Protein AF-A0A9P1F0R2-F1 (afdb_monomer_lite)

pLDDT: mean 73.09, std 20.85, range [21.09, 95.38]

Radius of gyration: 47.14 Å; chains: 1; bounding box: 123×134×134 Å

Foldseek 3Di:
DPVVVVVVVVVVVVVPDDPPVPVVVVPDDPDPVVVVVVVVVVVVVVVVVVVVCVPPPQPLLSVQVVVVCVVCVVCVQQLLKFKDDQFKDWAFQQAWIAINVQFIFGDDPRWYPPHGQRFRQDKDKDWPPDDFPDWIWMARLQLRKTWIKTWDQDPNDIKIKIWIWHQQHQARFKTKIKIKIFAQDQAKIKMFIDGDDDPQWDWDDDPQWIWTWHDDPQKIKIKIKGDDPGMDIHHHRDMDMDMIMMGMAIDNDNVVNRVVRVVVVVVCPPPVVSSVLSSVSSNLLCLWDKAWNFFLAPPADHSNLLSVLLSLQQRGKHALCSHPPRDPVVNVVLQVLLVPQAQQQDDAAPNDPDDPLRDGHSDSVSSVVNNVVLVVVRVVRRLPSLCVNMSSSSSLSSSCRRQSWGDDQQKIFGAYDQVPLQIWMKTWNNFGADPVGTQWIKIWTWDADPLQFIKIFIAIPHWKWKAAWLRQDQIDIHYRGTDIGFQKAFVVGDGGMMIGRDSVVSVVSNVVRDTDDIDTRHHDDPQSSLCGVPVDPPQSNPPPVVVVVVVVVVVVVVVVVVVVVVVVVVVPDPDDPDVVVVVVVVVVVVVVVVVVVVVVVVVVVVVVVVVVVVVVVVVPDDDDDDDDDDDDDDDDDDDDDDPVVVVVVVVVPDDDDDDDDDDDDDDDDDDDDDDDDDDDDDDYDDDDDDDDDDDDDDDDDDDDDDDDDDDDDDDDDDDDDDDDDDDDDDDDDDDDDDDDDDDDDDDDDDDDDDDDDDDDDDDDDDDCPVVVVVVVVVVPPDDDPDPDDDDDDDDDDDDDDDDDDDDDDDDPVVVVVLVPDVVSVVVVVVVCVVVQLVVQPPPVPPPPPVDDPCPVVVPDVFLKDFDAKADDPPQFFLWFFQEWEAAPVQLQWIKTWTAADPDPPDAGIKIFIGGNSRNDNDTPAIAGDNFHWRYKYDANQQRFKIWTWGQQQKIFIDGNVPRVDRYTDDIADCDPQGDRGTQQYKAWFDDNVDIWIWTAGQQQKIFTDDPVDRDGTPAIAFEAEPVRDGFGFRDKEAFPPDRFWIWTFGQQRKIFIWGCDDPDRHYTYTPAIQDDDRGGWQEKYAAQADDPDDRSQKMWTFGQVQWIWIDGVVDSYTLDIANPGPGGWRYKAHQNAARQWIWTDHQQQKIFIQGLLPDDHDGPHIDHDDDPPDRWGWRDWDARNQSQWIWTTTSSRMITIMGGHPVRRPDDPCRVVSVVVSSVVSVVVVVVVVVVVD

Structure (mmCIF, N/CA/C/O backbone):
data_AF-A0A9P1F0R2-F1
#
_entry.id   AF-A0A9P1F0R2-F1
#
loop_
_atom_site.group_PDB
_atom_site.id
_atom_site.type_symbol
_atom_site.label_atom_id
_atom_site.label_alt_id
_atom_site.label_comp_id
_atom_site.label_asym_id
_atom_site.label_entity_id
_atom_site.label_seq_id
_atom_site.pdbx_PDB_ins_code
_atom_site.Cartn_x
_atom_site.Cartn_y
_atom_site.Cartn_z
_atom_site.occupancy
_atom_site.B_iso_or_equiv
_atom_site.auth_seq_id
_atom_site.auth_comp_id
_atom_site.auth_asym_id
_atom_site.auth_atom_id
_atom_site.pdbx_PDB_model_num
ATOM 1 N N . MET A 1 1 ? 41.413 24.789 18.295 1.00 48.03 1 MET A N 1
ATOM 2 C CA . MET A 1 1 ? 42.067 26.110 18.471 1.00 48.03 1 MET A CA 1
ATOM 3 C C . MET A 1 1 ? 42.429 26.817 17.145 1.00 48.03 1 MET A C 1
ATOM 5 O O . MET A 1 1 ? 43.076 27.851 17.197 1.00 48.03 1 MET A O 1
ATOM 9 N N . SER A 1 2 ? 41.987 26.342 15.966 1.00 43.53 2 SER A N 1
ATOM 10 C CA . SER A 1 2 ? 42.250 26.992 14.660 1.00 43.53 2 SER A CA 1
ATOM 11 C C . SER A 1 2 ? 41.169 27.992 14.201 1.00 43.53 2 SER A C 1
ATOM 13 O O . SER A 1 2 ? 41.450 28.852 13.371 1.00 43.53 2 SER A O 1
ATOM 15 N N . ALA A 1 3 ? 39.957 27.940 14.765 1.00 41.44 3 ALA A N 1
ATOM 16 C CA . ALA A 1 3 ? 38.814 28.762 14.338 1.00 41.44 3 ALA A CA 1
ATOM 17 C C . ALA A 1 3 ? 38.912 30.271 14.672 1.00 41.44 3 ALA A C 1
ATOM 19 O O . ALA A 1 3 ? 38.124 31.066 14.169 1.00 41.44 3 ALA A O 1
ATOM 20 N N . SER A 1 4 ? 39.870 30.703 15.503 1.00 47.38 4 SER A N 1
ATOM 21 C CA . SER A 1 4 ? 40.029 32.121 15.880 1.00 47.38 4 SER A CA 1
ATOM 22 C C . SER A 1 4 ? 40.925 32.931 14.929 1.00 47.38 4 SER A C 1
ATOM 24 O O . SER A 1 4 ? 40.919 34.164 14.986 1.00 47.38 4 SER A O 1
ATOM 26 N N . LEU A 1 5 ? 41.689 32.271 14.047 1.00 46.03 5 LEU A N 1
ATOM 27 C CA . LEU A 1 5 ? 42.610 32.934 13.112 1.00 46.03 5 LEU A CA 1
ATOM 28 C C . LEU A 1 5 ? 41.916 33.405 11.820 1.00 46.03 5 LEU A C 1
ATOM 30 O O . LEU A 1 5 ? 42.241 34.470 11.289 1.00 46.03 5 LEU A O 1
ATOM 34 N N . THR A 1 6 ? 40.931 32.642 11.342 1.00 52.72 6 THR A N 1
ATOM 35 C CA . THR A 1 6 ? 40.122 32.959 10.152 1.00 52.72 6 THR A CA 1
ATOM 36 C C . THR A 1 6 ? 39.202 34.159 10.390 1.00 52.72 6 THR A C 1
ATOM 38 O O . THR A 1 6 ? 39.112 35.049 9.548 1.00 52.72 6 THR A O 1
ATOM 41 N N . TRP A 1 7 ? 38.608 34.272 11.582 1.00 42.81 7 TRP A N 1
ATOM 42 C CA . TRP A 1 7 ? 37.775 35.425 11.947 1.00 42.81 7 TRP A CA 1
ATOM 43 C C . TRP A 1 7 ? 38.564 36.748 11.950 1.00 42.81 7 TRP A C 1
ATOM 45 O O . TRP A 1 7 ? 38.134 37.748 11.378 1.00 42.81 7 TRP A O 1
ATOM 55 N N . ARG A 1 8 ? 39.776 36.756 12.526 1.00 50.03 8 ARG A N 1
ATOM 56 C CA . ARG A 1 8 ? 40.629 37.961 12.601 1.00 50.03 8 ARG A CA 1
ATOM 57 C C . ARG A 1 8 ? 41.201 38.402 11.250 1.00 50.03 8 ARG A C 1
ATOM 59 O O . ARG A 1 8 ? 41.474 39.587 11.067 1.00 50.03 8 ARG A O 1
ATOM 66 N N . THR A 1 9 ? 41.381 37.478 10.307 1.00 52.00 9 THR A N 1
ATOM 67 C CA . THR A 1 9 ? 41.817 37.799 8.936 1.00 52.00 9 THR A CA 1
ATOM 68 C C . THR A 1 9 ? 40.663 38.290 8.062 1.00 52.00 9 THR A C 1
ATOM 70 O O . THR A 1 9 ? 40.877 39.174 7.235 1.00 52.00 9 THR A O 1
ATOM 73 N N . PHE A 1 10 ? 39.436 37.812 8.296 1.00 50.50 10 PHE A N 1
ATOM 74 C CA . PHE A 1 10 ? 38.227 38.330 7.650 1.00 50.50 10 PHE A CA 1
ATOM 75 C C . PHE A 1 10 ? 37.909 39.773 8.087 1.00 50.50 10 PHE A C 1
ATOM 77 O O . PHE A 1 10 ? 37.755 40.650 7.237 1.00 50.50 10 PHE A O 1
ATOM 84 N N . VAL A 1 11 ? 37.929 40.059 9.397 1.00 53.84 11 VAL A N 1
ATOM 85 C CA . VAL A 1 11 ? 37.672 41.409 9.946 1.00 53.84 11 VAL A CA 1
ATOM 86 C C . VAL A 1 11 ? 38.664 42.453 9.406 1.00 53.84 11 VAL A C 1
ATOM 88 O O . VAL A 1 11 ? 38.243 43.501 8.919 1.00 53.84 11 VAL A O 1
ATOM 91 N N . ARG A 1 12 ? 39.969 42.140 9.359 1.00 44.78 12 ARG A N 1
ATOM 92 C CA . ARG A 1 12 ? 40.995 43.038 8.781 1.00 44.78 12 ARG A CA 1
ATOM 93 C C . ARG A 1 12 ? 40.826 43.330 7.286 1.00 44.78 12 ARG A C 1
ATOM 95 O O . ARG A 1 12 ? 41.413 44.287 6.788 1.00 44.78 12 ARG A O 1
ATOM 102 N N . ARG A 1 13 ? 40.062 42.517 6.549 1.00 45.22 13 ARG A N 1
ATOM 103 C CA . ARG A 1 13 ? 39.790 42.743 5.119 1.00 45.22 13 ARG A CA 1
ATOM 104 C C . ARG A 1 13 ? 38.582 43.658 4.890 1.00 45.22 13 ARG A C 1
ATOM 106 O O . ARG A 1 13 ? 38.469 44.235 3.814 1.00 45.22 13 ARG A O 1
ATOM 113 N N . ILE A 1 14 ? 37.729 43.824 5.904 1.00 50.09 14 ILE A N 1
ATOM 114 C CA . ILE A 1 14 ? 36.571 44.730 5.895 1.00 50.09 14 ILE A CA 1
ATOM 115 C C . ILE A 1 14 ? 36.986 46.167 6.266 1.00 50.09 14 ILE A C 1
ATOM 117 O O . ILE 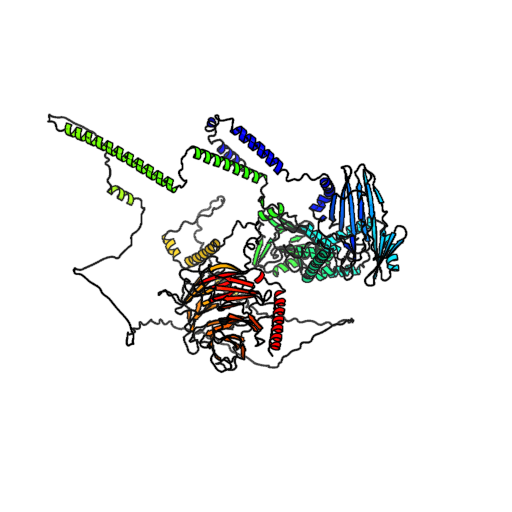A 1 14 ? 36.452 47.113 5.693 1.00 50.09 14 ILE A O 1
ATOM 121 N N . GLU A 1 15 ? 37.985 46.350 7.137 1.00 46.09 15 GLU A N 1
ATOM 122 C CA . GLU A 1 15 ? 38.484 47.683 7.536 1.00 46.09 15 GLU A CA 1
ATOM 123 C C . GLU A 1 15 ? 39.212 48.459 6.414 1.00 46.09 15 GLU A C 1
ATOM 125 O O . GLU A 1 15 ? 39.323 49.679 6.491 1.00 46.09 15 GLU A O 1
ATOM 130 N N . ASN A 1 16 ? 39.666 47.788 5.347 1.00 44.81 16 ASN A N 1
ATOM 131 C CA . ASN A 1 16 ? 40.489 48.383 4.277 1.00 44.81 16 ASN A CA 1
ATOM 132 C C . ASN A 1 16 ? 39.721 48.779 2.993 1.00 44.81 16 ASN A C 1
ATOM 134 O O . ASN A 1 16 ? 40.335 48.975 1.944 1.00 44.81 16 ASN A O 1
ATOM 138 N N . MET A 1 17 ? 38.391 48.911 3.041 1.00 42.12 17 MET A N 1
ATOM 139 C CA . MET A 1 17 ? 37.582 49.424 1.921 1.00 42.12 17 MET A CA 1
ATOM 140 C C . MET A 1 17 ? 37.102 50.857 2.204 1.00 42.12 17 MET A C 1
ATOM 142 O O . MET A 1 17 ? 36.386 51.101 3.171 1.00 42.12 17 MET A O 1
ATOM 146 N N . GLU A 1 18 ? 37.482 51.804 1.339 1.00 49.25 18 GLU A N 1
ATOM 147 C CA . GLU A 1 18 ? 37.311 53.259 1.506 1.00 49.25 18 GLU A CA 1
ATOM 148 C C . GLU A 1 18 ? 35.865 53.722 1.811 1.00 49.25 18 GLU A C 1
ATOM 150 O O . GLU A 1 18 ? 35.085 54.056 0.911 1.00 49.25 18 GLU A O 1
ATOM 155 N N . PHE A 1 19 ? 35.508 53.828 3.094 1.00 45.34 19 PHE A N 1
ATOM 156 C CA . PHE A 1 19 ? 34.181 54.304 3.509 1.00 45.34 19 PHE A CA 1
ATOM 157 C C . PHE A 1 19 ? 34.119 55.828 3.755 1.00 45.34 19 PHE A C 1
ATOM 159 O O . PHE A 1 19 ? 33.066 56.452 3.587 1.00 45.34 19 PHE A O 1
ATOM 166 N N . GLU A 1 20 ? 35.246 56.475 4.077 1.00 44.81 20 GLU A N 1
ATOM 167 C CA . GLU A 1 20 ? 35.296 57.916 4.395 1.00 44.81 20 GLU A CA 1
ATOM 168 C C . GLU A 1 20 ? 35.114 58.850 3.183 1.00 44.81 20 GLU A C 1
ATOM 170 O O . GLU A 1 20 ? 34.654 59.990 3.329 1.00 44.81 20 GLU A O 1
ATOM 175 N N . SER A 1 21 ? 35.442 58.398 1.968 1.00 44.41 21 SER A N 1
ATOM 176 C CA . SER A 1 21 ? 35.361 59.231 0.758 1.00 44.41 21 SER A CA 1
ATOM 177 C C . SER A 1 21 ? 33.911 59.506 0.330 1.00 44.41 21 SER A C 1
ATOM 179 O O . SER A 1 21 ? 33.584 60.618 -0.094 1.00 44.41 21 SER A O 1
ATOM 181 N N . LYS A 1 22 ? 33.003 58.536 0.511 1.00 46.47 22 LYS A N 1
ATOM 182 C CA . LYS A 1 22 ? 31.586 58.633 0.100 1.00 46.47 22 LYS A CA 1
ATOM 183 C C . LYS A 1 22 ? 30.671 59.283 1.145 1.00 46.47 22 LYS A C 1
ATOM 185 O O . LYS A 1 22 ? 29.621 59.818 0.784 1.00 46.47 22 LYS A O 1
ATOM 190 N N . LEU A 1 23 ? 31.079 59.328 2.416 1.00 44.38 23 LEU A N 1
ATOM 191 C CA . LEU A 1 23 ? 30.305 59.939 3.508 1.00 44.38 23 LEU A CA 1
ATOM 192 C C . LEU A 1 23 ? 30.131 61.465 3.364 1.00 44.38 23 LEU A C 1
ATOM 194 O O . LEU A 1 23 ? 29.106 62.017 3.774 1.00 44.38 23 LEU A O 1
ATOM 198 N N . ARG A 1 24 ? 31.072 62.160 2.707 1.00 43.69 24 ARG A N 1
ATOM 199 C CA . ARG A 1 24 ? 31.005 63.621 2.504 1.00 43.69 24 ARG A CA 1
ATOM 200 C C . ARG A 1 24 ? 29.880 64.084 1.565 1.00 43.69 24 ARG A C 1
ATOM 202 O O . ARG A 1 24 ? 29.428 65.219 1.700 1.00 43.69 24 ARG A O 1
ATOM 209 N N . LEU A 1 25 ? 29.368 63.228 0.675 1.00 43.62 25 LEU A N 1
ATOM 210 C CA . LEU A 1 25 ? 28.310 63.606 -0.279 1.00 43.62 25 LEU A CA 1
ATOM 211 C C . LEU A 1 25 ? 26.887 63.568 0.320 1.00 43.62 25 LEU A C 1
ATOM 213 O O . LEU A 1 25 ? 25.951 64.123 -0.253 1.00 43.62 25 LEU A O 1
ATOM 217 N N . ILE A 1 26 ? 26.705 62.929 1.481 1.00 43.78 26 ILE A N 1
ATOM 218 C CA . ILE A 1 26 ? 25.381 62.654 2.074 1.00 43.78 26 ILE A CA 1
ATOM 219 C C . ILE A 1 26 ? 24.842 63.852 2.892 1.00 43.78 26 ILE A C 1
ATOM 221 O O . ILE A 1 26 ? 23.649 63.939 3.181 1.00 43.78 26 ILE A O 1
ATOM 225 N N . ARG A 1 27 ? 25.682 64.852 3.192 1.00 42.41 27 ARG A N 1
ATOM 226 C CA . ARG A 1 27 ? 25.376 65.969 4.110 1.00 42.41 27 ARG A CA 1
ATOM 227 C C . ARG A 1 27 ? 24.401 67.052 3.598 1.00 42.41 27 ARG A C 1
ATOM 229 O O . ARG A 1 27 ? 24.232 68.051 4.290 1.00 42.41 27 ARG A O 1
ATOM 236 N N . ARG A 1 28 ? 23.770 66.912 2.417 1.00 48.28 28 ARG A N 1
ATOM 237 C CA . ARG A 1 28 ? 23.061 68.031 1.737 1.00 48.28 28 ARG A CA 1
ATOM 238 C C . ARG A 1 28 ? 21.523 68.006 1.657 1.00 48.28 28 ARG A C 1
ATOM 240 O O . ARG A 1 28 ? 20.969 69.013 1.231 1.00 48.28 28 ARG A O 1
ATOM 247 N N . TYR A 1 29 ? 20.813 66.948 2.077 1.00 49.56 29 TYR A N 1
ATOM 248 C CA . TYR A 1 29 ? 19.332 66.893 1.969 1.00 49.56 29 TYR A CA 1
ATOM 249 C C . TYR A 1 29 ? 18.628 66.184 3.153 1.00 49.56 29 TYR A C 1
ATOM 251 O O . TYR A 1 29 ? 18.289 65.005 3.040 1.00 49.56 29 TYR A O 1
ATOM 259 N N . PRO A 1 30 ? 18.359 66.875 4.283 1.00 54.94 30 PRO A N 1
ATOM 260 C CA . PRO A 1 30 ? 17.945 66.198 5.519 1.00 54.94 30 PRO A CA 1
ATOM 261 C C . PRO A 1 30 ? 16.430 65.956 5.701 1.00 54.94 30 PRO A C 1
ATOM 263 O O . PRO A 1 30 ? 16.050 64.935 6.265 1.00 54.94 30 PRO A O 1
ATOM 266 N N . LYS A 1 31 ? 15.533 66.853 5.254 1.00 51.47 31 LYS A N 1
ATOM 267 C CA . LYS A 1 31 ? 14.159 66.897 5.819 1.00 51.47 31 LYS A CA 1
ATOM 268 C C . LYS A 1 31 ? 13.129 65.899 5.259 1.00 51.47 31 LYS A C 1
ATOM 270 O O . LYS A 1 31 ? 12.241 65.503 6.002 1.00 51.47 31 LYS A O 1
ATOM 275 N N . ARG A 1 32 ? 13.216 65.460 3.992 1.00 53.56 32 ARG A N 1
ATOM 276 C CA . ARG A 1 32 ? 12.206 64.539 3.404 1.00 53.56 32 ARG A CA 1
ATOM 277 C C . ARG A 1 32 ? 12.494 63.047 3.619 1.00 53.56 32 ARG A C 1
ATOM 279 O O . ARG A 1 32 ? 11.554 62.269 3.693 1.00 53.56 32 ARG A O 1
ATOM 286 N N . ARG A 1 33 ? 13.760 62.628 3.746 1.00 52.78 33 ARG A N 1
ATOM 287 C CA . ARG A 1 33 ? 14.103 61.200 3.930 1.00 52.78 33 ARG A CA 1
ATOM 288 C C . ARG A 1 33 ? 13.915 60.713 5.366 1.00 52.78 33 ARG A C 1
ATOM 290 O O . ARG A 1 33 ? 13.464 59.593 5.552 1.00 52.78 33 ARG A O 1
ATOM 297 N N . LEU A 1 34 ? 14.184 61.561 6.359 1.00 54.97 34 LEU A N 1
ATOM 298 C CA . LEU A 1 34 ? 13.991 61.225 7.774 1.00 54.97 34 LEU A CA 1
ATOM 299 C C . LEU A 1 34 ? 12.505 61.005 8.120 1.00 54.97 34 LEU A C 1
ATOM 301 O O . LEU A 1 34 ? 12.186 60.074 8.848 1.00 54.97 34 LEU A O 1
ATOM 305 N N . ALA A 1 35 ? 11.599 61.784 7.517 1.00 55.03 35 ALA A N 1
ATOM 306 C CA . ALA A 1 35 ? 10.153 61.594 7.653 1.00 55.03 35 ALA A CA 1
ATOM 307 C C . ALA A 1 35 ? 9.657 60.280 7.017 1.00 55.03 35 ALA A C 1
ATOM 309 O O . ALA A 1 35 ? 8.836 59.591 7.610 1.00 55.03 35 ALA A O 1
ATOM 310 N N . ILE A 1 36 ? 10.187 59.902 5.846 1.00 58.22 36 ILE A N 1
ATOM 311 C CA . ILE A 1 36 ? 9.844 58.628 5.190 1.00 58.22 36 ILE A CA 1
ATOM 312 C C . ILE A 1 36 ? 10.369 57.442 6.008 1.00 58.22 36 ILE A C 1
ATOM 314 O O . ILE A 1 36 ? 9.638 56.482 6.207 1.00 58.22 36 ILE A O 1
ATOM 318 N N . ILE A 1 37 ? 11.592 57.520 6.544 1.00 60.38 37 ILE A N 1
ATOM 319 C CA . ILE A 1 37 ? 12.138 56.471 7.421 1.00 60.38 37 ILE A CA 1
ATOM 320 C C . ILE A 1 37 ? 11.304 56.357 8.707 1.00 60.38 37 ILE A C 1
ATOM 322 O O . ILE A 1 37 ? 10.954 55.249 9.093 1.00 60.38 37 ILE A O 1
ATOM 326 N N . ALA A 1 38 ? 10.907 57.471 9.331 1.00 59.62 38 ALA A N 1
ATOM 327 C CA . ALA A 1 38 ? 10.036 57.448 10.509 1.00 59.62 38 ALA A CA 1
ATOM 328 C C . ALA A 1 38 ? 8.642 56.859 10.213 1.00 59.62 38 ALA A C 1
ATOM 330 O O . ALA A 1 38 ? 8.137 56.066 11.004 1.00 59.62 38 ALA A O 1
ATOM 331 N N . ALA A 1 39 ? 8.043 57.192 9.064 1.00 61.62 39 ALA A N 1
ATOM 332 C CA . ALA A 1 39 ? 6.769 56.620 8.626 1.00 61.62 39 ALA A CA 1
ATOM 333 C C . ALA A 1 39 ? 6.878 55.113 8.334 1.00 61.62 39 ALA A C 1
ATOM 335 O O . ALA A 1 39 ? 5.997 54.355 8.727 1.00 61.62 39 ALA A O 1
ATOM 336 N N . VAL A 1 40 ? 7.976 54.665 7.716 1.00 64.62 40 VAL A N 1
ATOM 337 C CA . VAL A 1 40 ? 8.259 53.239 7.490 1.00 64.62 40 VAL A CA 1
ATOM 338 C C . VAL A 1 40 ? 8.485 52.510 8.817 1.00 64.62 40 VAL A C 1
ATOM 340 O O . VAL A 1 40 ? 7.920 51.440 9.003 1.00 64.62 40 VAL A O 1
ATOM 343 N N . CYS A 1 41 ? 9.210 53.086 9.780 1.00 61.38 41 CYS A N 1
ATOM 344 C CA . CYS A 1 41 ? 9.361 52.492 11.113 1.00 61.38 41 CYS A CA 1
ATOM 345 C C . CYS A 1 41 ? 8.023 52.391 11.867 1.00 61.38 41 CYS A C 1
ATOM 347 O O . CYS A 1 41 ? 7.755 51.363 12.480 1.00 61.38 41 CYS A O 1
ATOM 349 N N . LEU A 1 42 ? 7.160 53.412 11.799 1.00 66.12 42 LEU A N 1
ATOM 350 C CA . LEU A 1 42 ? 5.818 53.361 12.396 1.00 66.12 42 LEU A CA 1
ATOM 351 C C . LEU A 1 42 ? 4.910 52.337 11.701 1.00 66.12 42 LEU A C 1
ATOM 353 O O . LEU A 1 42 ? 4.175 51.622 12.377 1.00 66.12 42 LEU A O 1
ATOM 357 N N . PHE A 1 43 ? 5.002 52.213 10.374 1.00 65.94 43 PHE A N 1
ATOM 358 C CA . PHE A 1 43 ? 4.308 51.172 9.617 1.00 65.94 43 PHE A CA 1
ATOM 359 C C . PHE A 1 43 ? 4.807 49.772 10.002 1.00 65.94 43 PHE A C 1
ATOM 361 O O . PHE A 1 43 ? 3.992 48.893 10.257 1.00 65.94 43 PHE A O 1
ATOM 368 N N . PHE A 1 44 ? 6.121 49.574 10.149 1.00 58.09 44 PHE A N 1
ATOM 369 C CA . PHE A 1 44 ? 6.679 48.313 10.638 1.00 58.09 44 PHE A CA 1
ATOM 370 C C . PHE A 1 44 ? 6.238 47.992 12.068 1.00 58.09 44 PHE A C 1
ATOM 372 O O . PHE A 1 44 ? 5.894 46.847 12.317 1.00 58.09 44 PHE A O 1
ATOM 379 N N . ILE A 1 45 ? 6.169 48.967 12.983 1.00 65.44 45 ILE A N 1
ATOM 380 C CA . ILE A 1 45 ? 5.647 48.757 14.349 1.00 65.44 45 ILE A CA 1
ATOM 381 C C . ILE A 1 45 ? 4.160 48.356 14.321 1.00 65.44 45 ILE A C 1
ATOM 383 O O . ILE A 1 45 ? 3.759 47.455 15.053 1.00 65.44 45 ILE A O 1
ATOM 387 N N . PHE A 1 46 ? 3.354 48.974 13.452 1.00 60.81 46 PHE A N 1
ATOM 388 C CA . PHE A 1 46 ? 1.934 48.644 13.270 1.00 60.81 46 PHE A CA 1
ATOM 389 C C . PHE A 1 46 ? 1.710 47.267 12.615 1.00 60.81 46 PHE A C 1
ATOM 391 O O . PHE A 1 46 ? 0.781 46.546 12.972 1.00 60.81 46 PHE A O 1
ATOM 398 N N . VAL A 1 47 ? 2.576 46.870 11.679 1.00 59.56 47 VAL A N 1
ATOM 399 C CA . VAL A 1 47 ? 2.561 45.524 11.087 1.00 59.56 47 VAL A CA 1
ATOM 400 C C . VAL A 1 47 ? 3.061 44.483 12.093 1.00 59.56 47 VAL A C 1
ATOM 402 O O . VAL A 1 47 ? 2.460 43.418 12.191 1.00 59.56 47 VAL A O 1
ATOM 405 N N . PHE A 1 48 ? 4.079 44.790 12.906 1.00 48.84 48 PHE A N 1
ATOM 406 C CA . PHE A 1 48 ? 4.552 43.890 13.963 1.00 48.84 48 PHE A CA 1
ATOM 407 C C . PHE A 1 48 ? 3.489 43.664 15.041 1.00 48.84 48 PHE A C 1
ATOM 409 O O . PHE A 1 48 ? 3.271 42.520 15.424 1.00 48.84 48 PHE A O 1
ATOM 416 N N . SER A 1 49 ? 2.775 44.708 15.483 1.00 47.34 49 SER A N 1
ATOM 417 C CA . SER A 1 49 ? 1.716 44.549 16.491 1.00 47.34 49 SER A CA 1
ATOM 418 C C . SER A 1 49 ? 0.511 43.748 15.989 1.00 47.34 49 SER A C 1
ATOM 420 O O . SER A 1 49 ? -0.162 43.115 16.799 1.00 47.34 49 SER A O 1
ATOM 422 N N . ARG A 1 50 ? 0.266 43.706 14.669 1.00 45.50 50 ARG A N 1
ATOM 423 C CA . ARG A 1 50 ? -0.680 42.759 14.052 1.00 45.50 50 ARG A CA 1
ATOM 424 C C . ARG A 1 50 ? -0.087 41.365 13.842 1.00 45.50 50 ARG A C 1
ATOM 426 O O . ARG A 1 50 ? -0.789 40.382 14.041 1.00 45.50 50 ARG A O 1
ATOM 433 N N . SER A 1 51 ? 1.193 41.254 13.493 1.00 42.38 51 SER A N 1
ATOM 434 C CA . SER A 1 51 ? 1.860 39.959 13.295 1.00 42.38 51 SER A CA 1
ATOM 435 C C . SER A 1 51 ? 2.084 39.188 14.599 1.00 42.38 51 SER A C 1
ATOM 437 O O . SER A 1 51 ? 2.207 37.970 14.551 1.00 42.38 51 SER A O 1
ATOM 439 N N . THR A 1 52 ? 2.116 39.857 15.756 1.00 41.03 52 THR A N 1
ATOM 440 C CA . THR A 1 52 ? 2.128 39.198 17.075 1.00 41.03 52 THR A CA 1
ATOM 441 C C . THR A 1 52 ? 0.724 38.937 17.637 1.00 41.03 52 THR A C 1
ATOM 443 O O . THR A 1 52 ? 0.611 38.447 18.755 1.00 41.03 52 THR A O 1
ATOM 446 N N . GLN A 1 53 ? -0.348 39.253 16.895 1.00 36.81 53 GLN A N 1
ATOM 447 C CA . GLN A 1 53 ? -1.746 38.972 17.270 1.00 36.81 53 GLN A CA 1
ATOM 448 C C . GLN A 1 53 ? -2.308 37.669 16.665 1.00 36.81 53 GLN A C 1
ATOM 450 O O . GLN A 1 53 ? -3.504 37.416 16.771 1.00 36.81 53 GLN A O 1
ATOM 455 N N . THR A 1 54 ? -1.470 36.809 16.076 1.00 35.25 54 THR A N 1
ATOM 456 C CA . THR A 1 54 ? -1.856 35.422 15.734 1.00 35.25 54 THR A CA 1
ATOM 457 C C . THR A 1 54 ? -1.809 34.476 16.936 1.00 35.25 54 THR A C 1
ATOM 459 O O . THR A 1 54 ? -2.412 33.408 16.897 1.00 35.25 54 THR A O 1
ATOM 462 N N . GLY A 1 55 ? -1.183 34.889 18.042 1.00 40.53 55 GLY A N 1
ATOM 463 C CA . GLY A 1 55 ? -1.520 34.366 19.361 1.00 40.53 55 GLY A CA 1
ATOM 464 C C . GLY A 1 55 ? -2.805 35.034 19.835 1.00 40.53 55 GLY A C 1
ATOM 465 O O . GLY A 1 55 ? -2.753 36.132 20.392 1.00 40.53 55 GLY A O 1
ATOM 466 N N . GLY A 1 56 ? -3.954 34.394 19.601 1.00 38.16 56 GLY A N 1
ATOM 467 C CA . GLY A 1 56 ? -5.213 34.839 20.193 1.00 38.16 56 GLY A CA 1
ATOM 468 C C . GLY A 1 56 ? -5.043 34.964 21.707 1.00 38.16 56 GLY A C 1
ATOM 469 O O . GLY A 1 56 ? -4.475 34.074 22.340 1.00 38.16 56 GLY A O 1
ATOM 470 N N . THR A 1 57 ? -5.494 36.071 22.300 1.00 44.59 57 THR A N 1
ATOM 471 C CA . THR A 1 57 ? -5.489 36.214 23.759 1.00 44.59 57 THR A CA 1
ATOM 472 C C . THR A 1 57 ? -6.461 35.194 24.331 1.00 44.59 57 THR A C 1
ATOM 474 O O . THR A 1 57 ? -7.661 35.470 24.382 1.00 44.59 57 THR A O 1
ATOM 477 N N . ALA A 1 58 ? -5.938 34.021 24.707 1.00 53.00 58 ALA A N 1
ATOM 478 C CA . ALA A 1 58 ? -6.707 32.931 25.287 1.00 53.00 58 ALA A CA 1
ATOM 479 C C . ALA A 1 58 ? -7.602 33.505 26.379 1.00 53.00 58 ALA A C 1
ATOM 481 O O . ALA A 1 58 ? -7.116 34.233 27.259 1.00 53.00 58 ALA A O 1
ATOM 482 N N . THR A 1 59 ? -8.904 33.251 26.274 1.00 60.34 59 THR A N 1
ATOM 483 C CA . THR A 1 59 ? -9.867 33.858 27.192 1.00 60.34 59 THR A CA 1
ATOM 484 C C . THR A 1 59 ? -9.555 33.385 28.618 1.00 60.34 59 THR A C 1
ATOM 486 O O . THR A 1 59 ? -8.885 32.364 28.810 1.00 60.34 59 THR A O 1
ATOM 489 N N . LYS A 1 60 ? -9.986 34.116 29.655 1.00 60.31 60 LYS A N 1
ATOM 490 C CA . LYS A 1 60 ? -9.678 33.721 31.048 1.00 60.31 60 LYS A CA 1
ATOM 491 C C . LYS A 1 60 ? -10.194 32.313 31.374 1.00 60.31 60 LYS A C 1
ATOM 493 O O . LYS A 1 60 ? -9.667 31.634 32.245 1.00 60.31 60 LYS A O 1
ATOM 498 N N . GLU A 1 61 ? -11.198 31.878 30.629 1.00 58.78 61 GLU A N 1
ATOM 499 C CA . GLU A 1 61 ? -11.841 30.579 30.691 1.00 58.78 61 GLU A CA 1
ATOM 500 C C . GLU A 1 61 ? -11.010 29.480 30.000 1.00 58.78 61 GLU A C 1
ATOM 502 O O . GLU A 1 61 ? -10.930 28.383 30.534 1.00 58.78 61 GLU A O 1
ATOM 507 N N . GLN A 1 62 ? -10.293 29.766 28.906 1.00 64.56 62 GLN A N 1
ATOM 508 C CA . GLN A 1 62 ? -9.314 28.824 28.325 1.00 64.56 62 GLN A CA 1
ATOM 509 C C . GLN A 1 62 ? -8.044 28.696 29.184 1.00 64.56 62 GLN A C 1
ATOM 511 O O . GLN A 1 62 ? -7.391 27.657 29.213 1.00 64.56 62 GLN A O 1
ATOM 516 N N . GLN A 1 63 ? -7.684 29.747 29.926 1.00 68.62 63 GLN A N 1
ATOM 517 C CA . GLN A 1 63 ? -6.587 29.685 30.903 1.00 68.62 63 GLN A CA 1
ATOM 518 C C . GLN A 1 63 ? -6.936 28.756 32.086 1.00 68.62 63 GLN A C 1
ATOM 520 O O . GLN A 1 63 ? -6.053 28.118 32.654 1.00 68.62 63 GLN A O 1
ATOM 525 N N . CYS A 1 64 ? -8.229 28.643 32.406 1.00 70.50 64 CYS A N 1
ATOM 526 C CA . CYS A 1 64 ? -8.809 27.823 33.472 1.00 70.50 64 CYS A CA 1
ATOM 527 C C . CYS A 1 64 ? -8.577 26.316 33.265 1.00 70.50 64 CYS A C 1
ATOM 529 O O . CYS A 1 64 ? -8.054 25.618 34.136 1.00 70.50 64 CYS A O 1
ATOM 531 N N . SER A 1 65 ? -8.966 25.819 32.087 1.00 71.81 65 SER A N 1
ATOM 532 C CA . SER A 1 65 ? -8.788 24.428 31.667 1.00 71.81 65 SER A CA 1
ATOM 533 C C . SER A 1 65 ? -7.307 24.113 31.468 1.00 71.81 65 SER A C 1
ATOM 535 O O . SER A 1 65 ? -6.835 23.094 31.970 1.00 71.81 65 SER A O 1
ATOM 537 N N . ALA A 1 66 ? -6.554 25.024 30.841 1.00 76.25 66 ALA A N 1
ATOM 538 C CA . ALA A 1 66 ? -5.110 24.901 30.650 1.00 76.25 66 ALA A CA 1
ATOM 539 C C . ALA A 1 66 ? -4.329 24.773 31.974 1.00 76.25 66 ALA A C 1
ATOM 541 O O . ALA A 1 66 ? -3.400 23.973 32.055 1.00 76.25 66 ALA A O 1
ATOM 542 N N . GLU A 1 67 ? -4.694 25.506 33.034 1.00 78.62 67 GLU A N 1
ATOM 543 C CA . GLU A 1 67 ? -4.030 25.378 34.342 1.00 78.62 67 GLU A CA 1
ATOM 544 C C . GLU A 1 67 ? -4.267 24.000 34.981 1.00 78.62 67 GLU A C 1
ATOM 546 O O . GLU A 1 67 ? -3.340 23.417 35.543 1.00 78.62 67 GLU A O 1
ATOM 551 N N . LYS A 1 68 ? -5.476 23.436 34.857 1.00 78.25 68 LYS A N 1
ATOM 552 C CA . LYS A 1 68 ? -5.766 22.074 35.338 1.00 78.25 68 LYS A CA 1
ATOM 553 C C . LYS A 1 68 ? -5.134 20.992 34.460 1.00 78.25 68 LYS A C 1
ATOM 555 O O . LYS A 1 68 ? -4.652 20.002 35.003 1.00 78.25 68 LYS A O 1
ATOM 560 N N . LEU A 1 69 ? -5.064 21.201 33.145 1.00 82.81 69 LEU A N 1
ATOM 561 C CA . LEU A 1 69 ? -4.382 20.315 32.194 1.00 82.81 69 LEU A CA 1
ATOM 562 C C . LEU A 1 69 ? -2.894 20.123 32.523 1.00 82.81 69 LEU A C 1
ATOM 564 O O . LEU A 1 69 ? -2.384 19.019 32.348 1.00 82.81 69 LEU A O 1
ATOM 568 N N . LYS A 1 70 ? -2.218 21.131 33.096 1.00 83.12 70 LYS A N 1
ATOM 569 C CA . LYS A 1 70 ? -0.812 21.016 33.538 1.00 83.12 70 LYS A CA 1
ATOM 570 C C . LYS A 1 70 ? -0.543 19.903 34.550 1.00 83.12 70 LYS A C 1
ATOM 572 O O . LYS A 1 70 ? 0.581 19.422 34.632 1.00 83.12 70 LYS A O 1
ATOM 577 N N . LEU A 1 71 ? -1.555 19.455 35.297 1.00 83.94 71 LEU A N 1
ATOM 578 C CA . LEU A 1 71 ? -1.419 18.304 36.198 1.00 83.94 71 LEU A CA 1
ATOM 579 C C . LEU A 1 71 ? -1.121 16.997 35.445 1.00 83.94 71 LEU A C 1
ATOM 581 O O . LEU A 1 71 ? -0.513 16.100 36.023 1.00 83.94 71 LEU A O 1
ATOM 585 N N . TRP A 1 72 ? -1.522 16.912 34.174 1.00 85.56 72 TRP A N 1
ATOM 586 C CA . TRP A 1 72 ? -1.346 15.751 33.300 1.00 85.56 72 TRP A CA 1
ATOM 587 C C . TRP A 1 72 ? -0.464 16.045 32.077 1.00 85.56 72 TRP A C 1
ATOM 589 O O . TRP A 1 72 ? -0.290 15.165 31.249 1.00 85.56 72 TRP A O 1
ATOM 599 N N . GLU A 1 73 ? 0.143 17.235 31.969 1.00 85.69 73 GLU A N 1
ATOM 600 C CA . GLU A 1 73 ? 1.002 17.647 30.837 1.00 85.69 73 GLU A CA 1
ATOM 601 C C . GLU A 1 73 ? 2.070 16.594 30.518 1.00 85.69 73 GLU A C 1
ATOM 603 O O . GLU A 1 73 ? 2.196 16.171 29.374 1.00 85.69 73 GLU A O 1
ATOM 608 N N . LYS A 1 74 ? 2.721 16.045 31.549 1.00 86.31 74 LYS A N 1
ATOM 609 C CA . LYS A 1 74 ? 3.672 14.940 31.392 1.00 86.31 74 LYS A CA 1
ATOM 610 C C . LYS A 1 74 ? 3.030 13.645 30.850 1.00 86.31 74 LYS A C 1
ATOM 612 O O . LYS A 1 74 ? 3.625 12.977 30.013 1.00 86.31 74 LYS A O 1
ATOM 617 N N . GLU A 1 75 ? 1.843 13.270 31.329 1.00 84.50 75 GLU A N 1
ATOM 618 C CA . GLU A 1 75 ? 1.125 12.065 30.868 1.00 84.50 75 GLU A CA 1
ATOM 619 C C . GLU A 1 75 ? 0.605 12.231 29.427 1.00 84.50 75 GLU A C 1
ATOM 621 O O . GLU A 1 75 ? 0.442 11.246 28.707 1.00 84.50 75 GLU A O 1
ATOM 626 N N . ILE A 1 76 ? 0.360 13.471 28.993 1.00 85.12 76 ILE A N 1
ATOM 627 C CA . ILE A 1 76 ? -0.010 13.827 27.618 1.00 85.12 76 ILE A CA 1
ATOM 628 C C . ILE A 1 76 ? 1.231 13.775 26.709 1.00 85.12 76 ILE A C 1
ATOM 630 O O . ILE A 1 76 ? 1.176 13.166 25.643 1.00 85.12 76 ILE A O 1
ATOM 634 N N . GLU A 1 77 ? 2.365 14.341 27.140 1.00 82.88 77 GLU A N 1
ATOM 635 C CA . GLU A 1 77 ? 3.646 14.290 26.411 1.00 82.88 77 GLU A CA 1
ATOM 636 C C . GLU A 1 77 ? 4.198 12.860 26.256 1.00 82.88 77 GLU A C 1
ATOM 638 O O . GLU A 1 77 ? 4.757 12.526 25.212 1.00 82.88 77 GLU A O 1
ATOM 643 N N . GLU A 1 78 ? 4.023 11.998 27.266 1.00 83.06 78 GLU A N 1
ATOM 644 C CA . GLU A 1 78 ? 4.385 10.570 27.208 1.00 83.06 78 GLU A CA 1
ATOM 645 C C . GLU A 1 78 ? 3.340 9.712 26.447 1.00 83.06 78 GLU A C 1
ATOM 647 O O . GLU A 1 78 ? 3.552 8.512 26.266 1.00 83.06 78 GLU A O 1
ATOM 652 N N . PHE A 1 79 ? 2.233 10.306 25.972 1.00 84.38 79 PHE A N 1
ATOM 653 C CA . PHE A 1 79 ? 1.076 9.638 25.350 1.00 84.38 79 PHE A CA 1
ATOM 654 C C . PHE A 1 79 ? 0.399 8.549 26.213 1.00 84.38 79 PHE A C 1
ATOM 656 O O . PHE A 1 79 ? -0.313 7.688 25.689 1.00 84.38 79 PHE A O 1
ATOM 663 N N . ASP A 1 80 ? 0.576 8.585 27.535 1.00 84.31 80 ASP A N 1
ATOM 664 C CA . ASP A 1 80 ? -0.160 7.741 28.490 1.00 84.31 80 ASP A CA 1
ATOM 665 C C . ASP A 1 80 ? -1.625 8.198 28.642 1.00 84.31 80 ASP A C 1
ATOM 667 O O . ASP A 1 80 ? -2.506 7.389 28.951 1.00 84.31 80 ASP A O 1
ATOM 671 N N . THR A 1 81 ? -1.893 9.486 28.393 1.00 84.88 81 THR A N 1
ATOM 672 C CA . THR A 1 81 ? -3.242 10.068 28.338 1.00 84.88 81 THR A CA 1
ATOM 673 C C . THR A 1 81 ? -3.517 10.723 26.985 1.00 84.88 81 THR A C 1
ATOM 675 O O . THR A 1 81 ? -2.739 11.555 26.524 1.00 84.88 81 THR A O 1
ATOM 678 N N . GLY A 1 82 ? -4.643 10.375 26.358 1.00 83.69 82 GLY A N 1
ATOM 679 C CA . GLY A 1 82 ? -5.129 11.000 25.126 1.00 83.69 82 GLY A CA 1
ATOM 680 C C . GLY A 1 82 ? -6.249 12.001 25.401 1.00 83.69 82 GLY A C 1
ATOM 681 O O . GLY A 1 82 ? -7.174 11.699 26.157 1.00 83.69 82 GLY A O 1
ATOM 682 N N . ILE A 1 83 ? -6.183 13.180 24.777 1.00 83.19 83 ILE A N 1
ATOM 683 C CA . ILE A 1 83 ? -7.283 14.156 24.754 1.00 83.19 83 ILE A CA 1
ATOM 684 C C . ILE A 1 83 ? -8.126 13.891 23.507 1.00 83.19 83 ILE A C 1
ATOM 686 O O . ILE A 1 83 ? -7.598 13.827 22.399 1.00 83.19 83 ILE A O 1
ATOM 690 N N . HIS A 1 84 ? -9.437 13.755 23.690 1.00 73.50 84 HIS A N 1
ATOM 691 C CA . HIS A 1 84 ? -10.356 13.354 22.630 1.00 73.50 84 HIS A CA 1
ATOM 692 C C . HIS A 1 84 ? -11.543 14.315 22.550 1.00 73.50 84 HIS A C 1
ATOM 694 O O . HIS A 1 84 ? -12.418 14.295 23.414 1.00 73.50 84 HIS A O 1
ATOM 700 N N . ASN A 1 85 ? -11.595 15.140 21.502 1.00 66.94 85 ASN A N 1
ATOM 701 C CA . ASN A 1 85 ? -12.714 16.064 21.298 1.00 66.94 85 ASN A CA 1
ATOM 702 C C . ASN A 1 85 ? -13.903 15.363 20.614 1.00 66.94 85 ASN A C 1
ATOM 704 O O . ASN A 1 85 ? -15.017 15.412 21.137 1.00 66.94 85 ASN A O 1
ATOM 708 N N . ASP A 1 86 ? -13.640 14.643 19.515 1.00 60.72 86 ASP A N 1
ATOM 709 C CA . ASP A 1 86 ? -14.684 14.115 18.619 1.00 60.72 86 ASP A CA 1
ATOM 710 C C . ASP A 1 86 ? -14.845 12.579 18.637 1.00 60.72 86 ASP A C 1
ATOM 712 O O . ASP A 1 86 ? -15.827 12.053 18.118 1.00 60.72 86 ASP A O 1
ATOM 716 N N . SER A 1 87 ? -13.916 11.827 19.245 1.00 68.44 87 SER A N 1
ATOM 717 C CA . SER A 1 87 ? -13.975 10.355 19.241 1.00 68.44 87 SER A CA 1
ATOM 718 C C . SER A 1 87 ? -14.900 9.781 20.321 1.00 68.44 87 SER A C 1
ATOM 720 O O . SER A 1 87 ? -15.037 10.357 21.403 1.00 68.44 87 SER A O 1
ATOM 722 N N . VAL A 1 88 ? -15.452 8.586 20.085 1.00 70.81 88 VAL A N 1
ATOM 723 C CA . VAL A 1 88 ? -16.322 7.891 21.050 1.00 70.81 88 VAL A CA 1
ATOM 724 C C . VAL A 1 88 ? -15.615 7.608 22.373 1.00 70.81 88 VAL A C 1
ATOM 726 O O . VAL A 1 88 ? -14.569 6.963 22.425 1.00 70.81 88 VAL A O 1
ATOM 729 N N . GLU A 1 89 ? -16.250 8.054 23.454 1.00 74.75 89 GLU A N 1
ATOM 730 C CA . GLU A 1 89 ? -15.931 7.666 24.826 1.00 74.75 89 GLU A CA 1
ATOM 731 C C . GLU A 1 89 ? -16.282 6.186 25.022 1.00 74.75 89 GLU A C 1
ATOM 733 O O . GLU A 1 89 ? -17.392 5.753 24.701 1.00 74.75 89 GLU A O 1
ATOM 738 N N . PHE A 1 90 ? -15.349 5.401 25.554 1.00 83.94 90 PHE A N 1
ATOM 739 C CA . PHE A 1 90 ? -15.593 3.999 25.863 1.00 83.94 90 PHE A CA 1
ATOM 740 C C . PHE A 1 90 ? -14.774 3.552 27.068 1.00 83.94 90 PHE A C 1
ATOM 742 O O . PHE A 1 90 ? -13.584 3.842 27.166 1.00 83.94 90 PHE A O 1
ATOM 749 N N . VAL A 1 91 ? -15.413 2.796 27.959 1.00 88.69 91 VAL A N 1
ATOM 750 C CA . VAL A 1 91 ? -14.770 2.118 29.086 1.00 88.69 91 VAL A CA 1
ATOM 751 C C . VAL A 1 91 ? -15.312 0.697 29.164 1.00 88.69 91 VAL A C 1
ATOM 753 O O . VAL A 1 91 ? -16.512 0.511 29.342 1.00 88.69 91 VAL A O 1
ATOM 756 N N . GLY A 1 92 ? -14.442 -0.311 29.096 1.00 89.06 92 GLY A N 1
ATOM 757 C CA . GLY A 1 92 ? -14.839 -1.721 29.128 1.00 89.06 92 GLY A CA 1
ATOM 758 C C . GLY A 1 92 ? -13.886 -2.610 29.921 1.00 89.06 92 GLY A C 1
ATOM 759 O O . GLY A 1 92 ? -12.724 -2.264 30.140 1.00 89.06 92 GLY A O 1
ATOM 760 N N . ASN A 1 93 ? -14.391 -3.767 30.356 1.00 88.31 93 ASN A N 1
ATOM 761 C CA . ASN A 1 93 ? -13.616 -4.772 31.089 1.00 88.31 93 ASN A CA 1
ATOM 762 C C . ASN A 1 93 ? -13.702 -6.193 30.503 1.00 88.31 93 ASN A C 1
ATOM 764 O O . ASN A 1 93 ? -13.337 -7.153 31.185 1.00 88.31 93 ASN A O 1
ATOM 768 N N . GLY A 1 94 ? -14.159 -6.348 29.262 1.00 85.31 94 GLY A N 1
ATOM 769 C CA . GLY A 1 94 ? -14.333 -7.651 28.616 1.00 85.31 94 GLY A CA 1
ATOM 770 C C . GLY A 1 94 ? -15.632 -8.399 28.948 1.00 85.31 94 GLY A C 1
ATOM 771 O O . GLY A 1 94 ? -15.908 -9.387 28.279 1.00 85.31 94 GLY A O 1
ATOM 772 N N . PHE A 1 95 ? -16.444 -7.941 29.909 1.00 84.94 95 PHE A N 1
ATOM 773 C CA . PHE A 1 95 ? -17.783 -8.494 30.204 1.00 84.94 95 PHE A CA 1
ATOM 774 C C . PHE A 1 95 ? -18.893 -7.492 29.895 1.00 84.94 95 PHE A C 1
ATOM 776 O O . PHE A 1 95 ? -19.920 -7.829 29.304 1.00 84.94 95 PHE A O 1
ATOM 783 N N . PHE A 1 96 ? -18.668 -6.242 30.291 1.00 88.44 96 PHE A N 1
ATOM 784 C CA . PHE A 1 96 ? -19.514 -5.115 29.950 1.00 88.44 96 PHE A CA 1
ATOM 785 C C . PHE A 1 96 ? -18.652 -3.907 29.586 1.00 88.44 96 PHE A C 1
ATOM 787 O O . PHE A 1 96 ? -17.448 -3.853 29.864 1.00 88.44 96 PHE A O 1
ATOM 794 N N . GLY A 1 97 ? -19.291 -2.928 28.961 1.00 88.50 97 GLY A N 1
ATOM 795 C CA . GLY A 1 97 ? -18.700 -1.634 28.683 1.00 88.50 97 GLY A CA 1
ATOM 796 C C . GLY A 1 97 ? -19.740 -0.529 28.749 1.00 88.50 97 GLY A C 1
ATOM 797 O O . GLY A 1 97 ? -20.941 -0.793 28.714 1.00 88.50 97 GLY A O 1
ATOM 798 N N . VAL A 1 98 ? -19.268 0.700 28.888 1.00 86.69 98 VAL A N 1
ATOM 799 C CA . VAL A 1 98 ? -20.079 1.915 28.909 1.00 86.69 98 VAL A CA 1
ATOM 800 C C . VAL A 1 98 ? -19.630 2.789 27.743 1.00 86.69 98 VAL A C 1
ATOM 802 O O . VAL A 1 98 ? -18.430 3.019 27.586 1.00 86.69 98 VAL A O 1
ATOM 805 N N . ASP A 1 99 ? -20.581 3.203 26.906 1.00 77.75 99 ASP A N 1
ATOM 806 C CA . ASP A 1 99 ? -20.336 4.021 25.712 1.00 77.75 99 ASP A CA 1
ATOM 807 C C . ASP A 1 99 ? -20.426 5.538 25.982 1.00 77.75 99 ASP A C 1
ATOM 809 O O . ASP A 1 99 ? -20.625 5.981 27.116 1.00 77.75 99 ASP A O 1
ATOM 813 N N . SER A 1 100 ? -20.300 6.337 24.917 1.00 70.31 100 SER A N 1
ATOM 814 C CA . SER A 1 100 ? -20.291 7.805 24.940 1.00 70.31 100 SER A CA 1
ATOM 815 C C . SER A 1 100 ? -21.603 8.473 25.334 1.00 70.31 100 SER A C 1
ATOM 817 O O . SER A 1 100 ? -21.612 9.668 25.623 1.00 70.31 100 SER A O 1
ATOM 819 N N . LEU A 1 101 ? -22.707 7.728 25.382 1.00 70.88 101 LEU A N 1
ATOM 820 C CA . LEU A 1 101 ? -23.975 8.201 25.937 1.00 70.88 101 LEU A CA 1
ATOM 821 C C . LEU A 1 101 ? -24.117 7.810 27.416 1.00 70.88 101 LEU A C 1
ATOM 823 O O . LEU A 1 101 ? -25.155 8.049 28.033 1.00 70.88 101 LEU A O 1
ATOM 827 N N . GLY A 1 102 ? -23.080 7.200 27.998 1.00 76.56 102 GLY A N 1
ATOM 828 C CA . GLY A 1 102 ? -23.107 6.624 29.333 1.00 76.56 102 GLY A CA 1
ATOM 829 C C . GLY A 1 102 ? -23.923 5.334 29.405 1.00 76.56 102 GLY A C 1
ATOM 830 O O . GLY A 1 102 ? -24.328 4.962 30.505 1.00 76.56 102 GLY A O 1
ATOM 831 N N . GLN A 1 103 ? -24.200 4.669 28.276 1.00 84.31 103 GLN A N 1
ATOM 832 C CA . GLN A 1 103 ? -25.045 3.478 28.211 1.00 84.31 103 GLN A CA 1
ATOM 833 C C . GLN A 1 103 ? -24.237 2.197 28.424 1.00 84.31 103 GLN A C 1
ATOM 835 O O . GLN A 1 103 ? -23.209 1.967 27.792 1.00 84.31 103 GLN A O 1
ATOM 840 N N . LEU A 1 104 ? -24.749 1.317 29.282 1.00 87.38 104 LEU A N 1
ATOM 841 C CA . LEU A 1 104 ? -24.220 -0.021 29.500 1.00 87.38 104 LEU A CA 1
ATOM 842 C C . LEU A 1 104 ? -24.520 -0.930 28.298 1.00 87.38 104 LEU A C 1
ATOM 844 O O . LEU A 1 104 ? -25.671 -1.081 27.873 1.00 87.38 104 LEU A O 1
ATOM 848 N N . ARG A 1 105 ? -23.483 -1.605 27.809 1.00 86.00 105 ARG A N 1
ATOM 849 C CA . ARG A 1 105 ? -23.536 -2.668 26.802 1.00 86.00 105 ARG A CA 1
ATOM 850 C C . ARG A 1 105 ? -22.891 -3.932 27.361 1.00 86.00 105 ARG A C 1
ATOM 852 O O . ARG A 1 105 ? -21.921 -3.853 28.116 1.00 86.00 105 ARG A O 1
ATOM 859 N N . ILE A 1 106 ? -23.428 -5.094 27.004 1.00 84.44 106 ILE A N 1
ATOM 860 C CA . ILE A 1 106 ? -23.019 -6.397 27.557 1.00 84.44 106 ILE A CA 1
ATOM 861 C C . ILE A 1 106 ? -22.535 -7.358 26.469 1.00 84.44 106 ILE A C 1
ATOM 863 O O . ILE A 1 106 ? -22.788 -7.155 25.282 1.00 84.44 106 ILE A O 1
ATOM 867 N N . GLN A 1 107 ? -21.810 -8.388 26.898 1.00 78.25 107 GLN A N 1
ATOM 868 C CA . GLN A 1 107 ? -21.277 -9.454 26.055 1.00 78.25 107 GLN A CA 1
ATOM 869 C C . GLN A 1 107 ? -22.260 -10.624 25.916 1.00 78.25 107 GLN A C 1
ATOM 871 O O . GLN A 1 107 ? -22.753 -11.129 26.923 1.00 78.25 107 GLN A O 1
ATOM 876 N N . GLU A 1 108 ? -22.477 -11.094 24.681 1.00 65.75 108 GLU A N 1
ATOM 877 C CA . GLU A 1 108 ? -23.289 -12.292 24.394 1.00 65.75 108 GLU A CA 1
ATOM 878 C C . GLU A 1 108 ? -22.444 -13.474 23.884 1.00 65.75 108 GLU A C 1
ATOM 880 O O . GLU A 1 108 ? -22.484 -14.550 24.474 1.00 65.75 108 GLU A O 1
ATOM 885 N N . LYS A 1 109 ? -21.635 -13.285 22.825 1.00 59.09 109 LYS A N 1
ATOM 886 C CA . LYS A 1 109 ? -20.917 -14.393 22.142 1.00 59.09 109 LYS A CA 1
ATOM 887 C C . LYS A 1 109 ? -19.382 -14.318 22.137 1.00 59.09 109 LYS A C 1
ATOM 889 O O . LYS A 1 109 ? -18.759 -15.184 21.535 1.00 59.09 109 LYS A O 1
ATOM 894 N N . ASN A 1 110 ? -18.800 -13.286 22.766 1.00 59.09 110 ASN A N 1
ATOM 895 C CA . ASN A 1 110 ? -17.374 -13.066 23.141 1.00 59.09 110 ASN A CA 1
ATOM 896 C C . ASN A 1 110 ? -16.949 -11.585 23.048 1.00 59.09 110 ASN A C 1
ATOM 898 O O . ASN A 1 110 ? -15.859 -11.230 23.493 1.00 59.09 110 ASN A O 1
ATOM 902 N N . ARG A 1 111 ? -17.793 -10.693 22.517 1.00 64.00 111 ARG A N 1
ATOM 903 C CA . ARG A 1 111 ? -17.494 -9.259 22.363 1.00 64.00 111 ARG A CA 1
ATOM 904 C C . ARG A 1 111 ? -18.306 -8.418 23.340 1.00 64.00 111 ARG A C 1
ATOM 906 O O . ARG A 1 111 ? -19.511 -8.611 23.443 1.00 64.00 111 ARG A O 1
ATOM 913 N N . VAL A 1 112 ? -17.657 -7.485 24.029 1.00 62.09 112 VAL A N 1
ATOM 914 C CA . VAL A 1 112 ? -18.346 -6.343 24.650 1.00 62.09 112 VAL A CA 1
ATOM 915 C C . VAL A 1 112 ? -18.815 -5.404 23.530 1.00 62.09 112 VAL A C 1
ATOM 917 O O . VAL A 1 112 ? -18.163 -5.358 22.494 1.00 62.09 112 VAL A O 1
ATOM 920 N N . LEU A 1 113 ? -19.914 -4.670 23.756 1.00 64.12 113 LEU A N 1
ATOM 921 C CA . LEU A 1 113 ? -20.593 -3.707 22.857 1.00 64.12 113 LEU A CA 1
ATOM 922 C C . LEU A 1 113 ? -21.746 -4.231 21.983 1.00 64.12 113 LEU A C 1
ATOM 924 O O . LEU A 1 113 ? -22.528 -3.401 21.518 1.00 64.12 113 LEU A O 1
ATOM 928 N N . ASP A 1 114 ? -21.893 -5.547 21.814 1.00 67.00 114 ASP A N 1
ATOM 929 C CA . ASP A 1 114 ? -22.862 -6.153 20.879 1.00 67.00 114 ASP A CA 1
ATOM 930 C C . ASP A 1 114 ? -24.330 -5.914 21.298 1.00 67.00 114 ASP A C 1
ATOM 932 O O . ASP A 1 114 ? -25.176 -5.567 20.478 1.00 67.00 114 ASP A O 1
ATOM 936 N N . VAL A 1 115 ? -24.635 -6.041 22.598 1.00 77.50 115 VAL A N 1
ATOM 937 C CA . VAL A 1 115 ? -26.012 -5.948 23.114 1.00 77.50 115 VAL A CA 1
ATOM 938 C C . VAL A 1 115 ? -26.250 -4.644 23.874 1.00 77.50 115 VAL A C 1
ATOM 940 O O . VAL A 1 115 ? -25.654 -4.383 24.925 1.00 77.50 115 VAL A O 1
ATOM 943 N N . GLU A 1 116 ? -27.192 -3.848 23.369 1.00 79.56 116 GLU A N 1
ATOM 944 C CA . GLU A 1 116 ? -27.642 -2.593 23.969 1.00 79.56 116 GLU A CA 1
ATOM 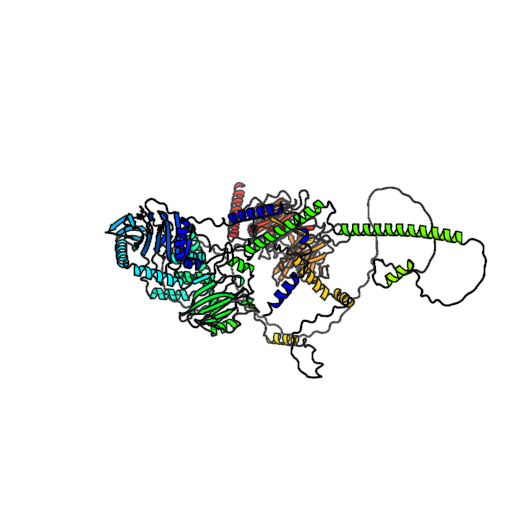945 C C . GLU A 1 116 ? -28.650 -2.816 25.104 1.00 79.56 116 GLU A C 1
ATOM 947 O O . GLU A 1 116 ? -29.717 -3.412 24.930 1.00 79.56 116 GLU A O 1
ATOM 952 N N . THR A 1 117 ? -28.336 -2.307 26.300 1.00 82.50 117 THR A N 1
ATOM 953 C CA . THR A 1 117 ? -29.192 -2.537 27.475 1.00 82.50 117 THR A CA 1
ATOM 954 C C . THR A 1 117 ? -30.133 -1.382 27.825 1.00 82.50 117 THR A C 1
ATOM 956 O O . THR A 1 117 ? -31.050 -1.588 28.626 1.00 82.50 117 THR A O 1
ATOM 959 N N . ASN A 1 118 ? -29.911 -0.184 27.267 1.00 85.12 118 ASN A N 1
ATOM 960 C CA . ASN A 1 118 ? -30.525 1.090 27.671 1.00 85.12 118 ASN A CA 1
ATOM 961 C C . ASN A 1 118 ? -30.516 1.332 29.194 1.00 85.12 118 ASN A C 1
ATOM 963 O O . ASN A 1 118 ? -31.453 1.918 29.731 1.00 85.12 118 ASN A O 1
ATOM 967 N N . PHE A 1 119 ? -29.491 0.860 29.911 1.00 86.50 119 PHE A N 1
ATOM 968 C CA . PHE A 1 119 ? -29.228 1.243 31.300 1.00 86.50 119 PHE A CA 1
ATOM 969 C C . PHE A 1 119 ? -28.068 2.235 31.354 1.00 86.50 119 PHE A C 1
ATOM 971 O O . PHE A 1 119 ? -27.038 1.986 30.735 1.00 86.50 119 PHE A O 1
ATOM 978 N N . TYR A 1 120 ? -28.198 3.310 32.129 1.00 88.12 120 TYR A N 1
ATOM 979 C CA . TYR A 1 120 ? -27.177 4.353 32.242 1.00 88.12 120 TYR A CA 1
ATOM 980 C C . TYR A 1 120 ? -26.572 4.331 33.655 1.00 88.12 120 TYR A C 1
ATOM 982 O O . TYR A 1 120 ? -27.150 4.910 34.578 1.00 88.12 120 TYR A O 1
ATOM 990 N N . PRO A 1 121 ? -25.455 3.612 33.894 1.00 85.44 121 PRO A N 1
ATOM 991 C CA . PRO A 1 121 ? -24.854 3.530 35.225 1.00 85.44 121 PRO A CA 1
ATOM 992 C C . PRO A 1 121 ? -24.205 4.852 35.658 1.00 85.44 121 PRO A C 1
ATOM 994 O O . PRO A 1 121 ? -24.228 5.177 36.851 1.00 85.44 121 PRO A O 1
ATOM 997 N N . ALA A 1 122 ? -23.664 5.615 34.701 1.00 85.19 122 ALA A N 1
ATOM 998 C CA . ALA A 1 122 ? -23.050 6.917 34.929 1.00 85.19 122 ALA A CA 1
ATOM 999 C C . ALA A 1 122 ? -24.090 7.987 35.309 1.00 85.19 122 ALA A C 1
ATOM 1001 O O . ALA A 1 122 ? -25.196 8.037 34.772 1.00 85.19 122 ALA A O 1
ATOM 1002 N N . LEU A 1 123 ? -23.715 8.855 36.246 1.00 86.69 123 LEU A N 1
ATOM 1003 C CA . LEU A 1 123 ? -24.482 10.020 36.672 1.00 86.69 123 LEU A CA 1
ATOM 1004 C C . LEU A 1 123 ? -24.111 11.248 35.841 1.00 86.69 123 LEU A C 1
ATOM 1006 O O . LEU A 1 123 ? -22.924 11.554 35.676 1.00 86.69 123 LEU A O 1
ATOM 1010 N N . SER A 1 124 ? -25.127 11.992 35.408 1.00 83.88 124 SER A N 1
ATOM 1011 C CA . SER A 1 124 ? -24.986 13.357 34.908 1.00 83.88 124 SER A CA 1
ATOM 1012 C C . SER A 1 124 ? -24.750 14.318 36.074 1.00 83.88 124 SER A C 1
ATOM 1014 O O . SER A 1 124 ? -25.430 14.253 37.101 1.00 83.88 124 SER A O 1
ATOM 1016 N N . VAL A 1 125 ? -23.766 15.205 35.904 1.00 84.00 125 VAL A N 1
ATOM 1017 C CA . VAL A 1 125 ? -23.362 16.206 36.899 1.00 84.00 125 VAL A CA 1
ATOM 1018 C C . VAL A 1 125 ? -23.484 17.592 36.279 1.00 84.00 125 VAL A C 1
ATOM 1020 O O . VAL A 1 125 ? -22.727 17.936 35.370 1.00 84.00 125 VAL A O 1
ATOM 1023 N N . GLU A 1 126 ? -24.421 18.382 36.790 1.00 82.44 126 GLU A N 1
ATOM 1024 C CA . GLU A 1 126 ? -24.699 19.749 36.342 1.00 82.44 126 GLU A CA 1
ATOM 1025 C C . GLU A 1 126 ? -24.545 20.730 37.511 1.00 82.44 126 GLU A C 1
ATOM 1027 O O . GLU A 1 126 ? -24.769 20.366 38.666 1.00 82.44 126 GLU A O 1
ATOM 1032 N N . ILE A 1 127 ? -24.175 21.982 37.231 1.00 80.94 127 ILE A N 1
ATOM 1033 C CA . ILE A 1 127 ? -24.182 23.066 38.225 1.00 80.94 127 ILE A CA 1
ATOM 1034 C C . ILE A 1 127 ? -25.472 23.873 38.050 1.00 80.94 127 ILE A C 1
ATOM 1036 O O . ILE A 1 127 ? -25.814 24.253 36.931 1.00 80.94 127 ILE A O 1
ATOM 1040 N N . ASP A 1 128 ? -26.178 24.161 39.149 1.00 74.50 128 ASP A N 1
ATOM 1041 C CA . ASP A 1 128 ? -27.394 24.988 39.121 1.00 74.50 128 ASP A CA 1
ATOM 1042 C C . ASP A 1 128 ? -27.067 26.390 38.543 1.00 74.50 128 ASP A C 1
ATOM 1044 O O . ASP A 1 128 ? -26.459 27.220 39.220 1.00 74.50 128 ASP A O 1
ATOM 1048 N N . GLY A 1 129 ? -27.515 26.673 37.313 1.00 62.12 129 GLY A N 1
ATOM 1049 C CA . GLY A 1 129 ? -27.599 28.026 36.741 1.00 62.12 129 GLY A CA 1
ATOM 1050 C C . GLY A 1 129 ? -26.576 28.420 35.665 1.00 62.12 129 GLY A C 1
ATOM 1051 O O . GLY A 1 129 ? -26.851 29.374 34.943 1.00 62.12 129 GLY A O 1
ATOM 1052 N N . ASN A 1 130 ? -25.464 27.693 35.494 1.00 63.97 130 ASN A N 1
ATOM 1053 C CA . ASN A 1 130 ? -24.431 28.004 34.489 1.00 63.97 130 ASN A CA 1
ATOM 1054 C C . ASN A 1 130 ? -24.152 26.804 33.567 1.00 63.97 130 ASN A C 1
ATOM 1056 O O . ASN A 1 130 ? -23.938 25.690 34.042 1.00 63.97 130 ASN A O 1
ATOM 1060 N N . GLN A 1 131 ? -24.071 27.042 32.254 1.00 62.56 131 GLN A N 1
ATOM 1061 C CA . GLN A 1 131 ? -23.544 26.052 31.306 1.00 62.56 131 GLN A CA 1
ATOM 1062 C C . GLN A 1 131 ? -22.010 25.922 31.446 1.00 62.56 131 GLN A C 1
ATOM 1064 O O . GLN A 1 131 ? -21.348 26.911 31.776 1.00 62.56 131 GLN A O 1
ATOM 1069 N N . PRO A 1 132 ? -21.429 24.725 31.222 1.00 60.91 132 PRO A N 1
ATOM 1070 C CA . PRO A 1 132 ? -19.977 24.546 31.210 1.00 60.91 132 PRO A CA 1
ATOM 1071 C C . PRO A 1 132 ? -19.360 25.321 30.044 1.00 60.91 132 PRO A C 1
ATOM 1073 O O . PRO A 1 132 ? -19.887 25.285 28.934 1.00 60.91 132 PRO A O 1
ATOM 1076 N N . VAL A 1 133 ? -18.244 26.009 30.293 1.00 60.91 133 VAL A N 1
ATOM 1077 C CA . VAL A 1 133 ? -17.581 26.827 29.259 1.00 60.91 133 VAL A CA 1
ATOM 1078 C C . VAL A 1 133 ? -16.724 25.959 28.339 1.00 60.91 133 VAL A C 1
ATOM 1080 O O . VAL A 1 133 ? -16.644 26.208 27.141 1.00 60.91 133 VAL A O 1
ATOM 1083 N N . GLU A 1 134 ? -16.118 24.914 28.900 1.00 66.94 134 GLU A N 1
ATOM 1084 C CA . GLU A 1 134 ? -15.322 23.933 28.172 1.00 66.94 134 GLU A CA 1
ATOM 1085 C C . GLU A 1 134 ? -15.502 22.549 28.813 1.00 66.94 134 GLU A C 1
ATOM 1087 O O . GLU A 1 134 ? -15.576 22.417 30.043 1.00 66.94 134 GLU A O 1
ATOM 1092 N N . VAL A 1 135 ? -15.602 21.517 27.970 1.00 77.69 135 VAL A N 1
ATOM 1093 C CA . VAL A 1 135 ? -15.699 20.111 28.378 1.00 77.69 135 VAL A CA 1
ATOM 1094 C C . VAL A 1 135 ? -14.533 19.357 27.753 1.00 77.69 135 VAL A C 1
ATOM 1096 O O . VAL A 1 135 ? -14.580 19.004 26.580 1.00 77.69 135 VAL A O 1
ATOM 1099 N N . THR A 1 136 ? -13.490 19.103 28.538 1.00 83.69 136 THR A N 1
ATOM 1100 C CA . THR A 1 136 ? -12.324 18.336 28.086 1.00 83.69 136 THR A CA 1
ATOM 1101 C C . THR A 1 136 ? -12.500 16.874 28.478 1.00 83.69 136 THR A C 1
ATOM 1103 O O . THR A 1 136 ? -12.738 16.562 29.649 1.00 83.69 136 THR A O 1
ATOM 1106 N N . LYS A 1 137 ? -12.373 15.967 27.510 1.00 85.56 137 LYS A N 1
ATOM 1107 C CA . LYS A 1 137 ? -12.467 14.518 27.717 1.00 85.56 137 LYS A CA 1
ATOM 1108 C C . LYS A 1 137 ? -11.085 13.905 27.535 1.00 85.56 137 LYS A C 1
ATOM 1110 O O . LYS A 1 137 ? -10.387 14.231 26.575 1.00 85.56 137 LYS A O 1
ATOM 1115 N N . MET A 1 138 ? -10.688 13.043 28.462 1.00 88.12 138 MET A N 1
ATOM 1116 C CA . MET A 1 138 ? -9.365 12.425 28.467 1.00 88.12 138 MET A CA 1
ATOM 1117 C C . MET A 1 138 ? -9.481 10.938 28.775 1.00 88.12 138 MET A C 1
ATOM 1119 O O . MET A 1 138 ? -10.196 10.548 29.700 1.00 88.12 138 MET A O 1
ATOM 1123 N N . THR A 1 139 ? -8.725 10.119 28.055 1.00 88.62 139 THR A N 1
ATOM 1124 C CA . THR A 1 139 ? -8.596 8.687 28.332 1.00 88.62 139 THR A CA 1
ATOM 1125 C C . THR A 1 139 ? -7.188 8.419 28.839 1.00 88.62 139 THR A C 1
ATOM 1127 O O . THR A 1 139 ? -6.213 8.728 28.166 1.00 88.62 139 THR A O 1
ATOM 1130 N N . ASP A 1 140 ? -7.084 7.863 30.039 1.00 89.19 140 ASP A N 1
ATOM 1131 C CA . ASP A 1 140 ? -5.846 7.395 30.655 1.00 89.19 140 ASP A CA 1
ATOM 1132 C C . ASP A 1 140 ? -5.668 5.923 30.285 1.00 89.19 140 ASP A C 1
ATOM 1134 O O . ASP A 1 140 ? -6.298 5.034 30.867 1.00 89.19 140 ASP A O 1
ATOM 1138 N N . PHE A 1 141 ? -4.858 5.673 29.258 1.00 89.00 141 PHE A N 1
ATOM 1139 C CA . PHE A 1 141 ? -4.694 4.343 28.677 1.00 89.00 141 PHE A CA 1
ATOM 1140 C C . PHE A 1 141 ? -3.999 3.391 29.655 1.00 89.00 141 PHE A C 1
ATOM 1142 O O . PHE A 1 141 ? -4.346 2.212 29.730 1.00 89.00 141 PHE A O 1
ATOM 1149 N N . LYS A 1 142 ? -3.055 3.927 30.437 1.00 87.25 142 LYS A N 1
ATOM 1150 C CA . LYS A 1 142 ? -2.202 3.202 31.384 1.00 87.25 142 LYS A CA 1
ATOM 1151 C C . LYS A 1 142 ? -2.971 2.676 32.591 1.00 87.25 142 LYS A C 1
ATOM 1153 O O . LYS A 1 142 ? -2.795 1.518 32.964 1.00 87.25 142 LYS A O 1
ATOM 1158 N N . ASN A 1 143 ? -3.804 3.522 33.198 1.00 88.88 143 ASN A N 1
ATOM 1159 C CA . ASN A 1 143 ? -4.604 3.183 34.377 1.00 88.88 143 ASN A CA 1
ATOM 1160 C C . ASN A 1 143 ? -6.008 2.679 34.017 1.00 88.88 143 ASN A C 1
ATOM 1162 O O . ASN A 1 143 ? -6.691 2.131 34.876 1.00 88.88 143 ASN A O 1
ATOM 1166 N N . GLY A 1 144 ? -6.436 2.872 32.768 1.00 89.12 144 GLY A N 1
ATOM 1167 C CA . GLY A 1 144 ? -7.738 2.462 32.254 1.00 89.12 144 GLY A CA 1
ATOM 1168 C C . GLY A 1 144 ? -8.910 3.354 32.666 1.00 89.12 144 GLY A C 1
ATOM 1169 O O . GLY A 1 144 ? -10.054 2.892 32.671 1.00 89.12 144 GLY A O 1
ATOM 1170 N N . LEU A 1 145 ? -8.628 4.613 33.013 1.00 89.88 145 LEU A N 1
ATOM 1171 C CA . LEU A 1 145 ? -9.608 5.589 33.489 1.00 89.88 145 LEU A CA 1
ATOM 1172 C C . LEU A 1 145 ? -10.094 6.481 32.346 1.00 89.88 145 LEU A C 1
ATOM 1174 O O . LEU A 1 145 ? -9.292 6.996 31.570 1.00 89.88 145 LEU A O 1
ATOM 1178 N N . PHE A 1 146 ? -11.386 6.785 32.320 1.00 90.12 146 PHE A N 1
ATOM 1179 C CA . PHE A 1 146 ? -11.914 7.883 31.517 1.00 90.12 146 PHE A CA 1
ATOM 1180 C C . PHE A 1 146 ? -12.206 9.091 32.415 1.00 90.12 146 PHE A C 1
ATOM 1182 O O . PHE A 1 146 ? -12.829 8.951 33.468 1.00 90.12 146 PHE A O 1
ATOM 1189 N N . LYS A 1 147 ? -11.719 10.276 32.038 1.00 88.69 147 LYS A N 1
ATOM 1190 C CA . LYS A 1 147 ? -11.786 11.517 32.822 1.00 88.69 147 LYS A CA 1
ATOM 1191 C C . LYS A 1 147 ? -12.562 12.569 32.016 1.00 88.69 147 LYS A C 1
ATOM 1193 O O . LYS A 1 147 ? -12.116 12.989 30.952 1.00 88.69 147 LYS A O 1
ATOM 1198 N N . ILE A 1 148 ? -13.697 13.037 32.537 1.00 87.75 148 ILE A N 1
ATOM 1199 C CA . ILE A 1 148 ? -14.457 14.166 31.977 1.00 87.75 148 ILE A CA 1
ATOM 1200 C C . ILE A 1 148 ? -14.255 15.382 32.878 1.00 87.75 148 ILE A C 1
ATOM 1202 O O . ILE A 1 148 ? -14.743 15.403 34.011 1.00 87.75 148 ILE A O 1
ATOM 1206 N N . MET A 1 149 ? -13.568 16.404 32.376 1.00 87.19 149 MET A N 1
ATOM 1207 C CA . MET A 1 149 ? -13.377 17.681 33.056 1.00 87.19 149 MET A CA 1
ATOM 1208 C C . MET A 1 149 ? -14.382 18.708 32.527 1.00 87.19 149 MET A C 1
ATOM 1210 O O . MET A 1 149 ? -14.417 18.996 31.334 1.00 87.19 149 MET A O 1
ATOM 1214 N N . ARG A 1 150 ? -15.193 19.279 33.421 1.00 86.38 150 ARG A N 1
ATOM 1215 C CA . ARG A 1 150 ? -16.100 20.399 33.133 1.00 86.38 150 ARG A CA 1
ATOM 1216 C C . ARG A 1 150 ? -15.678 21.591 33.980 1.00 86.38 150 ARG A C 1
ATOM 1218 O O . ARG A 1 150 ? -15.759 21.514 35.207 1.00 86.38 150 ARG A O 1
ATOM 1225 N N . CYS A 1 151 ? -15.224 22.667 33.345 1.00 84.69 151 CYS A N 1
ATOM 1226 C CA . CYS A 1 151 ? -14.815 23.889 34.039 1.00 84.69 151 CYS A CA 1
ATOM 1227 C C . CYS A 1 151 ? -15.806 25.036 33.795 1.00 84.69 151 CYS A C 1
ATOM 1229 O O . CYS A 1 151 ? -16.399 25.179 32.722 1.00 84.69 151 CYS A O 1
ATOM 1231 N N . PHE A 1 152 ? -15.992 25.844 34.835 1.00 80.81 152 PHE A N 1
ATOM 1232 C CA . PHE A 1 152 ? -16.988 26.900 34.932 1.00 80.81 152 PHE A CA 1
ATOM 1233 C C . PHE A 1 152 ? -16.331 28.158 35.509 1.00 80.81 152 PHE A C 1
ATOM 1235 O O . PHE A 1 152 ? -15.649 28.104 36.536 1.00 80.81 152 PHE A O 1
ATOM 1242 N N . SER A 1 153 ? -16.574 29.302 34.870 1.00 77.81 153 SER A N 1
ATOM 1243 C CA . SER A 1 153 ? -16.189 30.613 35.399 1.00 77.81 153 SER A CA 1
ATOM 1244 C C . SER A 1 153 ? -17.286 31.104 36.344 1.00 77.81 153 SER A C 1
ATOM 1246 O O . SER A 1 153 ? -18.430 31.291 35.925 1.00 77.81 153 SER A O 1
ATOM 1248 N N . ILE A 1 154 ? -16.965 31.263 37.630 1.00 76.50 154 ILE A N 1
ATOM 1249 C CA . ILE A 1 154 ? -17.897 31.732 38.667 1.00 76.50 154 ILE A CA 1
ATOM 1250 C C . ILE A 1 154 ? -17.185 32.830 39.462 1.00 76.50 154 ILE A C 1
ATOM 1252 O O . ILE A 1 154 ? -16.097 32.620 39.993 1.00 76.50 154 ILE A O 1
ATOM 1256 N N . ASP A 1 155 ? -17.768 34.029 39.503 1.00 72.00 155 ASP A N 1
ATOM 1257 C CA . ASP A 1 155 ? -17.195 35.224 40.150 1.00 72.00 155 ASP A CA 1
ATOM 1258 C C . ASP A 1 155 ? -15.772 35.611 39.668 1.00 72.00 155 ASP A C 1
ATOM 1260 O O . ASP A 1 155 ? -15.039 36.329 40.352 1.00 72.00 155 ASP A O 1
ATOM 1264 N N . GLY A 1 156 ? -15.376 35.155 38.471 1.00 69.50 156 GLY A N 1
ATOM 1265 C CA . GLY A 1 156 ? -14.033 35.346 37.906 1.00 69.50 156 GLY A CA 1
ATOM 1266 C C . GLY A 1 156 ? -12.965 34.383 38.443 1.00 69.50 156 GLY A C 1
ATOM 1267 O O . GLY A 1 156 ? -11.788 34.562 38.134 1.00 69.50 156 GLY A O 1
ATOM 1268 N N . GLU A 1 157 ? -13.363 33.378 39.227 1.00 75.75 157 GLU A N 1
ATOM 1269 C CA . GLU A 1 157 ? -12.530 32.276 39.715 1.00 75.75 157 GLU A CA 1
ATOM 1270 C C . GLU A 1 157 ? -13.026 30.931 39.126 1.00 75.75 157 GLU A C 1
ATOM 1272 O O . GLU A 1 157 ? -14.157 30.800 38.650 1.00 75.75 157 GLU A O 1
ATOM 1277 N N . CYS A 1 158 ? -12.149 29.926 39.107 1.00 78.75 158 CYS A N 1
ATOM 1278 C CA . CYS A 1 158 ? -12.305 28.712 38.298 1.00 78.75 158 CYS A CA 1
ATOM 1279 C C . CYS A 1 158 ? -12.838 27.506 39.079 1.00 78.75 158 CYS A C 1
ATOM 1281 O O . CYS A 1 158 ? -12.071 26.812 39.745 1.00 78.75 158 CYS A O 1
ATOM 1283 N N . ALA A 1 159 ? -14.132 27.202 38.967 1.00 84.38 159 ALA A N 1
ATOM 1284 C CA . ALA A 1 159 ? -14.701 25.974 39.521 1.00 84.38 159 ALA A CA 1
ATOM 1285 C C . ALA A 1 159 ? -14.650 24.847 38.478 1.00 84.38 159 ALA A C 1
ATOM 1287 O O . ALA A 1 159 ? -15.193 24.989 37.385 1.00 84.38 159 ALA A O 1
ATOM 1288 N N . CYS A 1 160 ? -14.037 23.710 38.813 1.00 86.19 160 CYS A N 1
ATOM 1289 C CA . CYS A 1 160 ? -13.962 22.553 37.916 1.00 86.19 160 CYS A CA 1
ATOM 1290 C C . CYS A 1 160 ? -14.498 21.287 38.593 1.00 86.19 160 CYS A C 1
ATOM 1292 O O . CYS A 1 160 ? -14.219 21.017 39.765 1.00 86.19 160 CYS A O 1
ATOM 1294 N N . VAL A 1 161 ? -15.248 20.506 37.819 1.00 88.81 161 VAL A N 1
ATOM 1295 C CA . VAL A 1 161 ? -15.789 19.193 38.172 1.00 88.81 161 VAL A CA 1
ATOM 1296 C C . VAL A 1 161 ? -15.102 18.155 37.294 1.00 88.81 161 VAL A C 1
ATOM 1298 O O . VAL A 1 161 ? -15.198 18.214 36.069 1.00 88.81 161 VAL A O 1
ATOM 1301 N N . ILE A 1 162 ? -14.424 17.194 37.914 1.00 90.00 162 ILE A N 1
ATOM 1302 C CA . ILE A 1 162 ? -13.742 16.087 37.243 1.00 90.00 162 ILE A CA 1
ATOM 1303 C C . ILE A 1 162 ? -14.511 14.808 37.576 1.00 90.00 162 ILE A C 1
ATOM 1305 O O . ILE A 1 162 ? -14.585 14.399 38.733 1.00 90.00 162 ILE A O 1
ATOM 1309 N N . SER A 1 163 ? -15.107 14.182 36.564 1.00 90.31 163 SER A N 1
ATOM 1310 C CA . SER A 1 163 ? -15.732 12.862 36.679 1.00 90.31 163 SER A CA 1
ATOM 1311 C C . SER A 1 163 ? -14.775 11.806 36.146 1.00 90.31 163 SER A C 1
ATOM 1313 O O . SER A 1 163 ? -14.469 11.808 34.959 1.00 90.31 163 SER A O 1
ATOM 1315 N N . GLN A 1 164 ? -14.305 10.915 37.012 1.00 91.62 164 GLN A N 1
ATOM 1316 C CA . GLN A 1 164 ? -13.498 9.754 36.649 1.00 91.62 164 GLN A CA 1
ATOM 1317 C C . GLN A 1 164 ? -14.411 8.529 36.588 1.00 91.62 164 GLN A C 1
ATOM 1319 O O . GLN A 1 164 ? -15.168 8.289 37.529 1.00 91.62 164 GLN A O 1
ATOM 1324 N N . LEU A 1 165 ? -14.361 7.769 35.499 1.00 91.25 165 LEU A N 1
ATOM 1325 C CA . LEU A 1 165 ? -15.192 6.591 35.264 1.00 91.25 165 LEU A CA 1
ATOM 1326 C C . LEU A 1 165 ? -14.297 5.407 34.902 1.00 91.25 165 LEU A C 1
ATOM 1328 O O . LEU A 1 165 ? -13.405 5.542 34.063 1.00 91.25 165 LEU A O 1
ATOM 1332 N N . TYR A 1 166 ? -14.538 4.248 35.517 1.00 92.50 166 TYR A N 1
ATOM 1333 C CA . TYR A 1 166 ? -13.845 3.014 35.158 1.00 92.50 166 TYR A CA 1
ATOM 1334 C C . TYR A 1 166 ? -14.714 1.762 35.361 1.00 92.50 166 TYR A C 1
ATOM 1336 O O . TYR A 1 166 ? -15.506 1.656 36.302 1.00 92.50 166 TYR A O 1
ATOM 1344 N N . ALA A 1 167 ? -14.538 0.781 34.473 1.00 92.00 167 ALA A N 1
ATOM 1345 C CA . ALA A 1 167 ? -15.030 -0.581 34.644 1.00 92.00 167 ALA A CA 1
ATOM 1346 C C . ALA A 1 167 ? -13.914 -1.403 35.297 1.00 92.00 167 ALA A C 1
ATOM 1348 O O . ALA A 1 167 ? -12.781 -1.443 34.814 1.00 92.00 167 ALA A O 1
ATOM 1349 N N . HIS A 1 168 ? -14.201 -2.027 36.434 1.00 91.81 168 HIS A N 1
ATOM 1350 C CA . HIS A 1 168 ? -13.181 -2.705 37.221 1.00 91.81 168 HIS A CA 1
ATOM 1351 C C . HIS A 1 168 ? -12.676 -3.958 36.489 1.00 91.81 168 HIS A C 1
ATOM 1353 O O . HIS A 1 168 ? -13.458 -4.702 35.893 1.00 91.81 168 HIS A O 1
ATOM 1359 N N . ARG A 1 169 ? -11.353 -4.184 36.510 1.00 90.06 169 ARG A N 1
ATOM 1360 C CA . ARG A 1 169 ? -10.696 -5.117 35.581 1.00 90.06 169 ARG A CA 1
ATOM 1361 C C . ARG A 1 169 ? -10.507 -6.521 36.143 1.00 90.06 169 ARG A C 1
ATOM 1363 O O . ARG A 1 169 ? -10.833 -7.482 35.461 1.00 90.06 169 ARG A O 1
ATOM 1370 N N . THR A 1 170 ? -10.022 -6.648 37.377 1.00 89.44 170 THR A N 1
ATOM 1371 C CA . THR A 1 170 ? -9.867 -7.959 38.035 1.00 89.44 170 THR A CA 1
ATOM 1372 C C . THR A 1 170 ? -11.210 -8.445 38.594 1.00 89.44 170 THR A C 1
ATOM 1374 O O . THR A 1 170 ? -11.654 -9.546 38.286 1.00 89.44 170 THR A O 1
ATOM 1377 N N . ARG A 1 171 ? -11.925 -7.595 39.346 1.00 89.62 171 ARG A N 1
ATOM 1378 C CA . ARG A 1 171 ? -13.323 -7.817 39.756 1.00 89.62 171 ARG A CA 1
ATOM 1379 C C . ARG A 1 171 ? -14.308 -7.363 38.674 1.00 89.62 171 ARG A C 1
ATOM 1381 O O . ARG A 1 171 ? -14.760 -6.223 38.667 1.00 89.62 171 ARG A O 1
ATOM 1388 N N . THR A 1 172 ? -14.661 -8.278 37.784 1.00 87.00 172 THR A N 1
ATOM 1389 C CA . THR A 1 172 ? -15.402 -8.048 36.527 1.00 87.00 172 THR A CA 1
ATOM 1390 C C . THR A 1 172 ? -16.824 -7.490 36.674 1.00 87.00 172 THR A C 1
ATOM 1392 O O . THR A 1 172 ? -17.413 -7.054 35.690 1.00 87.00 172 THR A O 1
ATOM 1395 N N . ASN A 1 173 ? -17.369 -7.464 37.892 1.00 90.06 173 ASN A N 1
ATOM 1396 C CA . ASN A 1 173 ? -18.755 -7.090 38.179 1.00 90.06 173 ASN A CA 1
ATOM 1397 C C . ASN A 1 173 ? -18.951 -5.617 38.588 1.00 90.06 173 ASN A C 1
ATOM 1399 O O . ASN A 1 173 ? -20.093 -5.212 38.789 1.00 90.06 173 ASN A O 1
ATOM 1403 N N . TYR A 1 174 ? -17.890 -4.815 38.760 1.00 91.06 174 TYR A N 1
ATOM 1404 C CA . TYR A 1 174 ? -18.014 -3.447 39.296 1.00 91.06 174 TYR A CA 1
ATOM 1405 C C . TYR A 1 174 ? -17.787 -2.353 38.252 1.00 91.06 174 TYR A C 1
ATOM 1407 O O . TYR A 1 174 ? -16.797 -2.359 37.524 1.00 91.06 174 TYR A O 1
ATOM 1415 N N . PHE A 1 175 ? -18.659 -1.350 38.273 1.00 92.00 175 PHE A N 1
ATOM 1416 C CA . PHE A 1 175 ? -18.470 -0.047 37.642 1.00 92.00 175 PHE A CA 1
ATOM 1417 C C . PHE A 1 175 ? -18.356 1.028 38.727 1.00 92.00 175 PHE A C 1
ATOM 1419 O O . PHE A 1 175 ? -19.101 1.002 39.714 1.00 92.00 175 PHE A O 1
ATOM 1426 N N . VAL A 1 176 ? -17.424 1.966 38.560 1.00 91.44 176 VAL A N 1
ATOM 1427 C CA . VAL A 1 176 ? -17.137 3.014 39.545 1.00 91.44 176 VAL A CA 1
ATOM 1428 C C . VAL A 1 176 ? -17.079 4.373 38.855 1.00 91.44 176 VAL A C 1
ATOM 1430 O O . VAL A 1 176 ? -16.412 4.538 37.836 1.00 91.44 176 VAL A O 1
ATOM 1433 N N . GLN A 1 177 ? -17.753 5.354 39.453 1.00 91.44 177 GLN A N 1
ATOM 1434 C CA . GLN A 1 177 ? -17.654 6.764 39.094 1.00 91.44 177 GLN A CA 1
ATOM 1435 C C . GLN A 1 177 ? -17.220 7.568 40.322 1.00 91.44 177 GLN A C 1
ATOM 1437 O O . GLN A 1 177 ? -17.831 7.476 41.388 1.00 91.44 177 GLN A O 1
ATOM 1442 N N . ILE A 1 178 ? -16.176 8.377 40.173 1.00 91.62 178 ILE A N 1
ATOM 1443 C CA . ILE A 1 178 ? -15.686 9.302 41.197 1.00 91.62 178 ILE A CA 1
ATOM 1444 C C . ILE A 1 178 ? -15.878 10.719 40.663 1.00 91.62 178 ILE A C 1
ATOM 1446 O O . ILE A 1 178 ? -15.350 11.067 39.612 1.00 91.62 178 ILE A O 1
ATOM 1450 N N . VAL A 1 179 ? -16.648 11.538 41.376 1.00 91.50 179 VAL A N 1
ATOM 1451 C CA . VAL A 1 179 ? -16.879 12.946 41.040 1.00 91.50 179 VAL A CA 1
ATOM 1452 C C . VAL A 1 179 ? -16.095 13.798 42.029 1.00 91.50 179 VAL A C 1
ATOM 1454 O O . VAL A 1 179 ? -16.444 13.863 43.206 1.00 91.50 179 VAL A O 1
ATOM 1457 N N . GLN A 1 180 ? -15.025 14.429 41.555 1.00 90.88 180 GLN A N 1
ATOM 1458 C CA . GLN A 1 180 ? -14.181 15.346 42.316 1.00 90.88 180 GLN A CA 1
ATOM 1459 C C . GLN A 1 180 ? -14.517 16.783 41.916 1.00 90.88 180 GLN A C 1
ATOM 1461 O O . GLN A 1 180 ? -14.479 17.134 40.737 1.00 90.88 180 GLN A O 1
ATOM 1466 N N . ILE A 1 181 ? -14.864 17.620 42.891 1.00 89.50 181 ILE A N 1
ATOM 1467 C CA . ILE A 1 181 ? -15.241 19.018 42.675 1.00 89.50 181 ILE A CA 1
ATOM 1468 C C . ILE A 1 181 ? -14.247 19.907 43.405 1.00 89.50 181 ILE A C 1
ATOM 1470 O O . ILE A 1 181 ? -14.214 19.908 44.635 1.00 89.50 181 ILE A O 1
ATOM 1474 N N . SER A 1 182 ? -13.482 20.704 42.658 1.00 88.56 182 SER A N 1
ATOM 1475 C CA . SER A 1 182 ? -12.633 21.747 43.230 1.00 88.56 182 SER A CA 1
ATOM 1476 C C . SER A 1 182 ? -13.342 23.097 43.118 1.00 88.56 182 SER A C 1
ATOM 1478 O O . SER A 1 182 ? -13.452 23.640 42.015 1.00 88.56 182 SER A O 1
ATOM 1480 N N . ASN A 1 183 ? -13.808 23.639 44.247 1.00 88.62 183 ASN A N 1
ATOM 1481 C CA . ASN A 1 183 ? -14.404 24.971 44.332 1.00 88.62 183 ASN A CA 1
ATOM 1482 C C . ASN A 1 183 ? -13.434 25.956 45.019 1.00 88.62 183 ASN A C 1
ATOM 1484 O O . ASN A 1 183 ? -13.480 26.095 46.244 1.00 88.62 183 ASN A O 1
ATOM 1488 N N . PRO A 1 184 ? -12.561 26.664 44.277 1.00 84.81 184 PRO A N 1
ATOM 1489 C CA . PRO A 1 184 ? -11.713 27.709 44.853 1.00 84.81 184 PRO A CA 1
ATOM 1490 C C . PRO A 1 184 ? -12.477 29.011 45.139 1.00 84.81 184 PRO A C 1
ATOM 1492 O O . PRO A 1 184 ? -11.944 29.870 45.840 1.00 84.81 184 PRO A O 1
ATOM 1495 N N . THR A 1 185 ? -13.700 29.149 44.612 1.00 83.00 185 THR A N 1
ATOM 1496 C CA . THR A 1 185 ? -14.444 30.412 44.587 1.00 83.00 185 THR A CA 1
ATOM 1497 C C . THR A 1 185 ? -14.883 30.880 45.975 1.00 83.00 185 THR A C 1
ATOM 1499 O O . THR A 1 185 ? -14.872 30.131 46.960 1.00 83.00 185 THR A O 1
ATOM 1502 N N . LYS A 1 186 ? -15.300 32.148 46.043 1.00 84.38 186 LYS A N 1
ATOM 1503 C CA . LYS A 1 186 ? -15.867 32.805 47.233 1.00 84.38 186 LYS A CA 1
ATOM 1504 C C . LYS A 1 186 ? -17.360 32.507 47.443 1.00 84.38 186 LYS A C 1
ATOM 1506 O O . LYS A 1 186 ? -17.933 32.968 48.426 1.00 84.38 186 LYS A O 1
ATOM 1511 N N . SER A 1 187 ? -17.994 31.764 46.538 1.00 84.06 187 SER A N 1
ATOM 1512 C CA . SER A 1 187 ? -19.409 31.397 46.595 1.00 84.06 187 SER A CA 1
ATOM 1513 C C . SER A 1 187 ? -19.589 29.878 46.756 1.00 84.06 187 SER A C 1
ATOM 1515 O O . SER A 1 187 ? -18.674 29.072 46.567 1.00 84.06 187 SER A O 1
ATOM 1517 N N . THR A 1 188 ? -20.770 29.457 47.218 1.00 86.00 188 THR A N 1
ATOM 1518 C CA . THR A 1 188 ? -21.093 28.030 47.391 1.00 86.00 188 THR A CA 1
ATOM 1519 C C . THR A 1 188 ? -21.668 27.465 46.099 1.00 86.00 188 THR A C 1
ATOM 1521 O O . THR A 1 188 ? -22.727 27.917 45.659 1.00 86.00 188 THR A O 1
ATOM 1524 N N . VAL A 1 189 ? -21.024 26.448 45.532 1.00 85.44 189 VAL A N 1
ATOM 1525 C CA . VAL A 1 189 ? -21.479 25.794 44.298 1.00 85.44 189 VAL A CA 1
ATOM 1526 C C . VAL A 1 189 ? -22.538 24.740 44.629 1.00 85.44 189 VAL A C 1
ATOM 1528 O O . VAL A 1 189 ? -22.387 23.966 45.578 1.00 85.44 189 VAL A O 1
ATOM 1531 N N . ARG A 1 190 ? -23.624 24.707 43.848 1.00 87.31 190 ARG A N 1
ATOM 1532 C CA . ARG A 1 190 ? -24.698 23.708 43.958 1.00 87.31 190 ARG A CA 1
ATOM 1533 C C . ARG A 1 190 ? -24.687 22.799 42.739 1.00 87.31 190 ARG A C 1
ATOM 1535 O O . ARG A 1 190 ? -24.710 23.285 41.612 1.00 87.31 190 ARG A O 1
ATOM 1542 N N . LEU A 1 191 ? -24.663 21.498 42.990 1.00 86.25 191 LEU A N 1
ATOM 1543 C CA . LEU A 1 191 ? -24.606 20.446 41.983 1.00 86.25 191 LEU A CA 1
ATOM 1544 C C . LEU A 1 191 ? -25.929 19.691 41.954 1.00 86.25 191 LEU A C 1
ATOM 1546 O O . LEU A 1 191 ? -26.439 19.299 43.007 1.00 86.25 191 LEU A O 1
ATOM 1550 N N . ASN A 1 192 ? -26.436 19.452 40.752 1.00 88.19 192 ASN A N 1
ATOM 1551 C CA . ASN A 1 192 ? -27.530 18.540 40.469 1.00 88.19 192 ASN A CA 1
ATOM 1552 C C . ASN A 1 192 ? -26.933 17.207 39.988 1.00 88.19 192 ASN A C 1
ATOM 1554 O O . ASN A 1 192 ? -26.123 17.184 39.059 1.00 88.19 192 ASN A O 1
ATOM 1558 N N . LEU A 1 193 ? -27.299 16.112 40.655 1.00 87.56 193 LEU A N 1
ATOM 1559 C CA . LEU A 1 193 ? -26.826 14.754 40.389 1.00 87.56 193 LEU A CA 1
ATOM 1560 C C . LEU A 1 193 ? -28.017 13.871 40.028 1.00 87.56 193 LEU A C 1
ATOM 1562 O O . LEU A 1 193 ? -28.838 13.534 40.885 1.00 87.56 193 LEU A O 1
ATOM 1566 N N . SER A 1 194 ? -28.088 13.463 38.767 1.00 85.00 194 SER A N 1
ATOM 1567 C CA . SER A 1 194 ? -29.175 12.648 38.226 1.00 85.00 194 SER A CA 1
ATOM 1568 C C . SER A 1 194 ? -28.636 11.405 37.513 1.00 85.00 194 SER A C 1
ATOM 1570 O O . SER A 1 194 ? -27.505 11.382 37.029 1.00 85.00 194 SER A O 1
ATOM 1572 N N . ARG A 1 195 ? -29.447 10.343 37.469 1.00 84.31 195 ARG A N 1
ATOM 1573 C CA . ARG A 1 195 ? -29.216 9.159 36.630 1.00 84.31 195 ARG A CA 1
ATOM 1574 C C . ARG A 1 195 ? -30.287 9.137 35.549 1.00 84.31 195 ARG A C 1
ATOM 1576 O O . ARG A 1 195 ? -31.458 9.338 35.872 1.00 84.31 195 ARG A O 1
ATOM 1583 N N . LEU A 1 196 ? -29.909 8.870 34.301 1.00 80.88 196 LEU A N 1
ATOM 1584 C CA . LEU A 1 196 ? -30.878 8.697 33.221 1.00 80.88 196 LEU A CA 1
ATOM 1585 C C . LEU A 1 196 ? -31.683 7.407 33.468 1.00 80.88 196 LEU A C 1
ATOM 1587 O O . LEU A 1 196 ? -31.109 6.320 33.572 1.00 80.88 196 LEU A O 1
ATOM 1591 N N . SER A 1 197 ? -33.003 7.521 33.614 1.00 73.44 197 SER A N 1
ATOM 1592 C CA . SER A 1 197 ? -33.896 6.377 33.827 1.00 73.44 197 SER A CA 1
ATOM 1593 C C . SER A 1 197 ? -34.415 5.823 32.503 1.00 73.44 197 SER A C 1
ATOM 1595 O O . SER A 1 197 ? -34.666 6.565 31.557 1.00 73.44 197 SER A O 1
ATOM 1597 N N . SER A 1 198 ? -34.611 4.506 32.444 1.00 76.81 198 SER A N 1
ATOM 1598 C CA . SER A 1 198 ? -35.094 3.807 31.254 1.00 76.81 198 SER A CA 1
ATOM 1599 C C . SER A 1 198 ? -36.237 2.871 31.607 1.00 76.81 198 SER A C 1
ATOM 1601 O O . SER A 1 198 ? -36.160 2.111 32.568 1.00 76.81 198 SER A O 1
ATOM 1603 N N . ASN A 1 199 ? -37.277 2.879 30.776 1.00 82.19 199 ASN A N 1
ATOM 1604 C CA . ASN A 1 199 ? -38.477 2.061 30.964 1.00 82.19 199 ASN A CA 1
ATOM 1605 C C . ASN A 1 199 ? -38.229 0.558 30.719 1.00 82.19 199 ASN A C 1
ATOM 1607 O O . ASN A 1 199 ? -39.127 -0.252 30.926 1.00 82.19 199 ASN A O 1
ATOM 1611 N N . TRP A 1 200 ? -37.037 0.175 30.248 1.00 83.88 200 TRP A N 1
ATOM 1612 C CA . TRP A 1 200 ? -36.672 -1.215 29.947 1.00 83.88 200 TRP A CA 1
ATOM 1613 C C . TRP A 1 200 ? -36.328 -2.054 31.189 1.00 83.88 200 TRP A C 1
ATOM 1615 O O . TRP A 1 200 ? -36.128 -3.262 31.066 1.00 83.88 200 TRP A O 1
ATOM 1625 N N . TRP A 1 201 ? -36.242 -1.431 32.367 1.00 86.38 201 TRP A N 1
ATOM 1626 C CA . TRP A 1 201 ? -35.770 -2.047 33.605 1.00 86.38 201 TRP A CA 1
ATOM 1627 C C . TRP A 1 201 ? -36.808 -1.925 34.720 1.00 86.38 201 TRP A C 1
ATOM 1629 O O . TRP A 1 201 ? -37.373 -0.856 34.946 1.00 86.38 201 TRP A O 1
ATOM 1639 N N . SER A 1 202 ? -37.030 -3.003 35.477 1.00 84.88 202 SER A N 1
ATOM 1640 C CA . SER A 1 202 ? -37.842 -2.927 36.694 1.00 84.88 202 SER A CA 1
ATOM 1641 C C . SER A 1 202 ? -36.981 -2.403 37.842 1.00 84.88 202 SER A C 1
ATOM 1643 O O . SER A 1 202 ? -36.030 -3.074 38.259 1.00 84.88 202 SER A O 1
ATOM 1645 N N . HIS A 1 203 ? -37.308 -1.217 38.352 1.00 83.38 203 HIS A N 1
ATOM 1646 C CA . HIS A 1 203 ? -36.577 -0.563 39.437 1.00 83.38 203 HIS A CA 1
ATOM 1647 C C . HIS A 1 203 ? -37.236 -0.815 40.800 1.00 83.38 203 HIS A C 1
ATOM 1649 O O . HIS A 1 203 ? -38.442 -0.643 40.965 1.00 83.38 203 HIS A O 1
ATOM 1655 N N . SER A 1 204 ? -36.431 -1.160 41.802 1.00 83.19 204 SER A N 1
ATOM 1656 C CA . SER A 1 204 ? -36.829 -1.267 43.211 1.00 83.19 204 SER A CA 1
ATOM 1657 C C . SER A 1 204 ? -35.775 -0.611 44.110 1.00 83.19 204 SER A C 1
ATOM 1659 O O . SER A 1 204 ? -34.607 -0.506 43.732 1.00 83.19 204 SER A O 1
ATOM 1661 N N . LYS A 1 205 ? -36.174 -0.132 45.294 1.00 77.31 205 LYS A N 1
ATOM 1662 C CA . LYS A 1 205 ? -35.253 0.445 46.288 1.00 77.31 205 LYS A CA 1
ATOM 1663 C C . LYS A 1 205 ? -35.136 -0.464 47.505 1.00 77.31 205 LYS A C 1
ATOM 1665 O O . LYS A 1 205 ? -36.139 -0.966 48.002 1.00 77.31 205 LYS A O 1
ATOM 1670 N N . SER A 1 206 ? -33.911 -0.638 47.995 1.00 73.25 206 SER A N 1
ATOM 1671 C CA . SER A 1 206 ? -33.583 -1.447 49.171 1.00 73.25 206 SER A CA 1
ATOM 1672 C C . SER A 1 206 ? -32.618 -0.669 50.070 1.00 73.25 206 SER A C 1
ATOM 1674 O O . SER A 1 206 ? -31.401 -0.845 49.998 1.00 73.25 206 SER A O 1
ATOM 1676 N N . GLY A 1 207 ? -33.161 0.219 50.907 1.00 73.31 207 GLY A N 1
ATOM 1677 C CA . GLY A 1 207 ? -32.366 1.181 51.677 1.00 73.31 207 GLY A CA 1
ATOM 1678 C C . GLY A 1 207 ? -31.750 2.246 50.764 1.00 73.31 207 GLY A C 1
ATOM 1679 O O . GLY A 1 207 ? -32.435 2.781 49.899 1.00 73.31 207 GLY A O 1
ATOM 1680 N N . GLU A 1 208 ? -30.453 2.513 50.925 1.00 70.38 208 GLU A N 1
ATOM 1681 C CA . GLU A 1 208 ? -29.665 3.453 50.099 1.00 70.38 208 GLU A CA 1
ATOM 1682 C C . GLU A 1 208 ? -29.273 2.887 48.712 1.00 70.38 208 GLU A C 1
ATOM 1684 O O . GLU A 1 208 ? -28.490 3.493 47.976 1.00 70.38 208 GLU A O 1
ATOM 1689 N N . LEU A 1 209 ? -29.783 1.702 48.353 1.00 80.94 209 LEU A N 1
ATOM 1690 C CA . LEU A 1 209 ? -29.453 0.994 47.115 1.00 80.94 209 LEU A CA 1
ATOM 1691 C C . LEU A 1 209 ? -30.627 1.004 46.134 1.00 80.94 209 LEU A C 1
ATOM 1693 O O . LEU A 1 209 ? -31.748 0.614 46.474 1.00 80.94 209 LEU A O 1
ATOM 1697 N N . ALA A 1 210 ? -30.335 1.374 44.888 1.00 82.94 210 ALA A N 1
ATOM 1698 C CA . ALA A 1 210 ? -31.235 1.216 43.755 1.00 82.94 210 ALA A CA 1
ATOM 1699 C C . ALA A 1 210 ? -30.930 -0.113 43.045 1.00 82.94 210 ALA A C 1
ATOM 1701 O O . ALA A 1 210 ? -29.804 -0.337 42.598 1.00 82.94 210 ALA A O 1
ATOM 1702 N N . VAL A 1 211 ? -31.933 -0.985 42.933 1.00 85.88 211 VAL A N 1
ATOM 1703 C CA . VAL A 1 211 ? -31.839 -2.311 42.308 1.00 85.88 211 VAL A CA 1
ATOM 1704 C C . VAL A 1 211 ? -32.659 -2.311 41.022 1.00 85.88 211 VAL A C 1
ATOM 1706 O O . VAL A 1 211 ? -33.867 -2.081 41.051 1.00 85.88 211 VAL A O 1
ATOM 1709 N N . SER A 1 212 ? -32.012 -2.584 39.893 1.00 88.00 212 SER A N 1
ATOM 1710 C CA . SER A 1 212 ? -32.641 -2.660 38.570 1.00 88.00 212 SER A CA 1
ATOM 1711 C C . SER A 1 212 ? -32.504 -4.076 38.021 1.00 88.00 212 SER A C 1
ATOM 1713 O O . SER A 1 212 ? -31.413 -4.641 38.072 1.00 88.00 212 SER A O 1
ATOM 1715 N N . GLN A 1 213 ? -33.592 -4.660 37.517 1.00 87.88 213 GLN A N 1
ATOM 1716 C CA . GLN A 1 213 ? -33.612 -6.033 36.991 1.00 87.88 213 GLN A CA 1
ATOM 1717 C C . GLN A 1 213 ? -34.178 -6.079 35.565 1.00 87.88 213 GLN A C 1
ATOM 1719 O O . GLN A 1 213 ? -35.075 -5.299 35.231 1.00 87.88 213 GLN A O 1
ATOM 1724 N N . ARG A 1 214 ? -33.640 -6.979 34.729 1.00 87.69 214 ARG A N 1
ATOM 1725 C CA . ARG A 1 214 ? -34.109 -7.260 33.361 1.00 87.69 214 ARG A CA 1
ATOM 1726 C C . ARG A 1 214 ? -33.620 -8.637 32.897 1.00 87.69 214 ARG A C 1
ATOM 1728 O O . ARG A 1 214 ? -32.499 -9.025 33.210 1.00 87.69 214 ARG A O 1
ATOM 1735 N N . GLN A 1 215 ? -34.424 -9.349 32.109 1.00 83.50 215 GLN A N 1
ATOM 1736 C CA . GLN A 1 215 ? -34.006 -10.576 31.421 1.00 83.50 215 GLN A CA 1
ATOM 1737 C C . GLN A 1 215 ? -33.631 -10.267 29.961 1.00 83.50 215 GLN A C 1
ATOM 1739 O O . GLN A 1 215 ? -34.341 -9.519 29.288 1.00 83.50 215 GLN A O 1
ATOM 1744 N N . ILE A 1 216 ? -32.508 -10.808 29.484 1.00 81.25 216 ILE A N 1
ATOM 1745 C CA . ILE A 1 216 ? -31.954 -10.601 28.136 1.00 81.25 216 ILE A CA 1
ATOM 1746 C C . ILE A 1 216 ? -31.390 -11.948 27.660 1.00 81.25 216 ILE A C 1
ATOM 1748 O O . ILE A 1 216 ? -30.654 -12.582 28.404 1.00 81.25 216 ILE A O 1
ATOM 1752 N N . GLY A 1 217 ? -31.740 -12.421 26.458 1.00 71.69 217 GLY A N 1
ATOM 1753 C CA . GLY A 1 217 ? -31.155 -13.654 25.891 1.00 71.69 217 GLY A CA 1
ATOM 1754 C C . GLY A 1 217 ? -31.332 -14.925 26.743 1.00 71.69 217 GLY A C 1
ATOM 1755 O O . GLY A 1 217 ? -30.518 -15.838 26.672 1.00 71.69 217 GLY A O 1
ATOM 1756 N N . GLY A 1 218 ? -32.356 -14.974 27.602 1.00 76.75 218 GLY A N 1
ATOM 1757 C CA . GLY A 1 218 ? -32.586 -16.069 28.551 1.00 76.75 218 GLY A CA 1
ATOM 1758 C C . GLY A 1 218 ? -31.890 -15.909 29.910 1.00 76.75 218 GLY A C 1
ATOM 1759 O O . GLY A 1 218 ? -32.359 -16.499 30.883 1.00 76.75 218 GLY A O 1
ATOM 1760 N N . THR A 1 219 ? -30.864 -15.062 30.038 1.00 83.06 219 THR A N 1
ATOM 1761 C CA . THR A 1 219 ? -30.204 -14.758 31.318 1.00 83.06 219 THR A CA 1
ATOM 1762 C C . THR A 1 219 ? -30.830 -13.544 32.011 1.00 83.06 219 THR A C 1
ATOM 1764 O O . THR A 1 219 ? -31.267 -12.576 31.388 1.00 83.06 219 THR A O 1
ATOM 1767 N N . SER A 1 220 ? -30.901 -13.595 33.340 1.00 86.75 220 SER A N 1
ATOM 1768 C CA . SER A 1 220 ? -31.406 -12.508 34.181 1.00 86.75 220 SER A CA 1
ATOM 1769 C C . SER A 1 220 ? -30.245 -11.647 34.678 1.00 86.75 220 SER A C 1
ATOM 1771 O O . SER A 1 220 ? -29.326 -12.148 35.331 1.00 86.75 220 SER A O 1
ATOM 1773 N N . TYR A 1 221 ? -30.302 -10.344 34.405 1.00 88.19 221 TYR A N 1
ATOM 1774 C CA . TYR A 1 221 ? -29.332 -9.351 34.860 1.00 88.19 221 TYR A CA 1
ATOM 1775 C C . TYR A 1 221 ? -29.918 -8.520 35.999 1.00 88.19 221 TYR A C 1
ATOM 1777 O O . TYR A 1 221 ? -31.035 -8.004 35.907 1.00 88.19 221 TYR A O 1
ATOM 1785 N N . ALA A 1 222 ? -29.130 -8.341 37.056 1.00 89.12 222 ALA A N 1
ATOM 1786 C CA . ALA A 1 222 ? -29.427 -7.422 38.143 1.00 89.12 222 ALA A CA 1
ATOM 1787 C C . ALA A 1 222 ? -28.280 -6.426 38.320 1.00 89.12 222 ALA A C 1
ATOM 1789 O O . ALA A 1 222 ? -27.109 -6.805 38.384 1.00 89.12 222 ALA A O 1
ATOM 1790 N N . ILE A 1 223 ? -28.633 -5.148 38.423 1.00 89.38 223 ILE A N 1
ATOM 1791 C CA . ILE A 1 223 ? -27.702 -4.044 38.637 1.00 89.38 223 ILE A CA 1
ATOM 1792 C C . ILE A 1 223 ? -28.079 -3.361 39.946 1.00 89.38 223 ILE A C 1
ATOM 1794 O O . ILE A 1 223 ? -29.213 -2.915 40.118 1.00 89.38 223 ILE A O 1
ATOM 1798 N N . VAL A 1 224 ? -27.126 -3.279 40.868 1.00 89.50 224 VAL A N 1
ATOM 1799 C CA . VAL A 1 224 ? -27.284 -2.616 42.167 1.00 89.50 224 VAL A CA 1
ATOM 1800 C C . VAL A 1 224 ? -26.337 -1.430 42.202 1.00 89.50 224 VAL A C 1
ATOM 1802 O O . VAL A 1 224 ? -25.126 -1.615 42.140 1.00 89.50 224 VAL A O 1
ATOM 1805 N N . CYS A 1 225 ? -26.882 -0.221 42.292 1.00 88.31 225 CYS A N 1
ATOM 1806 C CA . CYS A 1 225 ? -26.115 1.021 42.327 1.00 88.31 225 CYS A CA 1
ATOM 1807 C C . CYS A 1 225 ? -26.393 1.810 43.607 1.00 88.31 225 CYS A C 1
ATOM 1809 O O . CYS A 1 225 ? -27.488 1.729 44.172 1.00 88.31 225 CYS A O 1
ATOM 1811 N N . THR A 1 226 ? -25.445 2.660 44.003 1.00 86.94 226 THR A N 1
ATOM 1812 C CA . THR A 1 226 ? -25.730 3.739 44.956 1.00 86.94 226 THR A CA 1
ATOM 1813 C C . THR A 1 226 ? -26.814 4.681 44.409 1.00 86.94 226 THR A C 1
ATOM 1815 O O . THR A 1 226 ? -26.841 5.015 43.212 1.00 86.94 226 THR A O 1
ATOM 1818 N N . ASP A 1 227 ? -27.733 5.081 45.288 1.00 83.50 227 ASP A N 1
ATOM 1819 C CA . ASP A 1 227 ? -28.781 6.067 45.013 1.00 83.50 227 ASP A CA 1
ATOM 1820 C C . ASP A 1 227 ? -28.185 7.491 45.125 1.00 83.50 227 ASP A C 1
ATOM 1822 O O . ASP A 1 227 ? -27.537 7.799 46.129 1.00 83.50 227 ASP A O 1
ATOM 1826 N N . PRO A 1 228 ? -28.309 8.362 44.104 1.00 82.19 228 PRO A N 1
ATOM 1827 C CA . PRO A 1 228 ? -27.722 9.698 44.152 1.00 82.19 228 PRO A CA 1
ATOM 1828 C C . PRO A 1 228 ? -28.518 10.631 45.088 1.00 82.19 228 PRO A C 1
ATOM 1830 O O . PRO A 1 228 ? -29.748 10.620 45.055 1.00 82.19 228 PRO A O 1
ATOM 1833 N N . PRO A 1 229 ? -27.860 11.519 45.862 1.00 79.69 229 PRO A N 1
ATOM 1834 C CA . PRO A 1 229 ? -28.528 12.424 46.809 1.00 79.69 229 PRO A CA 1
ATOM 1835 C C . PRO A 1 229 ? -29.314 13.581 46.151 1.00 79.69 229 PRO A C 1
ATOM 1837 O O . PRO A 1 229 ? -29.811 14.465 46.848 1.00 79.69 229 PRO A O 1
ATOM 1840 N N . GLY A 1 230 ? -29.418 13.617 44.818 1.00 81.62 230 GLY A N 1
ATOM 1841 C CA . GLY A 1 230 ? -30.133 14.643 44.054 1.00 81.62 230 GLY A CA 1
ATOM 1842 C C . GLY A 1 230 ? -29.401 15.985 43.996 1.00 81.62 230 GLY A C 1
ATOM 1843 O O . GLY A 1 230 ? -28.956 16.389 42.928 1.00 81.62 230 GLY A O 1
ATOM 1844 N N . LYS A 1 231 ? -29.242 16.676 45.133 1.00 85.94 231 LYS A N 1
ATOM 1845 C CA . LYS A 1 231 ? -28.527 17.961 45.211 1.00 85.94 231 LYS A CA 1
ATOM 1846 C C . LYS A 1 231 ? -27.404 17.938 46.242 1.00 85.94 231 LYS A C 1
ATOM 1848 O O . LYS A 1 231 ? -27.617 17.545 47.384 1.00 85.94 231 LYS A O 1
ATOM 1853 N N . VAL A 1 232 ? -26.223 18.417 45.848 1.00 87.31 232 VAL A N 1
ATOM 1854 C CA . VAL A 1 232 ? -25.037 18.532 46.716 1.00 87.31 232 VAL A CA 1
ATOM 1855 C C . VAL A 1 232 ? -24.526 19.970 46.723 1.00 87.31 232 VAL A C 1
ATOM 1857 O O . VAL A 1 232 ? -24.498 20.638 45.691 1.00 87.31 232 VAL A O 1
ATOM 1860 N N . THR A 1 233 ? -24.127 20.462 47.895 1.00 88.44 233 THR A N 1
ATOM 1861 C CA . THR A 1 233 ? -23.629 21.829 48.099 1.00 88.44 233 THR A CA 1
ATOM 1862 C C . THR A 1 233 ? -22.161 21.808 48.516 1.00 88.44 233 THR A C 1
ATOM 1864 O O . THR A 1 233 ? -21.863 21.399 49.636 1.00 88.44 233 THR A O 1
ATOM 1867 N N . VAL A 1 234 ? -21.264 22.303 47.663 1.00 87.69 234 VAL A N 1
ATOM 1868 C CA . VAL A 1 234 ? -19.826 22.399 47.962 1.00 87.69 234 VAL A CA 1
ATOM 1869 C C . VAL A 1 234 ? -19.510 23.805 48.472 1.00 87.69 234 VAL A C 1
ATOM 1871 O O . VAL A 1 234 ? -19.806 24.810 47.816 1.00 87.69 234 VAL A O 1
ATOM 1874 N N . SER A 1 235 ? -18.916 23.899 49.663 1.00 88.81 235 SER A N 1
ATOM 1875 C CA . SER A 1 235 ? -18.571 25.188 50.272 1.00 88.81 235 SER A CA 1
ATOM 1876 C C . SER A 1 235 ? -17.448 25.916 49.519 1.00 88.81 235 SER A C 1
ATOM 1878 O O . SER A 1 235 ? -16.679 25.300 48.783 1.00 88.81 235 SER A O 1
ATOM 1880 N N . GLN A 1 236 ? -17.323 27.226 49.743 1.00 87.62 236 GLN A N 1
ATOM 1881 C CA . GLN A 1 236 ? -16.193 28.035 49.264 1.00 87.62 236 GLN A CA 1
ATOM 1882 C C . GLN A 1 236 ? -14.831 27.431 49.661 1.00 87.62 236 GLN A C 1
ATOM 1884 O O . GLN A 1 236 ? -14.698 26.872 50.754 1.00 87.62 236 GLN A O 1
ATOM 1889 N N . LYS A 1 237 ? -13.820 27.587 48.796 1.00 85.69 237 LYS A N 1
ATOM 1890 C CA . LYS A 1 237 ? -12.426 27.133 49.001 1.00 85.69 237 LYS A CA 1
ATOM 1891 C C . LYS A 1 237 ? -12.280 25.684 49.488 1.00 85.69 237 LYS A C 1
ATOM 1893 O O . LYS A 1 237 ? -11.408 25.389 50.307 1.00 85.69 237 LYS A O 1
ATOM 1898 N N . ARG A 1 238 ? -13.129 24.779 48.997 1.00 88.75 238 ARG A N 1
ATOM 1899 C CA . ARG A 1 238 ? -13.122 23.361 49.376 1.00 88.75 238 ARG A CA 1
ATOM 1900 C C . ARG A 1 238 ? -13.049 22.466 48.148 1.00 88.75 238 ARG A C 1
ATOM 1902 O O . ARG A 1 238 ? -13.569 22.791 47.082 1.00 88.75 238 ARG A O 1
ATOM 1909 N N . GLU A 1 239 ? -12.405 21.325 48.337 1.00 88.50 239 GLU A N 1
ATOM 1910 C CA . GLU A 1 239 ? -12.444 20.206 47.411 1.00 88.50 239 GLU A CA 1
ATOM 1911 C C . GLU A 1 239 ? -13.208 19.053 48.065 1.00 88.50 239 GLU A C 1
ATOM 1913 O O . GLU A 1 239 ? -12.958 18.709 49.223 1.00 88.50 239 GLU A O 1
ATOM 1918 N N . GLU A 1 240 ? -14.173 18.494 47.342 1.00 89.56 240 GLU A N 1
ATOM 1919 C CA . GLU A 1 240 ? -14.985 17.361 47.788 1.00 89.56 240 GLU A CA 1
ATOM 1920 C C . GLU A 1 240 ? -14.962 16.260 46.728 1.00 89.56 240 GLU A C 1
ATOM 1922 O O . GLU A 1 240 ? -14.915 16.535 45.529 1.00 89.56 240 GLU A O 1
ATOM 1927 N N . SER A 1 241 ? -14.982 15.003 47.172 1.00 90.62 241 SER A N 1
ATOM 1928 C CA . SER A 1 241 ? -15.044 13.835 46.292 1.00 90.62 241 SER A CA 1
ATOM 1929 C C . SER A 1 241 ? -16.207 12.934 46.690 1.00 90.62 241 SER A C 1
ATOM 1931 O O . SER A 1 241 ? -16.404 12.619 47.863 1.00 90.62 241 SER A O 1
ATOM 1933 N N . LEU A 1 242 ? -16.993 12.534 45.693 1.00 89.81 242 LEU A N 1
ATOM 1934 C CA . LEU A 1 242 ? -18.148 11.655 45.830 1.00 89.81 242 LEU A CA 1
ATOM 1935 C C . LEU A 1 242 ? -17.886 10.383 45.026 1.00 89.81 242 LEU A C 1
ATOM 1937 O O . LEU A 1 242 ? -17.508 10.460 43.857 1.00 89.81 242 LEU A O 1
ATOM 1941 N N . ARG A 1 243 ? -18.091 9.213 45.634 1.00 89.06 243 ARG A N 1
ATOM 1942 C CA . ARG A 1 243 ? -17.914 7.912 44.978 1.00 89.06 243 ARG A CA 1
ATOM 1943 C C . ARG A 1 243 ? -19.266 7.245 44.777 1.00 89.06 243 ARG A C 1
ATOM 1945 O O . ARG A 1 243 ? -20.011 7.050 45.733 1.00 89.06 243 ARG A O 1
ATOM 1952 N N . PHE A 1 244 ? -19.535 6.838 43.546 1.00 88.88 244 PHE A N 1
ATOM 1953 C CA . PHE A 1 244 ? -20.700 6.053 43.170 1.00 88.88 244 PHE A CA 1
ATOM 1954 C C . PHE A 1 244 ? -20.230 4.713 42.615 1.00 88.88 244 PHE A C 1
ATOM 1956 O O . PHE A 1 244 ? -19.293 4.646 41.818 1.00 88.88 244 PHE A O 1
ATOM 1963 N N . THR A 1 245 ? -20.855 3.636 43.071 1.00 89.38 245 THR A N 1
ATOM 1964 C CA . THR A 1 245 ? -20.512 2.271 42.676 1.00 89.38 245 THR A CA 1
ATOM 1965 C C . THR A 1 245 ? -21.763 1.557 42.192 1.00 89.38 245 THR A C 1
ATOM 1967 O O . THR A 1 245 ? -22.848 1.720 42.753 1.00 89.38 245 THR A O 1
ATOM 1970 N N . CYS A 1 246 ? -21.597 0.759 41.143 1.00 89.81 246 CYS A N 1
ATOM 1971 C CA . CYS A 1 246 ? -22.600 -0.164 40.640 1.00 89.81 246 CYS A CA 1
ATOM 1972 C C . CYS A 1 246 ? -21.987 -1.563 40.565 1.00 89.81 246 CYS A C 1
ATOM 1974 O O . CYS A 1 246 ? -20.879 -1.726 40.054 1.00 89.81 246 CYS A O 1
ATOM 1976 N N . SER A 1 247 ? -22.705 -2.571 41.050 1.00 90.88 247 SER A N 1
ATOM 1977 C CA . SER A 1 247 ? -22.378 -3.984 40.865 1.00 90.88 247 SER A CA 1
ATOM 1978 C C . SER A 1 247 ? -23.400 -4.637 39.941 1.00 90.88 247 SER A C 1
ATOM 1980 O O . SER A 1 247 ? -24.606 -4.531 40.178 1.00 90.88 247 SER A O 1
ATOM 1982 N N . ILE A 1 248 ? -22.912 -5.320 38.913 1.00 89.69 248 ILE A N 1
ATOM 1983 C CA . ILE A 1 248 ? -23.684 -6.001 37.875 1.00 89.69 248 ILE A CA 1
ATOM 1984 C C . ILE A 1 248 ? -23.508 -7.509 38.083 1.00 89.69 248 ILE A C 1
ATOM 1986 O O . ILE A 1 248 ? -22.383 -7.979 38.233 1.00 89.69 248 ILE A O 1
ATOM 1990 N N . ALA A 1 249 ? -24.601 -8.270 38.093 1.00 88.50 249 ALA A N 1
ATOM 1991 C CA . ALA A 1 249 ? -24.567 -9.729 38.161 1.00 88.50 249 ALA A CA 1
ATOM 1992 C C . ALA A 1 249 ? -25.522 -10.353 37.137 1.00 88.50 249 ALA A C 1
ATOM 1994 O O . ALA A 1 249 ? -26.610 -9.827 36.894 1.00 88.50 249 ALA A O 1
ATOM 1995 N N . SER A 1 250 ? -25.129 -11.500 36.582 1.00 85.88 250 SER A N 1
ATOM 1996 C CA . SER A 1 250 ? -25.953 -12.336 35.706 1.00 85.88 250 SER A CA 1
ATOM 1997 C C . SER A 1 250 ? -26.159 -13.727 36.319 1.00 85.88 250 SER A C 1
ATOM 1999 O O . SER A 1 250 ? -25.220 -14.348 36.822 1.00 85.88 250 SER A O 1
ATOM 2001 N N . LYS A 1 251 ? -27.405 -14.214 36.306 1.00 85.06 251 LYS A N 1
ATOM 2002 C CA . LYS A 1 251 ? -27.824 -15.562 36.748 1.00 85.06 251 LYS A CA 1
ATOM 2003 C C . LYS A 1 251 ? -28.990 -16.049 35.881 1.00 85.06 251 LYS A C 1
ATOM 2005 O O . LYS A 1 251 ? -29.611 -15.228 35.212 1.00 85.06 251 LYS A O 1
ATOM 2010 N N . PRO A 1 252 ? -29.337 -17.348 35.886 1.00 81.94 252 PRO A N 1
ATOM 2011 C CA . PRO A 1 252 ? -30.557 -17.812 35.224 1.00 81.94 252 PRO A CA 1
ATOM 2012 C C . PRO A 1 252 ? -31.817 -17.117 35.775 1.00 81.94 252 PRO A C 1
ATOM 2014 O O . PRO A 1 252 ? -32.624 -16.619 34.992 1.00 81.94 252 PRO A O 1
ATOM 2017 N N . THR A 1 253 ? -31.964 -16.993 37.102 1.00 81.56 253 THR A N 1
ATOM 2018 C CA . THR A 1 253 ? -33.151 -16.380 37.730 1.00 81.56 253 THR A CA 1
ATOM 2019 C C . THR A 1 253 ? -32.904 -14.951 38.238 1.00 81.56 253 THR A C 1
ATOM 2021 O O . THR A 1 253 ? -31.817 -14.618 38.718 1.00 81.56 253 THR A O 1
ATOM 2024 N N . SER A 1 254 ? -33.933 -14.096 38.177 1.00 78.75 254 SER A N 1
ATOM 2025 C CA . SER A 1 254 ? -33.848 -12.685 38.602 1.00 78.75 254 SER A CA 1
ATOM 2026 C C . SER A 1 254 ? -33.655 -12.509 40.117 1.00 78.75 254 SER A C 1
ATOM 2028 O O . SER A 1 254 ? -32.970 -11.589 40.577 1.00 78.75 254 SER A O 1
ATOM 2030 N N . GLU A 1 255 ? -34.205 -13.424 40.920 1.00 81.56 255 GLU A N 1
ATOM 2031 C CA . GLU A 1 255 ? -33.981 -13.435 42.368 1.00 81.56 255 GLU A CA 1
ATOM 2032 C C . GLU A 1 255 ? -32.536 -13.793 42.728 1.00 81.56 255 GLU A C 1
ATOM 2034 O O . GLU A 1 255 ? -31.935 -13.140 43.578 1.00 81.56 255 GLU A O 1
ATOM 2039 N N . GLU A 1 256 ? -31.936 -14.792 42.080 1.00 83.06 256 GLU A N 1
ATOM 2040 C CA . GLU A 1 256 ? -30.532 -15.133 42.330 1.00 83.06 256 GLU A CA 1
ATOM 2041 C C . GLU A 1 256 ? -29.598 -14.032 41.833 1.00 83.06 256 GLU A C 1
ATOM 2043 O O . GLU A 1 256 ? -28.652 -13.684 42.540 1.00 83.06 256 GLU A O 1
ATOM 2048 N N . ALA A 1 257 ? -29.885 -13.440 40.665 1.00 82.00 257 ALA A N 1
ATOM 2049 C CA . ALA A 1 257 ? -29.124 -12.311 40.135 1.00 82.00 257 ALA A CA 1
ATOM 2050 C C . ALA A 1 257 ? -29.105 -11.142 41.129 1.00 82.00 257 ALA A C 1
ATOM 2052 O O . ALA A 1 257 ? -28.041 -10.615 41.451 1.00 82.00 257 ALA A O 1
ATOM 2053 N N . SER A 1 258 ? -30.268 -10.763 41.666 1.00 83.38 258 SER A N 1
ATOM 2054 C CA . SER A 1 258 ? -30.380 -9.644 42.609 1.00 83.38 258 SER A CA 1
ATOM 2055 C C . SER A 1 258 ? -29.747 -9.940 43.971 1.00 83.38 258 SER A C 1
ATOM 2057 O O . SER A 1 258 ? -29.031 -9.086 44.496 1.00 83.38 258 SER A O 1
ATOM 2059 N N . ARG A 1 259 ? -29.910 -11.153 44.520 1.00 86.12 259 ARG A N 1
ATOM 2060 C CA . ARG A 1 259 ? -29.217 -11.565 45.756 1.00 86.12 259 ARG A CA 1
ATOM 2061 C C . ARG A 1 259 ? -27.692 -11.563 45.593 1.00 86.12 259 ARG A C 1
ATOM 2063 O O . ARG A 1 259 ? -26.996 -11.098 46.496 1.00 86.12 259 ARG A O 1
ATOM 2070 N N . ASP A 1 260 ? -27.168 -12.052 44.466 1.00 84.62 260 ASP A N 1
ATOM 2071 C CA . ASP A 1 260 ? -25.721 -12.089 44.209 1.00 84.62 260 ASP A CA 1
ATOM 2072 C C . ASP A 1 260 ? -25.162 -10.680 43.951 1.00 84.62 260 ASP A C 1
ATOM 2074 O O . ASP A 1 260 ? -24.130 -10.320 44.512 1.00 84.62 260 ASP A O 1
ATOM 2078 N N . ALA A 1 261 ? -25.889 -9.822 43.223 1.00 82.88 261 ALA A N 1
ATOM 2079 C CA . ALA A 1 261 ? -25.527 -8.414 43.051 1.00 82.88 261 ALA A CA 1
ATOM 2080 C C . ALA A 1 261 ? -25.463 -7.658 44.393 1.00 82.88 261 ALA A C 1
ATOM 2082 O O . ALA A 1 261 ? -24.507 -6.926 44.636 1.00 82.88 261 ALA A O 1
ATOM 2083 N N . ILE A 1 262 ? -26.422 -7.868 45.305 1.00 85.62 262 ILE A N 1
ATOM 2084 C CA . ILE A 1 262 ? -26.393 -7.263 46.650 1.00 85.62 262 ILE A CA 1
ATOM 2085 C C . ILE A 1 262 ? -25.203 -7.792 47.470 1.00 85.62 262 ILE A C 1
ATOM 2087 O O . ILE A 1 262 ? -24.517 -7.008 48.129 1.00 85.62 262 ILE A O 1
ATOM 2091 N N . ARG A 1 263 ? -24.916 -9.102 47.414 1.00 86.75 263 ARG A N 1
ATOM 2092 C CA . ARG A 1 263 ? -23.741 -9.706 48.069 1.00 86.75 263 ARG A CA 1
ATOM 2093 C C . ARG A 1 263 ? -22.435 -9.101 47.542 1.00 86.75 263 ARG A C 1
ATOM 2095 O O . ARG A 1 263 ? -21.583 -8.720 48.344 1.00 86.75 263 ARG A O 1
ATOM 2102 N N . LEU A 1 264 ? -22.297 -8.976 46.222 1.00 84.50 264 LEU A N 1
ATOM 2103 C CA . LEU A 1 264 ? -21.150 -8.342 45.570 1.00 84.50 264 LEU A CA 1
ATOM 2104 C C . LEU A 1 264 ? -21.017 -6.876 45.999 1.00 84.50 264 LEU A C 1
ATOM 2106 O O . LEU A 1 264 ? -19.935 -6.443 46.395 1.00 84.50 264 LEU A O 1
ATOM 2110 N N . PHE A 1 265 ? -22.105 -6.105 46.001 1.00 84.44 265 PHE A N 1
ATOM 2111 C CA . PHE A 1 265 ? -22.078 -4.722 46.478 1.00 84.44 265 PHE A CA 1
ATOM 2112 C C . PHE A 1 265 ? -21.524 -4.622 47.912 1.00 84.44 265 PHE A C 1
ATOM 2114 O O . PHE A 1 265 ? -20.679 -3.777 48.206 1.00 84.44 265 PHE A O 1
ATOM 2121 N N . GLN A 1 266 ? -21.943 -5.526 48.803 1.00 83.19 266 GLN A N 1
ATOM 2122 C CA . GLN A 1 266 ? -21.468 -5.570 50.189 1.00 83.19 266 GLN A CA 1
ATOM 2123 C C . GLN A 1 266 ? -19.983 -5.955 50.312 1.00 83.19 266 GLN A C 1
ATOM 2125 O O . GLN A 1 266 ? -19.294 -5.375 51.151 1.00 83.19 266 GLN A O 1
ATOM 2130 N N . SER A 1 267 ? -19.464 -6.863 49.473 1.00 80.62 267 SER A N 1
ATOM 2131 C CA . SER A 1 267 ? -18.035 -7.233 49.456 1.00 80.62 267 SER A CA 1
ATOM 2132 C C . SER A 1 267 ? -17.118 -6.182 48.815 1.00 80.62 267 SER A C 1
ATOM 2134 O O . SER A 1 267 ? -15.898 -6.265 48.941 1.00 80.62 267 SER A O 1
ATOM 2136 N N . GLY A 1 268 ? -17.685 -5.204 48.102 1.00 70.44 268 GLY A N 1
ATOM 2137 C CA . GLY A 1 268 ? -16.959 -4.128 47.417 1.00 70.44 268 GLY A CA 1
ATOM 2138 C C . GLY A 1 268 ? -16.807 -2.835 48.226 1.00 70.44 268 GLY A C 1
ATOM 2139 O O . GLY A 1 268 ? -16.493 -1.801 47.646 1.00 70.44 268 GLY A O 1
ATOM 2140 N N . LYS A 1 269 ? -17.071 -2.845 49.540 1.00 67.06 269 LYS A N 1
ATOM 2141 C CA . LYS A 1 269 ? -17.085 -1.617 50.359 1.00 67.06 269 LYS A CA 1
ATOM 2142 C C . LYS A 1 269 ? -15.720 -0.939 50.530 1.00 67.06 269 LYS A C 1
ATOM 2144 O O . LYS A 1 269 ? -15.678 0.278 50.707 1.00 67.06 269 LYS A O 1
ATOM 2149 N N . ASP A 1 270 ? -14.620 -1.685 50.451 1.00 81.38 270 ASP A N 1
ATOM 2150 C CA . ASP A 1 270 ? -13.271 -1.151 50.668 1.00 81.38 270 ASP A CA 1
ATOM 2151 C C . ASP A 1 270 ? -12.748 -0.399 49.433 1.00 81.38 270 ASP A C 1
ATOM 2153 O O . ASP A 1 270 ? -11.939 -0.892 48.655 1.00 81.38 270 ASP A O 1
ATOM 2157 N N . ALA A 1 271 ? -13.205 0.844 49.272 1.00 77.75 271 ALA A N 1
ATOM 2158 C CA . ALA A 1 271 ? -12.911 1.723 48.137 1.00 77.75 271 ALA A CA 1
ATOM 2159 C C . ALA A 1 271 ? -11.438 1.711 47.670 1.00 77.75 271 ALA A C 1
ATOM 2161 O O . ALA A 1 271 ? -11.174 1.568 46.479 1.00 77.75 271 ALA A O 1
ATOM 2162 N N . LYS A 1 272 ? -10.482 1.810 48.606 1.00 82.50 272 LYS A N 1
ATOM 2163 C CA . LYS A 1 272 ? -9.044 1.852 48.286 1.00 82.50 272 LYS A CA 1
ATOM 2164 C C . LYS A 1 272 ? -8.509 0.544 47.699 1.00 82.50 272 LYS A C 1
ATOM 2166 O O . LYS A 1 272 ? -7.588 0.605 46.892 1.00 82.50 272 LYS A O 1
ATOM 2171 N N . THR A 1 273 ? -9.045 -0.612 48.106 1.00 86.25 273 THR A N 1
ATOM 2172 C CA . THR A 1 273 ? -8.558 -1.913 47.614 1.00 86.25 273 THR A CA 1
ATOM 2173 C C . THR A 1 273 ? -9.002 -2.137 46.175 1.00 86.25 273 THR A C 1
ATOM 2175 O O . THR A 1 273 ? -8.174 -2.515 45.350 1.00 86.25 273 THR A O 1
ATOM 2178 N N . LEU A 1 274 ? -10.250 -1.779 45.846 1.00 87.31 274 LEU A N 1
ATOM 2179 C CA . LEU A 1 274 ? -10.757 -1.772 44.469 1.00 87.31 274 LEU A CA 1
ATOM 2180 C C . LEU A 1 274 ? -9.878 -0.922 43.542 1.00 87.31 274 LEU A C 1
ATOM 2182 O O . LEU A 1 274 ? -9.437 -1.397 42.500 1.00 87.31 274 LEU A O 1
ATOM 2186 N N . ASP A 1 275 ? -9.566 0.314 43.938 1.00 88.94 275 ASP A N 1
ATOM 2187 C CA . ASP A 1 275 ? -8.756 1.202 43.096 1.00 88.94 275 ASP A CA 1
ATOM 2188 C C . ASP A 1 275 ? -7.360 0.593 42.843 1.00 88.94 275 ASP A C 1
ATOM 2190 O O . ASP A 1 275 ? -6.921 0.501 41.697 1.00 88.94 275 ASP A O 1
ATOM 2194 N N . SER A 1 276 ? -6.691 0.075 43.885 1.00 90.38 276 SER A N 1
ATOM 2195 C CA . SER A 1 276 ? -5.385 -0.585 43.728 1.00 90.38 276 SER A CA 1
ATOM 2196 C C . SER A 1 276 ? -5.430 -1.863 42.881 1.00 90.38 276 SER A C 1
ATOM 2198 O O . SER A 1 276 ? -4.552 -2.060 42.044 1.00 90.38 276 SER A O 1
ATOM 2200 N N . GLU A 1 277 ? -6.451 -2.711 43.048 1.00 90.31 277 GLU A N 1
ATOM 2201 C CA . GLU A 1 277 ? -6.610 -3.948 42.270 1.00 90.31 277 GLU A CA 1
ATOM 2202 C C . GLU A 1 277 ? -6.854 -3.655 40.781 1.00 90.31 277 GLU A C 1
ATOM 2204 O O . GLU A 1 277 ? -6.363 -4.381 39.912 1.00 90.31 277 GLU A O 1
ATOM 2209 N N . HIS A 1 278 ? -7.595 -2.586 40.471 1.00 91.75 278 HIS A N 1
ATOM 2210 C CA . HIS A 1 278 ? -7.827 -2.135 39.101 1.00 91.75 278 HIS A CA 1
ATOM 2211 C C . HIS A 1 278 ? -6.529 -1.659 38.433 1.00 91.75 278 HIS A C 1
ATOM 2213 O O . HIS A 1 278 ? -6.203 -2.140 37.343 1.00 91.75 278 HIS A O 1
ATOM 2219 N N . PHE A 1 279 ? -5.758 -0.787 39.094 1.00 92.06 279 PHE A N 1
ATOM 2220 C CA . PHE A 1 279 ? -4.491 -0.276 38.555 1.00 92.06 279 PHE A CA 1
ATOM 2221 C C . PHE A 1 279 ? -3.424 -1.369 38.414 1.00 92.06 279 PHE A C 1
ATOM 2223 O O . PHE A 1 279 ? -2.724 -1.418 37.403 1.00 92.06 279 PHE A O 1
ATOM 2230 N N . GLU A 1 280 ? -3.331 -2.303 39.367 1.00 91.62 280 GLU A N 1
ATOM 2231 C CA . GLU A 1 280 ? -2.435 -3.461 39.249 1.00 91.62 280 GLU A CA 1
ATOM 2232 C C . GLU A 1 280 ? -2.831 -4.359 38.060 1.00 91.62 280 GLU A C 1
ATOM 2234 O O . GLU A 1 280 ? -1.970 -4.825 37.309 1.00 91.62 280 GLU A O 1
ATOM 2239 N N . GLY A 1 281 ? -4.136 -4.560 37.837 1.00 90.88 281 GLY A N 1
ATOM 2240 C CA . GLY A 1 281 ? -4.659 -5.286 36.679 1.00 90.88 281 GLY A CA 1
ATOM 2241 C C . GLY A 1 281 ? -4.287 -4.634 35.342 1.00 90.88 281 GLY A C 1
ATOM 2242 O O . GLY A 1 281 ? -3.820 -5.322 34.433 1.00 90.88 281 GLY A O 1
ATOM 2243 N N . TRP A 1 282 ? -4.435 -3.312 35.221 1.00 91.62 282 TRP A N 1
ATOM 2244 C CA . TRP A 1 282 ? -4.049 -2.568 34.015 1.00 91.62 282 TRP A CA 1
ATOM 2245 C C . TRP A 1 282 ? -2.535 -2.512 33.790 1.00 91.62 282 TRP A C 1
ATOM 2247 O O . TRP A 1 282 ? -2.087 -2.686 32.653 1.00 91.62 282 TRP A O 1
ATOM 2257 N N . SER A 1 283 ? -1.744 -2.384 34.858 1.00 90.69 283 SER A N 1
ATOM 2258 C CA . SER A 1 283 ? -0.279 -2.457 34.799 1.00 90.69 283 SER A CA 1
ATOM 2259 C C . SER A 1 283 ? 0.205 -3.806 34.248 1.00 90.69 283 SER A C 1
ATOM 2261 O O . SER A 1 283 ? 1.081 -3.838 33.383 1.00 90.69 283 SER A O 1
ATOM 2263 N N . LYS A 1 284 ? -0.426 -4.922 34.648 1.00 89.00 284 LYS A N 1
ATOM 2264 C CA . LYS A 1 284 ? -0.120 -6.264 34.111 1.00 89.00 284 LYS A CA 1
ATOM 2265 C C . LYS A 1 284 ? -0.433 -6.407 32.617 1.00 89.00 284 LYS A C 1
ATOM 2267 O O . LYS A 1 284 ? 0.301 -7.093 31.915 1.00 89.00 284 LYS A O 1
ATOM 2272 N N . MET A 1 285 ? -1.473 -5.750 32.098 1.00 87.81 285 MET A N 1
ATOM 2273 C CA . MET A 1 285 ? -1.782 -5.773 30.653 1.00 87.81 285 MET A CA 1
ATOM 2274 C C . MET A 1 285 ? -0.838 -4.899 29.812 1.00 87.81 285 MET A C 1
ATOM 2276 O O . MET A 1 285 ? -0.655 -5.147 28.618 1.00 87.81 285 MET A O 1
ATOM 2280 N N . HIS A 1 286 ? -0.212 -3.904 30.444 1.00 87.75 286 HIS A N 1
ATOM 2281 C CA . HIS A 1 286 ? 0.777 -3.011 29.843 1.00 87.75 286 HIS A CA 1
ATOM 2282 C C . HIS A 1 286 ? 2.224 -3.526 29.911 1.00 87.75 286 HIS A C 1
ATOM 2284 O O . HIS A 1 286 ? 3.130 -2.803 29.502 1.00 87.75 286 HIS A O 1
ATOM 2290 N N . LEU A 1 287 ? 2.454 -4.768 30.366 1.00 87.62 287 LEU A N 1
ATOM 2291 C CA . LEU A 1 287 ? 3.781 -5.401 30.345 1.00 87.62 287 LEU A CA 1
ATOM 2292 C C . LEU A 1 287 ? 4.416 -5.318 28.948 1.00 87.62 287 LEU A C 1
ATOM 2294 O O . LEU A 1 287 ? 5.516 -4.779 28.805 1.00 87.62 287 LEU A O 1
ATOM 2298 N N . SER A 1 288 ? 3.690 -5.785 27.926 1.00 89.75 288 SER A N 1
ATOM 2299 C CA . SER A 1 288 ? 4.013 -5.552 26.519 1.00 89.75 288 SER A CA 1
ATOM 2300 C C . SER A 1 288 ? 3.655 -4.116 26.132 1.00 89.75 288 SER A C 1
ATOM 2302 O O . SER A 1 288 ? 2.477 -3.743 26.103 1.00 89.75 288 SER A O 1
ATOM 2304 N N . GLY A 1 289 ? 4.665 -3.302 25.830 1.00 90.00 289 GLY A N 1
ATOM 2305 C CA . GLY A 1 289 ? 4.519 -1.895 25.458 1.00 90.00 289 GLY A CA 1
ATOM 2306 C C . GLY A 1 289 ? 5.250 -1.553 24.165 1.00 90.00 289 GLY A C 1
ATOM 2307 O O . GLY A 1 289 ? 6.230 -2.204 23.804 1.00 90.00 289 GLY A O 1
ATOM 2308 N N . PHE A 1 290 ? 4.750 -0.522 23.490 1.00 91.69 290 PHE A N 1
ATOM 2309 C CA . PHE A 1 290 ? 5.348 0.111 22.322 1.00 91.69 290 PHE A CA 1
ATOM 2310 C C . PHE A 1 290 ? 5.211 1.624 22.503 1.00 91.69 290 PHE A C 1
ATOM 2312 O O . PHE A 1 290 ? 4.147 2.092 22.904 1.00 91.69 290 PHE A O 1
ATOM 2319 N N . SER A 1 291 ? 6.260 2.381 22.209 1.00 89.56 291 SER A N 1
ATOM 2320 C CA . SER A 1 291 ? 6.229 3.838 22.138 1.00 89.56 291 SER A CA 1
ATOM 2321 C C . SER A 1 291 ? 7.027 4.318 20.932 1.00 89.56 291 SER A C 1
ATOM 2323 O O . SER A 1 291 ? 7.975 3.667 20.493 1.00 89.56 291 SER A O 1
ATOM 2325 N N . VAL A 1 292 ? 6.644 5.470 20.394 1.00 89.88 292 VAL A N 1
ATOM 2326 C CA . VAL A 1 292 ? 7.306 6.105 19.254 1.00 89.88 292 VAL A CA 1
ATOM 2327 C C . VAL A 1 292 ? 7.424 7.598 19.528 1.00 89.88 292 VAL A C 1
ATOM 2329 O O . VAL A 1 292 ? 6.506 8.199 20.089 1.00 89.88 292 VAL A O 1
ATOM 2332 N N . ALA A 1 293 ? 8.555 8.197 19.158 1.00 88.88 293 ALA A N 1
ATOM 2333 C CA . ALA A 1 293 ? 8.784 9.622 19.342 1.00 88.88 293 ALA A CA 1
ATOM 2334 C C . ALA A 1 293 ? 7.696 10.449 18.626 1.00 88.88 293 ALA A C 1
ATOM 2336 O O . ALA A 1 293 ? 7.324 10.109 17.492 1.00 88.88 293 ALA A O 1
ATOM 2337 N N . PRO A 1 294 ? 7.180 11.524 19.255 1.00 87.38 294 PRO A N 1
ATOM 2338 C CA . PRO A 1 294 ? 6.143 12.367 18.672 1.00 87.38 294 PRO A CA 1
ATOM 2339 C C . PRO A 1 294 ? 6.613 12.969 17.350 1.00 87.38 294 PRO A C 1
ATOM 2341 O O . PRO A 1 294 ? 7.737 13.463 17.244 1.00 87.38 294 PRO A O 1
ATOM 2344 N N . SER A 1 295 ? 5.734 12.963 16.353 1.00 85.69 295 SER A N 1
ATOM 2345 C CA . SER A 1 295 ? 5.960 13.623 15.078 1.00 85.69 295 SER A CA 1
ATOM 2346 C C . SER A 1 295 ? 4.955 14.740 14.829 1.00 85.69 295 SER A C 1
ATOM 2348 O O . SER A 1 295 ? 3.768 14.606 15.120 1.00 85.69 295 SER A O 1
ATOM 2350 N N . LYS A 1 296 ? 5.447 15.843 14.261 1.00 84.56 296 LYS A N 1
ATOM 2351 C CA . LYS A 1 296 ? 4.636 16.977 13.793 1.00 84.56 296 LYS A CA 1
ATOM 2352 C C . LYS A 1 296 ? 4.399 16.966 12.283 1.00 84.56 296 LYS A C 1
ATOM 2354 O O . LYS A 1 296 ? 3.770 17.884 11.766 1.00 84.56 296 LYS A O 1
ATOM 2359 N N . ALA A 1 297 ? 4.925 15.973 11.567 1.00 79.69 297 ALA A N 1
ATOM 2360 C CA . ALA A 1 297 ? 4.692 15.851 10.136 1.00 79.69 297 ALA A CA 1
ATOM 2361 C C . ALA A 1 297 ? 3.199 15.548 9.875 1.00 79.69 297 ALA A C 1
ATOM 2363 O O . ALA A 1 297 ? 2.599 14.761 10.620 1.00 79.69 297 ALA A O 1
ATOM 2364 N N . PRO A 1 298 ? 2.583 16.161 8.847 1.00 76.94 298 PRO A N 1
ATOM 2365 C CA . PRO A 1 298 ? 1.159 15.999 8.574 1.00 76.94 298 PRO A CA 1
ATOM 2366 C C . PRO A 1 298 ? 0.820 14.529 8.313 1.00 76.94 298 PRO A C 1
ATOM 2368 O O . PRO A 1 298 ? 1.600 13.806 7.696 1.00 76.94 298 PRO A O 1
ATOM 2371 N N . ASN A 1 299 ? -0.355 14.102 8.777 1.00 75.94 299 ASN A N 1
ATOM 2372 C CA . ASN A 1 299 ? -0.878 12.743 8.609 1.00 75.94 299 ASN A CA 1
ATOM 2373 C C . ASN A 1 299 ? 0.024 11.612 9.157 1.00 75.94 299 ASN A C 1
ATOM 2375 O O . ASN A 1 299 ? -0.092 10.471 8.722 1.00 75.94 299 ASN A O 1
ATOM 2379 N N . THR A 1 300 ? 0.906 11.882 10.126 1.00 80.19 300 THR A N 1
ATOM 2380 C CA . THR A 1 300 ? 1.741 10.830 10.734 1.00 80.19 300 THR A CA 1
ATOM 2381 C C . THR A 1 300 ? 1.102 10.181 11.958 1.00 80.19 300 THR A C 1
ATOM 2383 O O . THR A 1 300 ? 0.434 10.825 12.765 1.00 80.19 300 THR A O 1
ATOM 2386 N N . LEU A 1 301 ? 1.322 8.872 12.110 1.00 86.50 301 LEU A N 1
ATOM 2387 C CA . LEU A 1 301 ? 0.848 8.105 13.258 1.00 86.50 301 LEU A CA 1
ATOM 2388 C C . LEU A 1 301 ? 1.681 8.428 14.512 1.00 86.50 301 LEU A C 1
ATOM 2390 O O . LEU A 1 301 ? 2.910 8.298 14.503 1.00 86.50 301 LEU A O 1
ATOM 2394 N N . ASN A 1 302 ? 1.011 8.817 15.595 1.00 87.31 302 ASN A N 1
ATOM 2395 C CA . ASN A 1 302 ? 1.614 9.165 16.881 1.00 87.31 302 ASN A CA 1
ATOM 2396 C C . ASN A 1 302 ? 1.193 8.200 18.002 1.00 87.31 302 ASN A C 1
ATOM 2398 O O . ASN A 1 302 ? 0.349 7.318 17.819 1.00 87.31 302 ASN A O 1
ATOM 2402 N N . GLY A 1 303 ? 1.858 8.322 19.158 1.00 85.62 303 GLY A N 1
ATOM 2403 C CA . GLY A 1 303 ? 1.654 7.430 20.302 1.00 85.62 303 GLY A CA 1
ATOM 2404 C C . GLY A 1 303 ? 0.241 7.495 20.886 1.00 85.62 303 GLY A C 1
ATOM 2405 O O . GLY A 1 303 ? -0.255 6.482 21.367 1.00 85.62 303 GLY A O 1
ATOM 2406 N N . ASP A 1 304 ? -0.434 8.638 20.763 1.00 84.25 304 ASP A N 1
ATOM 2407 C CA . ASP A 1 304 ? -1.840 8.848 21.122 1.00 84.25 304 ASP A CA 1
ATOM 2408 C C . ASP A 1 304 ? -2.776 7.835 20.444 1.00 84.25 304 ASP A C 1
ATOM 2410 O O . ASP A 1 304 ? -3.512 7.113 21.117 1.00 84.25 304 ASP A O 1
ATOM 2414 N N . ARG A 1 305 ? -2.709 7.713 19.114 1.00 87.12 305 ARG A N 1
ATOM 2415 C CA . ARG A 1 305 ? -3.574 6.823 18.328 1.00 87.12 305 ARG A CA 1
ATOM 2416 C C . ARG A 1 305 ? -3.195 5.355 18.516 1.00 87.12 305 ARG A C 1
ATOM 2418 O O . ARG A 1 305 ? -4.072 4.489 18.552 1.00 87.12 305 ARG A O 1
ATOM 2425 N N . ILE A 1 306 ? -1.903 5.066 18.689 1.00 90.25 306 ILE A N 1
ATOM 2426 C CA . ILE A 1 306 ? -1.402 3.711 18.972 1.00 90.25 306 ILE A CA 1
ATOM 2427 C C . ILE A 1 306 ? -1.869 3.237 20.356 1.00 90.25 306 ILE A C 1
ATOM 2429 O O . ILE A 1 306 ? -2.396 2.133 20.485 1.00 90.25 306 ILE A O 1
ATOM 2433 N N . ASN A 1 307 ? -1.748 4.072 21.389 1.00 90.00 307 ASN A N 1
ATOM 2434 C CA . ASN A 1 307 ? -2.185 3.718 22.738 1.00 90.00 307 ASN A CA 1
ATOM 2435 C C . ASN A 1 307 ? -3.717 3.687 22.853 1.00 90.00 307 ASN A C 1
ATOM 2437 O O . ASN A 1 307 ? -4.246 2.788 23.506 1.00 90.00 307 ASN A O 1
ATOM 2441 N N . ALA A 1 308 ? -4.439 4.568 22.153 1.00 88.69 308 ALA A N 1
ATOM 2442 C CA . ALA A 1 308 ? -5.901 4.548 22.107 1.00 88.69 308 ALA A CA 1
ATOM 2443 C C . ALA A 1 308 ? -6.466 3.282 21.438 1.00 88.69 308 ALA A C 1
ATOM 2445 O O . ALA A 1 308 ? -7.324 2.612 22.012 1.00 88.69 308 ALA A O 1
ATOM 2446 N N . THR A 1 309 ? -5.958 2.894 20.263 1.00 90.00 309 THR A N 1
ATOM 2447 C CA . THR A 1 309 ? -6.371 1.643 19.588 1.00 90.00 309 THR A CA 1
ATOM 2448 C C . THR A 1 309 ? -6.046 0.409 20.433 1.00 90.00 309 THR A C 1
ATOM 2450 O O . THR A 1 309 ? -6.897 -0.466 20.612 1.00 90.00 309 THR A O 1
ATOM 2453 N N . LYS A 1 310 ? -4.858 0.364 21.049 1.00 91.50 310 LYS A N 1
ATOM 2454 C CA . LYS A 1 310 ? -4.478 -0.689 21.999 1.00 91.50 310 LYS A CA 1
ATOM 2455 C C . LYS A 1 310 ? -5.415 -0.735 23.214 1.00 91.50 310 LYS A C 1
ATOM 2457 O O . LYS A 1 310 ? -5.839 -1.818 23.621 1.00 91.50 310 LYS A O 1
ATOM 2462 N N . TYR A 1 311 ? -5.771 0.419 23.783 1.00 90.50 311 TYR A N 1
ATOM 2463 C CA . TYR A 1 311 ? -6.727 0.531 24.888 1.00 90.50 311 TYR A CA 1
ATOM 2464 C C . TYR A 1 311 ? -8.115 0.005 24.496 1.00 90.50 311 TYR A C 1
ATOM 2466 O O . TYR A 1 311 ? -8.702 -0.772 25.253 1.00 90.50 311 TYR A O 1
ATOM 2474 N N . ILE A 1 312 ? -8.611 0.343 23.300 1.00 89.19 312 ILE A N 1
ATOM 2475 C CA . ILE A 1 312 ? -9.881 -0.161 22.750 1.00 89.19 312 ILE A CA 1
ATOM 2476 C C . ILE A 1 312 ? -9.859 -1.693 22.628 1.00 89.19 312 ILE A C 1
ATOM 2478 O O . ILE A 1 312 ? -10.813 -2.356 23.041 1.00 89.19 312 ILE A O 1
ATOM 2482 N N . LEU A 1 313 ? -8.765 -2.281 22.133 1.00 90.00 313 LEU A N 1
ATOM 2483 C CA . LEU A 1 313 ? -8.608 -3.739 22.063 1.00 90.00 313 LEU A CA 1
ATOM 2484 C C . LEU A 1 313 ? -8.604 -4.382 23.460 1.00 90.00 313 LEU A C 1
ATOM 2486 O O . LEU A 1 313 ? -9.327 -5.349 23.705 1.00 90.00 313 LEU A O 1
ATOM 2490 N N . MET A 1 314 ? -7.827 -3.838 24.401 1.00 90.12 314 MET A N 1
ATOM 2491 C CA . MET A 1 314 ? -7.714 -4.408 25.748 1.00 90.12 314 MET A CA 1
ATOM 2492 C C . MET A 1 314 ? -9.014 -4.292 26.555 1.00 90.12 314 MET A C 1
ATOM 2494 O O . MET A 1 314 ? -9.363 -5.234 27.264 1.00 90.12 314 MET A O 1
ATOM 2498 N N . SER A 1 315 ? -9.747 -3.184 26.444 1.00 88.75 315 SER A N 1
ATOM 2499 C CA . SER A 1 315 ? -11.002 -2.947 27.179 1.00 88.75 315 SER A CA 1
ATOM 2500 C C . SER A 1 315 ? -12.184 -3.786 26.667 1.00 88.75 315 SER A C 1
ATOM 2502 O O . SER A 1 315 ? -13.038 -4.189 27.462 1.00 88.75 315 SER A O 1
ATOM 2504 N N . ASN A 1 316 ? -12.219 -4.124 25.372 1.00 87.69 316 ASN A N 1
ATOM 2505 C CA . ASN A 1 316 ? -13.255 -4.992 24.794 1.00 87.69 316 ASN A CA 1
ATOM 2506 C C . ASN A 1 316 ? -13.015 -6.495 25.015 1.00 87.69 316 ASN A C 1
ATOM 2508 O O . ASN A 1 316 ? -13.968 -7.276 25.009 1.00 87.69 316 ASN A O 1
ATOM 2512 N N . LEU A 1 317 ? -11.765 -6.914 25.226 1.00 88.12 317 LEU A N 1
ATOM 2513 C CA . LEU A 1 317 ? -11.399 -8.317 25.433 1.00 88.12 317 LEU A CA 1
ATOM 2514 C C . LEU A 1 317 ? -11.364 -8.697 26.920 1.00 88.12 317 LEU A C 1
ATOM 2516 O O . LEU A 1 317 ? -10.950 -7.913 27.777 1.00 88.12 317 LEU A O 1
ATOM 2520 N N . ARG A 1 318 ? -11.753 -9.939 27.233 1.00 88.38 318 ARG A N 1
ATOM 2521 C CA . ARG A 1 318 ? -11.578 -10.555 28.564 1.00 88.38 318 ARG A CA 1
ATOM 2522 C C . ARG A 1 318 ? -10.105 -10.772 28.902 1.00 88.38 318 ARG A C 1
ATOM 2524 O O . ARG A 1 318 ? -9.275 -10.844 28.000 1.00 88.38 318 ARG A O 1
ATOM 2531 N N . ALA A 1 319 ? -9.771 -10.915 30.182 1.00 89.56 319 ALA A N 1
ATOM 2532 C CA . ALA A 1 319 ? -8.400 -11.154 30.638 1.00 89.56 319 ALA A CA 1
ATOM 2533 C C . ALA A 1 319 ? -8.343 -12.255 31.719 1.00 89.56 319 ALA A C 1
ATOM 2535 O O . ALA A 1 319 ? -8.019 -11.966 32.875 1.00 89.56 319 ALA A O 1
ATOM 2536 N N . PRO A 1 320 ? -8.613 -13.531 31.371 1.00 88.50 320 PRO A N 1
ATOM 2537 C CA . PRO A 1 320 ? -8.808 -14.604 32.356 1.00 88.50 320 PRO A CA 1
ATOM 2538 C C . PRO A 1 320 ? -7.607 -14.864 33.283 1.00 88.50 320 PRO A C 1
ATOM 2540 O O . PRO A 1 320 ? -7.767 -15.422 34.366 1.00 88.50 320 PRO A O 1
ATOM 2543 N N . THR A 1 321 ? -6.404 -14.439 32.891 1.00 84.75 321 THR A N 1
ATOM 2544 C CA . THR A 1 321 ? -5.172 -14.555 33.689 1.00 84.75 321 THR A CA 1
ATOM 2545 C C . THR A 1 321 ? -5.096 -13.591 34.881 1.00 84.75 321 THR A C 1
ATOM 2547 O O . THR A 1 321 ? -4.278 -13.808 35.771 1.00 84.75 321 THR A O 1
ATOM 2550 N N . ILE A 1 322 ? -5.930 -12.543 34.919 1.00 88.62 322 ILE A N 1
ATOM 2551 C CA . ILE A 1 322 ? -5.991 -11.546 36.009 1.00 88.62 322 ILE A CA 1
ATOM 2552 C C . ILE A 1 322 ? -7.395 -11.391 36.625 1.00 88.62 322 ILE A C 1
ATOM 2554 O O . ILE A 1 322 ? -7.578 -10.604 37.553 1.00 88.62 322 ILE A O 1
ATOM 2558 N N . GLU A 1 323 ? -8.392 -12.109 36.106 1.00 87.75 323 GLU A N 1
ATOM 2559 C CA . GLU A 1 323 ? -9.773 -12.089 36.598 1.00 87.75 323 GLU A CA 1
ATOM 2560 C C . GLU A 1 323 ? -9.888 -12.748 37.987 1.00 87.75 323 GLU A C 1
ATOM 2562 O O . GLU A 1 323 ? -9.311 -13.800 38.260 1.00 87.75 323 GLU A O 1
ATOM 2567 N N . TYR A 1 324 ? -10.658 -12.136 38.887 1.00 81.94 324 TYR A N 1
ATOM 2568 C CA . TYR A 1 324 ? -10.873 -12.664 40.232 1.00 81.94 324 TYR A CA 1
ATOM 2569 C C . TYR A 1 324 ? -11.796 -13.890 40.187 1.00 81.94 324 TYR A C 1
ATOM 2571 O O . TYR A 1 324 ? -12.952 -13.788 39.778 1.00 81.94 324 TYR A O 1
ATOM 2579 N N . GLY A 1 325 ? -11.299 -15.038 40.656 1.00 76.75 325 GLY A N 1
ATOM 2580 C CA . GLY A 1 325 ? -12.048 -16.300 40.717 1.00 76.75 325 GLY A CA 1
ATOM 2581 C C . GLY A 1 325 ? -11.697 -17.328 39.634 1.00 76.75 325 GLY A C 1
ATOM 2582 O O . GLY A 1 325 ? -12.307 -18.395 39.616 1.00 76.75 325 GLY A O 1
ATOM 2583 N N . THR A 1 326 ? -10.722 -17.061 38.758 1.00 80.69 326 THR A N 1
ATOM 2584 C CA . THR A 1 326 ? -10.223 -18.062 37.799 1.00 80.69 326 THR A CA 1
ATOM 2585 C C . THR A 1 326 ? -9.323 -19.104 38.473 1.00 80.69 326 THR A C 1
ATOM 2587 O O . THR A 1 326 ? -8.640 -18.830 39.463 1.00 80.69 326 THR A O 1
ATOM 2590 N N . THR A 1 327 ? -9.342 -20.345 37.974 1.00 85.19 327 THR A N 1
ATOM 2591 C CA . THR A 1 327 ? -8.570 -21.442 38.579 1.00 85.19 327 THR A CA 1
ATOM 2592 C C . THR A 1 327 ? -7.122 -21.434 38.090 1.00 85.19 327 THR A C 1
ATOM 2594 O O . THR A 1 327 ? -6.838 -21.119 36.933 1.00 85.19 327 THR A O 1
ATOM 2597 N N . ILE A 1 328 ? -6.191 -21.870 38.943 1.00 84.94 328 ILE A N 1
ATOM 2598 C CA . ILE A 1 328 ? -4.759 -21.965 38.599 1.00 84.94 328 ILE A CA 1
ATOM 2599 C C . ILE A 1 328 ? -4.532 -22.874 37.374 1.00 84.94 328 ILE A C 1
ATOM 2601 O O . ILE A 1 328 ? -3.617 -22.642 36.586 1.00 84.94 328 ILE A O 1
ATOM 2605 N N . GLU A 1 329 ? -5.374 -23.891 37.184 1.00 85.56 329 GLU A N 1
ATOM 2606 C CA . GLU A 1 329 ? -5.342 -24.778 36.017 1.00 85.56 329 GLU A CA 1
ATOM 2607 C C . GLU A 1 329 ? -5.709 -24.035 34.727 1.00 85.56 329 GLU A C 1
ATOM 2609 O O . GLU A 1 329 ? -4.963 -24.118 33.749 1.00 85.56 329 GLU A O 1
ATOM 2614 N N . THR A 1 330 ? -6.776 -23.223 34.737 1.00 85.12 330 THR A N 1
ATOM 2615 C CA . THR A 1 330 ? -7.127 -22.388 33.575 1.00 85.12 330 THR A CA 1
ATOM 2616 C C . THR A 1 330 ? -6.008 -21.407 33.219 1.00 85.12 330 THR A C 1
ATOM 2618 O O . THR A 1 330 ? -5.630 -21.330 32.052 1.00 85.12 330 THR A O 1
ATOM 2621 N N . VAL A 1 331 ? -5.369 -20.760 34.201 1.00 86.31 331 VAL A N 1
ATOM 2622 C CA . VAL A 1 331 ? -4.217 -19.872 33.944 1.00 86.31 331 VAL A CA 1
ATOM 2623 C C . VAL A 1 331 ? -3.054 -20.635 33.296 1.00 86.31 331 VAL A C 1
ATOM 2625 O O . VAL A 1 331 ? -2.557 -20.215 32.253 1.00 86.31 331 VAL A O 1
ATOM 2628 N N . LYS A 1 332 ? -2.672 -21.802 33.836 1.00 85.06 332 LYS A N 1
ATOM 2629 C CA . LYS A 1 332 ? -1.599 -22.639 33.265 1.00 85.06 332 LYS A CA 1
ATOM 2630 C C . LYS A 1 332 ? -1.894 -23.079 31.830 1.00 85.06 332 LYS A C 1
ATOM 2632 O O . LYS A 1 332 ? -1.002 -23.021 30.988 1.00 85.06 332 LYS A O 1
ATOM 2637 N N . THR A 1 333 ? -3.123 -23.503 31.526 1.00 87.38 333 THR A N 1
ATOM 2638 C CA . THR A 1 333 ? -3.483 -23.910 30.153 1.00 87.38 333 THR A CA 1
ATOM 2639 C C . THR A 1 333 ? -3.378 -22.746 29.162 1.00 87.38 333 THR A C 1
ATOM 2641 O O . THR A 1 333 ? -2.785 -22.911 28.091 1.00 87.38 333 THR A O 1
ATOM 2644 N N . LEU A 1 334 ? -3.834 -21.546 29.538 1.00 85.38 334 LEU A N 1
ATOM 2645 C CA . LEU A 1 334 ? -3.693 -20.340 28.715 1.00 85.38 334 LEU A CA 1
ATOM 2646 C C . LEU A 1 334 ? -2.222 -19.941 28.525 1.00 85.38 334 LEU A C 1
ATOM 2648 O O . LEU A 1 334 ? -1.816 -19.667 27.398 1.00 85.38 334 LEU A O 1
ATOM 2652 N N . GLU A 1 335 ? -1.388 -20.013 29.568 1.00 83.19 335 GLU A N 1
ATOM 2653 C CA . GLU A 1 335 ? 0.064 -19.809 29.442 1.00 83.19 335 GLU A CA 1
ATOM 2654 C C . GLU A 1 335 ? 0.727 -20.822 28.496 1.00 83.19 335 GLU A C 1
ATOM 2656 O O . GLU A 1 335 ? 1.635 -20.460 27.747 1.00 83.19 335 GLU A O 1
ATOM 2661 N N . THR A 1 336 ? 0.300 -22.091 28.498 1.00 84.12 336 THR A N 1
ATOM 2662 C CA . THR A 1 336 ? 0.818 -23.071 27.525 1.00 84.12 336 THR A CA 1
ATOM 2663 C C . THR A 1 336 ? 0.314 -22.826 26.105 1.00 84.12 336 THR A C 1
ATOM 2665 O O . THR A 1 336 ? 1.027 -23.141 25.158 1.00 84.12 336 THR A O 1
ATOM 2668 N N . THR A 1 337 ? -0.870 -22.228 25.945 1.00 86.00 337 THR A N 1
ATOM 2669 C CA . THR A 1 337 ? -1.418 -21.846 24.633 1.00 86.00 337 THR A CA 1
ATOM 2670 C C . THR A 1 337 ? -0.669 -20.642 24.062 1.00 86.00 337 THR A C 1
ATOM 2672 O O . THR A 1 337 ? -0.282 -20.678 22.898 1.00 86.00 337 THR A O 1
ATOM 2675 N N . ALA A 1 338 ? -0.344 -19.644 24.896 1.00 81.81 338 ALA A N 1
ATOM 2676 C CA . ALA A 1 338 ? 0.510 -18.516 24.514 1.00 81.81 338 ALA A CA 1
ATOM 2677 C C . ALA A 1 338 ? 1.877 -18.974 23.976 1.00 81.81 338 ALA A C 1
ATOM 2679 O O . ALA A 1 338 ? 2.338 -18.472 22.962 1.00 81.81 338 ALA A O 1
ATOM 2680 N N . ARG A 1 339 ? 2.507 -19.981 24.600 1.00 77.75 339 ARG A N 1
ATOM 2681 C CA . ARG A 1 339 ? 3.802 -20.521 24.133 1.00 77.75 339 ARG A CA 1
ATOM 2682 C C . ARG A 1 339 ? 3.729 -21.209 22.767 1.00 77.75 339 ARG A C 1
ATOM 2684 O O . ARG A 1 339 ? 4.752 -21.310 22.107 1.00 77.75 339 ARG A O 1
ATOM 2691 N N . LYS A 1 340 ? 2.550 -21.685 22.350 1.00 77.31 340 LYS A N 1
ATOM 2692 C CA . LYS A 1 340 ? 2.316 -22.330 21.045 1.00 77.31 340 LYS A CA 1
ATOM 2693 C C . LYS A 1 340 ? 2.004 -21.321 19.928 1.00 77.31 340 LYS A C 1
ATOM 2695 O O . LYS A 1 340 ? 1.481 -21.713 18.888 1.00 77.31 340 LYS A O 1
ATOM 2700 N N . SER A 1 341 ? 2.260 -20.026 20.123 1.00 74.88 341 SER A N 1
ATOM 2701 C CA . SER A 1 341 ? 2.097 -19.000 19.084 1.00 74.88 341 SER A CA 1
ATOM 2702 C C . SER A 1 341 ? 3.361 -18.831 18.224 1.00 74.88 341 SER A C 1
ATOM 2704 O O . SER A 1 341 ? 3.824 -17.709 17.996 1.00 74.88 341 SER A O 1
ATOM 2706 N N . GLU A 1 342 ? 3.937 -19.945 17.768 1.00 78.56 342 GLU A N 1
ATOM 2707 C CA . GLU A 1 342 ? 4.938 -19.942 16.693 1.00 78.56 342 GLU A CA 1
ATOM 2708 C C . GLU A 1 342 ? 4.333 -19.290 15.442 1.00 78.56 342 GLU A C 1
ATOM 2710 O O . GLU A 1 342 ? 3.127 -19.396 15.207 1.00 78.56 342 GLU A O 1
ATOM 2715 N N . LEU A 1 343 ? 5.147 -18.565 14.670 1.00 82.00 343 LEU A N 1
ATOM 2716 C CA . LEU A 1 343 ? 4.711 -17.805 13.489 1.00 82.00 343 LEU A CA 1
ATOM 2717 C C . LEU A 1 343 ? 3.586 -16.778 13.756 1.00 82.00 343 LEU A C 1
ATOM 2719 O O . LEU A 1 343 ? 2.930 -16.318 12.819 1.00 82.00 343 LEU A O 1
ATOM 2723 N N . CYS A 1 344 ? 3.367 -16.363 15.013 1.00 83.69 344 CYS A N 1
ATOM 2724 C CA . CYS A 1 344 ? 2.512 -15.213 15.296 1.00 83.69 344 CYS A CA 1
ATOM 2725 C C . CYS A 1 344 ? 3.137 -13.951 14.689 1.00 83.69 344 CYS A C 1
ATOM 2727 O O . CYS A 1 344 ? 4.225 -13.526 15.072 1.00 83.69 344 CYS A O 1
ATOM 2729 N N . TYR A 1 345 ? 2.386 -13.380 13.752 1.00 82.56 345 TYR A N 1
ATOM 2730 C CA . TYR A 1 345 ? 2.673 -12.219 12.929 1.00 82.56 345 TYR A CA 1
ATOM 2731 C C . TYR A 1 345 ? 3.718 -12.432 11.823 1.00 82.56 345 TYR A C 1
ATOM 2733 O O . TYR A 1 345 ? 4.831 -11.917 11.862 1.00 82.56 345 TYR A O 1
ATOM 2741 N N . THR A 1 346 ? 3.311 -13.149 10.771 1.00 80.50 346 THR A N 1
ATOM 2742 C CA . THR A 1 346 ? 4.051 -13.246 9.501 1.00 80.50 346 THR A CA 1
ATOM 2743 C C . THR A 1 346 ? 3.636 -12.139 8.518 1.00 80.50 346 THR A C 1
ATOM 2745 O O . THR A 1 346 ? 2.574 -12.187 7.886 1.00 80.50 346 THR A O 1
ATOM 2748 N N . GLY A 1 347 ? 4.471 -11.106 8.375 1.00 78.94 347 GLY A N 1
ATOM 2749 C CA . GLY A 1 347 ? 4.283 -10.022 7.404 1.00 78.94 347 GLY A CA 1
ATOM 2750 C C . GLY A 1 347 ? 5.007 -8.724 7.771 1.00 78.94 347 GLY A C 1
ATOM 2751 O O . GLY A 1 347 ? 5.626 -8.630 8.825 1.00 78.94 347 GLY A O 1
ATOM 2752 N N . HIS A 1 348 ? 4.887 -7.717 6.902 1.00 83.75 348 HIS A N 1
ATOM 2753 C CA . HIS A 1 348 ? 5.402 -6.362 7.136 1.00 83.75 348 HIS A CA 1
ATOM 2754 C C . HIS A 1 348 ? 4.740 -5.682 8.346 1.00 83.75 348 HIS A C 1
ATOM 2756 O O . HIS A 1 348 ? 3.628 -6.043 8.748 1.00 83.75 348 HIS A O 1
ATOM 2762 N N . SER A 1 349 ? 5.408 -4.672 8.906 1.00 86.44 349 SER A N 1
ATOM 2763 C CA . SER A 1 349 ? 4.891 -3.896 10.038 1.00 86.44 349 SER A CA 1
ATOM 2764 C C . SER A 1 349 ? 3.583 -3.170 9.703 1.00 86.44 349 SER A C 1
ATOM 2766 O O . SER A 1 349 ? 3.436 -2.568 8.640 1.00 86.44 349 SER A O 1
ATOM 2768 N N . ASN A 1 350 ? 2.654 -3.152 10.662 1.00 86.00 350 ASN A N 1
ATOM 2769 C CA . ASN A 1 350 ? 1.429 -2.350 10.592 1.00 86.00 350 ASN A CA 1
ATOM 2770 C C . ASN A 1 350 ? 1.643 -0.844 10.882 1.00 86.00 350 ASN A C 1
ATOM 2772 O O . ASN A 1 350 ? 0.666 -0.094 10.915 1.00 86.00 350 ASN A O 1
ATOM 2776 N N . LEU A 1 351 ? 2.883 -0.382 11.100 1.00 79.62 351 LEU A N 1
ATOM 2777 C CA . LEU A 1 351 ? 3.206 1.040 11.314 1.00 79.62 351 LEU A CA 1
ATOM 2778 C C . LEU A 1 351 ? 3.076 1.905 10.044 1.00 79.62 351 LEU A C 1
ATOM 2780 O O . LEU A 1 351 ? 3.013 3.129 10.155 1.00 79.62 351 LEU A O 1
ATOM 2784 N N . LEU A 1 352 ? 3.021 1.288 8.859 1.00 65.06 352 LEU A N 1
ATOM 2785 C CA . LEU A 1 352 ? 2.927 1.983 7.574 1.00 65.06 352 LEU A CA 1
ATOM 2786 C C . LEU A 1 352 ? 1.594 2.736 7.393 1.00 65.06 352 LEU A C 1
ATOM 2788 O O . LEU A 1 352 ? 0.506 2.252 7.729 1.00 65.06 352 LEU A O 1
ATOM 2792 N N . PHE A 1 353 ? 1.693 3.928 6.804 1.00 56.28 353 PHE A N 1
ATOM 2793 C CA . PHE A 1 353 ? 0.580 4.818 6.469 1.00 56.28 353 PHE A CA 1
ATOM 2794 C C . PHE A 1 353 ? 0.240 4.707 4.967 1.00 56.28 353 PHE A C 1
ATOM 2796 O O . PHE A 1 353 ? 1.183 4.680 4.178 1.00 56.28 353 PHE A O 1
ATOM 2803 N N . PRO A 1 354 ? -1.037 4.694 4.518 1.00 54.81 354 PRO A N 1
ATOM 2804 C CA . PRO A 1 354 ? -2.302 4.673 5.257 1.00 54.81 354 PRO A CA 1
ATOM 2805 C C . PRO A 1 354 ? -3.007 3.302 5.166 1.00 54.81 354 PRO A C 1
ATOM 2807 O O . PRO A 1 354 ? -3.360 2.837 4.084 1.00 54.81 354 PRO A O 1
ATOM 2810 N N . SER A 1 355 ? -3.297 2.663 6.301 1.00 66.50 355 SER A N 1
ATOM 2811 C CA . SER A 1 355 ? -4.038 1.391 6.339 1.00 66.50 355 SER A CA 1
ATOM 2812 C C . SER A 1 355 ? -5.384 1.523 7.061 1.00 66.50 355 SER A C 1
ATOM 2814 O O . SER A 1 355 ? -5.527 2.305 8.002 1.00 66.50 355 SER A O 1
ATOM 2816 N N . ARG A 1 356 ? -6.375 0.702 6.669 1.00 79.44 356 ARG A N 1
ATOM 2817 C CA . ARG A 1 356 ? -7.705 0.628 7.325 1.00 79.44 356 ARG A CA 1
ATOM 2818 C C . ARG A 1 356 ? -7.640 0.245 8.816 1.00 79.44 356 ARG A C 1
ATOM 2820 O O . ARG A 1 356 ? -8.634 0.369 9.517 1.00 79.44 356 ARG A O 1
ATOM 2827 N N . LEU A 1 357 ? -6.478 -0.197 9.304 1.00 85.38 357 LEU A N 1
ATOM 2828 C CA . LEU A 1 357 ? -6.200 -0.475 10.717 1.00 85.38 357 LEU A CA 1
ATOM 2829 C C . LEU A 1 357 ? -6.219 0.784 11.597 1.00 85.38 357 LEU A C 1
ATOM 2831 O O . LEU A 1 357 ? -6.421 0.682 12.804 1.00 85.38 357 LEU A O 1
ATOM 2835 N N . TRP A 1 358 ? -6.015 1.961 11.006 1.00 86.38 358 TRP A N 1
ATOM 2836 C CA . TRP A 1 358 ? -5.961 3.242 11.708 1.00 86.38 358 TRP A CA 1
ATOM 2837 C C . TRP A 1 358 ? -7.120 4.154 11.271 1.00 86.38 358 TRP A C 1
ATOM 2839 O O . TRP A 1 358 ? -6.901 5.308 10.914 1.00 86.38 358 TRP A O 1
ATOM 2849 N N . SER A 1 359 ? -8.350 3.632 11.240 1.00 83.44 359 SER A N 1
ATOM 2850 C CA . SER A 1 359 ? -9.566 4.416 10.970 1.00 83.44 359 SER A CA 1
ATOM 2851 C C . SER A 1 359 ? -10.073 5.145 12.219 1.00 83.44 359 SER A C 1
ATOM 2853 O O . SER A 1 359 ? -9.994 4.599 13.319 1.00 83.44 359 SER A O 1
ATOM 2855 N N . ASP A 1 360 ? -10.663 6.329 12.055 1.00 82.75 360 ASP A N 1
ATOM 2856 C CA . ASP A 1 360 ? -11.297 7.079 13.150 1.00 82.75 360 ASP A CA 1
ATOM 2857 C C . ASP A 1 360 ? -12.613 6.448 13.634 1.00 82.75 360 ASP A C 1
ATOM 2859 O O . ASP A 1 360 ? -13.331 5.795 12.872 1.00 82.75 360 ASP A O 1
ATOM 2863 N N . TRP A 1 361 ? -12.925 6.627 14.923 1.00 85.44 361 TRP A N 1
ATOM 2864 C CA . TRP A 1 361 ? -14.004 5.925 15.634 1.00 85.44 361 TRP A CA 1
ATOM 2865 C C . TRP A 1 361 ? -15.043 6.870 16.264 1.00 85.44 361 TRP A C 1
ATOM 2867 O O . TRP A 1 361 ? -15.417 6.744 17.428 1.00 85.44 361 TRP A O 1
ATOM 2877 N N . ASP A 1 362 ? -15.556 7.814 15.477 1.00 83.94 362 ASP A N 1
ATOM 2878 C CA . ASP A 1 362 ? -16.578 8.805 15.886 1.00 83.94 362 ASP A CA 1
ATOM 2879 C C . ASP A 1 362 ? -17.966 8.199 16.190 1.00 83.94 362 ASP A C 1
ATOM 2881 O O . ASP A 1 362 ? -18.851 8.884 16.698 1.00 83.94 362 ASP A O 1
ATOM 2885 N N . THR A 1 363 ? -18.179 6.905 15.922 1.00 83.25 363 THR A N 1
ATOM 2886 C CA . THR A 1 363 ? -19.417 6.181 16.275 1.00 83.25 363 THR A CA 1
ATOM 2887 C C . THR A 1 363 ? -19.113 4.805 16.882 1.00 83.25 363 THR A C 1
ATOM 2889 O O . THR A 1 363 ? -18.116 4.183 16.503 1.00 83.25 363 THR A O 1
ATOM 2892 N N . PRO A 1 364 ? -19.951 4.285 17.808 1.00 79.75 364 PRO A N 1
ATOM 2893 C CA . PRO A 1 364 ? -19.727 2.970 18.416 1.00 79.75 364 PRO A CA 1
ATOM 2894 C C . PRO A 1 364 ? -19.644 1.830 17.389 1.00 79.75 364 PRO A C 1
ATOM 2896 O O . PRO A 1 364 ? -18.881 0.889 17.578 1.00 79.75 364 PRO A O 1
ATOM 2899 N N . SER A 1 365 ? -20.362 1.941 16.266 1.00 82.12 365 SER A N 1
ATOM 2900 C CA . SER A 1 365 ? -20.268 1.015 15.132 1.00 82.12 365 SER A CA 1
ATOM 2901 C C . SER A 1 365 ? -18.883 1.029 14.473 1.00 82.12 365 SER A C 1
ATOM 2903 O O . SER A 1 365 ? -18.299 -0.040 14.306 1.00 82.12 365 SER A O 1
ATOM 2905 N N . LYS A 1 366 ? -18.308 2.210 14.180 1.00 84.81 366 LYS A N 1
ATOM 2906 C CA . LYS A 1 366 ? -16.926 2.326 13.667 1.00 84.81 366 LYS A CA 1
ATOM 2907 C C . LYS A 1 366 ? -15.897 1.759 14.653 1.00 84.81 366 LYS A C 1
ATOM 2909 O O . LYS A 1 366 ? -14.935 1.123 14.236 1.00 84.81 366 LYS A O 1
ATOM 2914 N N . LEU A 1 367 ? -16.103 1.939 15.961 1.00 85.38 367 LEU A N 1
ATOM 2915 C CA . LEU A 1 367 ? -15.233 1.367 16.999 1.00 85.38 367 LEU A CA 1
ATOM 2916 C C . LEU A 1 367 ? -15.260 -0.175 16.976 1.00 85.38 367 LEU A C 1
ATOM 2918 O O . LEU A 1 367 ? -14.210 -0.818 17.063 1.00 85.38 367 LEU A O 1
ATOM 2922 N N . ILE A 1 368 ? -16.440 -0.777 16.797 1.00 81.50 368 ILE A N 1
ATOM 2923 C CA . ILE A 1 368 ? -16.600 -2.232 16.636 1.00 81.50 368 ILE A CA 1
ATOM 2924 C C . ILE A 1 368 ? -15.962 -2.719 15.321 1.00 81.50 368 ILE A C 1
ATOM 2926 O O . ILE A 1 368 ? -15.298 -3.756 15.312 1.00 81.50 368 ILE A O 1
ATOM 2930 N N . GLU A 1 369 ? -16.115 -1.979 14.220 1.00 85.44 369 GLU A N 1
ATOM 2931 C CA . GLU A 1 369 ? -15.498 -2.288 12.920 1.00 85.44 369 GLU A CA 1
ATOM 2932 C C . GLU A 1 369 ? -13.962 -2.263 12.985 1.00 85.44 369 GLU A C 1
ATOM 2934 O O . GLU A 1 369 ? -13.304 -3.213 12.553 1.00 85.44 369 GLU A O 1
ATOM 2939 N N . LEU A 1 370 ? -13.389 -1.232 13.610 1.00 87.94 370 LEU A N 1
ATOM 2940 C CA . LEU A 1 370 ? -11.960 -1.115 13.899 1.00 87.94 370 LEU A CA 1
ATOM 2941 C C . LEU A 1 370 ? -11.457 -2.327 14.701 1.00 87.94 370 LEU A C 1
ATOM 2943 O O . LEU A 1 370 ? -10.491 -2.984 14.306 1.00 87.94 370 LEU A O 1
ATOM 2947 N N . MET A 1 371 ? -12.144 -2.675 15.795 1.00 86.75 371 MET A N 1
ATOM 2948 C CA . MET A 1 371 ? -11.800 -3.839 16.619 1.00 86.75 371 MET A CA 1
ATOM 2949 C C . MET A 1 371 ? -11.880 -5.149 15.814 1.00 86.75 371 MET A C 1
ATOM 2951 O O . MET A 1 371 ? -10.978 -5.983 15.904 1.00 86.75 371 MET A O 1
ATOM 2955 N N . ASN A 1 372 ? -12.917 -5.331 14.990 1.00 86.94 372 ASN A N 1
ATOM 2956 C CA . ASN A 1 372 ? -13.052 -6.495 14.112 1.00 86.94 372 ASN A CA 1
ATOM 2957 C C . ASN A 1 372 ? -11.905 -6.578 13.095 1.00 86.94 372 ASN A C 1
ATOM 2959 O O . ASN A 1 372 ? -11.343 -7.656 12.905 1.00 86.94 372 ASN A O 1
ATOM 2963 N N . THR A 1 373 ? -11.514 -5.452 12.497 1.00 90.19 373 THR A N 1
ATOM 2964 C CA . THR A 1 373 ? -10.423 -5.369 11.514 1.00 90.19 373 THR A CA 1
ATOM 2965 C C . THR A 1 373 ? -9.087 -5.791 12.131 1.00 90.19 373 THR A C 1
ATOM 2967 O O . THR A 1 373 ? -8.378 -6.627 11.564 1.00 90.19 373 THR A O 1
ATOM 2970 N N . TRP A 1 374 ? -8.771 -5.312 13.338 1.00 90.94 374 TRP A N 1
ATOM 2971 C CA . TRP A 1 374 ? -7.588 -5.744 14.094 1.00 90.94 374 TRP A CA 1
ATOM 2972 C C . TRP A 1 374 ? -7.632 -7.230 14.478 1.00 90.94 374 TRP A C 1
ATOM 2974 O O . TRP A 1 374 ? -6.654 -7.951 14.283 1.00 90.94 374 TRP A O 1
ATOM 2984 N N . MET A 1 375 ? -8.773 -7.724 14.966 1.00 89.50 375 MET A N 1
ATOM 2985 C CA . MET A 1 375 ? -8.928 -9.126 15.374 1.00 89.50 375 MET A CA 1
ATOM 2986 C C . MET A 1 375 ? -8.795 -10.100 14.194 1.00 89.50 375 MET A C 1
ATOM 2988 O O . MET A 1 375 ? -8.097 -11.110 14.309 1.00 89.50 375 MET A O 1
ATOM 2992 N N . VAL A 1 376 ? -9.398 -9.783 13.043 1.00 89.00 376 VAL A N 1
ATOM 2993 C CA . VAL A 1 376 ? -9.230 -10.554 11.800 1.00 89.00 376 VAL A CA 1
ATOM 2994 C C . VAL A 1 376 ? -7.777 -10.497 11.326 1.00 89.00 376 VAL A C 1
ATOM 2996 O O . VAL A 1 376 ? -7.233 -11.525 10.925 1.00 89.00 376 VAL A O 1
ATOM 2999 N N . THR A 1 377 ? -7.115 -9.342 11.439 1.00 90.75 377 THR A N 1
ATOM 3000 C CA . THR A 1 377 ? -5.692 -9.192 11.092 1.00 90.75 377 THR A CA 1
ATOM 3001 C C . THR A 1 377 ? -4.811 -10.119 11.927 1.00 90.75 377 THR A C 1
ATOM 3003 O O . THR A 1 377 ? -4.021 -10.871 11.360 1.00 90.75 377 THR A O 1
ATOM 3006 N N . PHE A 1 378 ? -4.985 -10.163 13.253 1.00 90.88 378 PHE A N 1
ATOM 3007 C CA . PHE A 1 378 ? -4.234 -11.089 14.107 1.00 90.88 378 PHE A CA 1
ATOM 3008 C C . PHE A 1 378 ? -4.499 -12.562 13.768 1.00 90.88 378 PHE A C 1
ATOM 3010 O O . PHE A 1 378 ? -3.558 -13.354 13.717 1.00 90.88 378 PHE A O 1
ATOM 3017 N N . GLN A 1 379 ? -5.754 -12.938 13.500 1.00 88.44 379 GLN A N 1
ATOM 3018 C CA . GLN A 1 379 ? -6.108 -14.310 13.119 1.00 88.44 379 GLN A CA 1
ATOM 3019 C C . GLN A 1 379 ? -5.478 -14.718 11.779 1.00 88.44 379 GLN A C 1
ATOM 3021 O O . GLN A 1 379 ? -4.877 -15.786 11.686 1.00 88.44 379 GLN A O 1
ATOM 3026 N N . LYS A 1 380 ? -5.567 -13.860 10.754 1.00 89.00 380 LYS A N 1
ATOM 3027 C CA . LYS A 1 380 ? -4.998 -14.113 9.419 1.00 89.00 380 LYS A CA 1
ATOM 3028 C C . LYS A 1 380 ? -3.465 -14.094 9.400 1.00 89.00 380 LYS A C 1
ATOM 3030 O O . LYS A 1 380 ? -2.877 -14.708 8.520 1.00 89.00 380 LYS A O 1
ATOM 3035 N N . ARG A 1 381 ? -2.826 -13.436 10.373 1.00 89.88 381 ARG A N 1
ATOM 3036 C CA . ARG A 1 381 ? -1.363 -13.360 10.544 1.00 89.88 381 ARG A CA 1
ATOM 3037 C C . ARG A 1 381 ? -0.802 -14.383 11.549 1.00 89.88 381 ARG A C 1
ATOM 3039 O O . ARG A 1 381 ? 0.306 -14.198 12.036 1.00 89.88 381 ARG A O 1
ATOM 3046 N N . GLY A 1 382 ? -1.545 -15.439 11.894 1.00 87.69 382 GLY A N 1
ATOM 3047 C CA . GLY A 1 382 ? -1.046 -16.556 12.719 1.00 87.69 382 GLY A CA 1
ATOM 3048 C C . GLY A 1 382 ? -1.109 -16.363 14.243 1.00 87.69 382 GLY A C 1
ATOM 3049 O O . GLY A 1 382 ? -0.776 -17.274 14.992 1.00 87.69 382 GLY A O 1
ATOM 3050 N N . CYS A 1 383 ? -1.592 -15.225 14.748 1.00 90.69 383 CYS A N 1
ATOM 3051 C CA . CYS A 1 383 ? -1.667 -14.945 16.190 1.00 90.69 383 CYS A CA 1
ATOM 3052 C C . CYS A 1 383 ? -2.944 -15.472 16.878 1.00 90.69 383 CYS A C 1
ATOM 3054 O O . CYS A 1 383 ? -3.300 -14.998 17.958 1.00 90.69 383 CYS A O 1
ATOM 3056 N N . SER A 1 384 ? -3.649 -16.446 16.291 1.00 89.00 384 SER A N 1
ATOM 3057 C CA . SER A 1 384 ? -4.905 -16.997 16.833 1.00 89.00 384 SER A CA 1
ATOM 3058 C C . SER A 1 384 ? -4.748 -17.545 18.259 1.00 89.00 384 SER A C 1
ATOM 3060 O O . SER A 1 384 ? -5.518 -17.162 19.140 1.00 89.00 384 SER A O 1
ATOM 3062 N N . ASN A 1 385 ? -3.709 -18.353 18.504 1.00 89.56 385 ASN A N 1
ATOM 3063 C CA . ASN A 1 385 ? -3.371 -18.912 19.823 1.00 89.56 385 ASN A CA 1
ATOM 3064 C C . ASN A 1 385 ? -3.081 -17.826 20.869 1.00 89.56 385 ASN A C 1
ATOM 3066 O O . ASN A 1 385 ? -3.401 -17.978 22.047 1.00 89.56 385 ASN A O 1
ATOM 3070 N N . LEU A 1 386 ? -2.466 -16.718 20.449 1.00 88.75 386 LEU A N 1
ATOM 3071 C CA . LEU A 1 386 ? -2.116 -15.627 21.349 1.00 88.75 386 LEU A CA 1
ATOM 3072 C C . LEU A 1 386 ? -3.373 -14.821 21.712 1.00 88.75 386 LEU A C 1
ATOM 3074 O O . LEU A 1 386 ? -3.667 -14.623 22.890 1.00 88.75 386 LEU A O 1
ATOM 3078 N N . VAL A 1 387 ? -4.186 -14.464 20.714 1.00 89.50 387 VAL A N 1
ATOM 3079 C CA . VAL A 1 387 ? -5.468 -13.763 20.892 1.00 89.50 387 VAL A CA 1
ATOM 3080 C C . VAL A 1 387 ? -6.476 -14.584 21.709 1.00 89.50 387 VAL A C 1
ATOM 3082 O O . VAL A 1 387 ? -7.217 -14.005 22.504 1.00 89.50 387 VAL A O 1
ATOM 3085 N N . SER A 1 388 ? -6.481 -15.920 21.607 1.00 88.31 388 SER A N 1
ATOM 3086 C CA . SER A 1 388 ? -7.370 -16.770 22.417 1.00 88.31 388 SER A CA 1
ATOM 3087 C C . SER A 1 388 ? -7.079 -16.721 23.922 1.00 88.31 388 SER A C 1
ATOM 3089 O O . SER A 1 388 ? -7.932 -17.109 24.716 1.00 88.31 388 SER A O 1
ATOM 3091 N N . THR A 1 389 ? -5.914 -16.216 24.346 1.00 87.31 389 THR A N 1
ATOM 3092 C CA . THR A 1 389 ? -5.620 -15.978 25.775 1.00 87.31 389 THR A CA 1
ATOM 3093 C C . THR A 1 389 ? -6.280 -14.715 26.341 1.00 87.31 389 THR A C 1
ATOM 3095 O O . THR A 1 389 ? -6.222 -14.474 27.549 1.00 87.31 389 THR A O 1
ATOM 3098 N N . GLY A 1 390 ? -6.937 -13.920 25.491 1.00 88.50 390 GLY A N 1
ATOM 3099 C CA . GLY A 1 390 ? -7.600 -12.673 25.852 1.00 88.50 390 GLY A CA 1
ATOM 3100 C C . GLY A 1 390 ? -6.699 -11.446 25.695 1.00 88.50 390 GLY A C 1
ATOM 3101 O O . GLY A 1 390 ? -5.738 -11.432 24.928 1.00 88.50 390 GLY A O 1
ATOM 3102 N N . ALA A 1 391 ? -7.020 -10.385 26.433 1.00 89.62 391 ALA A N 1
ATOM 3103 C CA . ALA A 1 391 ? -6.444 -9.054 26.268 1.00 89.62 391 ALA A CA 1
ATOM 3104 C C . ALA A 1 391 ? -4.921 -8.984 26.461 1.00 89.62 391 ALA A C 1
ATOM 3106 O O . ALA A 1 391 ? -4.279 -8.146 25.835 1.00 89.62 391 ALA A O 1
ATOM 3107 N N . LEU A 1 392 ? -4.333 -9.848 27.298 1.00 89.25 392 LEU A N 1
ATOM 3108 C CA . LEU A 1 392 ? -2.879 -9.889 27.488 1.00 89.25 392 LEU A CA 1
ATOM 3109 C C . LEU A 1 392 ? -2.175 -10.383 26.214 1.00 89.25 392 LEU A C 1
ATOM 3111 O O . LEU A 1 392 ? -1.258 -9.729 25.726 1.00 89.25 392 LEU A O 1
ATOM 3115 N N . GLY A 1 393 ? -2.650 -11.486 25.630 1.00 89.88 393 GLY A N 1
ATOM 3116 C CA . GLY A 1 393 ? -2.125 -11.981 24.361 1.00 89.88 393 GLY A CA 1
ATOM 3117 C C . GLY A 1 393 ? -2.464 -11.072 23.181 1.00 89.88 393 GLY A C 1
ATOM 3118 O O . GLY A 1 393 ? -1.635 -10.901 22.297 1.00 89.88 393 GLY A O 1
ATOM 3119 N N . ALA A 1 394 ? -3.617 -10.397 23.184 1.00 91.25 394 ALA A N 1
ATOM 3120 C CA . ALA A 1 394 ? -3.916 -9.369 22.184 1.00 91.25 394 ALA A CA 1
ATOM 3121 C C . ALA A 1 394 ? -2.993 -8.136 22.303 1.00 91.25 394 ALA A C 1
ATOM 3123 O O . ALA A 1 394 ? -2.546 -7.615 21.286 1.00 91.25 394 ALA A O 1
ATOM 3124 N N . SER A 1 395 ? -2.644 -7.707 23.524 1.00 92.00 395 SER A N 1
ATOM 3125 C CA . SER A 1 395 ? -1.645 -6.652 23.787 1.00 92.00 395 SER A CA 1
ATOM 3126 C C . SER A 1 395 ? -0.264 -7.048 23.248 1.00 92.00 395 SER A C 1
ATOM 3128 O O . SER A 1 395 ? 0.410 -6.238 22.611 1.00 92.00 395 SER A O 1
ATOM 3130 N N . GLN A 1 396 ? 0.131 -8.312 23.429 1.00 91.06 396 GLN A N 1
ATOM 3131 C CA . GLN A 1 396 ? 1.369 -8.857 22.872 1.00 91.06 396 GLN A CA 1
ATOM 3132 C C . GLN A 1 396 ? 1.315 -8.957 21.333 1.00 91.06 396 GLN A C 1
ATOM 3134 O O . GLN A 1 396 ? 2.223 -8.458 20.673 1.00 91.06 396 GLN A O 1
ATOM 3139 N N . ALA A 1 397 ? 0.238 -9.505 20.756 1.00 92.12 397 ALA A N 1
ATOM 3140 C CA . ALA A 1 397 ? 0.022 -9.598 19.305 1.00 92.12 397 ALA A CA 1
ATOM 3141 C C . ALA A 1 397 ? 0.061 -8.220 18.625 1.00 92.12 397 ALA A C 1
ATOM 3143 O O . ALA A 1 397 ? 0.643 -8.067 17.553 1.00 92.12 397 ALA A O 1
ATOM 3144 N N . PHE A 1 398 ? -0.512 -7.201 19.274 1.00 93.19 398 PHE A N 1
ATOM 3145 C CA . PHE A 1 398 ? -0.471 -5.817 18.812 1.00 93.19 398 PHE A CA 1
ATOM 3146 C C . PHE A 1 398 ? 0.974 -5.305 18.728 1.00 93.19 398 PHE A C 1
ATOM 3148 O O . PHE A 1 398 ? 1.403 -4.894 17.652 1.00 93.19 398 PHE A O 1
ATOM 3155 N N . VAL A 1 399 ? 1.767 -5.422 19.802 1.00 92.44 399 VAL A N 1
ATOM 3156 C CA . VAL A 1 399 ? 3.187 -5.010 19.793 1.00 92.44 399 VAL A CA 1
ATOM 3157 C C . VAL A 1 399 ? 4.006 -5.808 18.767 1.00 92.44 399 VAL A C 1
ATOM 3159 O O . VAL A 1 399 ? 4.824 -5.220 18.057 1.00 92.44 399 VAL A O 1
ATOM 3162 N N . GLN A 1 400 ? 3.756 -7.113 18.620 1.00 90.75 400 GLN A N 1
ATOM 3163 C CA . GLN A 1 400 ? 4.394 -7.942 17.589 1.00 90.75 400 GLN A CA 1
ATOM 3164 C C . GLN A 1 400 ? 4.048 -7.474 16.167 1.00 90.75 400 GLN A C 1
ATOM 3166 O O . GLN A 1 400 ? 4.935 -7.399 15.320 1.00 90.75 400 GLN A O 1
ATOM 3171 N N . SER A 1 401 ? 2.806 -7.044 15.923 1.00 91.75 401 SER A N 1
ATOM 3172 C CA . SER A 1 401 ? 2.373 -6.526 14.616 1.00 91.75 401 SER A CA 1
ATOM 3173 C C . SER A 1 401 ? 2.979 -5.171 14.230 1.00 91.75 401 SER A C 1
ATOM 3175 O O . SER A 1 401 ? 3.207 -4.912 13.049 1.00 91.75 401 SER A O 1
ATOM 3177 N N . LEU A 1 402 ? 3.285 -4.314 15.211 1.00 91.06 402 LEU A N 1
ATOM 3178 C CA . LEU A 1 402 ? 3.992 -3.047 14.976 1.00 91.06 402 LEU A CA 1
ATOM 3179 C C . LEU A 1 402 ? 5.495 -3.259 14.771 1.00 91.06 402 LEU A C 1
ATOM 3181 O O . LEU A 1 402 ? 6.137 -2.519 14.036 1.00 91.06 402 LEU A O 1
ATOM 3185 N N . THR A 1 403 ? 6.063 -4.283 15.401 1.00 88.56 403 THR A N 1
ATOM 3186 C CA . THR A 1 403 ? 7.500 -4.586 15.329 1.00 88.56 403 THR A CA 1
ATOM 3187 C C . THR A 1 403 ? 7.851 -5.619 14.258 1.00 88.56 403 THR A C 1
ATOM 3189 O O . THR A 1 403 ? 9.020 -5.970 14.134 1.00 88.56 403 THR A O 1
ATOM 3192 N N . ALA A 1 404 ? 6.857 -6.127 13.516 1.00 89.56 404 ALA A N 1
ATOM 3193 C CA . ALA A 1 404 ? 6.997 -7.268 12.608 1.00 89.56 404 ALA A CA 1
ATOM 3194 C C . ALA A 1 404 ? 7.807 -8.419 13.245 1.00 89.56 404 ALA A C 1
ATOM 3196 O O . ALA A 1 404 ? 8.704 -8.989 12.623 1.00 89.56 404 ALA A O 1
ATOM 3197 N N . SER A 1 405 ? 7.550 -8.700 14.530 1.00 89.88 405 SER A N 1
ATOM 3198 C CA . SER A 1 405 ? 8.342 -9.655 15.307 1.00 89.88 405 SER A CA 1
ATOM 3199 C C . SER A 1 405 ? 7.611 -10.973 15.526 1.00 89.88 405 SER A C 1
ATOM 3201 O O . SER A 1 405 ? 6.465 -10.999 15.977 1.00 89.88 405 SER A O 1
ATOM 3203 N N . SER A 1 406 ? 8.283 -12.080 15.215 1.00 90.56 406 SER A N 1
ATOM 3204 C CA . SER A 1 406 ? 7.687 -13.419 15.161 1.00 90.56 406 SER A CA 1
ATOM 3205 C C . SER A 1 406 ? 8.564 -14.466 15.850 1.00 90.56 406 SER A C 1
ATOM 3207 O O . SER A 1 406 ? 9.784 -14.319 15.952 1.00 90.56 406 SER A O 1
ATOM 3209 N N . TYR A 1 407 ? 7.928 -15.520 16.367 1.00 88.31 407 TYR A N 1
ATOM 3210 C CA . TYR A 1 407 ? 8.611 -16.630 17.035 1.00 88.31 407 TYR A CA 1
ATOM 3211 C C . TYR A 1 407 ? 8.863 -17.786 16.068 1.00 88.31 407 TYR A C 1
ATOM 3213 O O . TYR A 1 407 ? 7.918 -18.290 15.459 1.00 88.31 407 TYR A O 1
ATOM 3221 N N . HIS A 1 408 ? 10.109 -18.254 16.020 1.00 85.75 408 HIS A N 1
ATOM 3222 C CA . HIS A 1 408 ? 10.541 -19.428 15.261 1.00 85.75 408 HIS A CA 1
ATOM 3223 C C . HIS A 1 408 ? 11.300 -20.387 16.193 1.00 85.75 408 HIS A C 1
ATOM 3225 O O . HIS A 1 408 ? 12.348 -20.019 16.733 1.00 85.75 408 HIS A O 1
ATOM 3231 N N . ASP A 1 409 ? 10.785 -21.604 16.392 1.00 78.06 409 ASP A N 1
ATOM 3232 C CA . ASP A 1 409 ? 11.292 -22.672 17.279 1.00 78.06 409 ASP A CA 1
ATOM 3233 C C . ASP A 1 409 ? 11.621 -22.249 18.729 1.00 78.06 409 ASP A C 1
ATOM 3235 O O . ASP A 1 409 ? 10.907 -22.547 19.683 1.00 78.06 409 ASP A O 1
ATOM 3239 N N . SER A 1 410 ? 12.763 -21.585 18.917 1.00 81.81 410 SER A N 1
ATOM 3240 C CA . SER A 1 410 ? 13.302 -21.162 20.213 1.00 81.81 410 SER A CA 1
ATOM 3241 C C . SER A 1 410 ? 13.910 -19.755 20.190 1.00 81.81 410 SER A C 1
ATOM 3243 O O . SER A 1 410 ? 14.658 -19.387 21.096 1.00 81.81 410 SER A O 1
ATOM 3245 N N . HIS A 1 411 ? 13.600 -18.953 19.169 1.00 88.75 411 HIS A N 1
ATOM 3246 C CA . HIS A 1 411 ? 14.086 -17.584 19.042 1.00 88.75 411 HIS A CA 1
ATOM 3247 C C . HIS A 1 411 ? 13.015 -16.616 18.522 1.00 88.75 411 HIS A C 1
ATOM 3249 O O . HIS A 1 411 ? 12.011 -17.022 17.935 1.00 88.75 411 HIS A O 1
ATOM 3255 N N . LEU A 1 412 ? 13.221 -15.331 18.808 1.00 91.06 412 LEU A N 1
ATOM 3256 C CA . LEU A 1 412 ? 12.424 -14.213 18.319 1.00 91.06 412 LEU A CA 1
ATOM 3257 C C . LEU A 1 412 ? 13.192 -13.523 17.191 1.00 91.06 412 LEU A C 1
ATOM 3259 O O . LEU A 1 412 ? 14.360 -13.170 17.369 1.00 91.06 412 LEU A O 1
ATOM 3263 N N . GLU A 1 413 ? 12.516 -13.286 16.077 1.00 91.62 413 GLU A N 1
ATOM 3264 C CA . GLU A 1 413 ? 13.000 -12.458 14.975 1.00 91.62 413 GLU A CA 1
ATOM 3265 C C . GLU A 1 413 ? 12.271 -11.113 14.957 1.00 91.62 413 GLU A C 1
ATOM 3267 O O . GLU A 1 413 ? 11.103 -11.041 15.336 1.00 91.62 413 GLU A O 1
ATOM 3272 N N . VAL A 1 414 ? 12.940 -10.052 14.497 1.00 92.50 414 VAL A N 1
ATOM 3273 C CA . VAL A 1 414 ? 12.352 -8.719 14.279 1.00 92.50 414 VAL A CA 1
ATOM 3274 C C . VAL A 1 414 ? 12.583 -8.311 12.822 1.00 92.50 414 VAL A C 1
ATOM 3276 O O . VAL A 1 414 ? 13.711 -7.997 12.435 1.00 92.50 414 VAL A O 1
ATOM 3279 N N . ALA A 1 415 ? 11.521 -8.320 12.016 1.00 89.19 415 ALA A N 1
ATOM 3280 C CA . ALA A 1 415 ? 11.555 -8.088 10.569 1.00 89.19 415 ALA A CA 1
ATOM 3281 C C . ALA A 1 415 ? 11.009 -6.698 10.181 1.00 89.19 415 ALA A C 1
ATOM 3283 O O . ALA A 1 415 ? 10.149 -6.567 9.311 1.00 89.19 415 ALA A O 1
ATOM 3284 N N . LEU A 1 416 ? 11.490 -5.650 10.860 1.00 89.06 416 LEU A N 1
ATOM 3285 C CA . LEU A 1 416 ? 11.255 -4.260 10.448 1.00 89.06 416 LEU A CA 1
ATOM 3286 C C . LEU A 1 416 ? 12.017 -3.944 9.152 1.00 89.06 416 LEU A C 1
ATOM 3288 O O . LEU A 1 416 ? 13.088 -4.503 8.921 1.00 89.06 416 LEU A O 1
ATOM 3292 N N . ASP A 1 417 ? 11.506 -3.014 8.344 1.00 87.88 417 ASP A N 1
ATOM 3293 C CA . ASP A 1 417 ? 12.296 -2.405 7.271 1.00 87.88 417 ASP A CA 1
ATOM 3294 C C . ASP A 1 417 ? 13.229 -1.342 7.875 1.00 87.88 417 ASP A C 1
ATOM 3296 O O . ASP A 1 417 ? 12.827 -0.563 8.741 1.00 87.88 417 ASP A O 1
ATOM 3300 N N . ALA A 1 418 ? 14.484 -1.302 7.427 1.00 88.38 418 ALA A N 1
ATOM 3301 C CA . ALA A 1 418 ? 15.441 -0.281 7.838 1.00 88.38 418 ALA A CA 1
ATOM 3302 C C . ALA A 1 418 ? 15.068 1.116 7.306 1.00 88.38 418 ALA A C 1
ATOM 3304 O O . ALA A 1 418 ? 15.417 2.114 7.935 1.00 88.38 418 ALA A O 1
ATOM 3305 N N . HIS A 1 419 ? 14.342 1.207 6.187 1.00 84.94 419 HIS A N 1
ATOM 3306 C CA . HIS A 1 419 ? 13.878 2.479 5.627 1.00 84.94 419 HIS A CA 1
ATOM 3307 C C . HIS A 1 419 ? 12.819 3.172 6.507 1.00 84.94 419 HIS A C 1
ATOM 3309 O O . HIS A 1 419 ? 12.768 4.404 6.551 1.00 84.94 419 HIS A O 1
ATOM 3315 N N . ASP A 1 420 ? 12.055 2.409 7.294 1.00 83.75 420 ASP A N 1
ATOM 3316 C CA . ASP A 1 420 ? 11.016 2.932 8.190 1.00 83.75 420 ASP A CA 1
ATOM 3317 C C . ASP A 1 420 ? 11.566 3.496 9.519 1.00 83.75 420 ASP A C 1
ATOM 3319 O O . ASP A 1 420 ? 10.832 4.131 10.277 1.00 83.75 420 ASP A O 1
ATOM 3323 N N . LEU A 1 421 ? 12.859 3.316 9.822 1.00 88.69 421 LEU A N 1
ATOM 3324 C CA . LEU A 1 421 ? 13.459 3.644 11.129 1.00 88.69 421 LEU A CA 1
ATOM 3325 C C . LEU A 1 421 ? 13.873 5.121 11.305 1.00 88.69 421 LEU A C 1
ATOM 3327 O O . LEU A 1 421 ? 14.727 5.443 12.129 1.00 88.69 421 LEU A O 1
ATOM 3331 N N . HIS A 1 422 ? 13.206 6.042 10.606 1.00 87.06 422 HIS A N 1
ATOM 3332 C CA . HIS A 1 422 ? 13.446 7.493 10.657 1.00 87.06 422 HIS A CA 1
ATOM 3333 C C . HIS A 1 422 ? 12.977 8.172 11.970 1.00 87.06 422 HIS A C 1
ATOM 3335 O O . HIS A 1 422 ? 13.119 9.387 12.134 1.00 87.06 422 HIS A O 1
ATOM 3341 N N . ARG A 1 423 ? 12.402 7.415 12.917 1.00 88.44 423 ARG A N 1
ATOM 3342 C CA . ARG A 1 423 ? 11.950 7.874 14.245 1.00 88.44 423 ARG A CA 1
ATOM 3343 C C . ARG A 1 423 ? 12.473 6.957 15.341 1.00 88.44 423 ARG A C 1
ATOM 3345 O O . ARG A 1 423 ? 12.459 5.737 15.201 1.00 88.44 423 ARG A O 1
ATOM 3352 N N . GLU A 1 424 ? 12.841 7.550 16.475 1.00 90.00 424 GLU A N 1
ATOM 3353 C CA . GLU A 1 424 ? 13.112 6.781 17.691 1.00 90.00 424 GLU A CA 1
ATOM 3354 C C . GLU A 1 424 ? 11.834 6.064 18.148 1.00 90.00 424 GLU A C 1
ATOM 3356 O O . GLU A 1 424 ? 10.755 6.661 18.219 1.00 90.00 424 GLU A O 1
ATOM 3361 N N . MET A 1 425 ? 11.952 4.779 18.465 1.00 91.50 425 MET A N 1
ATOM 3362 C CA . MET A 1 425 ? 10.847 3.951 18.946 1.00 91.50 425 MET A CA 1
ATOM 3363 C C . MET A 1 425 ? 11.362 2.945 19.967 1.00 91.50 425 MET A C 1
ATOM 3365 O O . MET A 1 425 ? 12.520 2.543 19.913 1.00 91.50 425 MET A O 1
ATOM 3369 N N . SER A 1 426 ? 10.529 2.520 20.911 1.00 92.12 426 SER A N 1
ATOM 3370 C CA . SER A 1 426 ? 10.903 1.474 21.861 1.00 92.12 426 SER A CA 1
ATOM 3371 C C . SER A 1 426 ? 9.789 0.464 22.045 1.00 92.12 426 SER A C 1
ATOM 3373 O O . SER A 1 426 ? 8.613 0.818 22.075 1.00 92.12 426 SER A O 1
ATOM 3375 N N . PHE A 1 427 ? 10.163 -0.800 22.201 1.00 93.31 427 PHE A N 1
ATOM 3376 C CA . PHE A 1 427 ? 9.238 -1.862 22.559 1.00 93.31 427 PHE A CA 1
ATOM 3377 C C . PHE A 1 427 ? 9.820 -2.732 23.666 1.00 93.31 427 PHE A C 1
ATOM 3379 O O . PHE A 1 427 ? 11.025 -2.978 23.745 1.00 93.31 427 PHE A O 1
ATOM 3386 N N . HIS A 1 428 ? 8.959 -3.177 24.573 1.00 92.56 428 HIS A N 1
ATOM 3387 C CA . HIS A 1 428 ? 9.378 -3.888 25.774 1.00 92.56 428 HIS A CA 1
ATOM 3388 C C . HIS A 1 428 ? 8.342 -4.898 26.240 1.00 92.56 428 HIS A C 1
ATOM 3390 O O . HIS A 1 428 ? 7.170 -4.816 25.886 1.00 92.56 428 HIS A O 1
ATOM 3396 N N . GLY A 1 429 ? 8.786 -5.843 27.068 1.00 88.38 429 GLY A N 1
ATOM 3397 C CA . GLY A 1 429 ? 7.921 -6.850 27.679 1.00 88.38 429 GLY A CA 1
ATOM 3398 C C . GLY A 1 429 ? 7.525 -7.991 26.750 1.00 88.38 429 GLY A C 1
ATOM 3399 O O . GLY A 1 429 ? 6.682 -8.796 27.131 1.00 88.38 429 GLY A O 1
ATOM 3400 N N . ILE A 1 430 ? 8.145 -8.102 25.570 1.00 89.25 430 ILE A N 1
ATOM 3401 C CA . ILE A 1 430 ? 8.020 -9.298 24.732 1.00 89.25 430 ILE A CA 1
ATOM 3402 C C . ILE A 1 430 ? 8.729 -10.455 25.462 1.00 89.25 430 ILE A C 1
ATOM 3404 O O . ILE A 1 430 ? 9.915 -10.320 25.797 1.00 89.25 430 ILE A O 1
ATOM 3408 N N . PRO A 1 431 ? 8.038 -11.568 25.766 1.00 88.12 431 PRO A N 1
ATOM 3409 C CA . PRO A 1 431 ? 8.656 -12.733 26.384 1.00 88.12 431 PRO A CA 1
ATOM 3410 C C . PRO A 1 431 ? 9.489 -13.508 25.357 1.00 88.12 431 PRO A C 1
ATOM 3412 O O . PRO A 1 431 ? 9.078 -13.682 24.215 1.00 88.12 431 PRO A O 1
ATOM 3415 N N . VAL A 1 432 ? 10.645 -14.025 25.765 1.00 88.00 432 VAL A N 1
ATOM 3416 C CA . VAL A 1 432 ? 11.428 -14.995 24.988 1.00 88.00 432 VAL A CA 1
ATOM 3417 C C . VAL A 1 432 ? 11.243 -16.365 25.626 1.00 88.00 432 VAL A C 1
ATOM 3419 O O . VAL A 1 432 ? 11.524 -16.566 26.814 1.00 88.00 432 VAL A O 1
ATOM 3422 N N . HIS A 1 433 ? 10.718 -17.304 24.844 1.00 84.50 433 HIS A N 1
ATOM 3423 C CA . HIS A 1 433 ? 10.388 -18.647 25.299 1.00 84.50 433 HIS A CA 1
ATOM 3424 C C . HIS A 1 433 ? 11.532 -19.639 25.054 1.00 84.50 433 HIS A C 1
ATOM 3426 O O . HIS A 1 433 ? 12.409 -19.444 24.218 1.00 84.50 433 HIS A O 1
ATOM 3432 N N . SER A 1 434 ? 11.507 -20.721 25.821 1.00 79.38 434 SER A N 1
ATOM 3433 C CA . SER A 1 434 ? 12.297 -21.932 25.623 1.00 79.38 434 SER A CA 1
ATOM 3434 C C . SER A 1 434 ? 11.408 -23.146 25.873 1.00 79.38 434 SER A C 1
ATOM 3436 O O . SER A 1 434 ? 10.330 -23.021 26.461 1.00 79.38 434 SER A O 1
ATOM 3438 N N . ASN A 1 435 ? 11.910 -24.335 25.550 1.00 73.12 435 ASN A N 1
ATOM 3439 C CA . ASN A 1 435 ? 11.220 -25.609 25.766 1.00 73.12 435 ASN A CA 1
ATOM 3440 C C . ASN A 1 435 ? 10.808 -25.844 27.239 1.00 73.12 435 ASN A C 1
ATOM 3442 O O . ASN A 1 435 ? 9.917 -26.647 27.500 1.00 73.12 435 ASN A O 1
ATOM 3446 N N . MET A 1 436 ? 11.429 -25.153 28.208 1.00 68.56 436 MET A N 1
ATOM 3447 C CA . MET A 1 436 ? 11.085 -25.235 29.639 1.00 68.56 436 MET A CA 1
ATOM 3448 C C . MET A 1 436 ? 10.144 -24.110 30.118 1.00 68.56 436 MET A C 1
ATOM 3450 O O . MET A 1 436 ? 9.609 -24.183 31.223 1.00 68.56 436 MET A O 1
ATOM 3454 N N . GLY A 1 437 ? 9.906 -23.080 29.300 1.00 74.12 437 GLY A N 1
ATOM 3455 C CA . GLY A 1 437 ? 9.079 -21.915 29.624 1.00 74.12 437 GLY A CA 1
ATOM 3456 C C . GLY A 1 437 ? 9.728 -20.579 29.257 1.00 74.12 437 GLY A C 1
ATOM 3457 O O . GLY A 1 437 ? 10.757 -20.529 28.582 1.00 74.12 437 GLY A O 1
ATOM 3458 N N . THR A 1 438 ? 9.101 -19.482 29.685 1.00 80.19 438 THR A N 1
ATOM 3459 C CA . THR A 1 438 ? 9.596 -18.114 29.468 1.00 80.19 438 THR A CA 1
ATOM 3460 C C . THR A 1 438 ? 10.917 -17.896 30.202 1.00 80.19 438 THR A C 1
ATOM 3462 O O . THR A 1 438 ? 10.969 -18.006 31.424 1.00 80.19 438 THR A O 1
ATOM 3465 N N . VAL A 1 439 ? 11.980 -17.579 29.459 1.00 81.88 439 VAL A N 1
ATOM 3466 C CA . VAL A 1 439 ? 13.335 -17.391 30.006 1.00 81.88 439 VAL A CA 1
ATOM 3467 C C . VAL A 1 439 ? 13.538 -15.964 30.500 1.00 81.88 439 VAL A C 1
ATOM 3469 O O . VAL A 1 439 ? 14.187 -15.750 31.519 1.00 81.88 439 VAL A O 1
ATOM 3472 N N . GLY A 1 440 ? 12.964 -14.984 29.809 1.00 84.94 440 GLY A N 1
ATOM 3473 C CA . GLY A 1 440 ? 13.020 -13.578 30.191 1.00 84.94 440 GLY A CA 1
ATOM 3474 C C . GLY A 1 440 ? 12.202 -12.707 29.247 1.00 84.94 440 GLY A C 1
ATOM 3475 O O . GLY A 1 440 ? 11.729 -13.169 28.213 1.00 84.94 440 GLY A O 1
ATOM 3476 N N . THR A 1 441 ? 12.035 -11.443 29.611 1.00 90.44 441 THR A N 1
ATOM 3477 C CA . THR A 1 441 ? 11.479 -10.389 28.755 1.00 90.44 441 THR A CA 1
ATOM 3478 C C . THR A 1 441 ? 12.574 -9.462 28.243 1.00 90.44 441 THR A C 1
ATOM 3480 O O . THR A 1 441 ? 13.495 -9.125 29.001 1.00 90.44 441 THR A O 1
ATOM 3483 N N . ILE A 1 442 ? 12.427 -9.007 26.999 1.00 93.19 442 ILE A N 1
ATOM 3484 C CA . ILE A 1 442 ? 13.329 -8.043 26.354 1.00 93.19 442 ILE A CA 1
ATOM 3485 C C . ILE A 1 442 ? 12.778 -6.614 26.381 1.00 93.19 442 ILE A C 1
ATOM 3487 O O . ILE A 1 442 ? 11.571 -6.389 26.515 1.00 93.19 442 ILE A O 1
ATOM 3491 N N . ARG A 1 443 ? 13.684 -5.652 26.212 1.00 94.44 443 ARG A N 1
ATOM 3492 C CA . ARG A 1 443 ? 13.405 -4.267 25.832 1.00 94.44 443 ARG A CA 1
ATOM 3493 C C . ARG A 1 443 ? 14.389 -3.854 24.742 1.00 94.44 443 ARG A C 1
ATOM 3495 O O . ARG A 1 443 ? 15.596 -3.998 24.929 1.00 94.44 443 ARG A O 1
ATOM 3502 N N . VAL A 1 444 ? 13.862 -3.329 23.645 1.00 94.75 444 VAL A N 1
ATOM 3503 C CA . VAL A 1 444 ? 14.612 -2.814 22.500 1.00 94.75 444 VAL A CA 1
ATOM 3504 C C . VAL A 1 444 ? 14.224 -1.350 22.326 1.00 94.75 444 VAL A C 1
ATOM 3506 O O . VAL A 1 444 ? 13.065 -1.051 22.046 1.00 94.75 444 VAL A O 1
ATOM 3509 N N . ASP A 1 445 ? 15.182 -0.442 22.502 1.00 94.62 445 ASP A N 1
ATOM 3510 C CA . ASP A 1 445 ? 15.041 0.949 22.066 1.00 94.62 445 ASP A CA 1
ATOM 3511 C C . ASP A 1 445 ? 15.761 1.087 20.707 1.00 94.62 445 ASP A C 1
ATOM 3513 O O . ASP A 1 445 ? 16.937 0.743 20.604 1.00 94.62 445 ASP A O 1
ATOM 3517 N N . ILE A 1 446 ? 15.091 1.595 19.675 1.00 94.25 446 ILE A N 1
ATOM 3518 C CA . ILE A 1 446 ? 15.691 1.991 18.392 1.00 94.25 446 ILE A CA 1
ATOM 3519 C C . ILE A 1 446 ? 15.995 3.483 18.463 1.00 94.25 446 ILE A C 1
ATOM 3521 O O . ILE A 1 446 ? 15.116 4.282 18.798 1.00 94.25 446 ILE A O 1
ATOM 3525 N N . ARG A 1 447 ? 17.238 3.862 18.165 1.00 93.25 447 ARG A N 1
ATOM 3526 C CA . ARG A 1 447 ? 17.707 5.251 18.235 1.00 93.25 447 ARG A CA 1
ATOM 3527 C C . ARG A 1 447 ? 18.469 5.636 16.979 1.00 93.25 447 ARG A C 1
ATOM 3529 O O . ARG A 1 447 ? 18.996 4.773 16.285 1.00 93.25 447 ARG A O 1
ATOM 3536 N N . LEU A 1 448 ? 18.537 6.938 16.723 1.00 91.56 448 LEU A N 1
ATOM 3537 C CA . LEU A 1 448 ? 19.345 7.517 15.654 1.00 91.56 448 LEU A CA 1
ATOM 3538 C C . LEU A 1 448 ? 20.686 7.994 16.219 1.00 91.56 448 LEU A C 1
ATOM 3540 O O . LEU A 1 448 ? 20.749 8.537 17.328 1.00 91.56 448 LEU A O 1
ATOM 3544 N N . ASP A 1 449 ? 21.771 7.759 15.485 1.00 89.06 449 ASP A N 1
ATOM 3545 C CA . ASP A 1 449 ? 23.090 8.289 15.827 1.00 89.06 449 ASP A CA 1
ATOM 3546 C C . ASP A 1 449 ? 23.260 9.752 15.356 1.00 89.06 449 ASP A C 1
ATOM 3548 O O . ASP A 1 449 ? 22.305 10.435 14.986 1.00 89.06 449 ASP A O 1
ATOM 3552 N N . LYS A 1 450 ? 24.491 10.277 15.411 1.00 87.62 450 LYS A N 1
ATOM 3553 C CA . LYS A 1 450 ? 24.800 11.651 14.965 1.00 87.62 450 LYS A CA 1
ATOM 3554 C C . LYS A 1 450 ? 24.855 11.811 13.444 1.00 87.62 450 LYS A C 1
ATOM 3556 O O . LYS A 1 450 ? 24.959 12.939 12.975 1.00 87.62 450 LYS A O 1
ATOM 3561 N N . GLU A 1 451 ? 24.857 10.704 12.713 1.00 87.31 451 GLU A N 1
ATOM 3562 C CA . GLU A 1 451 ? 24.817 10.624 11.254 1.00 87.31 451 GLU A CA 1
ATOM 3563 C C . GLU A 1 451 ? 23.431 10.155 10.778 1.00 87.31 451 GLU A C 1
ATOM 3565 O O . GLU A 1 451 ? 23.304 9.694 9.651 1.00 87.31 451 GLU A O 1
ATOM 3570 N N . ASN A 1 452 ? 22.395 10.240 11.625 1.00 89.00 452 ASN A N 1
ATOM 3571 C CA . ASN A 1 452 ? 21.027 9.802 11.337 1.00 89.00 452 ASN A CA 1
ATOM 3572 C C . ASN A 1 452 ? 20.891 8.317 10.935 1.00 89.00 452 ASN A C 1
ATOM 3574 O O . ASN A 1 452 ? 19.948 7.947 10.233 1.00 89.00 452 ASN A O 1
ATOM 3578 N N . ARG A 1 453 ? 21.806 7.445 11.372 1.00 90.44 453 ARG A N 1
ATOM 3579 C CA . ARG A 1 453 ? 21.720 5.991 11.164 1.00 90.44 453 ARG A CA 1
ATOM 3580 C C . ARG A 1 453 ? 20.962 5.336 12.323 1.00 90.44 453 ARG A C 1
ATOM 3582 O O . ARG A 1 453 ? 21.244 5.667 13.480 1.00 90.44 453 ARG A O 1
ATOM 3589 N N . PRO A 1 454 ? 20.051 4.384 12.064 1.00 93.44 454 PRO A N 1
ATOM 3590 C CA . PRO A 1 454 ? 19.372 3.649 13.121 1.00 93.44 454 PRO A CA 1
ATOM 3591 C C . PRO A 1 454 ? 20.287 2.586 13.758 1.00 93.44 454 PRO A C 1
ATOM 3593 O O . PRO A 1 454 ? 21.014 1.863 13.072 1.00 93.44 454 PRO A O 1
ATOM 3596 N N . TYR A 1 455 ? 20.215 2.457 15.083 1.00 93.56 455 TYR A N 1
ATOM 3597 C CA . TYR A 1 455 ? 20.850 1.389 15.861 1.00 93.56 455 TYR A CA 1
ATOM 3598 C C . TYR A 1 455 ? 19.915 0.869 16.962 1.00 93.56 455 TYR A C 1
ATOM 3600 O O . TYR A 1 455 ? 19.041 1.585 17.463 1.00 93.56 455 TYR A O 1
ATOM 3608 N N . PHE A 1 456 ? 20.103 -0.393 17.349 1.00 94.94 456 PHE A N 1
ATOM 3609 C CA . PHE A 1 456 ? 19.360 -1.038 18.426 1.00 94.94 456 PHE A CA 1
ATOM 3610 C C . PHE A 1 456 ? 20.104 -0.915 19.759 1.00 94.94 456 PHE A C 1
ATOM 3612 O O . PHE A 1 456 ? 21.293 -1.212 19.856 1.00 94.94 456 PHE A O 1
ATOM 3619 N N . MET A 1 457 ? 19.373 -0.583 20.819 1.00 95.38 457 MET A N 1
ATOM 3620 C CA . MET A 1 457 ? 19.798 -0.711 22.211 1.00 95.38 457 MET A CA 1
ATOM 3621 C C . MET A 1 457 ? 18.962 -1.801 22.875 1.00 95.38 457 MET A C 1
ATOM 3623 O O . MET A 1 457 ? 17.811 -1.581 23.258 1.00 95.38 457 MET A O 1
ATOM 3627 N N . VAL A 1 458 ? 19.537 -2.997 22.993 1.00 95.38 458 VAL A N 1
ATOM 3628 C CA . VAL A 1 458 ? 18.831 -4.198 23.458 1.00 95.38 458 VAL A CA 1
ATOM 3629 C C . VAL A 1 458 ? 19.192 -4.503 24.906 1.00 95.38 458 VAL A C 1
ATOM 3631 O O . VAL A 1 458 ? 20.361 -4.566 25.270 1.00 95.38 458 VAL A O 1
ATOM 3634 N N . SER A 1 459 ? 18.189 -4.731 25.747 1.00 94.50 459 SER A N 1
ATOM 3635 C CA . SER A 1 459 ? 18.346 -5.165 27.138 1.00 94.50 459 SER A CA 1
ATOM 3636 C C . SER A 1 459 ? 17.393 -6.315 27.459 1.00 94.50 459 SER A C 1
ATOM 3638 O O . SER A 1 459 ? 16.358 -6.496 26.816 1.00 94.50 459 SER A O 1
ATOM 3640 N N . SER A 1 460 ? 17.751 -7.116 28.458 1.00 94.19 460 SER A N 1
ATOM 3641 C CA . SER A 1 460 ? 16.984 -8.286 28.882 1.00 94.19 460 SER A CA 1
ATOM 3642 C C . SER A 1 460 ? 16.959 -8.414 30.403 1.00 94.19 460 SER A C 1
ATOM 3644 O O . SER A 1 460 ? 17.935 -8.127 31.097 1.00 94.19 460 SER A O 1
ATOM 3646 N N . SER A 1 461 ? 15.831 -8.881 30.933 1.00 90.94 461 SER A N 1
ATOM 3647 C CA . SER A 1 461 ? 15.665 -9.183 32.365 1.00 90.94 461 SER A CA 1
ATOM 3648 C C . SER A 1 461 ? 16.625 -10.273 32.866 1.00 90.94 461 SER A C 1
ATOM 3650 O O . SER A 1 461 ? 17.201 -10.128 33.949 1.00 90.94 461 SER A O 1
ATOM 3652 N N . ASN A 1 462 ? 16.819 -11.316 32.053 1.00 89.94 462 ASN A N 1
ATOM 3653 C CA . ASN A 1 462 ? 17.684 -12.476 32.288 1.00 89.94 462 ASN A CA 1
ATOM 3654 C C . ASN A 1 462 ? 18.716 -12.624 31.155 1.00 89.94 462 ASN A C 1
ATOM 3656 O O . ASN A 1 462 ? 18.621 -11.950 30.129 1.00 89.94 462 ASN A O 1
ATOM 3660 N N . GLN A 1 463 ? 19.711 -13.496 31.323 1.00 90.38 463 GLN A N 1
ATOM 3661 C CA . GLN A 1 463 ? 20.751 -13.694 30.310 1.00 90.38 463 GLN A CA 1
ATOM 3662 C C . GLN A 1 463 ? 20.168 -14.333 29.037 1.00 90.38 463 GLN A C 1
ATOM 3664 O O . GLN A 1 463 ? 19.663 -15.452 29.076 1.00 90.38 463 GLN A O 1
ATOM 3669 N N . LEU A 1 464 ? 20.254 -13.608 27.921 1.00 93.38 464 LEU A N 1
ATOM 3670 C CA . LEU A 1 464 ? 19.869 -14.045 26.574 1.00 93.38 464 LEU A CA 1
ATOM 3671 C C . LEU A 1 464 ? 21.028 -13.758 25.605 1.00 93.38 464 LEU A C 1
ATOM 3673 O O . LEU A 1 464 ? 22.047 -13.189 26.000 1.00 93.38 464 LEU A O 1
ATOM 3677 N N . PHE A 1 465 ? 20.880 -14.122 24.335 1.00 94.06 465 PHE A N 1
ATOM 3678 C CA . PHE A 1 465 ? 21.839 -13.817 23.275 1.00 94.06 465 PHE A CA 1
ATOM 3679 C C . PHE A 1 465 ? 21.135 -13.161 22.089 1.00 94.06 465 PHE A C 1
ATOM 3681 O O . PHE A 1 465 ? 19.977 -13.475 21.816 1.00 94.06 465 PHE A O 1
ATOM 3688 N N . ALA A 1 466 ? 21.837 -12.270 21.390 1.00 94.69 466 ALA A N 1
ATOM 3689 C CA . ALA A 1 466 ? 21.339 -11.585 20.203 1.00 94.69 466 ALA A CA 1
ATOM 3690 C C . ALA A 1 466 ? 22.333 -11.619 19.038 1.00 94.69 466 ALA A C 1
ATOM 3692 O O . ALA A 1 466 ? 23.543 -11.742 19.241 1.00 94.69 466 ALA A O 1
ATOM 3693 N N . CYS A 1 467 ? 21.797 -11.487 17.829 1.00 92.31 467 CYS A N 1
ATOM 3694 C CA . CYS A 1 467 ? 22.527 -11.386 16.572 1.00 92.31 467 CYS A CA 1
ATOM 3695 C C . CYS A 1 467 ? 21.872 -10.321 15.682 1.00 92.31 467 CYS A C 1
ATOM 3697 O O . CYS A 1 467 ? 20.652 -10.159 15.724 1.00 92.31 467 CYS A O 1
ATOM 3699 N N . ASP A 1 468 ? 22.666 -9.612 14.887 1.00 91.81 468 ASP A N 1
ATOM 3700 C CA . ASP A 1 468 ? 22.192 -8.626 13.913 1.00 91.81 468 ASP A CA 1
ATOM 3701 C C . ASP A 1 468 ? 21.849 -9.271 12.553 1.00 91.81 468 ASP A C 1
ATOM 3703 O O . ASP A 1 468 ? 21.859 -10.499 12.412 1.00 91.81 468 ASP A O 1
ATOM 3707 N N . GLY A 1 469 ? 21.486 -8.449 11.561 1.00 87.94 469 GLY A N 1
ATOM 3708 C CA . GLY A 1 469 ? 21.029 -8.889 10.238 1.00 87.94 469 GLY A CA 1
ATOM 3709 C C . GLY A 1 469 ? 21.942 -9.937 9.588 1.00 87.94 469 GLY A C 1
ATOM 3710 O O . GLY A 1 469 ? 23.149 -9.735 9.440 1.00 87.94 469 GLY A O 1
ATOM 3711 N N . GLY A 1 470 ? 21.361 -11.081 9.213 1.00 83.56 470 GLY A N 1
ATOM 3712 C CA . GLY A 1 470 ? 22.070 -12.236 8.647 1.00 83.56 470 GLY A CA 1
ATOM 3713 C C . GLY A 1 470 ? 22.942 -13.041 9.627 1.00 83.56 470 GLY A C 1
ATOM 3714 O O . GLY A 1 470 ? 23.517 -14.046 9.223 1.00 83.56 470 GLY A O 1
ATOM 3715 N N . CYS A 1 471 ? 23.061 -12.619 10.892 1.00 88.19 471 CYS A N 1
ATOM 3716 C CA . CYS A 1 471 ? 23.851 -13.254 11.953 1.00 88.19 471 CYS A CA 1
ATOM 3717 C C . CYS A 1 471 ? 25.281 -13.670 11.538 1.00 88.19 471 CYS A C 1
ATOM 3719 O O . CYS A 1 471 ? 25.771 -14.749 11.880 1.00 88.19 471 CYS A O 1
ATOM 3721 N N . LEU A 1 472 ? 25.977 -12.814 10.778 1.00 84.69 472 LEU A N 1
ATOM 3722 C CA . LEU A 1 472 ? 27.360 -13.085 10.364 1.00 84.69 472 LEU A CA 1
ATOM 3723 C C . LEU A 1 472 ? 28.368 -12.920 11.508 1.00 84.69 472 LEU A C 1
ATOM 3725 O O . LEU A 1 472 ? 29.383 -13.622 11.525 1.00 84.69 472 LEU A O 1
ATOM 3729 N N . ASP A 1 473 ? 28.105 -12.032 12.464 1.00 86.25 473 ASP A N 1
ATOM 3730 C CA . ASP A 1 473 ? 28.976 -11.819 13.622 1.00 86.25 473 ASP A CA 1
ATOM 3731 C C . ASP A 1 473 ? 28.680 -12.821 14.752 1.00 86.25 473 ASP A C 1
ATOM 3733 O O . ASP A 1 473 ? 27.705 -13.571 14.730 1.00 86.25 473 ASP A O 1
ATOM 3737 N N . ASN A 1 474 ? 29.572 -12.905 15.742 1.00 88.50 474 ASN A N 1
ATOM 3738 C CA . ASN A 1 474 ? 29.388 -13.827 16.866 1.00 88.50 474 ASN A CA 1
ATOM 3739 C C . ASN A 1 474 ? 28.281 -13.315 17.811 1.00 88.50 474 ASN A C 1
ATOM 3741 O O . ASN A 1 474 ? 28.354 -12.151 18.209 1.00 88.50 474 ASN A O 1
ATOM 3745 N N . PRO A 1 475 ? 27.337 -14.164 18.269 1.00 93.12 475 PRO A N 1
ATOM 3746 C CA . PRO A 1 475 ? 26.227 -13.709 19.104 1.00 93.12 475 PRO A CA 1
ATOM 3747 C C . PRO A 1 475 ? 26.662 -13.007 20.397 1.00 93.12 475 PRO A C 1
ATOM 3749 O O . PRO A 1 475 ? 27.486 -13.518 21.170 1.00 93.12 475 PRO A O 1
ATOM 3752 N N . VAL A 1 476 ? 26.053 -11.849 20.647 1.00 93.62 476 VAL A N 1
ATOM 3753 C CA . VAL A 1 476 ? 26.314 -10.970 21.793 1.00 93.62 476 VAL A CA 1
ATOM 3754 C C . VAL A 1 476 ? 25.445 -11.393 22.975 1.00 93.62 476 VAL A C 1
ATOM 3756 O O . VAL A 1 476 ? 24.264 -11.693 22.814 1.00 93.62 476 VAL A O 1
ATOM 3759 N N . SER A 1 477 ? 26.010 -11.430 24.183 1.00 93.44 477 SER A N 1
ATOM 3760 C CA . SER A 1 477 ? 25.254 -11.729 25.405 1.00 93.44 477 SER A CA 1
ATOM 3761 C C . SER A 1 477 ? 24.482 -10.505 25.900 1.00 93.44 477 SER A C 1
ATOM 3763 O O . SER A 1 477 ? 25.091 -9.501 26.269 1.00 93.44 477 SER A O 1
ATOM 3765 N N . LEU A 1 478 ? 23.159 -10.627 25.982 1.00 93.38 478 LEU A N 1
ATOM 3766 C CA . LEU A 1 478 ? 22.261 -9.631 26.557 1.00 93.38 478 LEU A CA 1
ATOM 3767 C C . LEU A 1 478 ? 22.159 -9.780 28.079 1.00 93.38 478 LEU A C 1
ATOM 3769 O O . LEU A 1 478 ? 22.134 -10.889 28.619 1.00 93.38 478 LEU A O 1
ATOM 3773 N N . GLY A 1 479 ? 21.991 -8.651 28.764 1.00 90.69 479 GLY A N 1
ATOM 3774 C CA . GLY A 1 479 ? 21.681 -8.591 30.190 1.00 90.69 479 GLY A CA 1
ATOM 3775 C C . GLY A 1 479 ? 20.884 -7.337 30.541 1.00 90.69 479 GLY A C 1
ATOM 3776 O O . GLY A 1 479 ? 20.316 -6.683 29.668 1.00 90.69 479 GLY A O 1
ATOM 3777 N N . LYS A 1 480 ? 20.856 -6.985 31.832 1.00 90.25 480 LYS A N 1
ATOM 3778 C CA . LYS A 1 480 ? 20.103 -5.817 32.332 1.00 90.25 480 LYS A CA 1
ATOM 3779 C C . LYS A 1 480 ? 20.664 -4.478 31.846 1.00 90.25 480 LYS A C 1
ATOM 3781 O O . LYS A 1 480 ? 19.927 -3.503 31.762 1.00 90.25 480 LYS A O 1
ATOM 3786 N N . THR A 1 481 ? 21.960 -4.423 31.555 1.00 91.31 481 THR A N 1
ATOM 3787 C CA . THR A 1 481 ? 22.607 -3.282 30.900 1.00 91.31 481 THR A CA 1
ATOM 3788 C C . THR A 1 481 ? 22.327 -3.335 29.398 1.00 91.31 481 THR A C 1
ATOM 3790 O O . THR A 1 481 ? 22.576 -4.388 28.806 1.00 91.31 481 THR A O 1
ATOM 3793 N N . PRO A 1 482 ? 21.843 -2.249 28.770 1.00 93.00 482 PRO A N 1
ATOM 3794 C CA . PRO A 1 482 ? 21.568 -2.249 27.342 1.00 93.00 482 PRO A CA 1
ATOM 3795 C C . PRO A 1 482 ? 22.861 -2.359 26.529 1.00 93.00 482 PRO A C 1
ATOM 3797 O O . PRO A 1 482 ? 23.856 -1.705 26.840 1.00 93.00 482 PRO A O 1
ATOM 3800 N N . THR A 1 483 ? 22.829 -3.190 25.492 1.00 93.88 483 THR A N 1
ATOM 3801 C CA . THR A 1 483 ? 23.916 -3.405 24.535 1.00 93.88 483 THR A CA 1
ATOM 3802 C C . THR A 1 483 ? 23.554 -2.801 23.185 1.00 93.88 483 THR A C 1
ATOM 3804 O O . THR A 1 483 ? 22.454 -3.038 22.682 1.00 93.88 483 THR A O 1
ATOM 3807 N N . GLU A 1 484 ? 24.492 -2.061 22.604 1.00 93.81 484 GLU A N 1
ATOM 3808 C CA . GLU A 1 484 ? 24.382 -1.443 21.282 1.00 93.81 484 GLU A CA 1
ATOM 3809 C C . GLU A 1 484 ? 24.619 -2.484 20.174 1.00 93.81 484 GLU A C 1
ATOM 3811 O O . GLU A 1 484 ? 25.591 -3.241 20.235 1.00 93.81 484 GLU A O 1
ATOM 3816 N N . LEU A 1 485 ? 23.732 -2.531 19.177 1.00 93.19 485 LEU A N 1
ATOM 3817 C CA . LEU A 1 485 ? 23.842 -3.366 17.979 1.00 93.19 485 LEU A CA 1
ATOM 3818 C C . LEU A 1 485 ? 23.503 -2.520 16.734 1.00 93.19 485 LEU A C 1
ATOM 3820 O O . LEU A 1 485 ? 22.452 -1.871 16.718 1.00 93.19 485 LEU A O 1
ATOM 3824 N N . PRO A 1 486 ? 24.344 -2.508 15.685 1.00 92.00 486 PRO A N 1
ATOM 3825 C CA . PRO A 1 486 ? 24.070 -1.748 14.468 1.00 92.00 486 PRO A CA 1
ATOM 3826 C C . PRO A 1 486 ? 22.945 -2.393 13.645 1.00 92.00 486 PRO A C 1
ATOM 3828 O O . PRO A 1 486 ? 22.845 -3.618 13.574 1.00 92.00 486 PRO A O 1
ATOM 3831 N N . VAL A 1 487 ? 22.134 -1.584 12.954 1.00 93.62 487 VAL A N 1
ATOM 3832 C CA . VAL A 1 487 ? 21.196 -2.113 11.952 1.00 93.62 487 VAL A CA 1
ATOM 3833 C C . VAL A 1 487 ? 21.972 -2.477 10.683 1.00 93.62 487 VAL A C 1
ATOM 3835 O O . VAL A 1 487 ? 22.626 -1.626 10.072 1.00 93.62 487 VAL A O 1
ATOM 3838 N N . LYS A 1 488 ? 21.890 -3.748 10.277 1.00 91.38 488 LYS A N 1
ATOM 3839 C CA . LYS A 1 488 ? 22.468 -4.270 9.031 1.00 91.38 488 LYS A CA 1
ATOM 3840 C C . LYS A 1 488 ? 21.367 -4.718 8.075 1.00 91.38 488 LYS A C 1
ATOM 3842 O O . LYS A 1 488 ? 20.448 -5.421 8.483 1.00 91.38 488 LYS A O 1
ATOM 3847 N N . VAL A 1 489 ? 21.507 -4.343 6.808 1.00 91.38 489 VAL A N 1
ATOM 3848 C CA . VAL A 1 489 ? 20.625 -4.723 5.700 1.00 91.38 489 VAL A CA 1
ATOM 3849 C C . VAL A 1 489 ? 21.340 -5.760 4.838 1.00 91.38 489 VAL A C 1
ATOM 3851 O O . VAL A 1 489 ? 22.537 -5.644 4.559 1.00 91.38 489 VAL A O 1
ATOM 3854 N N . THR A 1 490 ? 20.607 -6.789 4.433 1.00 91.25 490 THR A N 1
ATOM 3855 C CA . THR A 1 490 ? 21.120 -7.989 3.766 1.00 91.25 490 THR A CA 1
ATOM 3856 C C . THR A 1 490 ? 20.498 -8.168 2.379 1.00 91.25 490 THR A C 1
ATOM 3858 O O . THR A 1 490 ? 19.409 -7.661 2.103 1.00 91.25 490 THR A O 1
ATOM 3861 N N . LYS A 1 491 ? 21.186 -8.890 1.485 1.00 86.94 491 LYS A N 1
ATOM 3862 C CA . LYS A 1 491 ? 20.610 -9.390 0.224 1.00 86.94 491 LYS A CA 1
ATOM 3863 C C . LYS A 1 491 ? 20.772 -10.917 0.140 1.00 86.94 491 LYS A C 1
ATOM 3865 O O . LYS A 1 491 ? 21.910 -11.379 0.252 1.00 86.94 491 LYS A O 1
ATOM 3870 N N . PRO A 1 492 ? 19.693 -11.699 -0.074 1.00 89.25 492 PRO A N 1
ATOM 3871 C CA . PRO A 1 492 ? 18.284 -11.292 0.040 1.00 89.25 492 PRO A CA 1
ATOM 3872 C C . PRO A 1 492 ? 17.967 -10.737 1.441 1.00 89.25 492 PRO A C 1
ATOM 3874 O O . PRO A 1 492 ? 18.733 -10.956 2.377 1.00 89.25 492 PRO A O 1
ATOM 3877 N N . ALA A 1 493 ? 16.866 -9.993 1.569 1.00 86.56 493 ALA A N 1
ATOM 3878 C CA . ALA A 1 493 ? 16.493 -9.355 2.829 1.00 86.56 493 ALA A CA 1
ATOM 3879 C C . ALA A 1 493 ? 16.170 -10.395 3.917 1.00 86.56 493 ALA A C 1
ATOM 3881 O O . ALA A 1 493 ? 15.447 -11.362 3.679 1.00 86.56 493 ALA A O 1
ATOM 3882 N N . THR A 1 494 ? 16.698 -10.172 5.119 1.00 90.88 494 THR A N 1
ATOM 3883 C CA . THR A 1 494 ? 16.502 -11.011 6.311 1.00 90.88 494 THR A CA 1
ATOM 3884 C C . THR A 1 494 ? 16.066 -10.151 7.493 1.00 90.88 494 THR A C 1
ATOM 3886 O O . THR A 1 494 ? 16.374 -8.960 7.513 1.00 90.88 494 THR A O 1
ATOM 3889 N N . SER A 1 495 ? 15.483 -10.755 8.530 1.00 91.12 495 SER A N 1
ATOM 3890 C CA . SER A 1 495 ? 15.186 -10.088 9.806 1.00 91.12 495 SER A CA 1
ATOM 3891 C C . SER A 1 495 ? 16.405 -9.322 10.356 1.00 91.12 495 SER A C 1
ATOM 3893 O O . SER A 1 495 ? 17.544 -9.791 10.245 1.00 91.12 495 SER A O 1
ATOM 3895 N N . LEU A 1 496 ? 16.174 -8.132 10.926 1.00 92.75 496 LEU A N 1
ATOM 3896 C CA . LEU A 1 496 ? 17.227 -7.193 11.351 1.00 92.75 496 LEU A CA 1
ATOM 3897 C C . LEU A 1 496 ? 17.869 -7.565 12.696 1.00 92.75 496 LEU A C 1
ATOM 3899 O O . LEU A 1 496 ? 19.003 -7.169 12.971 1.00 92.75 496 LEU A O 1
ATOM 3903 N N . LEU A 1 497 ? 17.133 -8.285 13.546 1.00 93.62 497 LEU A N 1
ATOM 3904 C CA . LEU A 1 497 ? 17.547 -8.662 14.896 1.00 93.62 497 LEU A CA 1
ATOM 3905 C C . LEU A 1 497 ? 16.985 -10.046 15.255 1.00 93.62 497 LEU A C 1
ATOM 3907 O O . LEU A 1 497 ? 15.784 -10.285 15.136 1.00 93.62 497 LEU A O 1
ATOM 3911 N N . TYR A 1 498 ? 17.859 -10.926 15.743 1.00 93.75 498 TYR A N 1
ATOM 3912 C CA . TYR A 1 498 ? 17.541 -12.274 16.223 1.00 93.75 498 TYR A CA 1
ATOM 3913 C C . TYR A 1 498 ? 17.861 -12.363 17.714 1.00 93.75 498 TYR A C 1
ATOM 3915 O O . TYR A 1 498 ? 18.954 -11.970 18.122 1.00 93.75 498 TYR A O 1
ATOM 3923 N N . ILE A 1 499 ? 16.954 -12.897 18.538 1.00 93.75 499 ILE A N 1
ATOM 3924 C CA . ILE A 1 499 ? 17.156 -13.047 19.990 1.00 93.75 499 ILE A CA 1
ATOM 3925 C C . ILE A 1 499 ? 16.776 -14.458 20.443 1.00 93.75 499 ILE A C 1
ATOM 3927 O O . ILE A 1 499 ? 15.643 -14.893 20.254 1.00 93.75 499 ILE A O 1
ATOM 3931 N N . ALA A 1 500 ? 17.697 -15.158 21.110 1.00 93.06 500 ALA A N 1
ATOM 3932 C CA . ALA A 1 500 ? 17.502 -16.530 21.586 1.00 93.06 500 ALA A CA 1
ATOM 3933 C C . ALA A 1 500 ? 18.032 -16.732 23.022 1.00 93.06 500 ALA A C 1
ATOM 3935 O O . ALA A 1 500 ? 18.962 -16.042 23.447 1.00 93.06 500 ALA A O 1
ATOM 3936 N N . PRO A 1 501 ? 17.525 -17.725 23.776 1.00 92.19 501 PRO A N 1
ATOM 3937 C CA . PRO A 1 501 ? 18.096 -18.115 25.064 1.00 92.19 501 PRO A CA 1
ATOM 3938 C C . PRO A 1 501 ? 19.380 -18.948 24.915 1.00 92.19 501 PRO A C 1
ATOM 3940 O O . PRO A 1 501 ? 20.188 -19.008 25.838 1.00 92.19 501 PRO A O 1
ATOM 3943 N N . SER A 1 502 ? 19.595 -19.584 23.757 1.00 90.69 502 SER A N 1
ATOM 3944 C CA . SER A 1 502 ? 20.762 -20.426 23.479 1.00 90.69 502 SER A CA 1
ATOM 3945 C C . SER A 1 502 ? 21.695 -19.764 22.470 1.00 90.69 502 SER A C 1
ATOM 3947 O O . SER A 1 502 ? 21.346 -19.600 21.302 1.00 90.69 502 SER A O 1
ATOM 3949 N N . ARG A 1 503 ? 22.930 -19.469 22.890 1.00 91.81 503 ARG A N 1
ATOM 3950 C CA . ARG A 1 503 ? 23.999 -18.999 21.994 1.00 91.81 503 ARG A CA 1
ATOM 3951 C C . ARG A 1 503 ? 24.247 -19.964 20.830 1.00 91.81 503 ARG A C 1
ATOM 3953 O O . ARG A 1 503 ? 24.368 -19.530 19.690 1.00 91.81 503 ARG A O 1
ATOM 3960 N N . ARG A 1 504 ? 24.275 -21.271 21.118 1.00 90.50 504 ARG A N 1
ATOM 3961 C CA . ARG A 1 504 ? 24.530 -22.321 20.120 1.00 90.50 504 ARG A CA 1
ATOM 3962 C C . ARG A 1 504 ? 23.432 -22.392 19.052 1.00 90.50 504 ARG A C 1
ATOM 3964 O O . ARG A 1 504 ? 23.715 -22.816 17.942 1.00 90.50 504 ARG A O 1
ATOM 3971 N N . HIS A 1 505 ? 22.203 -21.978 19.373 1.00 89.69 505 HIS A N 1
ATOM 3972 C CA . HIS A 1 505 ? 21.111 -21.894 18.395 1.00 89.69 505 HIS A CA 1
ATOM 3973 C C . HIS A 1 505 ? 21.375 -20.793 17.359 1.00 89.69 505 HIS A C 1
ATOM 3975 O O . HIS A 1 505 ? 21.331 -21.057 16.164 1.00 89.69 505 HIS A O 1
ATOM 3981 N N . LEU A 1 506 ? 21.769 -19.594 17.805 1.00 90.19 506 LEU A N 1
ATOM 3982 C CA . LEU A 1 506 ? 22.154 -18.495 16.905 1.00 90.19 506 LEU A CA 1
ATOM 3983 C C . LEU A 1 506 ? 23.394 -18.843 16.059 1.00 90.19 506 LEU A C 1
ATOM 3985 O O . LEU A 1 506 ? 23.430 -18.559 14.866 1.00 90.19 506 LEU A O 1
ATOM 3989 N N . GLU A 1 507 ? 24.382 -19.531 16.643 1.00 90.19 507 GLU A N 1
ATOM 3990 C CA . GLU A 1 507 ? 25.561 -20.020 15.905 1.00 90.19 507 GLU A CA 1
ATOM 3991 C C . GLU A 1 507 ? 25.212 -21.075 14.831 1.00 90.19 507 GLU A C 1
ATOM 3993 O O . GLU A 1 507 ? 25.945 -21.194 13.851 1.00 90.19 507 GLU A O 1
ATOM 3998 N N . LEU A 1 508 ? 24.101 -21.812 14.975 1.00 89.31 508 LEU A N 1
ATOM 3999 C CA . LEU A 1 508 ? 23.583 -22.730 13.948 1.00 89.31 508 LEU A CA 1
ATOM 4000 C C . LEU A 1 508 ? 22.752 -22.001 12.879 1.00 89.31 508 LEU A C 1
ATOM 4002 O O . LEU A 1 508 ? 22.876 -22.318 11.698 1.00 89.31 508 LEU A O 1
ATOM 4006 N N . LEU A 1 509 ? 21.959 -20.991 13.254 1.00 86.25 509 LEU A N 1
ATOM 4007 C CA . LEU A 1 509 ? 21.221 -20.155 12.294 1.00 86.25 509 LEU A CA 1
ATOM 4008 C C . LEU A 1 509 ? 22.162 -19.481 11.287 1.00 86.25 509 LEU A C 1
ATOM 4010 O O . LEU A 1 509 ? 21.874 -19.467 10.094 1.00 86.25 509 LEU A O 1
ATOM 4014 N N . LYS A 1 510 ? 23.346 -19.044 11.734 1.00 82.94 510 LYS A N 1
ATOM 4015 C CA . LYS A 1 510 ? 24.415 -18.528 10.864 1.00 82.94 510 LYS A CA 1
ATOM 4016 C C . LYS A 1 510 ? 24.808 -19.468 9.711 1.00 82.94 510 LYS A C 1
ATOM 4018 O O . LYS A 1 510 ? 25.249 -18.987 8.674 1.00 82.94 510 LYS A O 1
ATOM 4023 N N . SER A 1 511 ? 24.680 -20.792 9.860 1.00 82.38 511 SER A N 1
ATOM 4024 C CA . SER A 1 511 ? 24.955 -21.734 8.761 1.00 82.38 511 SER A CA 1
ATOM 4025 C C . SER A 1 511 ? 23.740 -22.039 7.878 1.00 82.38 511 SER A C 1
ATOM 4027 O O . SER A 1 511 ? 23.908 -22.678 6.844 1.00 82.38 511 SER A O 1
ATOM 4029 N N . ALA A 1 512 ? 22.538 -21.629 8.291 1.00 85.00 512 ALA A N 1
ATOM 4030 C CA . ALA A 1 512 ? 21.293 -21.818 7.545 1.00 85.00 512 ALA A CA 1
ATOM 4031 C C . ALA A 1 512 ? 20.893 -20.573 6.731 1.00 85.00 512 ALA A C 1
ATOM 4033 O O . ALA A 1 512 ? 20.289 -20.702 5.669 1.00 85.00 512 ALA A O 1
ATOM 4034 N N . ILE A 1 513 ? 21.232 -19.368 7.204 1.00 84.12 513 ILE A N 1
ATOM 4035 C CA . ILE A 1 513 ? 20.907 -18.114 6.515 1.00 84.12 513 ILE A CA 1
ATOM 4036 C C . ILE A 1 513 ? 21.960 -17.834 5.431 1.00 84.12 513 ILE A C 1
ATOM 4038 O O . ILE A 1 513 ? 23.116 -17.526 5.723 1.00 84.12 513 ILE A O 1
ATOM 4042 N N . HIS A 1 514 ? 21.559 -17.913 4.161 1.00 82.19 514 HIS A N 1
ATOM 4043 C CA . HIS A 1 514 ? 22.420 -17.597 3.020 1.00 82.19 514 HIS A CA 1
ATOM 4044 C C . HIS A 1 514 ? 22.282 -16.125 2.610 1.00 82.19 514 HIS A C 1
ATOM 4046 O O . HIS A 1 514 ? 21.230 -15.703 2.136 1.00 82.19 514 HIS A O 1
ATOM 4052 N N . VAL A 1 515 ? 23.363 -15.354 2.759 1.00 85.38 515 VAL A N 1
ATOM 4053 C CA . VAL A 1 515 ? 23.420 -13.921 2.425 1.00 85.38 515 VAL A CA 1
ATOM 4054 C C . VAL A 1 515 ? 24.564 -13.658 1.446 1.00 85.38 515 VAL A C 1
ATOM 4056 O O . VAL A 1 515 ? 25.677 -14.137 1.665 1.00 85.38 515 VAL A O 1
ATOM 4059 N N . SER A 1 516 ? 24.310 -12.899 0.375 1.00 83.12 516 SER A N 1
ATOM 4060 C CA . SER A 1 516 ? 25.324 -12.529 -0.624 1.00 83.12 516 SER A CA 1
ATOM 4061 C C . SER A 1 516 ? 26.018 -11.202 -0.310 1.00 83.12 516 SER A C 1
ATOM 4063 O O . SER A 1 516 ? 27.218 -11.069 -0.531 1.00 83.12 516 SER A O 1
ATOM 4065 N N . GLU A 1 517 ? 25.274 -10.222 0.207 1.00 83.69 517 GLU A N 1
ATOM 4066 C CA . GLU A 1 517 ? 25.778 -8.891 0.559 1.00 83.69 517 GLU A CA 1
ATOM 4067 C C . GLU A 1 517 ? 25.225 -8.446 1.914 1.00 83.69 517 GLU A C 1
ATOM 4069 O O . GLU A 1 517 ? 24.049 -8.667 2.209 1.00 83.69 517 GLU A O 1
ATOM 4074 N N . VAL A 1 518 ? 26.061 -7.777 2.713 1.00 86.25 518 VAL A N 1
ATOM 4075 C CA . VAL A 1 518 ? 25.670 -7.150 3.984 1.00 86.25 518 VAL A CA 1
ATOM 4076 C C . VAL A 1 518 ? 26.215 -5.730 4.031 1.00 86.25 518 VAL A C 1
ATOM 4078 O O . VAL A 1 518 ? 27.422 -5.523 3.908 1.00 86.25 518 VAL A O 1
ATOM 4081 N N . GLY A 1 519 ? 25.327 -4.760 4.230 1.00 86.56 519 GLY A N 1
ATOM 4082 C CA . GLY A 1 519 ? 25.662 -3.360 4.482 1.00 86.56 519 GLY A CA 1
ATOM 4083 C C . GLY A 1 519 ? 25.100 -2.897 5.823 1.00 86.56 519 GLY A C 1
ATOM 4084 O O . GLY A 1 519 ? 24.151 -3.482 6.341 1.00 86.56 519 GLY A O 1
ATOM 4085 N N . SER A 1 520 ? 25.661 -1.837 6.400 1.00 86.81 520 SER A N 1
ATOM 4086 C CA . SER A 1 520 ? 24.951 -1.083 7.439 1.00 86.81 520 SER A CA 1
ATOM 4087 C C . SER A 1 520 ? 23.781 -0.316 6.820 1.00 86.81 520 SER A C 1
ATOM 4089 O O . SER A 1 520 ? 23.820 0.032 5.637 1.00 86.81 520 SER A O 1
ATOM 4091 N N . ALA A 1 521 ? 22.743 -0.040 7.612 1.00 86.25 521 ALA A N 1
ATOM 4092 C CA . ALA A 1 521 ? 21.663 0.838 7.176 1.00 86.25 521 ALA A CA 1
ATOM 4093 C C . ALA A 1 521 ? 22.221 2.214 6.737 1.00 86.25 521 ALA A C 1
ATOM 4095 O O . ALA A 1 521 ? 23.140 2.744 7.385 1.00 86.25 521 ALA A O 1
ATOM 4096 N N . PRO A 1 522 ? 21.709 2.794 5.635 1.00 84.88 522 PRO A N 1
ATOM 4097 C CA . PRO A 1 522 ? 22.077 4.143 5.232 1.00 84.88 522 PRO A CA 1
ATOM 4098 C C . PRO A 1 522 ? 21.614 5.165 6.279 1.00 84.88 522 PRO A C 1
ATOM 4100 O O . PRO A 1 522 ? 20.684 4.923 7.046 1.00 84.88 522 PRO A O 1
ATOM 4103 N N . ALA A 1 523 ? 22.279 6.317 6.298 1.00 88.31 523 ALA A N 1
ATOM 4104 C CA . ALA A 1 523 ? 21.810 7.486 7.031 1.00 88.31 523 ALA A CA 1
ATOM 4105 C C . ALA A 1 523 ? 20.473 7.973 6.451 1.00 88.31 523 ALA A C 1
ATOM 4107 O O . ALA A 1 523 ? 20.337 8.054 5.229 1.00 88.31 523 ALA A O 1
ATOM 4108 N N . HIS A 1 524 ? 19.514 8.326 7.308 1.00 88.81 524 HIS A N 1
ATOM 4109 C CA . HIS A 1 524 ? 18.312 9.035 6.871 1.00 88.81 524 HIS A CA 1
ATOM 4110 C C . HIS A 1 524 ? 18.625 10.512 6.581 1.00 88.81 524 HIS A C 1
ATOM 4112 O O . HIS A 1 524 ? 19.483 11.126 7.222 1.00 88.81 524 HIS A O 1
ATOM 4118 N N . GLU A 1 525 ? 17.910 11.090 5.619 1.00 86.81 525 GLU A N 1
ATOM 4119 C CA . GLU A 1 525 ? 18.066 12.490 5.219 1.00 86.81 525 GLU A CA 1
ATOM 4120 C C . GLU A 1 525 ? 17.661 13.453 6.349 1.00 86.81 525 GLU A C 1
ATOM 4122 O O . GLU A 1 525 ? 16.650 13.245 7.030 1.00 86.81 525 GLU A O 1
ATOM 4127 N N . ASP A 1 526 ? 18.440 14.528 6.528 1.00 83.25 526 ASP A N 1
ATOM 4128 C CA . ASP A 1 526 ? 18.192 15.551 7.555 1.00 83.25 526 ASP A CA 1
ATOM 4129 C C . ASP A 1 526 ? 16.788 16.169 7.413 1.00 83.25 526 ASP A C 1
ATOM 4131 O O . ASP A 1 526 ? 16.069 16.289 8.406 1.00 83.25 526 ASP A O 1
ATOM 4135 N N . ASP A 1 527 ? 16.363 16.469 6.180 1.00 78.88 527 ASP A N 1
ATOM 4136 C CA . ASP A 1 527 ? 15.063 17.073 5.857 1.00 78.88 527 ASP A CA 1
ATOM 4137 C C . ASP A 1 527 ? 13.874 16.225 6.345 1.00 78.88 527 ASP A C 1
ATOM 4139 O O . ASP A 1 527 ? 12.878 16.761 6.840 1.00 78.88 527 ASP A O 1
ATOM 4143 N N . VAL A 1 528 ? 13.975 14.893 6.255 1.00 81.38 528 VAL A N 1
ATOM 4144 C CA . VAL A 1 528 ? 12.937 13.965 6.735 1.00 81.38 528 VAL A CA 1
ATOM 4145 C C . VAL A 1 528 ? 12.847 14.033 8.260 1.00 81.38 528 VAL A C 1
ATOM 4147 O O . VAL A 1 528 ? 11.770 14.254 8.820 1.00 81.38 528 VAL A O 1
ATOM 4150 N N . ILE A 1 529 ? 13.981 13.915 8.953 1.00 82.94 529 ILE A N 1
ATOM 4151 C CA . ILE A 1 529 ? 14.034 13.967 10.422 1.00 82.94 529 ILE A CA 1
ATOM 4152 C C . ILE A 1 529 ? 13.584 15.336 10.945 1.00 82.94 529 ILE A C 1
ATOM 4154 O O . ILE A 1 529 ? 12.864 15.420 11.947 1.00 82.94 529 ILE A O 1
ATOM 4158 N N . GLU A 1 530 ? 13.957 16.417 10.265 1.00 77.94 530 GLU A N 1
ATOM 4159 C CA . GLU A 1 530 ? 13.528 17.765 10.612 1.00 77.94 530 GLU A CA 1
ATOM 4160 C C . GLU A 1 530 ? 12.033 17.981 10.357 1.00 77.94 530 GLU A C 1
ATOM 4162 O O . GLU A 1 530 ? 11.371 18.595 11.199 1.00 77.94 530 GLU A O 1
ATOM 4167 N N . MET A 1 531 ? 11.453 17.403 9.299 1.00 81.06 531 MET A N 1
ATOM 4168 C CA . MET A 1 531 ? 10.001 17.394 9.093 1.00 81.06 531 MET A CA 1
ATOM 4169 C C . MET A 1 531 ? 9.281 16.723 10.269 1.00 81.06 531 MET A C 1
ATOM 4171 O O . MET A 1 531 ? 8.315 17.279 10.796 1.00 81.06 531 MET A O 1
ATOM 4175 N N . HIS A 1 532 ? 9.780 15.580 10.753 1.00 81.44 532 HIS A N 1
ATOM 4176 C CA . HIS A 1 532 ? 9.179 14.909 11.905 1.00 81.44 532 HIS A CA 1
ATOM 4177 C C . HIS A 1 532 ? 9.328 15.705 13.216 1.00 81.44 532 HIS A C 1
ATOM 4179 O O . HIS A 1 532 ? 8.393 15.694 14.019 1.00 81.44 532 HIS A O 1
ATOM 4185 N N . ARG A 1 533 ? 10.444 16.423 13.431 1.00 81.56 533 ARG A N 1
ATOM 4186 C CA . ARG A 1 533 ? 10.705 17.236 14.644 1.00 81.56 533 ARG A CA 1
ATOM 4187 C C . ARG A 1 533 ? 9.990 18.596 14.661 1.00 81.56 533 ARG A C 1
ATOM 4189 O O . ARG A 1 533 ? 9.534 19.052 15.719 1.00 81.56 533 ARG A O 1
ATOM 4196 N N . SER A 1 534 ? 9.936 19.276 13.516 1.00 71.69 534 SER A N 1
ATOM 4197 C CA . SER A 1 534 ? 9.488 20.672 13.396 1.00 71.69 534 SER A CA 1
ATOM 4198 C C . SER A 1 534 ? 8.073 20.813 12.828 1.00 71.69 534 SER A C 1
ATOM 4200 O O . SER A 1 534 ? 7.338 21.677 13.300 1.00 71.69 534 SER A O 1
ATOM 4202 N N . GLY A 1 535 ? 7.664 19.947 11.894 1.00 65.06 535 GLY A N 1
ATOM 4203 C CA . GLY A 1 535 ? 6.353 19.952 11.227 1.00 65.06 535 GLY A CA 1
ATOM 4204 C C . GLY A 1 535 ? 6.192 20.978 10.097 1.00 65.06 535 GLY A C 1
ATOM 4205 O O . GLY A 1 535 ? 5.433 20.741 9.158 1.00 65.06 535 GLY A O 1
ATOM 4206 N N . ASP A 1 536 ? 6.928 22.092 10.137 1.00 58.62 536 ASP A N 1
ATOM 4207 C CA . ASP A 1 536 ? 6.762 23.217 9.210 1.00 58.62 536 ASP A CA 1
ATOM 4208 C C . ASP A 1 536 ? 7.619 23.085 7.936 1.00 58.62 536 ASP A C 1
ATOM 4210 O O . ASP A 1 536 ? 8.740 23.598 7.853 1.00 58.62 536 ASP A O 1
ATOM 4214 N N . LYS A 1 537 ? 7.044 22.495 6.875 1.00 53.22 537 LYS A N 1
ATOM 4215 C CA . LYS A 1 537 ? 7.646 22.490 5.521 1.00 53.22 537 LYS A CA 1
ATOM 4216 C C . LYS A 1 537 ? 7.955 23.900 4.987 1.00 53.22 537 LYS A C 1
ATOM 4218 O O . LYS A 1 537 ? 8.823 24.060 4.138 1.00 53.22 537 LYS A O 1
ATOM 4223 N N . THR A 1 538 ? 7.250 24.926 5.467 1.00 52.50 538 THR A N 1
ATOM 4224 C CA . THR A 1 538 ? 7.349 26.311 4.969 1.00 52.50 538 THR A CA 1
ATOM 4225 C C . THR A 1 538 ? 8.623 27.043 5.395 1.00 52.50 538 THR A C 1
ATOM 4227 O O . THR A 1 538 ? 8.985 28.036 4.767 1.00 52.50 538 THR A O 1
ATOM 4230 N N . SER A 1 539 ? 9.296 26.577 6.453 1.00 51.91 539 SER A N 1
ATOM 4231 C CA . SER A 1 539 ? 10.461 27.259 7.033 1.00 51.91 539 SER A CA 1
ATOM 4232 C C . SER A 1 539 ? 11.799 26.562 6.769 1.00 51.91 539 SER A C 1
ATOM 4234 O O . SER A 1 539 ? 12.840 27.185 6.982 1.00 51.91 539 SER A O 1
ATOM 4236 N N . GLY A 1 540 ? 11.786 25.315 6.274 1.00 51.91 540 GLY A N 1
ATOM 4237 C CA . GLY A 1 540 ? 12.993 24.551 5.930 1.00 51.91 540 GLY A CA 1
ATOM 4238 C C . GLY A 1 540 ? 13.997 24.466 7.083 1.00 51.91 540 GLY A C 1
ATOM 4239 O O . GLY A 1 540 ? 15.160 24.813 6.896 1.00 51.91 540 GLY A O 1
ATOM 4240 N N . GLY A 1 541 ? 13.513 24.173 8.298 1.00 51.53 541 GLY A N 1
ATOM 4241 C CA . GLY A 1 541 ? 14.320 24.099 9.528 1.00 51.53 541 GLY A CA 1
ATOM 4242 C C . GLY A 1 541 ? 14.827 25.432 10.086 1.00 51.53 541 GLY A C 1
ATOM 4243 O O . GLY A 1 541 ? 15.175 25.559 11.262 1.00 51.53 541 GLY A O 1
ATOM 4244 N N . LEU A 1 542 ? 14.855 26.475 9.259 1.00 59.09 542 LEU A N 1
ATOM 4245 C CA . LEU A 1 542 ? 15.478 27.742 9.598 1.00 59.09 542 LEU A CA 1
ATOM 4246 C C . LEU A 1 542 ? 14.523 28.599 10.447 1.00 59.09 542 LEU A C 1
ATOM 4248 O O . LEU A 1 542 ? 13.390 28.854 10.028 1.00 59.09 542 LEU A O 1
ATOM 4252 N N . PRO A 1 543 ? 14.964 29.104 11.622 1.00 62.88 543 PRO A N 1
ATOM 4253 C CA . PRO A 1 543 ? 14.115 29.892 12.511 1.00 62.88 543 PRO A CA 1
ATOM 4254 C C . PRO A 1 543 ? 13.427 31.048 11.782 1.00 62.88 543 PRO A C 1
ATOM 4256 O O . PRO A 1 543 ? 14.029 31.676 10.916 1.00 62.88 543 PRO A O 1
ATOM 4259 N N . THR A 1 544 ? 12.217 31.427 12.196 1.00 62.97 544 THR A N 1
ATOM 4260 C CA . THR A 1 544 ? 11.456 32.555 11.607 1.00 62.97 544 THR A CA 1
ATOM 4261 C C . THR A 1 544 ? 12.275 33.852 11.478 1.00 62.97 544 THR A C 1
ATOM 4263 O O . THR A 1 544 ? 12.095 34.623 10.537 1.00 62.97 544 THR A O 1
ATOM 4266 N N . VAL A 1 545 ? 13.249 34.059 12.372 1.00 70.31 545 VAL A N 1
ATOM 4267 C CA . VAL A 1 545 ? 14.252 35.138 12.332 1.00 70.31 545 VAL A CA 1
ATOM 4268 C C . VAL A 1 545 ? 15.066 35.161 11.024 1.00 70.31 545 VAL A C 1
ATOM 4270 O O . VAL A 1 545 ? 15.333 36.239 10.497 1.00 70.31 545 VAL A O 1
ATOM 4273 N N . PHE A 1 546 ? 15.443 34.005 10.473 1.00 72.50 546 PHE A N 1
ATOM 4274 C CA . PHE A 1 546 ? 16.169 33.880 9.203 1.00 72.50 546 PHE A CA 1
ATOM 4275 C C . PHE A 1 546 ? 15.339 34.405 8.024 1.00 72.50 546 PHE A C 1
ATOM 4277 O O . PHE A 1 546 ? 15.813 35.232 7.244 1.00 72.50 546 PHE A O 1
ATOM 4284 N N . TRP A 1 547 ? 14.070 34.007 7.948 1.00 72.81 547 TRP A N 1
ATOM 4285 C CA . TRP A 1 547 ? 13.141 34.472 6.918 1.00 72.81 547 TRP A CA 1
ATOM 4286 C C . TRP A 1 547 ? 12.863 35.976 7.021 1.00 72.81 547 TRP A C 1
ATOM 4288 O O . TRP A 1 547 ? 12.852 36.675 6.007 1.00 72.81 547 TRP A O 1
ATOM 4298 N N . VAL A 1 548 ? 12.766 36.517 8.241 1.00 78.19 548 VAL A N 1
ATOM 4299 C CA . VAL A 1 548 ? 12.702 37.972 8.473 1.00 78.19 548 VAL A CA 1
ATOM 4300 C C . VAL A 1 548 ? 13.961 38.684 7.953 1.00 78.19 548 VAL A C 1
ATOM 4302 O O . VAL A 1 548 ? 13.848 39.737 7.322 1.00 78.19 548 VAL A O 1
ATOM 4305 N N . ILE A 1 549 ? 15.157 38.113 8.145 1.00 82.25 549 ILE A N 1
ATOM 4306 C CA . ILE A 1 549 ? 16.412 38.663 7.598 1.00 82.25 549 ILE A CA 1
ATOM 4307 C C . ILE A 1 549 ? 16.403 38.643 6.060 1.00 82.25 549 ILE A C 1
ATOM 4309 O O . ILE A 1 549 ? 16.773 39.646 5.447 1.00 82.25 549 ILE A O 1
ATOM 4313 N N . ILE A 1 550 ? 15.929 37.564 5.426 1.00 83.12 550 ILE A N 1
ATOM 4314 C CA . ILE A 1 550 ? 15.771 37.496 3.963 1.00 83.12 550 ILE A CA 1
ATOM 4315 C C . ILE A 1 550 ? 14.819 38.586 3.460 1.00 83.12 550 ILE A C 1
ATOM 4317 O O . ILE A 1 550 ? 15.174 39.319 2.537 1.00 83.12 550 ILE A O 1
ATOM 4321 N N . VAL A 1 551 ? 13.653 38.769 4.087 1.00 80.75 551 VAL A N 1
ATOM 4322 C CA . VAL A 1 551 ? 12.697 39.823 3.702 1.00 80.75 551 VAL A CA 1
ATOM 4323 C C . VAL A 1 551 ? 13.321 41.219 3.836 1.00 80.75 551 VAL A C 1
ATOM 4325 O O . VAL A 1 551 ? 13.162 42.051 2.942 1.00 80.75 551 VAL A O 1
ATOM 4328 N N . ILE A 1 552 ? 14.107 41.475 4.888 1.00 83.12 552 ILE A N 1
ATOM 4329 C CA . ILE A 1 552 ? 14.858 42.733 5.048 1.00 83.12 552 ILE A CA 1
ATOM 4330 C C . ILE A 1 552 ? 15.875 42.927 3.909 1.00 83.12 552 ILE A C 1
ATOM 4332 O O . ILE A 1 552 ? 15.977 44.031 3.368 1.00 83.12 552 ILE A O 1
ATOM 4336 N N . ILE A 1 553 ? 16.597 41.876 3.505 1.00 85.00 553 ILE A N 1
ATOM 4337 C CA . ILE A 1 553 ? 17.553 41.920 2.385 1.00 85.00 553 ILE A CA 1
ATOM 4338 C C . ILE A 1 553 ? 16.829 42.173 1.055 1.00 85.00 553 ILE A C 1
ATOM 4340 O O . ILE A 1 553 ? 17.269 43.025 0.283 1.00 85.00 553 ILE A O 1
ATOM 4344 N N . ILE A 1 554 ? 15.696 41.510 0.805 1.00 81.00 554 ILE A N 1
ATOM 4345 C CA . ILE A 1 554 ? 14.873 41.710 -0.397 1.00 81.00 554 ILE A CA 1
ATOM 4346 C C . ILE A 1 554 ? 14.365 43.155 -0.458 1.00 81.00 554 ILE A C 1
ATOM 4348 O O . ILE A 1 554 ? 14.516 43.804 -1.493 1.00 81.00 554 ILE A O 1
ATOM 4352 N N . ILE A 1 555 ? 13.842 43.704 0.642 1.00 81.06 555 ILE A N 1
ATOM 4353 C CA . ILE A 1 555 ? 13.388 45.102 0.710 1.00 81.06 555 ILE A CA 1
ATOM 4354 C C . ILE A 1 555 ? 14.560 46.070 0.493 1.00 81.06 555 ILE A C 1
ATOM 4356 O O . ILE A 1 555 ? 14.431 47.030 -0.268 1.00 81.06 555 ILE A O 1
ATOM 4360 N N . ALA A 1 556 ? 15.726 45.817 1.095 1.00 80.56 556 ALA A N 1
ATOM 4361 C CA . ALA A 1 556 ? 16.924 46.627 0.878 1.00 80.56 556 ALA A CA 1
ATOM 4362 C C . ALA A 1 556 ? 17.397 46.584 -0.588 1.00 80.56 556 ALA A C 1
ATOM 4364 O O . ALA A 1 556 ? 17.754 47.623 -1.150 1.00 80.56 556 ALA A O 1
ATOM 4365 N N . PHE A 1 557 ? 17.337 45.412 -1.228 1.00 81.31 557 PHE A N 1
ATOM 4366 C CA . PHE A 1 557 ? 17.622 45.229 -2.649 1.00 81.31 557 PHE A CA 1
ATOM 4367 C C . PHE A 1 557 ? 16.614 45.980 -3.527 1.00 81.31 557 PHE A C 1
ATOM 4369 O O . PHE A 1 557 ? 17.026 46.727 -4.408 1.00 81.31 557 PHE A O 1
ATOM 4376 N N . HIS A 1 558 ? 15.313 45.901 -3.240 1.00 75.88 558 HIS A N 1
ATOM 4377 C CA . HIS A 1 558 ? 14.276 46.620 -3.989 1.00 75.88 558 HIS A CA 1
ATOM 4378 C C . HIS A 1 558 ? 14.390 48.142 -3.819 1.00 75.88 558 HIS A C 1
ATOM 4380 O O . HIS A 1 558 ? 14.250 48.882 -4.790 1.00 75.88 558 HIS A O 1
ATOM 4386 N N . LEU A 1 559 ? 14.739 48.637 -2.627 1.00 78.62 559 LEU A N 1
ATOM 4387 C CA . LEU A 1 559 ? 15.048 50.054 -2.398 1.00 78.62 559 LEU A CA 1
ATOM 4388 C C . LEU A 1 559 ? 16.327 50.500 -3.127 1.00 78.62 559 LEU A C 1
ATOM 4390 O O . LEU A 1 559 ? 16.416 51.644 -3.582 1.00 78.62 559 LEU A O 1
ATOM 4394 N N . PHE A 1 560 ? 17.318 49.616 -3.265 1.00 77.94 560 PHE A N 1
ATOM 4395 C CA . PHE A 1 560 ? 18.518 49.861 -4.064 1.00 77.94 560 PHE A CA 1
ATOM 4396 C C . PHE A 1 560 ? 18.212 49.872 -5.570 1.00 77.94 560 PHE A C 1
ATOM 4398 O O . PHE A 1 560 ? 18.690 50.756 -6.278 1.00 77.94 560 PHE A O 1
ATOM 4405 N N . LEU A 1 561 ? 17.353 48.971 -6.043 1.00 74.75 561 LEU A N 1
ATOM 4406 C CA . LEU A 1 561 ? 16.923 48.863 -7.437 1.00 74.75 561 LEU A CA 1
ATOM 4407 C C . LEU A 1 561 ? 16.025 50.052 -7.830 1.00 74.75 561 LEU A C 1
ATOM 4409 O O . LEU A 1 561 ? 16.279 50.712 -8.833 1.00 74.75 561 LEU A O 1
ATOM 4413 N N . ALA A 1 562 ? 15.089 50.457 -6.966 1.00 72.06 562 ALA A N 1
ATOM 4414 C CA . ALA A 1 562 ? 14.322 51.697 -7.110 1.00 72.06 562 ALA A CA 1
ATOM 4415 C C . ALA A 1 562 ? 15.218 52.951 -7.091 1.00 72.06 562 ALA A C 1
ATOM 4417 O O . ALA A 1 562 ? 14.962 53.920 -7.807 1.00 72.06 562 ALA A O 1
ATOM 4418 N N . LYS A 1 563 ? 16.308 52.945 -6.311 1.00 77.44 563 LYS A N 1
ATOM 4419 C CA . LYS A 1 563 ? 17.328 54.006 -6.336 1.00 77.44 563 LYS A CA 1
ATOM 4420 C C . LYS A 1 563 ? 18.129 54.002 -7.645 1.00 77.44 563 LYS A C 1
ATOM 4422 O O . LYS A 1 563 ? 18.466 55.092 -8.109 1.00 77.44 563 LYS A O 1
ATOM 4427 N N . ILE A 1 564 ? 18.414 52.838 -8.236 1.00 71.50 564 ILE A N 1
ATOM 4428 C CA . ILE A 1 564 ? 19.021 52.724 -9.571 1.00 71.50 564 ILE A CA 1
ATOM 4429 C C . ILE A 1 564 ? 18.063 53.282 -10.623 1.00 71.50 564 ILE A C 1
ATOM 4431 O O . ILE A 1 564 ? 18.437 54.252 -11.280 1.00 71.50 564 ILE A O 1
ATOM 4435 N N . PHE A 1 565 ? 16.821 52.794 -10.698 1.00 65.50 565 PHE A N 1
ATOM 4436 C CA . PHE A 1 565 ? 15.818 53.287 -11.647 1.00 65.50 565 PHE A CA 1
ATOM 4437 C C . PHE A 1 565 ? 15.572 54.791 -11.515 1.00 65.50 565 PHE A C 1
ATOM 4439 O O . PHE A 1 565 ? 15.568 55.498 -12.517 1.00 65.50 565 PHE A O 1
ATOM 4446 N N . TRP A 1 566 ? 15.465 55.331 -10.295 1.00 65.06 566 TRP A N 1
ATOM 4447 C CA . TRP A 1 566 ? 15.373 56.782 -10.107 1.00 65.06 566 TRP A CA 1
ATOM 4448 C C . TRP A 1 566 ? 16.648 57.494 -10.594 1.00 65.06 566 TRP A C 1
ATOM 4450 O O . TRP A 1 566 ? 16.566 58.576 -11.170 1.00 65.06 566 TRP A O 1
ATOM 4460 N N . SER A 1 567 ? 17.835 56.911 -10.404 1.00 65.62 567 SER A N 1
ATOM 4461 C CA . SER A 1 567 ? 19.090 57.508 -10.880 1.00 65.62 567 SER A CA 1
ATOM 4462 C C . SER A 1 567 ? 19.274 57.464 -12.403 1.00 65.62 567 SER A C 1
ATOM 4464 O O . SER A 1 567 ? 19.896 58.380 -12.937 1.00 65.62 567 SER A O 1
ATOM 4466 N N . GLU A 1 568 ? 18.711 56.470 -13.097 1.00 61.59 568 GLU A N 1
ATOM 4467 C CA . GLU A 1 568 ? 18.703 56.378 -14.565 1.00 61.59 568 GLU A CA 1
ATOM 4468 C C . GLU A 1 568 ? 17.601 57.243 -15.184 1.00 61.59 568 GLU A C 1
ATOM 4470 O O . GLU A 1 568 ? 17.879 58.040 -16.080 1.00 61.59 568 GLU A O 1
ATOM 4475 N N . TRP A 1 569 ? 16.388 57.219 -14.622 1.00 60.84 569 TRP A N 1
ATOM 4476 C CA . TRP A 1 569 ? 15.289 58.106 -15.018 1.00 60.84 569 TRP A CA 1
ATOM 4477 C C . TRP A 1 569 ? 15.667 59.592 -14.898 1.00 60.84 569 TRP A C 1
ATOM 4479 O O . TRP A 1 569 ? 15.245 60.416 -15.703 1.00 60.84 569 TRP A O 1
ATOM 4489 N N . ARG A 1 570 ? 16.538 59.947 -13.938 1.00 59.66 570 ARG A N 1
ATOM 4490 C CA . ARG A 1 570 ? 17.104 61.305 -13.816 1.00 59.66 570 ARG A CA 1
ATOM 4491 C C . ARG A 1 570 ? 18.184 61.664 -14.835 1.00 59.66 570 ARG A C 1
ATOM 4493 O O . ARG A 1 570 ? 18.533 62.841 -14.904 1.00 59.66 570 ARG A O 1
ATOM 4500 N N . LYS A 1 571 ? 18.774 60.687 -15.525 1.00 52.12 571 LYS A N 1
ATOM 4501 C CA . LYS A 1 571 ? 19.848 60.898 -16.508 1.00 52.12 571 LYS A CA 1
ATOM 4502 C C . LYS A 1 571 ? 19.334 60.968 -17.943 1.00 52.12 571 LYS A C 1
ATOM 4504 O O . LYS A 1 571 ? 19.966 61.634 -18.748 1.00 52.12 571 LYS A O 1
ATOM 4509 N N . GLY A 1 572 ? 18.195 60.340 -18.242 1.00 50.28 572 GLY A N 1
ATOM 4510 C CA . GLY A 1 572 ? 17.568 60.410 -19.568 1.00 50.28 572 GLY A CA 1
ATOM 4511 C C . GLY A 1 572 ? 18.221 59.531 -20.643 1.00 50.28 572 GLY A C 1
ATOM 4512 O O . GLY A 1 572 ? 17.812 59.592 -21.798 1.00 50.28 572 GLY A O 1
ATOM 4513 N N . ASP A 1 573 ? 19.191 58.690 -20.276 1.00 46.84 573 ASP A N 1
ATOM 4514 C CA . ASP A 1 573 ? 19.869 57.772 -21.194 1.00 46.84 573 ASP A CA 1
ATOM 4515 C C . ASP A 1 573 ? 19.036 56.494 -21.420 1.00 46.84 573 ASP A C 1
ATOM 4517 O O . ASP A 1 573 ? 19.322 55.438 -20.852 1.00 46.84 573 ASP A O 1
ATOM 4521 N N . MET A 1 574 ? 18.013 56.556 -22.281 1.00 52.31 574 MET A N 1
ATOM 4522 C CA . MET A 1 574 ? 17.422 55.334 -22.846 1.00 52.31 574 MET A CA 1
ATOM 4523 C C . MET A 1 574 ? 18.397 54.694 -23.842 1.00 52.31 574 MET A C 1
ATOM 4525 O O . MET A 1 574 ? 18.349 54.952 -25.042 1.00 52.31 574 MET A O 1
ATOM 4529 N N . THR A 1 575 ? 19.254 53.801 -23.346 1.00 51.62 575 THR A N 1
ATOM 4530 C CA . THR A 1 575 ? 19.906 52.779 -24.178 1.00 51.62 575 THR A CA 1
ATOM 4531 C C . THR A 1 575 ? 19.571 51.395 -23.617 1.00 51.62 575 THR A C 1
ATOM 4533 O O . THR A 1 575 ? 19.734 51.180 -22.416 1.00 51.62 575 THR A O 1
ATOM 4536 N N . PRO A 1 576 ? 19.052 50.455 -24.430 1.00 42.62 576 PRO A N 1
ATOM 4537 C CA . PRO A 1 576 ? 18.641 49.149 -23.929 1.00 42.62 576 PRO A CA 1
ATOM 4538 C C . PRO A 1 576 ? 19.858 48.320 -23.507 1.00 42.62 576 PRO A C 1
ATOM 4540 O O . PRO A 1 576 ? 20.869 48.260 -24.213 1.00 42.62 576 PRO A O 1
ATOM 4543 N N . TYR A 1 577 ? 19.744 47.651 -22.358 1.00 47.28 577 TYR A N 1
ATOM 4544 C CA . TYR A 1 577 ? 20.801 46.826 -21.775 1.00 47.28 577 TYR A CA 1
ATOM 4545 C C . TYR A 1 577 ? 20.954 45.505 -22.547 1.00 47.28 577 TYR A C 1
ATOM 4547 O O . TYR A 1 577 ? 20.499 44.449 -22.120 1.00 47.28 577 TYR A O 1
ATOM 4555 N N . ASN A 1 578 ? 21.603 45.564 -23.710 1.00 48.66 578 ASN A N 1
ATOM 4556 C CA . ASN A 1 578 ? 22.059 44.389 -24.443 1.00 48.66 578 ASN A CA 1
ATOM 4557 C C . ASN A 1 578 ? 23.580 44.510 -24.683 1.00 48.66 578 ASN A C 1
ATOM 4559 O O . ASN A 1 578 ? 24.013 45.437 -25.383 1.00 48.66 578 ASN A O 1
ATOM 4563 N N . PRO A 1 579 ? 24.419 43.616 -24.116 1.00 56.31 579 PRO A N 1
ATOM 4564 C CA . PRO A 1 579 ? 25.878 43.724 -24.212 1.00 56.31 579 PRO A CA 1
ATOM 4565 C C . PRO A 1 579 ? 26.393 43.697 -25.660 1.00 56.31 579 PRO A C 1
ATOM 4567 O O . PRO A 1 579 ? 27.408 44.331 -25.959 1.00 56.31 579 PRO A O 1
ATOM 4570 N N . TYR A 1 580 ? 25.659 43.058 -26.578 1.00 53.91 580 TYR A N 1
ATOM 4571 C CA . TYR A 1 580 ? 25.996 43.011 -28.002 1.00 53.91 580 TYR A CA 1
ATOM 4572 C C . TYR A 1 580 ? 25.933 44.401 -28.662 1.00 53.91 580 TYR A C 1
ATOM 4574 O O . TYR A 1 580 ? 26.853 44.804 -29.377 1.00 53.91 580 TYR A O 1
ATOM 4582 N N . LEU A 1 581 ? 24.890 45.186 -28.359 1.00 55.75 581 LEU A N 1
ATOM 4583 C CA . LEU A 1 581 ? 24.726 46.551 -28.876 1.00 55.75 581 LEU A CA 1
ATOM 4584 C C . LEU A 1 581 ? 25.757 47.520 -28.288 1.00 55.75 581 LEU A C 1
ATOM 4586 O O . LEU A 1 581 ? 26.264 48.380 -29.008 1.00 55.75 581 LEU A O 1
ATOM 4590 N N . ARG A 1 582 ? 26.135 47.354 -27.013 1.00 57.34 582 ARG A N 1
ATOM 4591 C CA . ARG A 1 582 ? 27.189 48.169 -26.387 1.00 57.34 582 ARG A CA 1
ATOM 4592 C C . ARG A 1 582 ? 28.547 47.952 -27.054 1.00 57.34 582 ARG A C 1
ATOM 4594 O O . ARG A 1 582 ? 29.243 48.928 -27.329 1.00 57.34 582 ARG A O 1
ATOM 4601 N N . ASN A 1 583 ? 28.907 46.704 -27.355 1.00 63.03 583 ASN A N 1
ATOM 4602 C CA . ASN A 1 583 ? 30.147 46.394 -28.070 1.00 63.03 583 ASN A CA 1
ATOM 4603 C C . ASN A 1 583 ? 30.123 46.940 -29.505 1.00 63.03 583 ASN A C 1
ATOM 4605 O O . ASN A 1 583 ? 31.124 47.498 -29.957 1.00 63.03 583 ASN A O 1
ATOM 4609 N N . ARG A 1 584 ? 28.975 46.871 -30.194 1.00 65.38 584 ARG A N 1
ATOM 4610 C CA . ARG A 1 584 ? 28.827 47.421 -31.549 1.00 65.38 584 ARG A CA 1
ATOM 4611 C C . ARG A 1 584 ? 28.914 48.951 -31.579 1.00 65.38 584 ARG A C 1
ATOM 4613 O O . ARG A 1 584 ? 29.682 49.488 -32.370 1.00 65.38 584 ARG A O 1
ATOM 4620 N N . MET A 1 585 ? 28.236 49.653 -30.666 1.00 64.44 585 MET A N 1
ATOM 4621 C CA . MET A 1 585 ? 28.343 51.116 -30.545 1.00 64.44 585 MET A CA 1
ATOM 4622 C C . MET A 1 585 ? 29.737 51.569 -30.088 1.00 64.44 585 MET A C 1
ATOM 4624 O O . MET A 1 585 ? 30.241 52.571 -30.585 1.00 64.44 585 MET A O 1
ATOM 4628 N N . ALA A 1 586 ? 30.411 50.827 -29.202 1.00 69.06 586 ALA A N 1
ATOM 4629 C CA . ALA A 1 586 ? 31.800 51.117 -28.834 1.00 69.06 586 ALA A CA 1
ATOM 4630 C C . ALA A 1 586 ? 32.772 50.902 -30.012 1.00 69.06 586 ALA A C 1
ATOM 4632 O O . ALA A 1 586 ? 33.740 51.651 -30.160 1.00 69.06 586 ALA A O 1
ATOM 4633 N N . ALA A 1 587 ? 32.512 49.914 -30.876 1.00 73.44 587 ALA A N 1
ATOM 4634 C CA . ALA A 1 587 ? 33.264 49.705 -32.110 1.00 73.44 587 ALA A CA 1
ATOM 4635 C C . ALA A 1 587 ? 33.002 50.818 -33.143 1.00 73.44 587 ALA A C 1
ATOM 4637 O O . ALA A 1 587 ? 33.958 51.324 -33.729 1.00 73.44 587 ALA A O 1
ATOM 4638 N N . GLU A 1 588 ? 31.753 51.257 -33.327 1.00 75.06 588 GLU A N 1
ATOM 4639 C CA . GLU A 1 588 ? 31.409 52.400 -34.189 1.00 75.06 588 GLU A CA 1
ATOM 4640 C C . GLU A 1 588 ? 32.000 53.718 -33.665 1.00 75.06 588 GLU A C 1
ATOM 4642 O O . GLU A 1 588 ? 32.601 54.461 -34.437 1.00 75.06 588 GLU A O 1
ATOM 4647 N N . GLN A 1 589 ? 31.949 53.982 -32.355 1.00 72.00 589 GLN A N 1
ATOM 4648 C CA . GLN A 1 589 ? 32.602 55.149 -31.751 1.00 72.00 589 GLN A CA 1
ATOM 4649 C C . GLN A 1 589 ? 34.123 55.122 -31.951 1.00 72.00 589 GLN A C 1
ATOM 4651 O O . GLN A 1 589 ? 34.700 56.141 -32.327 1.00 72.00 589 GLN A O 1
ATOM 4656 N N . ARG A 1 590 ? 34.778 53.961 -31.787 1.00 77.31 590 ARG A N 1
ATOM 4657 C CA . ARG A 1 590 ? 36.208 53.802 -32.107 1.00 77.31 590 ARG A CA 1
ATOM 4658 C C . ARG A 1 590 ? 36.493 54.002 -33.598 1.00 77.31 590 ARG A C 1
ATOM 4660 O O . ARG A 1 590 ? 37.491 54.638 -33.923 1.00 77.31 590 ARG A O 1
ATOM 4667 N N . ARG A 1 591 ? 35.632 53.519 -34.503 1.00 77.12 591 ARG A N 1
ATOM 4668 C CA . ARG A 1 591 ? 35.761 53.749 -35.956 1.00 77.12 591 ARG A CA 1
ATOM 4669 C C . ARG A 1 591 ? 35.633 55.234 -36.302 1.00 77.12 591 ARG A C 1
ATOM 4671 O O . ARG A 1 591 ? 36.536 55.760 -36.940 1.00 77.12 591 ARG A O 1
ATOM 4678 N N . LEU A 1 592 ? 34.618 55.930 -35.789 1.00 81.69 592 LEU A N 1
ATOM 4679 C CA . LEU A 1 592 ? 34.434 57.377 -35.965 1.00 81.69 592 LEU A CA 1
ATOM 4680 C C . LEU A 1 592 ? 35.577 58.200 -35.347 1.00 81.69 592 LEU A C 1
ATOM 4682 O O . LEU A 1 592 ? 35.972 59.230 -35.892 1.00 81.69 592 LEU A O 1
ATOM 4686 N N . GLU A 1 593 ? 36.149 57.763 -34.223 1.00 79.19 593 GLU A N 1
ATOM 4687 C CA . GLU A 1 593 ? 37.325 58.409 -33.633 1.00 79.19 593 GLU A CA 1
ATOM 4688 C C . GLU A 1 593 ? 38.588 58.180 -34.484 1.00 79.19 593 GLU A C 1
ATOM 4690 O O . GLU A 1 593 ? 39.375 59.108 -34.681 1.00 79.19 593 GLU A O 1
ATOM 4695 N N . ILE A 1 594 ? 38.765 56.977 -35.042 1.00 79.94 594 ILE A N 1
ATOM 4696 C CA . ILE A 1 594 ? 39.832 56.659 -36.002 1.00 79.94 594 ILE A CA 1
ATOM 4697 C C . ILE A 1 594 ? 39.651 57.459 -37.297 1.00 79.94 594 ILE A C 1
ATOM 4699 O O . ILE A 1 594 ? 40.635 57.980 -37.813 1.00 79.94 594 ILE A O 1
ATOM 4703 N N . GLU A 1 595 ? 38.431 57.621 -37.806 1.00 78.06 595 GLU A N 1
ATOM 4704 C CA . GLU A 1 595 ? 38.136 58.430 -38.994 1.00 78.06 595 GLU A CA 1
ATOM 4705 C C . GLU A 1 595 ? 38.392 59.915 -38.753 1.00 78.06 595 GLU A C 1
ATOM 4707 O O . GLU A 1 595 ? 39.096 60.533 -39.547 1.00 78.06 595 GLU A O 1
ATOM 4712 N N . ARG A 1 596 ? 37.954 60.480 -37.621 1.00 82.44 596 ARG A N 1
ATOM 4713 C CA . ARG A 1 596 ? 38.301 61.860 -37.235 1.00 82.44 596 ARG A CA 1
ATOM 4714 C C . ARG A 1 596 ? 39.811 62.046 -37.077 1.00 82.44 596 ARG A C 1
ATOM 4716 O O . ARG A 1 596 ? 40.349 63.060 -37.518 1.00 82.44 596 ARG A O 1
ATOM 4723 N N . LYS A 1 597 ? 40.523 61.072 -36.498 1.00 82.38 597 LYS A N 1
ATOM 4724 C CA . LYS A 1 597 ? 41.995 61.096 -36.410 1.00 82.38 597 LYS A CA 1
ATOM 4725 C C . LYS A 1 597 ? 42.651 60.968 -37.789 1.00 82.38 597 LYS A C 1
ATOM 4727 O O . LYS A 1 597 ? 43.613 61.685 -38.042 1.00 82.38 597 LYS A O 1
ATOM 4732 N N . LYS A 1 598 ? 42.121 60.144 -38.701 1.00 79.25 598 LYS A N 1
ATOM 4733 C CA . LYS A 1 598 ? 42.582 60.030 -40.099 1.00 79.25 598 LYS A CA 1
ATOM 4734 C C . LYS A 1 598 ? 42.331 61.315 -40.890 1.00 79.25 598 LYS A C 1
ATOM 4736 O O . LYS A 1 598 ? 43.248 61.767 -41.562 1.00 79.25 598 LYS A O 1
ATOM 4741 N N . GLN A 1 599 ? 41.156 61.933 -40.772 1.00 78.38 599 GLN A N 1
ATOM 4742 C CA . GLN A 1 599 ? 40.835 63.226 -41.388 1.00 78.38 599 GLN A CA 1
ATOM 4743 C C . GLN A 1 599 ? 41.774 64.323 -40.876 1.00 78.38 599 GLN A C 1
ATOM 4745 O O . GLN A 1 599 ? 42.402 65.007 -41.676 1.00 78.38 599 GLN A O 1
ATOM 4750 N N . LYS A 1 600 ? 41.979 64.417 -39.556 1.00 82.75 600 LYS A N 1
ATOM 4751 C CA . LYS A 1 600 ? 42.906 65.387 -38.953 1.00 82.75 600 LYS A CA 1
ATOM 4752 C C . LYS A 1 600 ? 44.372 65.130 -39.336 1.00 82.75 600 LYS A C 1
ATOM 4754 O O . LYS A 1 600 ? 45.139 66.071 -39.513 1.00 82.75 600 LYS A O 1
ATOM 4759 N N . LEU A 1 601 ? 44.770 63.867 -39.517 1.00 78.44 601 LEU A N 1
ATOM 4760 C CA . LEU A 1 601 ? 46.093 63.499 -40.033 1.00 78.44 601 LEU A CA 1
ATOM 4761 C C . LEU A 1 601 ? 46.239 63.818 -41.532 1.00 78.44 601 LEU A C 1
ATOM 4763 O O . LEU A 1 601 ? 47.314 64.229 -41.959 1.00 78.44 601 LEU A O 1
ATOM 4767 N N . ALA A 1 602 ? 45.181 63.651 -42.329 1.00 78.12 602 ALA A N 1
ATOM 4768 C CA . ALA A 1 602 ? 45.151 64.015 -43.745 1.00 78.12 602 ALA A CA 1
ATOM 4769 C C . ALA A 1 602 ? 45.198 65.539 -43.936 1.00 78.12 602 ALA A C 1
ATOM 4771 O O . ALA A 1 602 ? 45.934 66.024 -44.791 1.00 78.12 602 ALA A O 1
ATOM 4772 N N . GLU A 1 603 ? 44.504 66.298 -43.089 1.00 80.50 603 GLU A N 1
ATOM 4773 C CA . GLU A 1 603 ? 44.568 67.760 -43.041 1.00 80.50 603 GLU A CA 1
ATOM 4774 C C . GLU A 1 603 ? 45.979 68.245 -42.669 1.00 80.50 603 GLU A C 1
ATOM 4776 O O . GLU A 1 603 ? 46.559 69.061 -43.385 1.00 80.50 603 GLU A O 1
ATOM 4781 N N . LEU A 1 604 ? 46.598 67.659 -41.635 1.00 78.38 604 LEU A N 1
ATOM 4782 C CA . LEU A 1 604 ? 47.999 67.919 -41.283 1.00 78.38 604 LEU A CA 1
ATOM 4783 C C . LEU A 1 604 ? 48.976 67.524 -42.404 1.00 78.38 604 LEU A C 1
ATOM 4785 O O . LEU A 1 604 ? 49.956 68.230 -42.627 1.00 78.38 604 LEU A O 1
ATOM 4789 N N . ARG A 1 605 ? 48.718 66.437 -43.145 1.00 74.50 605 ARG A N 1
ATOM 4790 C CA . ARG A 1 605 ? 49.505 66.065 -44.336 1.00 74.50 605 ARG A CA 1
ATOM 4791 C C . ARG A 1 605 ? 49.298 67.042 -45.496 1.00 74.50 605 ARG A C 1
ATOM 4793 O O . ARG A 1 605 ? 50.275 67.358 -46.158 1.00 74.50 605 ARG A O 1
ATOM 4800 N N . SER A 1 606 ? 48.093 67.577 -45.703 1.00 74.81 606 SER A N 1
ATOM 4801 C CA . SER A 1 606 ? 47.824 68.624 -46.703 1.00 74.81 606 SER A CA 1
ATOM 4802 C C . SER A 1 606 ? 48.491 69.956 -46.339 1.00 74.81 606 SER A C 1
ATOM 4804 O O . SER A 1 606 ? 48.999 70.644 -47.221 1.00 74.81 606 SER A O 1
ATOM 4806 N N . GLN A 1 607 ? 48.544 70.310 -45.050 1.00 74.25 607 GLN A N 1
ATOM 4807 C CA . GLN A 1 607 ? 49.322 71.456 -44.569 1.00 74.25 607 GLN A CA 1
ATOM 4808 C C . GLN A 1 607 ? 50.828 71.224 -44.735 1.00 74.25 607 GLN A C 1
ATOM 4810 O O . GLN A 1 607 ? 51.536 72.131 -45.161 1.00 74.25 607 GLN A O 1
ATOM 4815 N N . ARG A 1 608 ? 51.327 70.012 -44.452 1.00 74.81 608 ARG A N 1
ATOM 4816 C CA . ARG A 1 608 ? 52.740 69.672 -44.680 1.00 74.81 608 ARG A CA 1
ATOM 4817 C C . ARG A 1 608 ? 53.092 69.715 -46.165 1.00 74.81 608 ARG A C 1
ATOM 4819 O O . ARG A 1 608 ? 54.074 70.356 -46.497 1.00 74.81 608 ARG A O 1
ATOM 4826 N N . GLY A 1 609 ? 52.246 69.148 -47.028 1.00 72.38 609 GLY A N 1
ATOM 4827 C CA . GLY A 1 609 ? 52.364 69.220 -48.485 1.00 72.38 609 GLY A CA 1
ATOM 4828 C C . GLY A 1 609 ? 52.420 70.661 -48.985 1.00 72.38 609 GLY A C 1
ATOM 4829 O O . GLY A 1 609 ? 53.398 71.025 -49.616 1.00 72.38 609 GLY A O 1
ATOM 4830 N N . ARG A 1 610 ? 51.474 71.526 -48.589 1.00 68.25 610 ARG A N 1
ATOM 4831 C CA . ARG A 1 610 ? 51.510 72.960 -48.942 1.00 68.25 610 ARG A CA 1
ATOM 4832 C C . ARG A 1 610 ? 52.742 73.695 -48.407 1.00 68.25 610 ARG A C 1
ATOM 4834 O O . ARG A 1 610 ? 53.289 74.546 -49.099 1.00 68.25 610 ARG A O 1
ATOM 4841 N N . ASN A 1 611 ? 53.208 73.366 -47.202 1.00 66.06 611 ASN A N 1
ATOM 4842 C CA . ASN A 1 611 ? 54.442 73.936 -46.654 1.00 66.06 611 ASN A CA 1
ATOM 4843 C C . ASN A 1 611 ? 55.696 73.427 -47.384 1.00 66.06 611 ASN A C 1
ATOM 4845 O O . ASN A 1 611 ? 56.691 74.140 -47.437 1.00 66.06 611 ASN A O 1
ATOM 4849 N N . GLU A 1 612 ? 55.666 72.211 -47.924 1.00 64.38 612 GLU A N 1
ATOM 4850 C CA . GLU A 1 612 ? 56.768 71.571 -48.646 1.00 64.38 612 GLU A CA 1
ATOM 4851 C C . GLU A 1 612 ? 56.791 72.008 -50.120 1.00 64.38 612 GLU A C 1
ATOM 4853 O O . GLU A 1 612 ? 57.855 72.343 -50.624 1.00 64.38 612 GLU A O 1
ATOM 4858 N N . GLU A 1 613 ? 55.631 72.183 -50.757 1.00 63.34 613 GLU A N 1
ATOM 4859 C CA . GLU A 1 613 ? 55.443 72.875 -52.041 1.00 63.34 613 GLU A CA 1
ATOM 4860 C C . GLU A 1 613 ? 55.914 74.334 -51.961 1.00 63.34 613 GLU A C 1
ATOM 4862 O O . GLU A 1 613 ? 56.676 74.774 -52.819 1.00 63.34 613 GLU A O 1
ATOM 4867 N N . ALA A 1 614 ? 55.561 75.062 -50.894 1.00 61.44 614 ALA A N 1
ATOM 4868 C CA . ALA A 1 614 ? 56.088 76.404 -50.641 1.00 61.44 614 ALA A CA 1
ATOM 4869 C C . ALA A 1 614 ? 57.616 76.393 -50.455 1.00 61.44 614 ALA A C 1
ATOM 4871 O O . ALA A 1 614 ? 58.306 77.283 -50.949 1.00 61.44 614 ALA A O 1
ATOM 4872 N N . ARG A 1 615 ? 58.171 75.361 -49.803 1.00 58.38 615 ARG A N 1
ATOM 4873 C CA . ARG A 1 615 ? 59.624 75.192 -49.631 1.00 58.38 615 ARG A CA 1
ATOM 4874 C C . ARG A 1 615 ? 60.334 74.848 -50.942 1.00 58.38 615 ARG A C 1
ATOM 4876 O O . ARG A 1 615 ? 61.437 75.329 -51.167 1.00 58.38 615 ARG A O 1
ATOM 4883 N N . VAL A 1 616 ? 59.702 74.062 -51.812 1.00 58.31 616 VAL A N 1
ATOM 4884 C CA . VAL A 1 616 ? 60.196 73.711 -53.154 1.00 58.31 616 VAL A CA 1
ATOM 4885 C C . VAL A 1 616 ? 60.117 74.916 -54.099 1.00 58.31 616 VAL A C 1
ATOM 4887 O O . VAL A 1 616 ? 61.076 75.176 -54.821 1.00 58.31 616 VAL A O 1
ATOM 4890 N N . GLN A 1 617 ? 59.059 75.731 -54.024 1.00 53.69 617 GLN A N 1
ATOM 4891 C CA . GLN A 1 617 ? 58.998 77.032 -54.707 1.00 53.69 617 GLN A CA 1
ATOM 4892 C C . GLN A 1 617 ? 60.041 78.029 -54.175 1.00 53.69 617 GLN A C 1
ATOM 4894 O O . GLN A 1 617 ? 60.515 78.872 -54.930 1.00 53.69 617 GLN A O 1
ATOM 4899 N N . GLN A 1 618 ? 60.459 77.905 -52.912 1.00 54.91 618 GLN A N 1
ATOM 4900 C CA . GLN A 1 618 ? 61.546 78.696 -52.324 1.00 54.91 618 GLN A CA 1
ATOM 4901 C C . GLN A 1 618 ? 62.956 78.142 -52.637 1.00 54.91 618 GLN A C 1
ATOM 4903 O O . GLN A 1 618 ? 63.946 78.824 -52.381 1.00 54.91 618 GLN A O 1
ATOM 4908 N N . LEU A 1 619 ? 63.058 76.933 -53.208 1.00 54.34 619 LEU A N 1
ATOM 4909 C CA . LEU A 1 619 ? 64.311 76.266 -53.604 1.00 54.34 619 LEU A CA 1
ATOM 4910 C C . LEU A 1 619 ? 64.598 76.330 -55.118 1.00 54.34 619 LEU A C 1
ATOM 4912 O O . LEU A 1 619 ? 65.649 75.869 -55.558 1.00 54.34 619 LEU A O 1
ATOM 4916 N N . LEU A 1 620 ? 63.713 76.942 -55.911 1.00 49.09 620 LEU A N 1
ATOM 4917 C CA . LEU A 1 620 ? 63.938 77.271 -57.325 1.00 49.09 620 LEU A CA 1
ATOM 4918 C C . LEU A 1 620 ? 64.249 78.771 -57.494 1.00 49.09 620 LEU A C 1
ATOM 4920 O O . LEU A 1 620 ? 63.501 79.525 -58.113 1.00 49.09 620 LEU A O 1
ATOM 4924 N N . GLY A 1 621 ? 65.389 79.189 -56.936 1.00 41.19 621 GLY A N 1
ATOM 4925 C CA . GLY A 1 621 ? 66.022 80.502 -57.125 1.00 41.19 621 GLY A CA 1
ATOM 4926 C C . GLY A 1 621 ? 67.546 80.335 -57.276 1.00 41.19 621 GLY A C 1
ATOM 4927 O O . GLY A 1 621 ? 68.091 79.374 -56.733 1.00 41.19 621 GLY A O 1
ATOM 4928 N N . PRO A 1 622 ? 68.244 81.182 -58.059 1.00 36.66 622 PRO A N 1
ATOM 4929 C CA . PRO A 1 622 ? 69.557 80.838 -58.614 1.00 36.66 622 PRO A CA 1
ATOM 4930 C C . PRO A 1 622 ? 70.727 80.864 -57.613 1.00 36.66 622 PRO A C 1
ATOM 4932 O O . PRO A 1 622 ? 70.702 81.543 -56.590 1.00 36.66 622 PRO A O 1
ATOM 4935 N N . ALA A 1 623 ? 71.770 80.104 -57.957 1.00 30.00 623 ALA A N 1
ATOM 4936 C CA . ALA A 1 623 ? 72.870 79.703 -57.082 1.00 30.00 623 ALA A CA 1
ATOM 4937 C C . ALA A 1 623 ? 74.037 80.705 -56.943 1.00 30.00 623 ALA A C 1
ATOM 4939 O O . ALA A 1 623 ? 74.415 81.356 -57.914 1.00 30.00 623 ALA A O 1
ATOM 4940 N N . ALA A 1 624 ? 74.678 80.687 -55.764 1.00 30.42 624 ALA A N 1
ATOM 4941 C CA . ALA A 1 624 ? 76.124 80.853 -55.505 1.00 30.42 624 ALA A CA 1
ATOM 4942 C C . ALA A 1 624 ? 76.389 80.597 -53.995 1.00 30.42 624 ALA A C 1
ATOM 4944 O O . ALA A 1 624 ? 75.614 81.084 -53.179 1.00 30.42 624 ALA A O 1
ATOM 4945 N N . GLY A 1 625 ? 77.420 79.889 -53.510 1.00 30.89 625 GLY A N 1
ATOM 4946 C CA . GLY A 1 625 ? 78.448 79.034 -54.129 1.00 30.89 625 GLY A CA 1
ATOM 4947 C C . GLY A 1 625 ? 79.550 78.663 -53.098 1.00 30.89 625 GLY A C 1
ATOM 4948 O O . GLY A 1 625 ? 79.852 79.501 -52.258 1.00 30.89 625 GLY A O 1
ATOM 4949 N N . SER A 1 626 ? 80.139 77.453 -53.190 1.00 27.66 626 SER A N 1
ATOM 4950 C CA . SER A 1 626 ? 81.345 76.927 -52.475 1.00 27.66 626 SER A CA 1
ATOM 4951 C C . SER A 1 626 ? 81.339 76.852 -50.919 1.00 27.66 626 SER A C 1
ATOM 4953 O O . SER A 1 626 ? 81.110 77.841 -50.239 1.00 27.66 626 SER A O 1
ATOM 4955 N N . GLU A 1 627 ? 81.433 75.653 -50.304 1.00 29.41 627 GLU A N 1
ATOM 4956 C CA . GLU A 1 627 ? 82.666 74.915 -49.872 1.00 29.41 627 GLU A CA 1
ATOM 4957 C C . GLU A 1 627 ? 83.297 75.459 -48.560 1.00 29.41 627 GLU A C 1
ATOM 4959 O O . GLU A 1 627 ? 83.438 76.665 -48.431 1.00 29.41 627 GLU A O 1
ATOM 4964 N N . ASN A 1 628 ? 83.750 74.721 -47.526 1.00 29.52 628 ASN A N 1
ATOM 4965 C CA . ASN A 1 628 ? 83.821 73.294 -47.109 1.00 29.52 628 ASN A CA 1
ATOM 4966 C C . ASN A 1 628 ? 83.920 73.270 -45.544 1.00 29.52 628 ASN A C 1
ATOM 4968 O O . ASN A 1 628 ? 84.151 74.323 -44.956 1.00 29.52 628 ASN A O 1
ATOM 4972 N N . GLY A 1 629 ? 83.822 72.182 -44.756 1.00 29.02 629 GLY A N 1
ATOM 4973 C CA . GLY A 1 629 ? 83.561 70.745 -44.971 1.00 29.02 629 GLY A CA 1
ATOM 4974 C C . GLY A 1 629 ? 84.065 69.891 -43.765 1.00 29.02 629 GLY A C 1
ATOM 4975 O O . GLY A 1 629 ? 84.907 70.374 -43.019 1.00 29.02 629 GLY A O 1
ATOM 4976 N N . HIS A 1 630 ? 83.610 68.625 -43.619 1.00 29.53 630 HIS A N 1
ATOM 4977 C CA . HIS A 1 630 ? 84.063 67.583 -42.638 1.00 29.53 630 HIS A CA 1
ATOM 4978 C C . HIS A 1 630 ? 83.725 67.809 -41.126 1.00 29.53 630 HIS A C 1
ATOM 4980 O O . HIS A 1 630 ? 83.699 68.941 -40.668 1.00 29.53 630 HIS A O 1
ATOM 4986 N N . VAL A 1 631 ? 83.456 66.806 -40.257 1.00 29.92 631 VAL A N 1
ATOM 4987 C CA . VAL A 1 631 ? 83.268 65.333 -40.393 1.00 29.92 631 VAL A CA 1
ATOM 4988 C C . VAL A 1 631 ? 82.475 64.747 -39.187 1.00 29.92 631 VAL A C 1
ATOM 4990 O O . VAL A 1 631 ? 82.427 65.362 -38.128 1.00 29.92 631 VAL A O 1
ATOM 4993 N N . ASN A 1 632 ? 81.944 63.520 -39.340 1.00 28.48 632 ASN A N 1
ATOM 4994 C CA . ASN A 1 632 ? 81.363 62.602 -38.328 1.00 28.48 632 ASN A CA 1
ATOM 4995 C C . ASN A 1 632 ? 79.968 62.879 -37.719 1.00 28.48 632 ASN A C 1
ATOM 4997 O O . ASN A 1 632 ? 79.794 63.663 -36.792 1.00 28.48 632 ASN A O 1
ATOM 5001 N N . GLY A 1 633 ? 79.011 62.032 -38.119 1.00 28.00 633 GLY A N 1
ATOM 5002 C CA . GLY A 1 633 ? 77.785 61.727 -37.378 1.00 28.00 633 GLY A CA 1
ATOM 5003 C C . GLY A 1 633 ? 77.281 60.326 -37.739 1.00 28.00 633 GLY A C 1
ATOM 5004 O O . GLY A 1 633 ? 76.858 60.098 -38.868 1.00 28.00 633 GLY A O 1
ATOM 5005 N N . GLY A 1 634 ? 77.342 59.379 -36.799 1.00 30.77 634 GLY A N 1
ATOM 5006 C CA . GLY A 1 634 ? 76.750 58.047 -36.956 1.00 30.77 634 GLY A CA 1
ATOM 5007 C C . GLY A 1 634 ? 75.318 58.034 -36.424 1.00 30.77 634 GLY A C 1
ATOM 5008 O O . GLY A 1 634 ? 75.103 58.356 -35.258 1.00 30.77 634 GLY A O 1
ATOM 5009 N N . ALA A 1 635 ? 74.343 57.658 -37.255 1.00 32.00 635 ALA A N 1
ATOM 5010 C CA . ALA A 1 635 ? 72.933 57.583 -36.871 1.00 32.00 635 ALA A CA 1
ATOM 5011 C C . ALA A 1 635 ? 72.311 56.254 -37.324 1.00 32.00 635 ALA A C 1
ATOM 5013 O O . ALA A 1 635 ? 72.399 55.878 -38.493 1.00 32.00 635 ALA A O 1
ATOM 5014 N N . ALA A 1 636 ? 71.687 55.542 -36.383 1.00 31.77 636 ALA A N 1
ATOM 5015 C CA . ALA A 1 636 ? 71.064 54.246 -36.626 1.00 31.77 636 ALA A CA 1
ATOM 5016 C C . ALA A 1 636 ? 69.739 54.363 -37.404 1.00 31.77 636 ALA A C 1
ATOM 5018 O O . ALA A 1 636 ? 69.020 55.359 -37.327 1.00 31.77 636 ALA A O 1
ATOM 5019 N N . HIS A 1 637 ? 69.425 53.310 -38.154 1.00 32.75 637 HIS A N 1
ATOM 5020 C CA . HIS A 1 637 ? 68.384 53.272 -39.179 1.00 32.75 637 HIS A CA 1
ATOM 5021 C C . HIS A 1 637 ? 67.087 52.628 -38.655 1.00 32.75 637 HIS A C 1
ATOM 5023 O O . HIS A 1 637 ? 67.151 51.568 -38.033 1.00 32.75 637 HIS A O 1
ATOM 5029 N N . ARG A 1 638 ? 65.904 53.178 -38.983 1.00 32.78 638 ARG A N 1
ATOM 5030 C CA . ARG A 1 638 ? 64.677 52.364 -39.118 1.00 32.78 638 ARG A CA 1
ATOM 5031 C C . ARG A 1 638 ? 63.622 53.033 -40.007 1.00 32.78 638 ARG A C 1
ATOM 5033 O O . ARG A 1 638 ? 63.147 54.124 -39.706 1.00 32.78 638 ARG A O 1
ATOM 5040 N N . GLN A 1 639 ? 63.268 52.358 -41.098 1.00 41.22 639 GLN A N 1
ATOM 5041 C CA . GLN A 1 639 ? 62.208 52.743 -42.038 1.00 41.22 639 GLN A CA 1
ATOM 5042 C C . GLN A 1 639 ? 60.876 52.049 -41.690 1.00 41.22 639 GLN A C 1
ATOM 5044 O O . GLN A 1 639 ? 60.830 51.168 -40.832 1.00 41.22 639 GLN A O 1
ATOM 5049 N N . THR A 1 640 ? 59.786 52.475 -42.337 1.00 41.41 640 THR A N 1
ATOM 5050 C CA . THR A 1 640 ? 58.419 51.965 -42.113 1.00 41.41 640 THR A CA 1
ATOM 5051 C C . THR A 1 640 ? 57.996 50.974 -43.200 1.00 41.41 640 THR A C 1
ATOM 5053 O O . THR A 1 640 ? 58.426 51.088 -44.344 1.00 41.41 640 THR A O 1
ATOM 5056 N N . LEU A 1 641 ? 57.189 49.984 -42.808 1.00 56.97 641 LEU A N 1
ATOM 5057 C CA . LEU A 1 641 ? 56.894 48.758 -43.560 1.00 56.97 641 LEU A CA 1
ATOM 5058 C C . LEU A 1 641 ? 55.580 48.859 -44.367 1.00 56.97 641 LEU A C 1
ATOM 5060 O O . LEU A 1 641 ? 54.750 49.734 -44.114 1.00 56.97 641 LEU A O 1
ATOM 5064 N N . THR A 1 642 ? 55.403 47.965 -45.343 1.00 67.44 642 THR A N 1
ATOM 5065 C CA . THR A 1 642 ? 54.311 47.976 -46.343 1.00 67.44 642 THR A CA 1
ATOM 5066 C C . THR A 1 642 ? 53.265 46.873 -46.118 1.00 67.44 642 THR A C 1
ATOM 5068 O O . THR A 1 642 ? 53.443 46.004 -45.268 1.00 67.44 642 THR A O 1
ATOM 5071 N N . SER A 1 643 ? 52.161 46.894 -46.884 1.00 49.56 643 SER A N 1
ATOM 5072 C CA . SER A 1 643 ? 51.033 45.949 -46.735 1.00 49.56 643 SER A CA 1
ATOM 5073 C C . SER A 1 643 ? 51.440 44.473 -46.837 1.00 49.56 643 SER A C 1
ATOM 5075 O O . SER A 1 643 ? 50.862 43.637 -46.151 1.00 49.56 643 SER A O 1
ATOM 5077 N N . ASN A 1 644 ? 52.474 44.165 -47.622 1.00 53.56 644 ASN A N 1
ATOM 5078 C CA . ASN A 1 644 ? 52.941 42.795 -47.850 1.00 53.56 644 ASN A CA 1
ATOM 5079 C C . ASN A 1 644 ? 53.740 42.234 -46.655 1.00 53.56 644 ASN A C 1
ATOM 5081 O O . ASN A 1 644 ? 53.993 41.040 -46.592 1.00 53.56 644 ASN A O 1
ATOM 5085 N N . GLN A 1 645 ? 54.124 43.080 -45.691 1.00 55.00 645 GLN A N 1
ATOM 5086 C CA . GLN A 1 645 ? 54.876 42.685 -44.490 1.00 55.00 645 GLN A CA 1
ATOM 5087 C C . GLN A 1 645 ? 53.963 42.440 -43.277 1.00 55.00 645 GLN A C 1
ATOM 5089 O O . GLN A 1 645 ? 54.439 42.065 -42.210 1.00 55.00 645 GLN A O 1
ATOM 5094 N N . VAL A 1 646 ? 52.648 42.645 -43.423 1.00 61.38 646 VAL A N 1
ATOM 5095 C CA . VAL A 1 646 ? 51.646 42.282 -42.404 1.00 61.38 646 VAL A CA 1
ATOM 5096 C C . VAL A 1 646 ? 51.132 40.857 -42.633 1.00 61.38 646 VAL A C 1
ATOM 5098 O O . VAL A 1 646 ? 50.934 40.124 -41.669 1.00 61.38 646 VAL A O 1
ATOM 5101 N N . GLU A 1 647 ? 50.991 40.433 -43.892 1.00 56.25 647 GLU A N 1
ATOM 5102 C CA . GLU A 1 647 ? 50.636 39.049 -44.255 1.00 56.25 647 GLU A CA 1
ATOM 5103 C C . GLU A 1 647 ? 51.740 38.041 -43.887 1.00 56.25 647 GLU A C 1
ATOM 5105 O O . GLU A 1 647 ? 51.446 36.900 -43.543 1.00 56.25 647 GLU A O 1
ATOM 5110 N N . GLU A 1 648 ? 53.004 38.473 -43.881 1.00 57.19 648 GLU A N 1
ATOM 5111 C CA . GLU A 1 648 ? 54.148 37.651 -43.468 1.00 57.19 648 GLU A CA 1
ATOM 5112 C C . GLU A 1 648 ? 54.158 37.397 -41.945 1.00 57.19 648 GLU A C 1
ATOM 5114 O O . GLU A 1 648 ? 54.337 36.263 -41.509 1.00 57.19 648 GLU A O 1
ATOM 5119 N N . ILE A 1 649 ? 53.831 38.410 -41.130 1.00 59.94 649 ILE A N 1
ATOM 5120 C CA . ILE A 1 649 ? 53.725 38.283 -39.661 1.00 59.94 649 ILE A CA 1
ATOM 5121 C C . ILE A 1 649 ? 52.537 37.395 -39.252 1.00 59.94 649 ILE A C 1
ATOM 5123 O O . ILE A 1 649 ? 52.608 36.679 -38.254 1.00 59.94 649 ILE A O 1
ATOM 5127 N N . LEU A 1 650 ? 51.448 37.397 -40.027 1.00 58.16 650 LEU A N 1
ATOM 5128 C CA . LEU A 1 650 ? 50.291 36.530 -39.774 1.00 58.16 650 LEU A CA 1
ATOM 5129 C C . LEU A 1 650 ? 50.604 35.036 -39.988 1.00 58.16 650 LEU A C 1
ATOM 5131 O O . LEU A 1 650 ? 49.913 34.198 -39.416 1.00 58.16 650 LEU A O 1
ATOM 5135 N N . ARG A 1 651 ? 51.670 34.693 -40.728 1.00 54.75 651 ARG A N 1
ATOM 5136 C CA . ARG A 1 651 ? 52.144 33.306 -40.880 1.00 54.75 651 ARG A CA 1
ATOM 5137 C C . ARG A 1 651 ? 53.048 32.816 -39.744 1.00 54.75 651 ARG A C 1
ATOM 5139 O O . ARG A 1 651 ? 53.123 31.610 -39.541 1.00 54.75 651 ARG A O 1
ATOM 5146 N N . GLU A 1 652 ? 53.687 33.698 -38.973 1.00 59.22 652 GLU A N 1
ATOM 5147 C CA . GLU A 1 652 ? 54.552 33.291 -37.845 1.00 59.22 652 GLU A CA 1
ATOM 5148 C C . GLU A 1 652 ? 53.783 32.951 -36.551 1.00 59.22 652 GLU A C 1
ATOM 5150 O O . GLU A 1 652 ? 54.375 32.417 -35.615 1.00 59.22 652 GLU A O 1
ATOM 5155 N N . VAL A 1 653 ? 52.477 33.246 -36.469 1.00 60.91 653 VAL A N 1
ATOM 5156 C CA . VAL A 1 653 ? 51.685 33.130 -35.220 1.00 60.91 653 VAL A CA 1
ATOM 5157 C C . VAL A 1 653 ? 50.685 31.955 -35.224 1.00 60.91 653 VAL A C 1
ATOM 5159 O O . VAL A 1 653 ? 50.035 31.704 -34.214 1.00 60.91 653 VAL A O 1
ATOM 5162 N N . GLY A 1 654 ? 50.604 31.176 -36.311 1.00 47.03 654 GLY A N 1
ATOM 5163 C CA . GLY A 1 654 ? 49.974 29.845 -36.298 1.00 47.03 654 GLY A CA 1
ATOM 5164 C C . GLY A 1 654 ? 48.474 29.813 -35.972 1.00 47.03 654 GLY A C 1
ATOM 5165 O O . GLY A 1 654 ? 48.045 28.998 -35.158 1.00 47.03 654 GLY A O 1
ATOM 5166 N N . ILE A 1 655 ? 47.679 30.693 -36.590 1.00 51.75 655 ILE A N 1
ATOM 5167 C CA . ILE A 1 655 ? 46.209 30.659 -36.527 1.00 51.75 655 ILE A CA 1
ATOM 5168 C C . ILE A 1 655 ? 45.665 30.605 -37.957 1.00 51.75 655 ILE A C 1
ATOM 5170 O O . ILE A 1 655 ? 45.781 31.586 -38.692 1.00 51.75 655 ILE A O 1
ATOM 5174 N N . ASP A 1 656 ? 45.044 29.485 -38.323 1.00 38.50 656 ASP A N 1
ATOM 5175 C CA . ASP A 1 656 ? 44.320 29.335 -39.587 1.00 38.50 656 ASP A CA 1
ATOM 5176 C C . ASP A 1 656 ? 42.864 29.815 -39.476 1.00 38.50 656 ASP A C 1
ATOM 5178 O O . ASP A 1 656 ? 42.238 29.757 -38.414 1.00 38.50 656 ASP A O 1
ATOM 5182 N N . ALA A 1 657 ? 42.312 30.252 -40.610 1.00 35.53 657 ALA A N 1
ATOM 5183 C CA . ALA A 1 657 ? 40.882 30.447 -40.818 1.00 35.53 657 ALA A CA 1
ATOM 5184 C C . ALA A 1 657 ? 40.463 29.739 -42.121 1.00 35.53 657 ALA A C 1
ATOM 5186 O O . ALA A 1 657 ? 41.109 29.887 -43.157 1.00 35.53 657 ALA A O 1
ATOM 5187 N N . GLU A 1 658 ? 39.404 28.938 -42.023 1.00 36.59 658 GLU A N 1
ATOM 5188 C CA . GLU A 1 658 ? 38.869 27.991 -43.015 1.00 36.59 658 GLU A CA 1
ATOM 5189 C C . GLU A 1 658 ? 38.315 28.636 -44.313 1.00 36.59 658 GLU A C 1
ATOM 5191 O O . GLU A 1 658 ? 38.139 29.857 -44.356 1.00 36.59 658 GLU A O 1
ATOM 5196 N N . PRO A 1 659 ? 37.861 27.854 -45.326 1.00 40.78 659 PRO A N 1
ATOM 5197 C CA . PRO A 1 659 ? 38.172 26.455 -45.677 1.00 40.78 659 PRO A CA 1
ATOM 5198 C C . PRO A 1 659 ? 38.676 26.303 -47.135 1.00 40.78 659 PRO A C 1
ATOM 5200 O O . PRO A 1 659 ? 38.442 27.161 -47.984 1.00 40.78 659 PRO A O 1
ATOM 5203 N N . THR A 1 660 ? 39.259 25.149 -47.493 1.00 28.75 660 THR A N 1
ATOM 5204 C CA . THR A 1 660 ? 39.382 24.739 -48.912 1.00 28.75 660 THR A CA 1
ATOM 5205 C C . THR A 1 660 ? 38.922 23.306 -49.164 1.00 28.75 660 THR A C 1
ATOM 5207 O O . THR A 1 660 ? 39.389 22.349 -48.550 1.00 28.75 660 THR A O 1
ATOM 5210 N N . VAL A 1 661 ? 38.017 23.175 -50.136 1.00 30.44 661 VAL A N 1
ATOM 5211 C CA . VAL A 1 661 ? 37.684 21.918 -50.814 1.00 30.44 661 VAL A CA 1
ATOM 5212 C C . VAL A 1 661 ? 38.902 21.458 -51.622 1.00 30.44 661 VAL A C 1
ATOM 5214 O O . VAL A 1 661 ? 39.523 22.264 -52.316 1.00 30.44 661 VAL A O 1
ATOM 5217 N N . ARG A 1 662 ? 39.231 20.163 -51.567 1.00 28.08 662 ARG A N 1
ATOM 5218 C CA . ARG A 1 662 ? 40.204 19.532 -52.474 1.00 28.08 662 ARG A CA 1
ATOM 5219 C C . ARG A 1 662 ? 39.506 19.005 -53.728 1.00 28.08 662 ARG A C 1
ATOM 5221 O O . ARG A 1 662 ? 38.486 18.334 -53.620 1.00 28.08 662 ARG A O 1
ATOM 5228 N N . ALA A 1 663 ? 40.131 19.234 -54.878 1.00 33.06 663 ALA A N 1
ATOM 5229 C CA . ALA A 1 663 ? 39.931 18.479 -56.113 1.00 33.06 663 ALA A CA 1
ATOM 5230 C C . ALA A 1 663 ? 41.290 17.920 -56.597 1.00 33.06 663 ALA A C 1
ATOM 5232 O O . ALA A 1 663 ? 42.329 18.207 -55.998 1.00 33.06 663 ALA A O 1
ATOM 5233 N N . GLU A 1 664 ? 41.252 17.067 -57.618 1.00 31.72 664 GLU A N 1
ATOM 5234 C CA . GLU A 1 664 ? 42.281 16.086 -58.010 1.00 31.72 664 GLU A CA 1
ATOM 5235 C C . GLU A 1 664 ? 43.617 16.645 -58.581 1.00 31.72 664 GLU A C 1
ATOM 5237 O O . GLU A 1 664 ? 43.700 17.815 -58.960 1.00 31.72 664 GLU A O 1
ATOM 5242 N N . PRO A 1 665 ? 44.679 15.806 -58.667 1.00 33.59 665 PRO A N 1
ATOM 5243 C CA . PRO A 1 665 ? 45.943 16.079 -59.377 1.00 33.59 665 PRO A CA 1
ATOM 5244 C C . PRO A 1 665 ? 45.913 15.500 -60.838 1.00 33.59 665 PRO A C 1
ATOM 5246 O O . PRO A 1 665 ? 44.884 14.964 -61.235 1.00 33.59 665 PRO A O 1
ATOM 5249 N N . PRO A 1 666 ? 46.936 15.656 -61.717 1.00 37.06 666 PRO A N 1
ATOM 5250 C CA . PRO A 1 666 ? 46.782 16.560 -62.864 1.00 37.06 666 PRO A CA 1
ATOM 5251 C C . PRO A 1 666 ? 46.943 15.937 -64.275 1.00 37.06 666 PRO A C 1
ATOM 5253 O O . PRO A 1 666 ? 47.273 14.769 -64.461 1.00 37.06 666 PRO A O 1
ATOM 5256 N N . GLU A 1 667 ? 46.731 16.803 -65.272 1.00 26.02 667 GLU A N 1
ATOM 5257 C CA . GLU A 1 667 ? 46.740 16.610 -66.734 1.00 26.02 667 GLU A CA 1
ATOM 5258 C C . GLU A 1 667 ? 48.007 15.989 -67.362 1.00 26.02 667 GLU A C 1
ATOM 5260 O O . GLU A 1 667 ? 49.115 16.270 -66.910 1.00 26.02 667 GLU A O 1
ATOM 5265 N N . VAL A 1 668 ? 47.852 15.382 -68.558 1.00 26.20 668 VAL A N 1
ATOM 5266 C CA . VAL A 1 668 ? 48.687 15.689 -69.750 1.00 26.20 668 VAL A CA 1
ATOM 5267 C C . VAL A 1 668 ? 47.884 15.512 -71.065 1.00 26.20 668 VAL A C 1
ATOM 5269 O O . VAL A 1 668 ? 47.583 14.380 -71.425 1.00 26.20 668 VAL A O 1
ATOM 5272 N N . ARG A 1 669 ? 47.718 16.600 -71.854 1.00 24.12 669 ARG A N 1
ATOM 5273 C CA . ARG A 1 669 ? 47.372 16.653 -73.315 1.00 24.12 669 ARG A CA 1
ATOM 5274 C C . ARG A 1 669 ? 45.974 16.133 -73.758 1.00 24.12 669 ARG A C 1
ATOM 5276 O O . ARG A 1 669 ? 45.471 15.167 -73.217 1.00 24.12 669 ARG A O 1
ATOM 5283 N N . ALA A 1 670 ? 45.322 16.671 -74.804 1.00 26.50 670 ALA A N 1
ATOM 5284 C CA . ALA A 1 670 ? 45.615 17.830 -75.666 1.00 26.50 670 ALA A CA 1
ATOM 5285 C C . ALA A 1 670 ? 44.375 18.329 -76.459 1.00 26.50 670 ALA A C 1
ATOM 5287 O O . ALA A 1 670 ? 43.548 17.528 -76.870 1.00 26.50 670 ALA A O 1
ATOM 5288 N N . ASN A 1 671 ? 44.394 19.629 -76.795 1.00 25.27 671 ASN A N 1
ATOM 5289 C CA . ASN A 1 671 ? 43.932 20.265 -78.046 1.00 25.27 671 ASN A CA 1
ATOM 5290 C C . ASN A 1 671 ? 42.463 20.194 -78.541 1.00 25.27 671 ASN A C 1
ATOM 5292 O O . ASN A 1 671 ? 42.009 19.156 -79.001 1.00 25.27 671 ASN A O 1
ATOM 5296 N N . HIS A 1 672 ? 41.910 21.407 -78.750 1.00 27.94 672 HIS A N 1
ATOM 5297 C CA . HIS A 1 672 ? 40.976 21.820 -79.827 1.00 27.94 672 HIS A CA 1
ATOM 5298 C C . HIS A 1 672 ? 39.538 21.241 -79.831 1.00 27.94 672 HIS A C 1
ATOM 5300 O O . HIS A 1 672 ? 39.319 20.084 -79.515 1.00 27.94 672 HIS A O 1
ATOM 5306 N N . ALA A 1 673 ? 38.499 21.976 -80.252 1.00 26.66 673 ALA A N 1
ATOM 5307 C CA . ALA A 1 673 ? 38.348 23.415 -80.522 1.00 26.66 673 ALA A CA 1
ATOM 5308 C C . ALA A 1 673 ? 36.853 23.809 -80.447 1.00 26.66 673 ALA A C 1
ATOM 5310 O O . ALA A 1 673 ? 35.970 22.955 -80.442 1.00 26.66 673 ALA A O 1
ATOM 5311 N N . GLU A 1 674 ? 36.584 25.112 -80.398 1.00 25.28 674 GLU A N 1
ATOM 5312 C CA . GLU A 1 674 ? 35.248 25.721 -80.403 1.00 25.28 674 GLU A CA 1
ATOM 5313 C C . GLU A 1 674 ? 34.480 25.456 -81.718 1.00 25.28 674 GLU A C 1
ATOM 5315 O O . GLU A 1 674 ? 35.077 25.551 -82.794 1.00 25.28 674 GLU A O 1
ATOM 5320 N N . ASN A 1 675 ? 33.150 25.270 -81.667 1.00 26.77 675 ASN A N 1
ATOM 5321 C CA . ASN A 1 675 ? 32.167 26.305 -82.066 1.00 26.77 675 ASN A CA 1
ATOM 5322 C C . ASN A 1 675 ? 30.736 25.782 -82.334 1.00 26.77 675 ASN A C 1
ATOM 5324 O O . ASN A 1 675 ? 30.536 24.639 -82.729 1.00 26.77 675 ASN A O 1
ATOM 5328 N N . HIS A 1 676 ? 29.792 26.733 -82.253 1.00 28.31 676 HIS A N 1
ATOM 5329 C CA . HIS A 1 676 ? 28.424 26.742 -82.803 1.00 28.31 676 HIS A CA 1
ATOM 5330 C C . HIS A 1 676 ? 27.331 25.846 -82.172 1.00 28.31 676 HIS A C 1
ATOM 5332 O O . HIS A 1 676 ? 27.608 24.741 -81.729 1.00 28.31 676 HIS A O 1
ATOM 5338 N N . VAL A 1 677 ? 26.032 26.198 -82.225 1.00 28.27 677 VAL A N 1
ATOM 5339 C CA . VAL A 1 677 ? 25.266 27.473 -82.062 1.00 28.27 677 VAL A CA 1
ATOM 5340 C C . VAL A 1 677 ? 23.777 27.147 -82.306 1.00 28.27 677 VAL A C 1
ATOM 5342 O O . VAL A 1 677 ? 23.482 26.306 -83.147 1.00 28.27 677 VAL A O 1
ATOM 5345 N N . ASP A 1 678 ? 22.879 27.855 -81.610 1.00 24.86 678 ASP A N 1
ATOM 5346 C CA . ASP A 1 678 ? 21.412 27.910 -81.782 1.00 24.86 678 ASP A CA 1
ATOM 5347 C C . ASP A 1 678 ? 20.556 26.635 -81.570 1.00 24.86 678 ASP A C 1
ATOM 5349 O O . ASP A 1 678 ? 20.908 25.509 -81.906 1.00 24.86 678 ASP A O 1
ATOM 5353 N N . GLY A 1 679 ? 19.373 26.850 -80.974 1.00 25.11 679 GLY A N 1
ATOM 5354 C CA . GLY A 1 679 ? 18.270 25.878 -80.879 1.00 25.11 679 GLY A CA 1
ATOM 5355 C C . GLY A 1 679 ? 17.254 26.077 -82.024 1.00 25.11 679 GLY A C 1
ATOM 5356 O O . GLY A 1 679 ? 17.680 26.360 -83.141 1.00 25.11 679 GLY A O 1
ATOM 5357 N N . PRO A 1 680 ? 15.921 26.049 -81.788 1.00 47.50 680 PRO A N 1
ATOM 5358 C CA . PRO A 1 680 ? 15.210 25.689 -80.554 1.00 47.50 680 PRO A CA 1
ATOM 5359 C C . PRO A 1 680 ? 13.960 24.777 -80.756 1.00 47.50 680 PRO A C 1
ATOM 5361 O O . PRO A 1 680 ? 13.504 24.543 -81.866 1.00 47.50 680 PRO A O 1
ATOM 5364 N N . SER A 1 681 ? 13.375 24.323 -79.636 1.00 26.03 681 SER A N 1
ATOM 5365 C CA . SER A 1 681 ? 11.923 24.146 -79.362 1.00 26.03 681 SER A CA 1
ATOM 5366 C C . SER A 1 681 ? 10.938 23.578 -80.423 1.00 26.03 681 SER A C 1
ATOM 5368 O O . SER A 1 681 ? 10.702 24.219 -81.442 1.00 26.03 681 SER A O 1
ATOM 5370 N N . LEU A 1 682 ? 10.146 22.548 -80.056 1.00 28.17 682 LEU A N 1
ATOM 5371 C CA . LEU A 1 682 ? 8.699 22.667 -79.703 1.00 28.17 682 LEU A CA 1
ATOM 5372 C C . LEU A 1 682 ? 7.937 21.309 -79.615 1.00 28.17 682 LEU A C 1
ATOM 5374 O O . LEU A 1 682 ? 8.080 20.444 -80.468 1.00 28.17 682 LEU A O 1
ATOM 5378 N N . THR A 1 683 ? 7.038 21.226 -78.618 1.00 25.12 683 THR A N 1
ATOM 5379 C CA . THR A 1 683 ? 5.703 20.554 -78.586 1.00 25.12 683 THR A CA 1
ATOM 5380 C C . THR A 1 683 ? 5.493 19.046 -78.838 1.00 25.12 683 THR A C 1
ATOM 5382 O O . THR A 1 683 ? 5.672 18.582 -79.953 1.00 25.12 683 THR A O 1
ATOM 5385 N N . ALA A 1 684 ? 4.823 18.416 -77.848 1.00 27.67 684 ALA A N 1
ATOM 5386 C CA . ALA A 1 684 ? 3.616 17.556 -77.966 1.00 27.67 684 ALA A CA 1
ATOM 5387 C C . ALA A 1 684 ? 3.692 16.214 -78.750 1.00 27.67 684 ALA A C 1
ATOM 5389 O O . ALA A 1 684 ? 4.362 16.107 -79.760 1.00 27.67 684 ALA A O 1
ATOM 5390 N N . SER A 1 685 ? 2.957 15.142 -78.414 1.00 25.69 685 SER A N 1
ATOM 5391 C CA . SER A 1 685 ? 2.130 14.781 -77.241 1.00 25.69 685 SER A CA 1
ATOM 5392 C C . SER A 1 685 ? 1.662 13.312 -77.372 1.00 25.69 685 SER A C 1
ATOM 5394 O O . SER A 1 685 ? 1.668 12.787 -78.477 1.00 25.69 685 SER A O 1
ATOM 5396 N N . MET A 1 686 ? 1.111 12.734 -76.292 1.00 25.59 686 MET A N 1
ATOM 5397 C CA . MET A 1 686 ? 0.118 11.631 -76.296 1.00 25.59 686 MET A CA 1
ATOM 5398 C C . MET A 1 686 ? 0.543 10.185 -76.677 1.00 25.59 686 MET A C 1
ATOM 5400 O O . MET A 1 686 ? 0.671 9.819 -77.837 1.00 25.59 686 MET A O 1
ATOM 5404 N N . SER A 1 687 ? 0.516 9.334 -75.638 1.00 24.75 687 SER A N 1
ATOM 5405 C CA . SER A 1 687 ? -0.200 8.037 -75.549 1.00 24.75 687 SER A CA 1
ATOM 5406 C C . SER A 1 687 ? 0.243 6.754 -76.296 1.00 24.75 687 SER A C 1
ATOM 5408 O O . SER A 1 687 ? 0.318 6.706 -77.516 1.00 24.75 687 SER A O 1
ATOM 5410 N N . ALA A 1 688 ? 0.242 5.668 -75.501 1.00 25.69 688 ALA A N 1
ATOM 5411 C CA . ALA A 1 688 ? -0.276 4.316 -75.798 1.00 25.69 688 ALA A CA 1
ATOM 5412 C C . ALA A 1 688 ? 0.623 3.208 -76.421 1.00 25.69 688 ALA A C 1
ATOM 5414 O O . ALA A 1 688 ? 0.560 2.919 -77.608 1.00 25.69 688 ALA A O 1
ATOM 5415 N N . SER A 1 689 ? 1.181 2.384 -75.516 1.00 25.92 689 SER A N 1
ATOM 5416 C CA . SER A 1 689 ? 0.964 0.914 -75.424 1.00 25.92 689 SER A CA 1
ATOM 5417 C C . SER A 1 689 ? 1.617 -0.106 -76.395 1.00 25.92 689 SER A C 1
ATOM 5419 O O . SER A 1 689 ? 1.786 0.130 -77.582 1.00 25.92 689 SER A O 1
ATOM 5421 N N . VAL A 1 690 ? 1.799 -1.323 -75.841 1.00 26.19 690 VAL A N 1
ATOM 5422 C CA . VAL A 1 690 ? 2.005 -2.658 -76.469 1.00 26.19 690 VAL A CA 1
ATOM 5423 C C . VAL A 1 690 ? 3.449 -3.176 -76.685 1.00 26.19 690 VAL A C 1
ATOM 5425 O O . VAL A 1 690 ? 4.082 -2.978 -77.712 1.00 26.19 690 VAL A O 1
ATOM 5428 N N . SER A 1 691 ? 3.870 -3.988 -75.704 1.00 24.92 691 SER A N 1
ATOM 5429 C CA . SER A 1 691 ? 4.584 -5.284 -75.777 1.00 24.92 691 SER A CA 1
ATOM 5430 C C . SER A 1 691 ? 5.837 -5.527 -76.648 1.00 24.92 691 SER A C 1
ATOM 5432 O O . SER A 1 691 ? 5.752 -5.839 -77.829 1.00 24.92 691 SER A O 1
ATOM 5434 N N . ALA A 1 692 ? 6.943 -5.726 -75.917 1.00 27.02 692 ALA A N 1
ATOM 5435 C CA . ALA A 1 692 ? 7.770 -6.950 -75.883 1.00 27.02 692 ALA A CA 1
ATOM 5436 C C . ALA A 1 692 ? 8.610 -7.391 -77.109 1.00 27.02 692 ALA A C 1
ATOM 5438 O O . ALA A 1 692 ? 8.084 -7.953 -78.067 1.00 27.02 692 ALA A O 1
ATOM 5439 N N . ARG A 1 693 ? 9.946 -7.435 -76.930 1.00 27.20 693 ARG A N 1
ATOM 5440 C CA . ARG A 1 693 ? 10.718 -8.669 -76.596 1.00 27.20 693 ARG A CA 1
ATOM 5441 C C . ARG A 1 693 ? 12.242 -8.447 -76.622 1.00 27.20 693 ARG A C 1
ATOM 5443 O O . ARG A 1 693 ? 12.718 -7.778 -77.524 1.00 27.20 693 ARG A O 1
ATOM 5450 N N . MET A 1 694 ? 12.950 -9.183 -75.746 1.00 26.23 694 MET A N 1
ATOM 5451 C CA . MET A 1 694 ? 14.388 -9.545 -75.811 1.00 26.23 694 MET A CA 1
ATOM 5452 C C . MET A 1 694 ? 15.417 -8.392 -75.775 1.00 26.23 694 MET A C 1
ATOM 5454 O O . MET A 1 694 ? 15.160 -7.299 -76.249 1.00 26.23 694 MET A O 1
ATOM 5458 N N . ALA A 1 695 ? 16.639 -8.576 -75.276 1.00 25.77 695 ALA A N 1
ATOM 5459 C CA . ALA A 1 695 ? 17.186 -9.514 -74.288 1.00 25.77 695 ALA A CA 1
ATOM 5460 C C . ALA A 1 695 ? 18.510 -8.894 -73.794 1.00 25.77 695 ALA A C 1
ATOM 5462 O O . ALA A 1 695 ? 19.208 -8.273 -74.592 1.00 25.77 695 ALA A O 1
ATOM 5463 N N . ALA A 1 696 ? 18.861 -9.054 -72.518 1.00 30.95 696 ALA A N 1
ATOM 5464 C CA . ALA A 1 696 ? 20.159 -8.637 -71.985 1.00 30.95 696 ALA A CA 1
ATOM 5465 C C . ALA A 1 696 ? 20.811 -9.834 -71.288 1.00 30.95 696 ALA A C 1
ATOM 5467 O O . ALA A 1 696 ? 20.169 -10.503 -70.475 1.00 30.95 696 ALA A O 1
ATOM 5468 N N . GLU A 1 697 ? 22.047 -10.139 -71.672 1.00 26.78 697 GLU A N 1
ATOM 5469 C CA . GLU A 1 697 ? 22.778 -11.318 -71.213 1.00 26.78 697 GLU A CA 1
ATOM 5470 C C . GLU A 1 697 ? 23.301 -11.142 -69.781 1.00 26.78 697 GLU A C 1
ATOM 5472 O O . GLU A 1 697 ? 23.673 -10.048 -69.355 1.00 26.78 697 GLU A O 1
ATOM 5477 N N . LEU A 1 698 ? 23.319 -12.249 -69.038 1.00 29.25 698 LEU A N 1
ATOM 5478 C CA . LEU A 1 698 ? 23.933 -12.353 -67.717 1.00 29.25 698 LEU A CA 1
ATOM 5479 C C . LEU A 1 698 ? 25.370 -12.854 -67.879 1.00 29.25 698 LEU A C 1
ATOM 5481 O O . LEU A 1 698 ? 25.565 -13.970 -68.360 1.00 29.25 698 LEU A O 1
ATOM 5485 N N . GLU A 1 699 ? 26.354 -12.105 -67.382 1.00 28.22 699 GLU A N 1
ATOM 5486 C CA . GLU A 1 699 ? 27.678 -12.660 -67.086 1.00 28.22 699 GLU A CA 1
ATOM 5487 C C . GLU A 1 699 ? 27.826 -12.897 -65.578 1.00 28.22 699 GLU A C 1
ATOM 5489 O O . GLU A 1 699 ? 27.664 -11.997 -64.753 1.00 28.22 699 GLU A O 1
ATOM 5494 N N . PHE A 1 700 ? 28.119 -14.147 -65.215 1.00 29.58 700 PHE A N 1
ATOM 5495 C CA . PHE A 1 700 ? 28.371 -14.564 -63.839 1.00 29.58 700 PHE A CA 1
ATOM 5496 C C . PHE A 1 700 ? 29.842 -14.340 -63.473 1.00 29.58 700 PHE A C 1
ATOM 5498 O O . PHE A 1 700 ? 30.733 -14.833 -64.163 1.00 29.58 700 PHE A O 1
ATOM 5505 N N . SER A 1 701 ? 30.100 -13.708 -62.326 1.00 30.92 701 SER A N 1
ATOM 5506 C CA . SER A 1 701 ? 31.417 -13.744 -61.679 1.00 30.92 701 SER A CA 1
ATOM 5507 C C . SER A 1 701 ? 31.427 -14.811 -60.583 1.00 30.92 701 SER A C 1
ATOM 5509 O O . SER A 1 701 ? 30.592 -14.795 -59.677 1.00 30.92 701 SER A O 1
ATOM 5511 N N . ALA A 1 702 ? 32.347 -15.771 -60.685 1.00 32.47 702 ALA A N 1
ATOM 5512 C CA . ALA A 1 702 ? 32.426 -16.912 -59.780 1.00 32.47 702 ALA A CA 1
ATOM 5513 C C . ALA A 1 702 ? 33.119 -16.545 -58.456 1.00 32.47 702 ALA A C 1
ATOM 5515 O O . ALA A 1 702 ? 34.278 -16.129 -58.443 1.00 32.47 702 ALA A O 1
ATOM 5516 N N . VAL A 1 703 ? 32.437 -16.771 -57.330 1.00 30.61 703 VAL A N 1
ATOM 5517 C CA . VAL A 1 703 ? 33.041 -16.661 -55.994 1.00 30.61 703 VAL A CA 1
ATOM 5518 C C . VAL A 1 703 ? 33.821 -17.939 -55.685 1.00 30.61 703 VAL A C 1
ATOM 5520 O O . VAL A 1 703 ? 33.287 -19.043 -55.773 1.00 30.61 703 VAL A O 1
ATOM 5523 N N . GLN A 1 704 ? 35.093 -17.788 -55.315 1.00 31.55 704 GLN A N 1
ATOM 5524 C CA . GLN A 1 704 ? 35.964 -18.907 -54.958 1.00 31.55 704 GLN A CA 1
ATOM 5525 C C . GLN A 1 704 ? 35.522 -19.564 -53.645 1.00 31.55 704 GLN A C 1
ATOM 5527 O O . GLN A 1 704 ? 35.470 -18.924 -52.596 1.00 31.55 704 GLN A O 1
ATOM 5532 N N . THR A 1 705 ? 35.271 -20.870 -53.689 1.00 31.02 705 THR A N 1
ATOM 5533 C CA . THR A 1 705 ? 35.105 -21.711 -52.501 1.00 31.02 705 THR A CA 1
ATOM 5534 C C . THR A 1 705 ? 36.466 -22.007 -51.872 1.00 31.02 705 THR A C 1
ATOM 5536 O O . THR A 1 705 ? 37.277 -22.713 -52.473 1.00 31.02 705 THR A O 1
ATOM 5539 N N . ALA A 1 706 ? 36.706 -21.527 -50.652 1.00 29.95 706 ALA A N 1
ATOM 5540 C CA . ALA A 1 706 ? 37.832 -21.976 -49.837 1.00 29.95 706 ALA A CA 1
ATOM 5541 C C . ALA A 1 706 ? 37.428 -23.229 -49.043 1.00 29.95 706 ALA A C 1
ATOM 5543 O O . ALA A 1 706 ? 36.549 -23.176 -48.185 1.00 29.95 706 ALA A O 1
ATOM 5544 N N . THR A 1 707 ? 38.063 -24.360 -49.342 1.00 31.72 707 THR A N 1
ATOM 5545 C CA . THR A 1 707 ? 37.914 -25.624 -48.608 1.00 31.72 707 THR A CA 1
ATOM 5546 C C . THR A 1 707 ? 38.854 -25.661 -47.405 1.00 31.72 707 THR A C 1
ATOM 5548 O O . THR A 1 707 ? 40.051 -25.424 -47.568 1.00 31.72 707 THR A O 1
ATOM 5551 N N . THR A 1 708 ? 38.353 -26.028 -46.225 1.00 30.69 708 THR A N 1
ATOM 5552 C CA . THR A 1 708 ? 39.179 -26.393 -45.062 1.00 30.69 708 THR A CA 1
ATOM 5553 C C . THR A 1 708 ? 38.962 -27.862 -44.701 1.00 30.69 708 THR A C 1
ATOM 5555 O O . THR A 1 708 ? 37.831 -28.347 -44.676 1.00 30.69 708 THR A O 1
ATOM 5558 N N . ASP A 1 709 ? 40.061 -28.585 -44.476 1.00 28.55 709 ASP A N 1
ATOM 5559 C CA . ASP A 1 709 ? 40.068 -30.048 -44.368 1.00 28.55 709 ASP A CA 1
ATOM 5560 C C . ASP A 1 709 ? 39.555 -30.588 -43.022 1.00 28.55 709 ASP A C 1
ATOM 5562 O O . ASP A 1 709 ? 39.857 -30.057 -41.953 1.00 28.55 709 ASP A O 1
ATOM 5566 N N . ASN A 1 710 ? 38.858 -31.727 -43.083 1.00 33.66 710 ASN A N 1
ATOM 5567 C CA . ASN A 1 710 ? 38.457 -32.528 -41.923 1.00 33.66 710 ASN A CA 1
ATOM 5568 C C . ASN A 1 710 ? 39.539 -33.549 -41.530 1.00 33.66 710 ASN A C 1
ATOM 5570 O O . ASN A 1 710 ? 39.867 -34.411 -42.345 1.00 33.66 710 ASN A O 1
ATOM 5574 N N . LYS A 1 711 ? 39.976 -33.521 -40.262 1.00 32.59 711 LYS A N 1
ATOM 5575 C CA . LYS A 1 711 ? 40.597 -34.621 -39.483 1.00 32.59 711 LYS A CA 1
ATOM 5576 C C . LYS A 1 711 ? 40.426 -34.328 -37.985 1.00 32.59 711 LYS A C 1
ATOM 5578 O O . LYS A 1 711 ? 40.527 -33.170 -37.600 1.00 32.59 711 LYS A O 1
ATOM 5583 N N . ASP A 1 712 ? 40.213 -35.274 -37.074 1.00 30.48 712 ASP A N 1
ATOM 5584 C CA . ASP A 1 712 ? 39.877 -36.699 -37.193 1.00 30.48 712 ASP A CA 1
ATOM 5585 C C . ASP A 1 712 ? 38.977 -37.086 -36.001 1.00 30.48 712 ASP A C 1
ATOM 5587 O O . ASP A 1 712 ? 39.031 -36.479 -34.930 1.00 30.48 712 ASP A O 1
ATOM 5591 N N . SER A 1 713 ? 38.144 -38.111 -36.177 1.00 31.20 713 SER A N 1
ATOM 5592 C CA . SER A 1 713 ? 37.228 -38.620 -35.149 1.00 31.20 713 SER A CA 1
ATOM 5593 C C . SER A 1 713 ? 37.930 -39.453 -34.069 1.00 31.20 713 SER A C 1
ATOM 5595 O O . SER A 1 713 ? 38.694 -40.360 -34.401 1.00 31.20 713 SER A O 1
ATOM 5597 N N . ALA A 1 714 ? 37.545 -39.279 -32.801 1.00 28.66 714 ALA A N 1
ATOM 5598 C CA . ALA A 1 714 ? 37.797 -40.256 -31.740 1.00 28.66 714 ALA A CA 1
ATOM 5599 C C . ALA A 1 714 ? 36.466 -40.820 -31.216 1.00 28.66 714 ALA A C 1
ATOM 5601 O O . ALA A 1 714 ? 35.707 -40.140 -30.529 1.00 28.66 714 ALA A O 1
ATOM 5602 N N . ILE A 1 715 ? 36.180 -42.076 -31.563 1.00 33.25 715 ILE A N 1
ATOM 5603 C CA . ILE A 1 715 ? 35.020 -42.830 -31.075 1.00 33.25 715 ILE A CA 1
ATOM 5604 C C . ILE A 1 715 ? 35.380 -43.451 -29.723 1.00 33.25 715 ILE A C 1
ATOM 5606 O O . ILE A 1 715 ? 36.412 -44.113 -29.622 1.00 33.25 715 ILE A O 1
ATOM 5610 N N . TYR A 1 716 ? 34.487 -43.373 -28.732 1.00 28.97 716 TYR A N 1
ATOM 5611 C CA . TYR A 1 716 ? 34.333 -44.491 -27.799 1.00 28.97 716 TYR A CA 1
ATOM 5612 C C . TYR A 1 716 ? 32.876 -44.712 -27.399 1.00 28.97 716 TYR A C 1
ATOM 5614 O O . TYR A 1 716 ? 32.136 -43.788 -27.080 1.00 28.97 716 TYR A O 1
ATOM 5622 N N . SER A 1 717 ? 32.477 -45.977 -27.445 1.00 42.56 717 SER A N 1
ATOM 5623 C CA . SER A 1 717 ? 31.113 -46.461 -27.259 1.00 42.56 717 SER A CA 1
ATOM 5624 C C . SER A 1 717 ? 30.918 -47.114 -25.894 1.00 42.56 717 SER A C 1
ATOM 5626 O O . SER A 1 717 ? 31.785 -47.875 -25.457 1.00 42.56 717 SER A O 1
ATOM 5628 N N . LYS A 1 718 ? 29.719 -46.992 -25.319 1.00 31.91 718 LYS A N 1
ATOM 5629 C CA . LYS A 1 718 ? 29.091 -48.076 -24.547 1.00 31.91 718 LYS A CA 1
ATOM 5630 C C . LYS A 1 718 ? 27.572 -47.986 -24.684 1.00 31.91 718 LYS A C 1
ATOM 5632 O O . LYS A 1 718 ? 27.014 -46.902 -24.575 1.00 31.91 718 LYS A O 1
ATOM 5637 N N . GLY A 1 719 ? 26.941 -49.110 -25.013 1.00 30.50 719 GLY A N 1
ATOM 5638 C CA . GLY A 1 719 ? 25.530 -49.159 -25.393 1.00 30.50 719 GLY A CA 1
ATOM 5639 C C . GLY A 1 719 ? 24.580 -49.522 -24.253 1.00 30.50 719 GLY A C 1
ATOM 5640 O O . GLY A 1 719 ? 24.986 -50.141 -23.273 1.00 30.50 719 GLY A O 1
ATOM 5641 N N . THR A 1 720 ? 23.317 -49.144 -24.464 1.00 34.88 720 THR A N 1
ATOM 5642 C CA . THR A 1 720 ? 22.102 -49.963 -24.273 1.00 34.88 720 THR A CA 1
ATOM 5643 C C . THR A 1 720 ? 22.058 -50.970 -23.119 1.00 34.88 720 THR A C 1
ATOM 5645 O O . THR A 1 720 ? 22.722 -52.002 -23.187 1.00 34.88 720 THR A O 1
ATOM 5648 N N . GLN A 1 721 ? 21.063 -50.809 -22.241 1.00 26.97 721 GLN A N 1
ATOM 5649 C CA . GLN A 1 721 ? 19.933 -51.749 -22.241 1.00 26.97 721 GLN A CA 1
ATOM 5650 C C . GLN A 1 721 ? 18.661 -51.074 -21.695 1.00 26.97 721 GLN A C 1
ATOM 5652 O O . GLN A 1 721 ? 18.673 -50.502 -20.608 1.00 26.97 721 GLN A O 1
ATOM 5657 N N . THR A 1 722 ? 17.582 -51.118 -22.473 1.00 38.31 722 THR A N 1
ATOM 5658 C CA . THR A 1 722 ? 16.197 -50.935 -22.013 1.00 38.31 722 THR A CA 1
ATOM 5659 C C . THR A 1 722 ? 15.634 -52.297 -21.635 1.00 38.31 722 THR A C 1
ATOM 5661 O O . THR A 1 722 ? 15.956 -53.261 -22.323 1.00 38.31 722 THR A O 1
ATOM 5664 N N . ASP A 1 723 ? 14.735 -52.363 -20.657 1.00 24.28 723 ASP A N 1
ATOM 5665 C CA . ASP A 1 723 ? 13.717 -53.417 -20.604 1.00 24.28 723 ASP A CA 1
ATOM 5666 C C . ASP A 1 723 ? 12.404 -52.827 -20.063 1.00 24.28 723 ASP A C 1
ATOM 5668 O O . ASP A 1 723 ? 12.404 -52.024 -19.126 1.00 24.28 723 ASP A O 1
ATOM 5672 N N . ASP A 1 724 ? 11.307 -53.188 -20.727 1.00 27.36 724 ASP A N 1
ATOM 5673 C CA . ASP A 1 724 ? 9.939 -52.732 -20.470 1.00 27.36 724 ASP A CA 1
ATOM 5674 C C . ASP A 1 724 ? 9.251 -53.495 -19.323 1.00 27.36 724 ASP A C 1
ATOM 5676 O O . ASP A 1 724 ? 9.626 -54.614 -18.987 1.00 27.36 724 ASP A O 1
ATOM 5680 N N . GLU A 1 725 ? 8.185 -52.879 -18.797 1.00 26.75 725 GLU A N 1
ATOM 5681 C CA . GLU A 1 725 ? 6.898 -53.433 -18.310 1.00 26.75 725 GLU A CA 1
ATOM 5682 C C . GLU A 1 725 ? 6.401 -52.536 -17.151 1.00 26.75 725 GLU A C 1
ATOM 5684 O O . GLU A 1 725 ? 7.099 -52.336 -16.166 1.00 26.75 725 GLU A O 1
ATOM 5689 N N . ARG A 1 726 ? 5.191 -51.959 -17.143 1.00 26.42 726 ARG A N 1
ATOM 5690 C CA . ARG A 1 726 ? 3.906 -52.591 -17.460 1.00 26.42 726 ARG A CA 1
ATOM 5691 C C . ARG A 1 726 ? 2.778 -51.546 -17.539 1.00 26.42 726 ARG A C 1
ATOM 5693 O O . ARG A 1 726 ? 2.688 -50.647 -16.708 1.00 26.42 726 ARG A O 1
ATOM 5700 N N . ILE A 1 727 ? 1.881 -51.722 -18.504 1.00 26.00 727 ILE A N 1
ATOM 5701 C CA . ILE A 1 727 ? 0.643 -50.947 -18.703 1.00 26.00 727 ILE A CA 1
ATOM 5702 C C . ILE A 1 727 ? -0.436 -51.364 -17.685 1.00 26.00 727 ILE A C 1
ATOM 5704 O O . ILE A 1 727 ? -0.640 -52.566 -17.528 1.00 26.00 727 ILE A O 1
ATOM 5708 N N . SER A 1 728 ? -1.207 -50.414 -17.124 1.00 24.25 728 SER A N 1
ATOM 5709 C CA . SER A 1 728 ? -2.683 -50.538 -17.005 1.00 24.25 728 SER A CA 1
ATOM 5710 C C . SER A 1 728 ? -3.392 -49.294 -16.434 1.00 24.25 728 SER A C 1
ATOM 5712 O O . SER A 1 728 ? -3.112 -48.909 -15.305 1.00 24.25 728 SER A O 1
ATOM 5714 N N . VAL A 1 729 ? -4.348 -48.759 -17.213 1.00 24.70 729 VAL A N 1
ATOM 5715 C CA . VAL A 1 729 ? -5.770 -48.461 -16.873 1.00 24.70 729 VAL A CA 1
ATOM 5716 C C . VAL A 1 729 ? -6.088 -47.858 -15.480 1.00 24.70 729 VAL A C 1
ATOM 5718 O O . VAL A 1 729 ? -5.761 -48.456 -14.465 1.00 24.70 729 VAL A O 1
ATOM 5721 N N . GLY A 1 730 ? -6.841 -46.754 -15.358 1.00 25.33 730 GLY A N 1
ATOM 5722 C CA . GLY A 1 730 ? -7.524 -45.953 -16.387 1.00 25.33 730 GLY A CA 1
ATOM 5723 C C . GLY A 1 730 ? -8.465 -44.883 -15.795 1.00 25.33 730 GLY A C 1
ATOM 5724 O O . GLY A 1 730 ? -8.401 -44.618 -14.602 1.00 25.33 730 GLY A O 1
ATOM 5725 N N . GLU A 1 731 ? -9.283 -44.292 -16.677 1.00 23.61 731 GLU A N 1
ATOM 5726 C CA . GLU A 1 731 ? -10.612 -43.649 -16.496 1.00 23.61 731 GLU A CA 1
ATOM 5727 C C . GLU A 1 731 ? -10.946 -42.914 -15.170 1.00 23.61 731 GLU A C 1
ATOM 5729 O O . GLU A 1 731 ? -10.958 -43.502 -14.098 1.00 23.61 731 GLU A O 1
ATOM 5734 N N . PHE A 1 732 ? -11.159 -41.590 -15.156 1.00 21.09 732 PHE A N 1
ATOM 5735 C CA . PHE A 1 732 ? -12.266 -40.764 -15.712 1.00 21.09 732 PHE A CA 1
ATOM 5736 C C . PHE A 1 732 ? -13.380 -40.428 -14.694 1.00 21.09 732 PHE A C 1
ATOM 5738 O O . PHE A 1 732 ? -13.837 -41.275 -13.938 1.00 21.09 732 PHE A O 1
ATOM 5745 N N . SER A 1 733 ? -13.896 -39.200 -14.840 1.00 23.42 733 SER A N 1
ATOM 5746 C CA . SER A 1 733 ? -15.260 -38.741 -14.513 1.00 2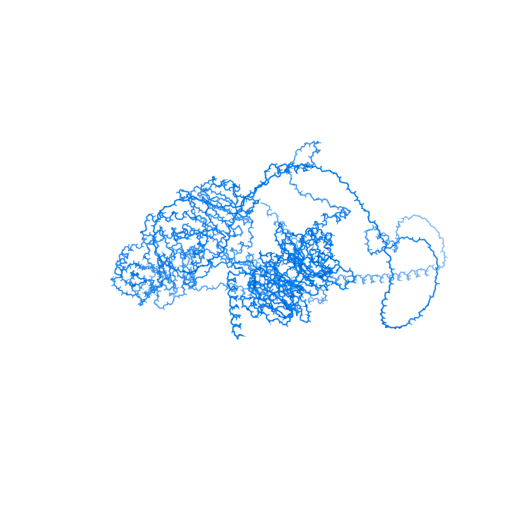3.42 733 SER A CA 1
ATOM 5747 C C . SER A 1 733 ? -15.679 -38.390 -13.074 1.00 23.42 733 SER A C 1
ATOM 5749 O O . SER A 1 733 ? -15.894 -39.254 -12.237 1.00 23.42 733 SER A O 1
ATOM 5751 N N . LEU A 1 734 ? -16.006 -37.092 -12.942 1.00 24.72 734 LEU A N 1
ATOM 5752 C CA . LEU A 1 734 ? -17.295 -36.522 -12.489 1.00 24.72 734 LEU A CA 1
ATOM 5753 C C . LEU A 1 734 ? -17.802 -36.790 -11.060 1.00 24.72 734 LEU A C 1
ATOM 5755 O O . LEU A 1 734 ? -17.825 -37.912 -10.574 1.00 24.72 734 LEU A O 1
ATOM 5759 N N . GLY A 1 735 ? -18.402 -35.754 -10.460 1.00 24.08 735 GLY A N 1
ATOM 5760 C CA . GLY A 1 735 ? -19.291 -35.942 -9.309 1.00 24.08 735 GLY A CA 1
ATOM 5761 C C . GLY A 1 735 ? -19.530 -34.697 -8.462 1.00 24.08 735 GLY A C 1
ATOM 5762 O O . GLY A 1 735 ? -19.061 -34.624 -7.333 1.00 24.08 735 GLY A O 1
ATOM 5763 N N . SER A 1 736 ? -20.285 -33.733 -8.983 1.00 31.17 736 SER A N 1
ATOM 5764 C CA . SER A 1 736 ? -20.939 -32.700 -8.172 1.00 31.17 736 SER A CA 1
ATOM 5765 C C . SER A 1 736 ? -21.889 -33.317 -7.138 1.00 31.17 736 SER A C 1
ATOM 5767 O O . SER A 1 736 ? -22.734 -34.127 -7.526 1.00 31.17 736 SER A O 1
ATOM 5769 N N . GLN A 1 737 ? -21.866 -32.854 -5.885 1.00 25.64 737 GLN A N 1
ATOM 5770 C CA . GLN A 1 737 ? -23.081 -32.837 -5.065 1.00 25.64 737 GLN A CA 1
ATOM 5771 C C . GLN A 1 737 ? -23.059 -31.707 -4.027 1.00 25.64 737 GLN A C 1
ATOM 5773 O O . GLN A 1 737 ? -22.000 -31.221 -3.635 1.00 25.64 737 GLN A O 1
ATOM 5778 N N . GLU A 1 738 ? -24.254 -31.266 -3.653 1.00 25.31 738 GLU A N 1
ATOM 5779 C CA . GLU A 1 738 ? -24.568 -29.993 -3.006 1.00 25.31 738 GLU A CA 1
ATOM 5780 C C . GLU A 1 738 ? -25.446 -30.248 -1.755 1.00 25.31 738 GLU A C 1
ATOM 5782 O O . GLU A 1 738 ? -26.081 -31.300 -1.667 1.00 25.31 738 GLU A O 1
ATOM 5787 N N . PHE A 1 739 ? -25.512 -29.255 -0.858 1.00 25.92 739 PHE A N 1
ATOM 5788 C CA . PHE A 1 739 ? -26.451 -29.071 0.274 1.00 25.92 739 PHE A CA 1
ATOM 5789 C C . PHE A 1 739 ? -26.248 -29.732 1.668 1.00 25.92 739 PHE A C 1
ATOM 5791 O O . PHE A 1 739 ? -26.292 -30.944 1.850 1.00 25.92 739 PHE A O 1
ATOM 5798 N N . ASP A 1 740 ? -26.205 -28.806 2.643 1.00 23.41 740 ASP A N 1
ATOM 5799 C CA . ASP A 1 740 ? -26.949 -28.710 3.919 1.00 23.41 740 ASP A CA 1
ATOM 5800 C C . ASP A 1 740 ? -26.546 -29.375 5.256 1.00 23.41 740 ASP A C 1
ATOM 5802 O O . ASP A 1 740 ? -25.794 -30.342 5.359 1.00 23.41 740 ASP A O 1
ATOM 5806 N N . TYR A 1 741 ? -27.033 -28.687 6.301 1.00 30.47 741 TYR A N 1
ATOM 5807 C CA . TYR A 1 741 ? -26.740 -28.744 7.738 1.00 30.47 741 TYR A CA 1
ATOM 5808 C C . TYR A 1 741 ? -27.364 -29.949 8.474 1.00 30.47 741 TYR A C 1
ATOM 5810 O O . TYR A 1 741 ? -28.469 -30.361 8.132 1.00 30.47 741 TYR A O 1
ATOM 5818 N N . ASP A 1 742 ? -26.717 -30.436 9.548 1.00 25.67 742 ASP A N 1
ATOM 5819 C CA . ASP A 1 742 ? -27.204 -30.263 10.941 1.00 25.67 742 ASP A CA 1
ATOM 5820 C C . ASP A 1 742 ? -26.266 -30.897 12.009 1.00 25.67 742 ASP A C 1
ATOM 5822 O O . ASP A 1 742 ? -25.210 -31.450 11.691 1.00 25.67 742 ASP A O 1
ATOM 5826 N N . ASP A 1 743 ? -26.625 -30.704 13.285 1.00 25.27 743 ASP A N 1
ATOM 5827 C CA . ASP A 1 743 ? -25.816 -30.820 14.514 1.00 25.27 743 ASP A CA 1
ATOM 5828 C C . ASP A 1 743 ? -25.488 -32.239 15.074 1.00 25.27 743 ASP A C 1
ATOM 5830 O O . ASP A 1 743 ? -26.068 -33.261 14.713 1.00 25.27 743 ASP A O 1
ATOM 5834 N N . ASP A 1 744 ? -24.613 -32.208 16.096 1.00 25.16 744 ASP A N 1
ATOM 5835 C CA . ASP A 1 744 ? -24.514 -33.076 17.294 1.00 25.16 744 ASP A CA 1
ATOM 5836 C C . ASP A 1 744 ? -23.557 -34.306 17.399 1.00 25.16 744 ASP A C 1
ATOM 5838 O O . ASP A 1 744 ? -23.780 -35.398 16.887 1.00 25.16 744 ASP A O 1
ATOM 5842 N N . LEU A 1 745 ? -22.571 -34.118 18.301 1.00 25.38 745 LEU A N 1
ATOM 5843 C CA . LEU A 1 745 ? -22.055 -35.030 19.353 1.00 25.38 745 LEU A CA 1
ATOM 5844 C C . LEU A 1 745 ? -21.371 -36.386 19.028 1.00 25.38 745 LEU A C 1
ATOM 5846 O O . LEU A 1 745 ? -21.990 -37.350 18.594 1.00 25.38 745 LEU A O 1
ATOM 5850 N N . GLY A 1 746 ? -20.129 -36.551 19.529 1.00 23.59 746 GLY A N 1
ATOM 5851 C CA . GLY A 1 746 ? -19.564 -37.881 19.845 1.00 23.59 746 GLY A CA 1
ATOM 5852 C C . GLY A 1 746 ? -18.036 -37.963 20.024 1.00 23.59 746 GLY A C 1
ATOM 5853 O O . GLY A 1 746 ? -17.299 -38.039 19.049 1.00 23.59 746 GLY A O 1
ATOM 5854 N N . MET A 1 747 ? -17.543 -38.029 21.268 1.00 25.16 747 MET A N 1
ATOM 5855 C CA . MET A 1 747 ? -16.125 -38.305 21.586 1.00 25.16 747 MET A CA 1
ATOM 5856 C C . MET A 1 747 ? -15.779 -39.800 21.447 1.00 25.16 747 MET A C 1
ATOM 5858 O O . MET A 1 747 ? -16.445 -40.611 22.086 1.00 25.16 747 MET A O 1
ATOM 5862 N N . MET A 1 748 ? -14.674 -40.157 20.774 1.00 25.41 748 MET A N 1
ATOM 5863 C CA . MET A 1 748 ? -13.884 -41.373 21.064 1.00 25.41 748 MET A CA 1
ATOM 5864 C C . MET A 1 748 ? -12.389 -41.187 20.747 1.00 25.41 748 MET A C 1
ATOM 5866 O O . MET A 1 748 ? -11.995 -40.298 19.996 1.00 25.41 748 MET A O 1
ATOM 5870 N N . GLU A 1 749 ? -11.555 -42.009 21.385 1.00 23.56 749 GLU A N 1
ATOM 5871 C CA . GLU A 1 749 ? -10.120 -41.788 21.592 1.00 23.56 749 GLU A CA 1
ATOM 5872 C C . GLU A 1 749 ? -9.232 -42.803 20.833 1.00 23.56 749 GLU A C 1
ATOM 5874 O O . GLU A 1 749 ? -9.609 -43.954 20.636 1.00 23.56 749 GLU A O 1
ATOM 5879 N N . HIS A 1 750 ? -8.014 -42.367 20.484 1.00 25.50 750 HIS A N 1
ATOM 5880 C CA . HIS A 1 750 ? -6.847 -43.155 20.037 1.00 25.50 750 HIS A CA 1
ATOM 5881 C C . HIS A 1 750 ? -6.891 -43.950 18.709 1.00 25.50 750 HIS A C 1
ATOM 5883 O O . HIS A 1 750 ? -7.424 -45.050 18.602 1.00 25.50 750 HIS A O 1
ATOM 5889 N N . GLY A 1 751 ? -6.067 -43.484 17.761 1.00 25.11 751 GLY A N 1
ATOM 5890 C CA . GLY A 1 751 ? -5.509 -44.278 16.662 1.00 25.11 751 GLY A CA 1
ATOM 5891 C C . GLY A 1 751 ? -4.209 -43.653 16.143 1.00 25.11 751 GLY A C 1
ATOM 5892 O O . GLY A 1 751 ? -4.241 -42.656 15.429 1.00 25.11 751 GLY A O 1
ATOM 5893 N N . GLN A 1 752 ? -3.046 -44.199 16.518 1.00 25.55 752 GLN A N 1
ATOM 5894 C CA . GLN A 1 752 ? -1.748 -43.725 16.014 1.00 25.55 752 GLN A CA 1
ATOM 5895 C C . GLN A 1 752 ? -1.534 -44.172 14.561 1.00 25.55 752 GLN A C 1
ATOM 5897 O O . GLN A 1 752 ? -1.521 -45.373 14.305 1.00 25.55 752 GLN A O 1
ATOM 5902 N N . PHE A 1 753 ? -1.231 -43.248 13.643 1.00 24.08 753 PHE A N 1
ATOM 5903 C CA . PHE A 1 753 ? -0.643 -43.594 12.344 1.00 24.08 753 PHE A CA 1
ATOM 5904 C C . PHE A 1 753 ? 0.542 -42.692 11.982 1.00 24.08 753 PHE A C 1
ATOM 5906 O O . PHE A 1 753 ? 0.500 -41.473 12.131 1.00 24.08 753 PHE A O 1
ATOM 5913 N N . ARG A 1 754 ? 1.635 -43.323 11.533 1.00 22.81 754 ARG A N 1
ATOM 5914 C CA . ARG A 1 754 ? 2.872 -42.659 11.092 1.00 22.81 754 ARG A CA 1
ATOM 5915 C C . ARG A 1 754 ? 2.773 -42.279 9.617 1.00 22.81 754 ARG A C 1
ATOM 5917 O O . ARG A 1 754 ? 2.368 -43.098 8.800 1.00 22.81 754 ARG A O 1
ATOM 5924 N N . GLY A 1 755 ? 3.177 -41.050 9.310 1.00 22.42 755 GLY A N 1
ATOM 5925 C CA . GLY A 1 755 ? 2.954 -40.416 8.015 1.00 22.42 755 GLY A CA 1
ATOM 5926 C C . GLY A 1 755 ? 3.775 -40.906 6.822 1.00 22.42 755 GLY A C 1
ATOM 5927 O O . GLY A 1 755 ? 4.644 -41.771 6.922 1.00 22.42 755 GLY A O 1
ATOM 5928 N N . ARG A 1 756 ? 3.513 -40.230 5.700 1.00 22.95 756 ARG A N 1
ATOM 5929 C CA . ARG A 1 756 ? 4.447 -39.908 4.611 1.00 22.95 756 ARG A CA 1
ATOM 5930 C C . ARG A 1 756 ? 3.819 -38.791 3.772 1.00 22.95 756 ARG A C 1
ATOM 5932 O O . ARG A 1 756 ? 2.819 -39.025 3.106 1.00 22.95 756 ARG A O 1
ATOM 5939 N N . ALA A 1 757 ? 4.400 -37.595 3.818 1.00 25.77 757 ALA A N 1
ATOM 5940 C CA . ALA A 1 757 ? 4.164 -36.571 2.805 1.00 25.77 757 ALA A CA 1
ATOM 5941 C C . ALA A 1 757 ? 5.220 -36.750 1.705 1.00 25.77 757 ALA A C 1
ATOM 5943 O O . ALA A 1 757 ? 6.392 -36.971 2.016 1.00 25.77 757 ALA A O 1
ATOM 5944 N N . PHE A 1 758 ? 4.804 -36.702 0.441 1.00 26.20 758 PHE A N 1
ATOM 5945 C CA . PHE A 1 758 ? 5.709 -36.801 -0.701 1.00 26.20 758 PHE A CA 1
ATOM 5946 C C . PHE A 1 758 ? 6.195 -35.408 -1.105 1.00 26.20 758 PHE A C 1
ATOM 5948 O O . PHE A 1 758 ? 5.397 -34.555 -1.476 1.00 26.20 758 PHE A O 1
ATOM 5955 N N . SER A 1 759 ? 7.510 -35.208 -1.069 1.00 28.75 759 SER A N 1
ATOM 5956 C CA . SER A 1 759 ? 8.198 -34.145 -1.800 1.00 28.75 759 SER A CA 1
ATOM 5957 C C . SER A 1 759 ? 8.638 -34.688 -3.160 1.00 28.75 759 SER A C 1
ATOM 5959 O O . SER A 1 759 ? 9.293 -35.735 -3.211 1.00 28.75 759 SER A O 1
ATOM 5961 N N . HIS A 1 760 ? 8.313 -33.986 -4.241 1.00 24.58 760 HIS A N 1
ATOM 5962 C CA . HIS A 1 760 ? 8.993 -34.156 -5.526 1.00 24.58 760 HIS A CA 1
ATOM 5963 C C . HIS A 1 760 ? 10.036 -33.046 -5.722 1.00 24.58 760 HIS A C 1
ATOM 5965 O O . HIS A 1 760 ? 10.119 -32.132 -4.903 1.00 24.58 760 HIS A O 1
ATOM 5971 N N . ASP A 1 761 ? 10.830 -33.186 -6.780 1.00 26.89 761 ASP A N 1
ATOM 5972 C CA . ASP A 1 761 ? 11.882 -32.265 -7.229 1.00 26.89 761 ASP A CA 1
ATOM 5973 C C . ASP A 1 761 ? 13.172 -32.282 -6.389 1.00 26.89 761 ASP A C 1
ATOM 5975 O O . ASP A 1 761 ? 13.507 -31.371 -5.634 1.00 26.89 761 ASP A O 1
ATOM 5979 N N . GLN A 1 762 ? 13.954 -33.348 -6.597 1.00 28.14 762 GLN A N 1
ATOM 5980 C CA . GLN A 1 762 ? 15.373 -33.410 -6.245 1.00 28.14 762 GLN A CA 1
ATOM 5981 C C . GLN A 1 762 ? 16.204 -33.753 -7.493 1.00 28.14 762 GLN A C 1
ATOM 5983 O O . GLN A 1 762 ? 16.629 -34.893 -7.677 1.00 28.14 762 GLN A O 1
ATOM 5988 N N . GLU A 1 763 ? 16.455 -32.762 -8.354 1.00 27.77 763 GLU A N 1
ATOM 5989 C CA . GLU A 1 763 ? 17.529 -32.860 -9.350 1.00 27.77 763 GLU A CA 1
ATOM 5990 C C . GLU A 1 763 ? 18.887 -32.673 -8.655 1.00 27.77 763 GLU A C 1
ATOM 5992 O O . GLU A 1 763 ? 19.127 -31.686 -7.959 1.00 27.77 763 GLU A O 1
ATOM 5997 N N . SER A 1 764 ? 19.783 -33.647 -8.811 1.00 30.67 764 SER A N 1
ATOM 5998 C CA . SER A 1 764 ? 21.101 -33.661 -8.170 1.00 30.67 764 SER A CA 1
ATOM 5999 C C . SER A 1 764 ? 22.162 -32.920 -9.002 1.00 30.67 764 SER A C 1
ATOM 6001 O O . SER A 1 764 ? 22.436 -33.358 -10.124 1.00 30.67 764 SER A O 1
ATOM 6003 N N . PRO A 1 765 ? 22.839 -31.881 -8.473 1.00 37.44 765 PRO A N 1
ATOM 6004 C CA . PRO A 1 765 ? 23.989 -31.269 -9.137 1.00 37.44 765 PRO A CA 1
ATOM 6005 C C . PRO A 1 765 ? 25.236 -32.169 -9.101 1.00 37.44 765 PRO A C 1
ATOM 6007 O O . PRO A 1 765 ? 25.421 -32.971 -8.184 1.00 37.44 765 PRO A O 1
ATOM 6010 N N . LEU A 1 766 ? 26.118 -31.997 -10.089 1.00 38.75 766 LEU A N 1
ATOM 6011 C CA . LEU A 1 766 ? 27.364 -32.762 -10.247 1.00 38.75 766 LEU A CA 1
ATOM 6012 C C . LEU A 1 766 ? 28.376 -32.540 -9.093 1.00 38.75 766 LEU A C 1
ATOM 6014 O O . LEU A 1 766 ? 28.374 -31.475 -8.468 1.00 38.75 766 LEU A O 1
ATOM 6018 N N . PRO A 1 767 ? 29.286 -33.501 -8.817 1.00 41.44 767 PRO A N 1
ATOM 6019 C CA . PRO A 1 767 ? 30.247 -33.397 -7.717 1.00 41.44 767 PRO A CA 1
ATOM 6020 C C . PRO A 1 767 ? 31.255 -32.245 -7.872 1.00 41.44 767 PRO A C 1
ATOM 6022 O O . PRO A 1 767 ? 31.831 -32.023 -8.936 1.00 41.44 767 PRO A O 1
ATOM 6025 N N . ALA A 1 768 ? 31.553 -31.565 -6.762 1.00 47.75 768 ALA A N 1
ATOM 6026 C CA . ALA A 1 768 ? 32.355 -30.335 -6.725 1.00 47.75 768 ALA A CA 1
ATOM 6027 C C . ALA A 1 768 ? 33.832 -30.454 -7.189 1.00 47.75 768 ALA A C 1
ATOM 6029 O O . ALA A 1 768 ? 34.509 -29.433 -7.331 1.00 47.75 768 ALA A O 1
ATOM 6030 N N . GLU A 1 769 ? 34.356 -31.660 -7.441 1.00 48.31 769 GLU A N 1
ATOM 6031 C CA . GLU A 1 769 ? 35.754 -31.861 -7.860 1.00 48.31 769 GLU A CA 1
ATOM 6032 C C . GLU A 1 769 ? 36.057 -31.404 -9.298 1.00 48.31 769 GLU A C 1
A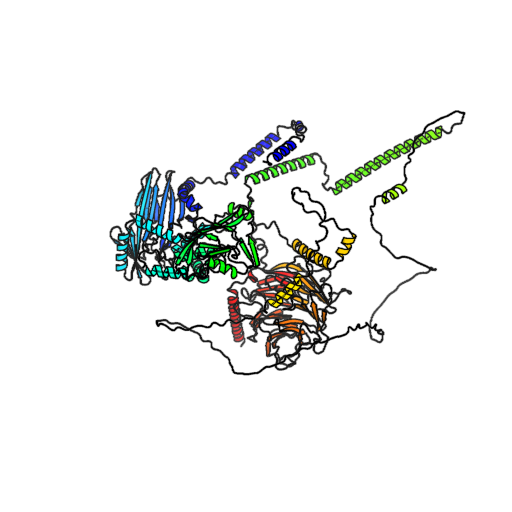TOM 6034 O O . GLU A 1 769 ? 37.177 -30.962 -9.567 1.00 48.31 769 GLU A O 1
ATOM 6039 N N . GLU A 1 770 ? 35.100 -31.462 -10.232 1.00 46.03 770 GLU A N 1
ATOM 6040 C CA . GLU A 1 770 ? 35.336 -30.979 -11.606 1.00 46.03 770 GLU A CA 1
ATOM 6041 C C . GLU A 1 770 ? 35.326 -29.448 -11.688 1.00 46.03 770 GLU A C 1
ATOM 6043 O O . GLU A 1 770 ? 36.187 -28.851 -12.342 1.00 46.03 770 GLU A O 1
ATOM 6048 N N . ILE A 1 771 ? 34.444 -28.796 -10.926 1.00 51.00 771 ILE A N 1
ATOM 6049 C CA . ILE A 1 771 ? 34.389 -27.331 -10.812 1.00 51.00 771 ILE A CA 1
ATOM 6050 C C . ILE A 1 771 ? 35.696 -26.794 -10.200 1.00 51.00 771 ILE A C 1
ATOM 6052 O O . ILE A 1 771 ? 36.244 -25.793 -10.668 1.00 51.00 771 ILE A O 1
ATOM 6056 N N . ALA A 1 772 ? 36.259 -27.497 -9.210 1.00 53.00 772 ALA A N 1
ATOM 6057 C CA . ALA A 1 772 ? 37.548 -27.147 -8.614 1.00 53.00 772 ALA A CA 1
ATOM 6058 C C . ALA A 1 772 ? 38.719 -27.205 -9.619 1.00 53.00 772 ALA A C 1
ATOM 6060 O O . ALA A 1 772 ? 39.632 -26.380 -9.538 1.00 53.00 772 ALA A O 1
ATOM 6061 N N . LYS A 1 773 ? 38.693 -28.130 -10.592 1.00 50.06 773 LYS A N 1
ATOM 6062 C CA . LYS A 1 773 ? 39.720 -28.228 -11.648 1.00 50.06 773 LYS A CA 1
ATOM 6063 C C . LYS A 1 773 ? 39.613 -27.099 -12.676 1.00 50.06 773 LYS A C 1
ATOM 6065 O O . LYS A 1 773 ? 40.639 -26.520 -13.030 1.00 50.06 773 LYS A O 1
ATOM 6070 N N . LEU A 1 774 ? 38.400 -26.734 -13.093 1.00 47.84 774 LEU A N 1
ATOM 6071 C CA . LEU A 1 774 ? 38.176 -25.607 -14.011 1.00 47.84 774 LEU A CA 1
ATOM 6072 C C . LEU A 1 774 ? 38.564 -24.261 -13.368 1.00 47.84 774 LEU A C 1
ATOM 6074 O O . LEU A 1 774 ? 39.272 -23.458 -13.978 1.00 47.84 774 LEU A O 1
ATOM 6078 N N . LEU A 1 775 ? 38.220 -24.047 -12.092 1.00 48.88 775 LEU A N 1
ATOM 6079 C CA . LEU A 1 775 ? 38.650 -22.863 -11.333 1.00 48.88 775 LEU A CA 1
ATOM 6080 C C . LEU A 1 775 ? 40.168 -22.817 -11.082 1.00 48.88 775 LEU A C 1
ATOM 6082 O O . LEU A 1 775 ? 40.741 -21.732 -10.969 1.00 48.88 775 LEU A O 1
ATOM 6086 N N . ALA A 1 776 ? 40.845 -23.967 -11.008 1.00 50.28 776 ALA A N 1
ATOM 6087 C CA . ALA A 1 776 ? 42.302 -24.021 -10.890 1.00 50.28 776 ALA A CA 1
ATOM 6088 C C . ALA A 1 776 ? 43.020 -23.623 -12.192 1.00 50.28 776 ALA A C 1
ATOM 6090 O O . ALA A 1 776 ? 44.094 -23.024 -12.121 1.00 50.28 776 ALA A O 1
ATOM 6091 N N . GLN A 1 777 ? 42.432 -23.902 -13.362 1.00 44.25 777 GLN A N 1
ATOM 6092 C CA . GLN A 1 777 ? 42.958 -23.447 -14.656 1.00 44.25 777 GLN A CA 1
ATOM 6093 C C . GLN A 1 777 ? 42.770 -21.934 -14.843 1.00 44.25 777 GLN A C 1
ATOM 6095 O O . GLN A 1 777 ? 43.729 -21.244 -15.185 1.00 44.25 777 GLN A O 1
ATOM 6100 N N . ALA A 1 778 ? 41.592 -21.395 -14.503 1.00 43.22 778 ALA A N 1
ATOM 6101 C CA . ALA A 1 778 ? 41.321 -19.952 -14.561 1.00 43.22 778 ALA A CA 1
ATOM 6102 C C . ALA A 1 778 ? 42.230 -19.108 -13.637 1.00 43.22 778 ALA A C 1
ATOM 6104 O O . ALA A 1 778 ? 42.460 -17.931 -13.891 1.00 43.22 778 ALA A O 1
ATOM 6105 N N . ARG A 1 779 ? 42.795 -19.699 -12.575 1.00 41.78 779 ARG A N 1
ATOM 6106 C CA . ARG A 1 779 ? 43.724 -19.023 -11.648 1.00 41.78 779 ARG A CA 1
ATOM 6107 C C . ARG A 1 779 ? 45.174 -18.915 -12.139 1.00 41.78 779 ARG A C 1
ATOM 6109 O O . ARG A 1 779 ? 45.996 -18.354 -11.416 1.00 41.78 779 ARG A O 1
ATOM 6116 N N . GLN A 1 780 ? 45.528 -19.462 -13.305 1.00 39.91 780 GLN A N 1
ATOM 6117 C CA . GLN A 1 780 ? 46.914 -19.423 -13.802 1.00 39.91 780 GLN A CA 1
ATOM 6118 C C . GLN A 1 780 ? 47.222 -18.255 -14.748 1.00 39.91 780 GLN A C 1
ATOM 6120 O O . GLN A 1 780 ? 48.401 -17.963 -14.949 1.00 39.91 780 GLN A O 1
ATOM 6125 N N . THR A 1 781 ? 46.212 -17.575 -15.297 1.00 41.00 781 THR A N 1
ATOM 6126 C CA . THR A 1 781 ? 46.403 -16.475 -16.260 1.00 41.00 781 THR A CA 1
ATOM 6127 C C . THR A 1 781 ? 46.754 -15.137 -15.605 1.00 41.00 781 THR A C 1
ATOM 6129 O O . THR A 1 781 ? 47.533 -14.383 -16.182 1.00 41.00 781 THR A O 1
ATOM 6132 N N . ASP A 1 782 ? 46.294 -14.875 -14.377 1.00 39.75 782 ASP A N 1
ATOM 6133 C CA . ASP A 1 782 ? 46.564 -13.615 -13.669 1.00 39.75 782 ASP A CA 1
ATOM 6134 C C . ASP A 1 782 ? 47.710 -13.737 -12.651 1.00 39.75 782 ASP A C 1
ATOM 6136 O O . ASP A 1 782 ? 47.519 -13.937 -11.448 1.00 39.75 782 ASP A O 1
ATOM 6140 N N . LYS A 1 783 ? 48.941 -13.550 -13.140 1.00 32.00 783 LYS A N 1
ATOM 6141 C CA . LYS A 1 783 ? 50.107 -13.193 -12.315 1.00 32.00 783 LYS A CA 1
ATOM 6142 C C . LYS A 1 783 ? 50.595 -11.788 -12.687 1.00 32.00 783 LYS A C 1
ATOM 6144 O O . LYS A 1 783 ? 51.078 -11.614 -13.804 1.00 32.00 783 LYS A O 1
ATOM 6149 N N . PRO A 1 784 ? 50.569 -10.802 -11.771 1.00 39.84 784 PRO A N 1
ATOM 6150 C CA . PRO A 1 784 ? 51.108 -9.479 -12.060 1.00 39.84 784 PRO A CA 1
ATOM 6151 C C . PRO A 1 784 ? 52.644 -9.492 -12.133 1.00 39.84 784 PRO A C 1
ATOM 6153 O O . PRO A 1 784 ? 53.337 -9.976 -11.233 1.00 39.84 784 PRO A O 1
ATOM 6156 N N . LEU A 1 785 ? 53.175 -8.903 -13.205 1.00 35.78 785 LEU A N 1
ATOM 6157 C CA . LEU A 1 785 ? 54.600 -8.650 -13.430 1.00 35.78 785 LEU A CA 1
ATOM 6158 C C . LEU A 1 785 ? 55.108 -7.495 -12.546 1.00 35.78 785 LEU A C 1
ATOM 6160 O O . LEU A 1 785 ? 55.184 -6.355 -12.988 1.00 35.78 785 LEU A O 1
ATOM 6164 N N . GLN A 1 786 ? 55.505 -7.795 -11.306 1.00 37.53 786 GLN A N 1
ATOM 6165 C CA . GLN A 1 786 ? 56.360 -6.916 -10.488 1.00 37.53 786 GLN A CA 1
ATOM 6166 C C . GLN A 1 786 ? 57.402 -7.727 -9.698 1.00 37.53 786 GLN A C 1
ATOM 6168 O O . GLN A 1 786 ? 57.302 -7.893 -8.483 1.00 37.53 786 GLN A O 1
ATOM 6173 N N . ARG A 1 787 ? 58.413 -8.248 -10.410 1.00 32.59 787 ARG A N 1
ATOM 6174 C CA . ARG A 1 787 ? 59.695 -8.727 -9.849 1.00 32.59 787 ARG A CA 1
ATOM 6175 C C . ARG A 1 787 ? 60.855 -8.505 -10.828 1.00 32.59 787 ARG A C 1
ATOM 6177 O O . ARG A 1 787 ? 61.442 -9.451 -11.342 1.00 32.59 787 ARG A O 1
ATOM 6184 N N . ALA A 1 788 ? 61.174 -7.238 -11.038 1.00 34.91 788 ALA A N 1
ATOM 6185 C CA . ALA A 1 788 ? 62.523 -6.760 -11.318 1.00 34.91 788 ALA A CA 1
ATOM 6186 C C . ALA A 1 788 ? 62.715 -5.474 -10.487 1.00 34.91 788 ALA A C 1
ATOM 6188 O O . ALA A 1 788 ? 61.725 -4.931 -9.995 1.00 34.91 788 ALA A O 1
ATOM 6189 N N . ASP A 1 789 ? 63.954 -5.026 -10.313 1.00 30.81 789 ASP A N 1
ATOM 6190 C CA . ASP A 1 789 ? 64.327 -3.791 -9.604 1.00 30.81 789 ASP A CA 1
ATOM 6191 C C . ASP A 1 789 ? 64.078 -3.797 -8.084 1.00 30.81 789 ASP A C 1
ATOM 6193 O O . ASP A 1 789 ? 63.253 -3.076 -7.523 1.00 30.81 789 ASP A O 1
ATOM 6197 N N . SER A 1 790 ? 64.901 -4.582 -7.386 1.00 27.25 790 SER A N 1
ATOM 6198 C CA . SER A 1 790 ? 65.195 -4.363 -5.969 1.00 27.25 790 SER A CA 1
ATOM 6199 C C . SER A 1 790 ? 66.698 -4.473 -5.707 1.00 27.25 790 SER A C 1
ATOM 6201 O O . SER A 1 790 ? 67.157 -5.469 -5.156 1.00 27.25 790 SER A O 1
ATOM 6203 N N . GLU A 1 791 ? 67.447 -3.440 -6.097 1.00 33.56 791 GLU A N 1
ATOM 6204 C CA . GLU A 1 791 ? 68.829 -3.197 -5.663 1.00 33.56 791 GLU A CA 1
ATOM 6205 C C . GLU A 1 791 ? 69.161 -1.694 -5.788 1.00 33.56 791 GLU A C 1
ATOM 6207 O O . GLU A 1 791 ? 69.616 -1.240 -6.827 1.00 33.56 791 GLU A O 1
ATOM 6212 N N . GLU A 1 792 ? 68.848 -0.896 -4.755 1.00 29.94 792 GLU A N 1
ATOM 6213 C CA . GLU A 1 792 ? 69.817 -0.010 -4.075 1.00 29.94 792 GLU A CA 1
ATOM 6214 C C . GLU A 1 792 ? 69.192 0.847 -2.945 1.00 29.94 792 GLU A C 1
ATOM 6216 O O . GLU A 1 792 ? 68.097 1.392 -3.038 1.00 29.94 792 GLU A O 1
ATOM 6221 N N . HIS A 1 793 ? 69.972 0.963 -1.867 1.00 33.16 793 HIS A N 1
ATOM 6222 C CA . HIS A 1 793 ? 69.969 1.992 -0.814 1.00 33.16 793 HIS A CA 1
ATOM 6223 C C . HIS A 1 793 ? 68.732 2.232 0.085 1.00 33.16 793 HIS A C 1
ATOM 6225 O O . HIS A 1 793 ? 67.823 3.020 -0.161 1.00 33.16 793 HIS A O 1
ATOM 6231 N N . THR A 1 794 ? 68.866 1.689 1.297 1.00 33.62 794 THR A N 1
ATOM 6232 C CA . THR A 1 794 ? 68.323 2.217 2.557 1.00 33.62 794 THR A CA 1
ATOM 6233 C C . THR A 1 794 ? 68.637 3.701 2.804 1.00 33.62 794 THR A C 1
ATOM 6235 O O . THR A 1 794 ? 69.796 4.089 2.677 1.00 33.62 794 THR A O 1
ATOM 6238 N N . ILE A 1 795 ? 67.673 4.465 3.342 1.00 32.59 795 ILE A N 1
ATOM 6239 C CA . ILE A 1 795 ? 67.736 5.206 4.633 1.00 32.59 795 ILE A CA 1
ATOM 6240 C C . ILE A 1 795 ? 66.359 5.861 4.910 1.00 32.59 795 ILE A C 1
ATOM 6242 O O . ILE A 1 795 ? 65.610 6.175 3.992 1.00 32.59 795 ILE A O 1
ATOM 6246 N N . GLY A 1 796 ? 65.973 5.972 6.188 1.00 32.84 796 GLY A N 1
ATOM 6247 C CA . GLY A 1 796 ? 64.585 6.223 6.612 1.00 32.84 796 GLY A CA 1
ATOM 6248 C C . GLY A 1 796 ? 64.023 7.645 6.431 1.00 32.84 796 GLY A C 1
ATOM 6249 O O . GLY A 1 796 ? 64.756 8.620 6.307 1.00 32.84 796 GLY A O 1
ATOM 6250 N N . GLY A 1 797 ? 62.689 7.761 6.523 1.00 30.55 797 GLY A N 1
ATOM 6251 C CA . GLY A 1 797 ? 61.984 9.050 6.580 1.00 30.55 797 GLY A CA 1
ATOM 6252 C C . GLY A 1 797 ? 60.459 8.963 6.405 1.00 30.55 797 GLY A C 1
ATOM 6253 O O . GLY A 1 797 ? 59.972 8.813 5.294 1.00 30.55 797 GLY A O 1
ATOM 6254 N N . THR A 1 798 ? 59.719 9.062 7.516 1.00 31.78 798 THR A N 1
ATOM 6255 C CA . THR A 1 798 ? 58.330 9.581 7.640 1.00 31.78 798 THR A CA 1
ATOM 6256 C C . THR A 1 798 ? 57.366 9.500 6.432 1.00 31.78 798 THR A C 1
ATOM 6258 O O . THR A 1 798 ? 57.394 10.323 5.517 1.00 31.78 798 THR A O 1
ATOM 6261 N N . LYS A 1 799 ? 56.355 8.617 6.516 1.00 35.50 799 LYS A N 1
ATOM 6262 C CA . LYS A 1 799 ? 55.210 8.608 5.582 1.00 35.50 799 LYS A CA 1
ATOM 6263 C C . LYS A 1 799 ? 54.391 9.909 5.676 1.00 35.50 799 LYS A C 1
ATOM 6265 O O . LYS A 1 799 ? 53.719 10.145 6.678 1.00 35.50 799 LYS A O 1
ATOM 6270 N N . LYS A 1 800 ? 54.393 10.712 4.607 1.00 33.66 800 LYS A N 1
ATOM 6271 C CA . LYS A 1 800 ? 53.328 11.687 4.300 1.00 33.66 800 LYS A CA 1
ATOM 6272 C C . LYS A 1 800 ? 52.229 11.005 3.479 1.00 33.66 800 LYS A C 1
ATOM 6274 O O . LYS A 1 800 ? 52.508 10.051 2.757 1.00 33.66 800 LYS A O 1
ATOM 6279 N N . SER A 1 801 ? 50.999 11.507 3.570 1.00 39.78 801 SER A N 1
ATOM 6280 C CA . SER A 1 801 ? 49.885 11.063 2.727 1.00 39.78 801 SER A CA 1
ATOM 6281 C C . SER A 1 801 ? 50.183 11.324 1.247 1.00 39.78 801 SER A C 1
ATOM 6283 O O . SER A 1 801 ? 50.490 12.453 0.862 1.00 39.78 801 SER A O 1
ATOM 6285 N N . GLN A 1 802 ? 50.077 10.289 0.413 1.00 41.44 802 GLN A N 1
ATOM 6286 C CA . GLN A 1 802 ? 50.116 10.452 -1.038 1.00 41.44 802 GLN A CA 1
ATOM 6287 C C . GLN A 1 802 ? 48.772 11.004 -1.518 1.00 41.44 802 GLN A C 1
ATOM 6289 O O . GLN A 1 802 ? 47.726 10.400 -1.290 1.00 41.44 802 GLN A O 1
ATOM 6294 N N . ALA A 1 803 ? 48.810 12.160 -2.179 1.00 42.06 803 ALA A N 1
ATOM 6295 C CA . ALA A 1 803 ? 47.721 12.594 -3.040 1.00 42.06 803 ALA A CA 1
ATOM 6296 C C . ALA A 1 803 ? 47.755 11.772 -4.339 1.00 42.06 803 ALA A C 1
ATOM 6298 O O . ALA A 1 803 ? 48.835 11.410 -4.811 1.00 42.06 803 ALA A O 1
ATOM 6299 N N . VAL A 1 804 ? 46.581 11.497 -4.910 1.00 46.09 804 VAL A N 1
ATOM 6300 C CA . VAL A 1 804 ? 46.444 10.795 -6.194 1.00 46.09 804 VAL A CA 1
ATOM 6301 C C . VAL A 1 804 ? 47.188 11.581 -7.279 1.00 46.09 804 VAL A C 1
ATOM 6303 O O . VAL A 1 804 ? 46.910 12.761 -7.490 1.00 46.09 804 VAL A O 1
ATOM 6306 N N . GLN A 1 805 ? 48.146 10.941 -7.954 1.00 47.03 805 GLN A N 1
ATOM 6307 C CA . GLN A 1 805 ? 48.803 11.530 -9.121 1.00 47.03 805 GLN A CA 1
ATOM 6308 C C . GLN A 1 805 ? 47.832 11.522 -10.305 1.00 47.03 805 GLN A C 1
ATOM 6310 O O . GLN A 1 805 ? 47.255 10.487 -10.632 1.00 47.03 805 GLN A O 1
ATOM 6315 N N . ALA A 1 806 ? 47.656 12.677 -10.947 1.00 48.59 806 ALA A N 1
ATOM 6316 C CA . ALA A 1 806 ? 46.890 12.771 -12.181 1.00 48.59 806 ALA A CA 1
ATOM 6317 C C . ALA A 1 806 ? 47.662 12.101 -13.330 1.00 48.59 806 ALA A C 1
ATOM 6319 O O . ALA A 1 806 ? 48.847 12.374 -13.527 1.00 48.59 806 ALA A O 1
ATOM 6320 N N . VAL A 1 807 ? 46.978 11.237 -14.081 1.00 53.84 807 VAL A N 1
ATOM 6321 C CA . VAL A 1 807 ? 47.514 10.587 -15.285 1.00 53.84 807 VAL A CA 1
ATOM 6322 C C . VAL A 1 807 ? 47.786 11.661 -16.355 1.00 53.84 807 VAL A C 1
ATOM 6324 O O . VAL A 1 807 ? 46.951 12.556 -16.520 1.00 53.84 807 VAL A O 1
ATOM 6327 N N . PRO A 1 808 ? 48.929 11.628 -17.071 1.00 66.62 808 PRO A N 1
ATOM 6328 C CA . PRO A 1 808 ? 49.204 12.586 -18.140 1.00 66.62 808 PRO A CA 1
ATOM 6329 C C . PRO A 1 808 ? 48.180 12.466 -19.287 1.00 66.62 808 PRO A C 1
ATOM 6331 O O . PRO A 1 808 ? 47.728 11.360 -19.588 1.00 66.62 808 PRO A O 1
ATOM 6334 N N . PRO A 1 809 ? 47.803 13.578 -19.945 1.00 68.62 809 PRO A N 1
ATOM 6335 C CA . PRO A 1 809 ? 46.852 13.546 -21.050 1.00 68.62 809 PRO A CA 1
ATOM 6336 C C . PRO A 1 809 ? 47.454 12.866 -22.290 1.00 68.62 809 PRO A C 1
ATOM 6338 O O . PRO A 1 809 ? 48.572 13.180 -22.693 1.00 68.62 809 PRO A O 1
ATOM 6341 N N . LEU A 1 810 ? 46.674 11.972 -22.903 1.00 73.38 810 LEU A N 1
ATOM 6342 C CA . LEU A 1 810 ? 46.998 11.275 -24.157 1.00 73.38 810 LEU A CA 1
ATOM 6343 C C . LEU A 1 810 ? 47.238 12.254 -25.319 1.00 73.38 810 LEU A C 1
ATOM 6345 O O . LEU A 1 810 ? 46.632 13.334 -25.365 1.00 73.38 810 LEU A O 1
ATOM 6349 N N . SER A 1 811 ? 48.068 11.849 -26.283 1.00 85.50 811 SER A N 1
ATOM 6350 C CA . SER A 1 811 ? 48.271 12.598 -27.530 1.00 85.50 811 SER A CA 1
ATOM 6351 C C . SER A 1 811 ? 47.041 12.524 -28.445 1.00 85.50 811 SER A C 1
ATOM 6353 O O . SER A 1 811 ? 46.199 11.632 -28.320 1.00 85.50 811 SER A O 1
ATOM 6355 N N . ASP A 1 812 ? 46.904 13.474 -29.372 1.00 81.25 812 ASP A N 1
ATOM 6356 C CA . ASP A 1 812 ? 45.730 13.530 -30.256 1.00 81.25 812 ASP A CA 1
ATOM 6357 C C . ASP A 1 812 ? 45.713 12.402 -31.305 1.00 81.25 812 ASP A C 1
ATOM 6359 O O . ASP A 1 812 ? 44.643 11.920 -31.680 1.00 81.25 812 ASP A O 1
ATOM 6363 N N . GLU A 1 813 ? 46.886 11.892 -31.694 1.00 79.75 813 GLU A N 1
ATOM 6364 C CA . GLU A 1 813 ? 47.015 10.691 -32.528 1.00 79.75 813 GLU A CA 1
ATOM 6365 C C . GLU A 1 813 ? 46.506 9.439 -31.793 1.00 79.75 813 GLU A C 1
ATOM 6367 O O . GLU A 1 813 ? 45.691 8.691 -32.336 1.00 79.75 813 GLU A O 1
ATOM 6372 N N . GLU A 1 814 ? 46.902 9.232 -30.533 1.00 79.12 814 GLU A N 1
ATOM 6373 C CA . GLU A 1 814 ? 46.390 8.130 -29.704 1.00 79.12 814 GLU A CA 1
ATOM 6374 C C . GLU A 1 814 ? 44.875 8.235 -29.482 1.00 79.12 814 GLU A C 1
ATOM 6376 O O . GLU A 1 814 ? 44.176 7.229 -29.599 1.00 79.12 814 GLU A O 1
ATOM 6381 N N . LYS A 1 815 ? 44.343 9.446 -29.248 1.00 80.38 815 LYS A N 1
ATOM 6382 C CA . LYS A 1 815 ? 42.888 9.674 -29.156 1.00 80.38 815 LYS A CA 1
ATOM 6383 C C . LYS A 1 815 ? 42.174 9.252 -30.435 1.00 80.38 815 LYS A C 1
ATOM 6385 O O . LYS A 1 815 ? 41.184 8.539 -30.340 1.00 80.38 815 LYS A O 1
ATOM 6390 N N . SER A 1 816 ? 42.685 9.639 -31.609 1.00 81.00 816 SER A N 1
ATOM 6391 C CA . SER A 1 816 ? 42.075 9.269 -32.895 1.00 81.00 816 SER A CA 1
ATOM 6392 C C . SER A 1 816 ? 41.991 7.750 -33.094 1.00 81.00 816 SER A C 1
ATOM 6394 O O . SER A 1 816 ? 40.983 7.241 -33.584 1.00 81.00 816 SER A O 1
ATOM 6396 N N . ARG A 1 817 ? 43.016 7.011 -32.644 1.00 80.31 817 ARG A N 1
ATOM 6397 C CA . ARG A 1 817 ? 43.044 5.544 -32.703 1.00 80.31 817 ARG A CA 1
ATOM 6398 C C . ARG A 1 817 ? 42.040 4.936 -31.724 1.00 80.31 817 ARG A C 1
ATOM 6400 O O . ARG A 1 817 ? 41.257 4.089 -32.134 1.00 80.31 817 ARG A O 1
ATOM 6407 N N . LEU A 1 818 ? 41.991 5.435 -30.487 1.00 80.75 818 LEU A N 1
ATOM 6408 C CA . LEU A 1 818 ? 41.017 5.001 -29.478 1.00 80.75 818 LEU A CA 1
ATOM 6409 C C . LEU A 1 818 ? 39.563 5.303 -29.887 1.00 80.75 818 LEU A C 1
ATOM 6411 O O . LEU A 1 818 ? 38.685 4.490 -29.635 1.00 80.75 818 LEU A O 1
ATOM 6415 N N . THR A 1 819 ? 39.286 6.419 -30.572 1.00 79.31 819 THR A N 1
ATOM 6416 C CA . THR A 1 819 ? 37.929 6.728 -31.073 1.00 79.31 819 THR A CA 1
ATOM 6417 C C . THR A 1 819 ? 37.448 5.813 -32.201 1.00 79.31 819 THR A C 1
ATOM 6419 O O . THR A 1 819 ? 36.257 5.810 -32.500 1.00 79.31 819 THR A O 1
ATOM 6422 N N . LEU A 1 820 ? 38.351 5.056 -32.833 1.00 86.38 820 LEU A N 1
ATOM 6423 C CA . LEU A 1 820 ? 38.031 4.074 -33.873 1.00 86.38 820 LEU A CA 1
ATOM 6424 C C . LEU A 1 820 ? 38.022 2.631 -33.343 1.00 86.38 820 LEU A C 1
ATOM 6426 O O . LEU A 1 820 ? 37.642 1.725 -34.083 1.00 86.38 820 LEU A O 1
ATOM 6430 N N . ASP A 1 821 ? 38.427 2.407 -32.089 1.00 89.00 821 ASP A N 1
ATOM 6431 C CA . ASP A 1 821 ? 38.460 1.074 -31.486 1.00 89.00 821 ASP A CA 1
ATOM 6432 C C . ASP A 1 821 ? 37.025 0.586 -31.198 1.00 89.00 821 ASP A C 1
ATOM 6434 O O . ASP A 1 821 ? 36.262 1.290 -30.525 1.00 89.00 821 ASP A O 1
ATOM 6438 N N . PRO A 1 822 ? 36.621 -0.613 -31.662 1.00 82.00 822 PRO A N 1
ATOM 6439 C CA . PRO A 1 822 ? 35.238 -1.073 -31.536 1.00 82.00 822 PRO A CA 1
ATOM 6440 C C . PRO A 1 822 ? 34.812 -1.275 -30.074 1.00 82.00 822 PRO A C 1
ATOM 6442 O O . PRO A 1 822 ? 33.689 -0.927 -29.717 1.00 82.00 822 PRO A O 1
ATOM 6445 N N . GLU A 1 823 ? 35.710 -1.745 -29.201 1.00 81.81 823 GLU A N 1
ATOM 6446 C CA . GLU A 1 823 ? 35.428 -1.879 -27.762 1.00 81.81 823 GLU A CA 1
ATOM 6447 C C . GLU A 1 823 ? 35.210 -0.515 -27.084 1.00 81.81 823 GLU A C 1
ATOM 6449 O O . GLU A 1 823 ? 34.355 -0.372 -26.203 1.00 81.81 823 GLU A O 1
ATOM 6454 N N . PHE A 1 824 ? 35.952 0.515 -27.514 1.00 84.38 824 PHE A N 1
ATOM 6455 C CA . PHE A 1 824 ? 35.757 1.876 -27.024 1.00 84.38 824 PHE A CA 1
ATOM 6456 C C . PHE A 1 824 ? 34.437 2.459 -27.530 1.00 84.38 824 PHE A C 1
ATOM 6458 O O . PHE A 1 824 ? 33.713 3.065 -26.743 1.00 84.38 824 PHE A O 1
ATOM 6465 N N . LEU A 1 825 ? 34.084 2.236 -28.800 1.00 80.81 825 LEU A N 1
ATOM 6466 C CA . LEU A 1 825 ? 32.802 2.661 -29.367 1.00 80.81 825 LEU A CA 1
ATOM 6467 C C . LEU A 1 825 ? 31.609 2.002 -28.663 1.00 80.81 825 LEU A C 1
ATOM 6469 O O . LEU A 1 825 ? 30.667 2.710 -28.315 1.00 80.81 825 LEU A O 1
ATOM 6473 N N . ASP A 1 826 ? 31.652 0.703 -28.359 1.00 78.75 826 ASP A N 1
ATOM 6474 C CA . ASP A 1 826 ? 30.588 0.031 -27.597 1.00 78.75 826 ASP A CA 1
ATOM 6475 C C . ASP A 1 826 ? 30.457 0.593 -26.170 1.00 78.75 826 ASP A C 1
ATOM 6477 O O . ASP A 1 826 ? 29.351 0.887 -25.699 1.00 78.75 826 ASP A O 1
ATOM 6481 N N . SER A 1 827 ? 31.583 0.823 -25.486 1.00 82.69 827 SER A N 1
ATOM 6482 C CA . SER A 1 827 ? 31.615 1.455 -24.159 1.00 82.69 827 SER A CA 1
ATOM 6483 C C . SER A 1 827 ? 31.099 2.903 -24.192 1.00 82.69 827 SER A C 1
ATOM 6485 O O . SER A 1 827 ? 30.324 3.328 -23.325 1.00 82.69 827 SER A O 1
ATOM 6487 N N . PHE A 1 828 ? 31.456 3.653 -25.235 1.00 84.12 828 PHE A N 1
ATOM 6488 C CA . PHE A 1 828 ? 31.004 5.017 -25.480 1.00 84.12 828 PHE A CA 1
ATOM 6489 C C . PHE A 1 828 ? 29.503 5.059 -25.783 1.00 84.12 828 PHE A C 1
ATOM 6491 O O . PHE A 1 828 ? 28.775 5.800 -25.129 1.00 84.12 828 PHE A O 1
ATOM 6498 N N . HIS A 1 829 ? 28.993 4.207 -26.676 1.00 75.38 829 HIS A N 1
ATOM 6499 C CA . HIS A 1 829 ? 27.564 4.094 -26.966 1.00 75.38 829 HIS A CA 1
ATOM 6500 C C . HIS A 1 829 ? 26.757 3.678 -25.731 1.00 75.38 829 HIS A C 1
ATOM 6502 O O . HIS A 1 829 ? 25.696 4.253 -25.480 1.00 75.38 829 HIS A O 1
ATOM 6508 N N . ARG A 1 830 ? 27.264 2.751 -24.908 1.00 78.00 830 ARG A N 1
ATOM 6509 C CA . ARG A 1 830 ? 26.651 2.398 -23.617 1.00 78.00 830 ARG A CA 1
ATOM 6510 C C . ARG A 1 830 ? 26.611 3.599 -22.669 1.00 78.00 830 ARG A C 1
ATOM 6512 O O . ARG A 1 830 ? 25.575 3.854 -22.057 1.00 78.00 830 ARG A O 1
ATOM 6519 N N . SER A 1 831 ? 27.690 4.375 -22.604 1.00 82.81 831 SER A N 1
ATOM 6520 C CA . SER A 1 831 ? 27.773 5.599 -21.797 1.00 82.81 831 SER A CA 1
ATOM 6521 C C . SER A 1 831 ? 26.811 6.685 -22.298 1.00 82.81 831 SER A C 1
ATOM 6523 O O . SER A 1 831 ? 26.071 7.263 -21.507 1.00 82.81 831 SER A O 1
ATOM 6525 N N . CYS A 1 832 ? 26.721 6.903 -23.613 1.00 79.88 832 CYS A N 1
ATOM 6526 C CA . CYS A 1 832 ? 25.758 7.812 -24.235 1.00 79.88 832 CYS A CA 1
ATOM 6527 C C . CYS A 1 832 ? 24.302 7.375 -24.019 1.00 79.88 832 CYS A C 1
ATOM 6529 O O . CYS A 1 832 ? 23.444 8.238 -23.849 1.00 79.88 832 CYS A O 1
ATOM 6531 N N . ARG A 1 833 ? 24.004 6.066 -23.983 1.00 72.25 833 ARG A N 1
ATOM 6532 C CA . ARG A 1 833 ? 22.671 5.553 -23.610 1.00 72.25 833 ARG A CA 1
ATOM 6533 C C . ARG A 1 833 ? 22.341 5.868 -22.146 1.00 72.25 833 ARG A C 1
ATOM 6535 O O . ARG A 1 833 ? 21.231 6.308 -21.869 1.00 72.25 833 ARG A O 1
ATOM 6542 N N . VAL A 1 834 ? 23.291 5.706 -21.218 1.00 78.75 834 VAL A N 1
ATOM 6543 C CA . VAL A 1 834 ? 23.097 6.037 -19.789 1.00 78.75 834 VAL A CA 1
ATOM 6544 C C . VAL A 1 834 ? 22.924 7.544 -19.572 1.00 78.75 834 VAL A C 1
ATOM 6546 O O . VAL A 1 834 ? 21.954 7.955 -18.943 1.00 78.75 834 VAL A O 1
ATOM 6549 N N . ILE A 1 835 ? 23.804 8.372 -20.143 1.00 80.50 835 ILE A N 1
ATOM 6550 C CA . ILE A 1 835 ? 23.698 9.841 -20.080 1.00 80.50 835 ILE A CA 1
ATOM 6551 C C . ILE A 1 835 ? 22.399 10.308 -20.750 1.00 80.50 835 ILE A C 1
ATOM 6553 O O . ILE A 1 835 ? 21.703 11.167 -20.221 1.00 80.50 835 ILE A O 1
ATOM 6557 N N . GLY A 1 836 ? 22.034 9.700 -21.882 1.00 67.75 836 GLY A N 1
ATOM 6558 C CA . GLY A 1 836 ? 20.770 9.951 -22.564 1.00 67.75 836 GLY A CA 1
ATOM 6559 C C . GLY A 1 836 ? 19.556 9.639 -21.691 1.00 67.75 836 GLY A C 1
ATOM 6560 O O . GLY A 1 836 ? 18.630 10.435 -21.677 1.00 67.75 836 GLY A O 1
ATOM 6561 N N . ARG A 1 837 ? 19.552 8.541 -20.925 1.00 68.94 837 ARG A N 1
ATOM 6562 C CA . ARG A 1 837 ? 18.474 8.252 -19.960 1.00 68.94 837 ARG A CA 1
ATOM 6563 C C . ARG A 1 837 ? 18.408 9.318 -18.862 1.00 68.94 837 ARG A C 1
ATOM 6565 O O . ARG A 1 837 ? 17.357 9.922 -18.691 1.00 68.94 837 ARG A O 1
ATOM 6572 N N . ALA A 1 838 ? 19.539 9.634 -18.229 1.00 71.25 838 ALA A N 1
ATOM 6573 C CA . ALA A 1 838 ? 19.609 10.632 -17.157 1.00 71.25 838 ALA A CA 1
ATOM 6574 C C . ALA A 1 838 ? 19.187 12.052 -17.593 1.00 71.25 838 ALA A C 1
ATOM 6576 O O . ALA A 1 838 ? 18.615 12.789 -16.801 1.00 71.25 838 ALA A O 1
ATOM 6577 N N . LEU A 1 839 ? 19.433 12.443 -18.850 1.00 72.62 839 LEU A N 1
ATOM 6578 C CA . LEU A 1 839 ? 18.994 13.737 -19.397 1.00 72.62 839 LEU A CA 1
ATOM 6579 C C . LEU A 1 839 ? 17.487 13.815 -19.703 1.00 72.62 839 LEU A C 1
ATOM 6581 O O . LEU A 1 839 ? 16.985 14.912 -19.919 1.00 72.62 839 LEU A O 1
ATOM 6585 N N . ASN A 1 840 ? 16.792 12.676 -19.771 1.00 64.00 840 ASN A N 1
ATOM 6586 C CA . ASN A 1 840 ? 15.359 12.586 -20.083 1.00 64.00 840 ASN A CA 1
ATOM 6587 C C . ASN A 1 840 ? 14.489 12.307 -18.848 1.00 64.00 840 ASN A C 1
ATOM 6589 O O . ASN A 1 840 ? 13.258 12.325 -18.926 1.00 64.00 840 ASN A O 1
ATOM 6593 N N . GLU A 1 841 ? 15.109 12.043 -17.701 1.00 63.56 841 GLU A N 1
ATOM 6594 C CA . GLU A 1 841 ? 14.427 12.092 -16.416 1.00 63.56 841 GLU A CA 1
ATOM 6595 C C . GLU A 1 841 ? 14.217 13.565 -16.044 1.00 63.56 841 GLU A C 1
ATOM 6597 O O . GLU A 1 841 ? 15.062 14.187 -15.402 1.00 63.56 841 GLU A O 1
ATOM 6602 N N . ASP A 1 842 ? 13.073 14.131 -16.452 1.00 58.84 842 ASP A N 1
ATOM 6603 C CA . ASP A 1 842 ? 12.579 15.408 -15.917 1.00 58.84 842 ASP A CA 1
ATOM 6604 C C . ASP A 1 842 ? 12.217 15.234 -14.432 1.00 58.84 842 ASP A C 1
ATOM 6606 O O . ASP A 1 842 ? 11.045 15.154 -14.053 1.00 58.84 842 ASP A O 1
ATOM 6610 N N . ILE A 1 843 ? 13.237 15.137 -13.583 1.00 55.34 843 ILE A N 1
ATOM 6611 C CA . ILE A 1 843 ? 13.099 15.258 -12.139 1.00 55.34 843 ILE A CA 1
ATOM 6612 C C . ILE A 1 843 ? 12.806 16.732 -11.882 1.00 55.34 843 ILE A C 1
ATOM 6614 O O . ILE A 1 843 ? 13.718 17.553 -11.757 1.00 55.34 843 ILE A O 1
ATOM 6618 N N . ASP A 1 844 ? 11.522 17.081 -11.832 1.00 50.19 844 ASP A N 1
ATOM 6619 C CA . ASP A 1 844 ? 11.110 18.390 -11.349 1.00 50.19 844 ASP A CA 1
ATOM 6620 C C . ASP A 1 844 ? 11.451 18.479 -9.856 1.00 50.19 844 ASP A C 1
ATOM 6622 O O . ASP A 1 844 ? 10.713 18.030 -8.980 1.00 50.19 844 ASP A O 1
ATOM 6626 N N . ILE A 1 845 ? 12.616 19.055 -9.558 1.00 57.53 845 ILE A N 1
ATOM 6627 C CA . ILE A 1 845 ? 13.092 19.289 -8.188 1.00 57.53 845 ILE A CA 1
ATOM 6628 C C . ILE A 1 845 ? 12.111 20.220 -7.436 1.00 57.53 845 ILE A C 1
ATOM 6630 O O . ILE A 1 845 ? 12.114 20.276 -6.208 1.00 57.53 845 ILE A O 1
ATOM 6634 N N . PHE A 1 846 ? 11.223 20.912 -8.161 1.00 50.62 846 PHE A N 1
ATOM 6635 C CA . PHE A 1 846 ? 10.130 21.719 -7.634 1.00 50.62 846 PHE A CA 1
ATOM 6636 C C . PHE A 1 846 ? 8.770 21.002 -7.687 1.00 50.62 846 PHE A C 1
ATOM 6638 O O . PHE A 1 846 ? 7.747 21.675 -7.843 1.00 50.62 846 PHE A O 1
ATOM 6645 N N . ILE A 1 847 ? 8.723 19.673 -7.473 1.00 47.41 847 ILE A N 1
ATOM 6646 C CA . ILE A 1 847 ? 7.477 18.968 -7.112 1.00 47.41 847 ILE A CA 1
ATOM 6647 C C . ILE A 1 847 ? 6.819 19.723 -5.957 1.00 47.41 847 ILE A C 1
ATOM 6649 O O . ILE A 1 847 ? 7.256 19.724 -4.803 1.00 47.41 847 ILE A O 1
ATOM 6653 N N . ASN A 1 848 ? 5.763 20.440 -6.313 1.00 39.22 848 ASN A N 1
ATOM 6654 C CA . ASN A 1 848 ? 5.169 21.424 -5.444 1.00 39.22 848 ASN A CA 1
ATOM 6655 C C . ASN A 1 848 ? 4.169 20.707 -4.538 1.00 39.22 848 ASN A C 1
ATOM 6657 O O . ASN A 1 848 ? 2.990 20.646 -4.863 1.00 39.22 848 ASN A O 1
ATOM 6661 N N . TYR A 1 849 ? 4.638 20.189 -3.396 1.00 50.94 849 TYR A N 1
ATOM 6662 C CA . TYR A 1 849 ? 3.838 19.483 -2.374 1.00 50.94 849 TYR A CA 1
ATOM 6663 C C . TYR A 1 849 ? 2.650 20.290 -1.794 1.00 50.94 849 TYR A C 1
ATOM 6665 O O . TYR A 1 849 ? 2.000 19.831 -0.858 1.00 50.94 849 TYR A O 1
ATOM 6673 N N . THR A 1 850 ? 2.400 21.509 -2.288 1.00 48.44 850 THR A N 1
ATOM 6674 C CA . THR A 1 850 ? 1.200 22.316 -2.010 1.00 48.44 850 THR A CA 1
ATOM 6675 C C . THR A 1 850 ? 0.065 22.080 -3.007 1.00 48.44 850 THR A C 1
ATOM 6677 O O . THR A 1 850 ? -1.068 22.452 -2.718 1.00 48.44 850 THR A O 1
ATOM 6680 N N . LYS A 1 851 ? 0.348 21.459 -4.158 1.00 39.44 851 LYS A N 1
ATOM 6681 C CA . LYS A 1 851 ? -0.667 20.880 -5.032 1.00 39.44 851 LYS A CA 1
ATOM 6682 C C . LYS A 1 851 ? -0.862 19.430 -4.628 1.00 39.44 851 LYS A C 1
ATOM 6684 O O . LYS A 1 851 ? 0.104 18.666 -4.611 1.00 39.44 851 LYS A O 1
ATOM 6689 N N . ASP A 1 852 ? -2.104 19.047 -4.360 1.00 38.19 852 ASP A N 1
ATOM 6690 C CA . ASP A 1 852 ? -2.457 17.633 -4.340 1.00 38.19 852 ASP A CA 1
ATOM 6691 C C . ASP A 1 852 ? -2.046 16.995 -5.679 1.00 38.19 852 ASP A C 1
ATOM 6693 O O . ASP A 1 852 ? -2.210 17.632 -6.727 1.00 38.19 852 ASP A O 1
ATOM 6697 N N . PRO A 1 853 ? -1.586 15.729 -5.703 1.00 43.56 853 PRO A N 1
ATOM 6698 C CA . PRO A 1 853 ? -1.368 15.013 -6.964 1.00 43.56 853 PRO A CA 1
ATOM 6699 C C . PRO A 1 853 ? -2.655 14.931 -7.809 1.00 43.56 853 PRO A C 1
ATOM 6701 O O . PRO A 1 853 ? -2.593 14.792 -9.027 1.00 43.56 853 PRO A O 1
ATOM 6704 N N . TYR A 1 854 ? -3.817 15.117 -7.175 1.00 47.19 854 TYR A N 1
ATOM 6705 C CA . TYR A 1 854 ? -5.124 15.238 -7.811 1.00 47.19 854 TYR A CA 1
ATOM 6706 C C . TYR A 1 854 ? -5.370 16.574 -8.534 1.00 47.19 854 TYR A C 1
ATOM 6708 O O . TYR A 1 854 ? -6.244 16.622 -9.389 1.00 47.19 854 TYR A O 1
ATOM 6716 N N . GLU A 1 855 ? -4.629 17.660 -8.280 1.00 35.84 855 GLU A N 1
ATOM 6717 C CA . GLU A 1 855 ? -4.988 18.979 -8.839 1.00 35.84 855 GLU A CA 1
ATOM 6718 C C . GLU A 1 855 ? -4.658 19.128 -10.341 1.00 35.84 855 GLU A C 1
ATOM 6720 O O . GLU A 1 855 ? -5.228 19.981 -11.019 1.00 35.84 855 GLU A O 1
ATOM 6725 N N . LYS A 1 856 ? -3.796 18.267 -10.909 1.00 35.03 856 LYS A N 1
ATOM 6726 C CA . LYS A 1 856 ? -3.690 18.112 -12.377 1.00 35.03 856 LYS A CA 1
ATOM 6727 C C . LYS A 1 856 ? -4.826 17.271 -12.980 1.00 35.03 856 LYS A C 1
ATOM 6729 O O . LYS A 1 856 ? -5.050 17.371 -14.178 1.00 35.03 856 LYS A O 1
ATOM 6734 N N . ALA A 1 857 ? -5.562 16.509 -12.169 1.00 40.53 857 ALA A N 1
ATOM 6735 C CA . ALA A 1 857 ? -6.711 15.695 -12.580 1.00 40.53 857 ALA A CA 1
ATOM 6736 C C . ALA A 1 857 ? -8.072 16.404 -12.379 1.00 40.53 857 ALA A C 1
ATOM 6738 O O . ALA A 1 857 ? -9.114 15.778 -12.521 1.00 40.53 857 ALA A O 1
ATOM 6739 N N . VAL A 1 858 ? -8.081 17.703 -12.043 1.00 35.03 858 VAL A N 1
ATOM 6740 C CA . VAL A 1 858 ? -9.306 18.523 -11.869 1.00 35.03 858 VAL A CA 1
ATOM 6741 C C . VAL A 1 858 ? -9.554 19.457 -13.076 1.00 35.03 858 VAL A C 1
ATOM 6743 O O . VAL A 1 858 ? -10.460 20.284 -13.059 1.00 35.03 858 VAL A O 1
ATOM 6746 N N . ALA A 1 859 ? -8.770 19.323 -14.154 1.00 34.06 859 ALA A N 1
ATOM 6747 C CA . ALA A 1 859 ? -8.895 20.128 -15.378 1.00 34.06 859 ALA A CA 1
ATOM 6748 C C . ALA A 1 859 ? -9.344 19.334 -16.628 1.00 34.06 859 ALA A C 1
ATOM 6750 O O . ALA A 1 859 ? -9.621 19.951 -17.654 1.00 34.06 859 ALA A O 1
ATOM 6751 N N . SER A 1 860 ? -9.438 18.003 -16.546 1.00 34.56 860 SER A N 1
ATOM 6752 C CA . SER A 1 860 ? -9.938 17.114 -17.607 1.00 34.56 860 SER A CA 1
ATOM 6753 C C . SER A 1 860 ? -10.551 15.865 -16.970 1.00 34.56 860 SER A C 1
ATOM 6755 O O . SER A 1 860 ? -9.893 15.214 -16.161 1.00 34.56 860 SER A O 1
ATOM 6757 N N . ASP A 1 861 ? -11.785 15.516 -17.340 1.00 47.06 861 ASP A N 1
ATOM 6758 C CA . ASP A 1 861 ? -12.494 14.306 -16.867 1.00 47.06 861 ASP A CA 1
ATOM 6759 C C . ASP A 1 861 ? -12.005 13.018 -17.582 1.00 47.06 861 ASP A C 1
ATOM 6761 O O . ASP A 1 861 ? -12.617 11.953 -17.513 1.00 47.06 861 ASP A O 1
ATOM 6765 N N . ASP A 1 862 ? -10.883 13.122 -18.300 1.00 60.72 862 ASP A N 1
ATOM 6766 C CA . ASP A 1 862 ? -10.403 12.128 -19.253 1.00 60.72 862 ASP A CA 1
ATOM 6767 C C . ASP A 1 862 ? -9.671 10.976 -18.546 1.00 60.72 862 ASP A C 1
ATOM 6769 O O . ASP A 1 862 ? -8.625 11.146 -17.917 1.00 60.72 862 ASP A O 1
ATOM 6773 N N . LEU A 1 863 ? -10.203 9.759 -18.691 1.00 71.75 863 LEU A N 1
ATOM 6774 C CA . LEU A 1 863 ? -9.609 8.518 -18.166 1.00 71.75 863 LEU A CA 1
ATOM 6775 C C . LEU A 1 863 ? -8.340 8.056 -18.914 1.00 71.75 863 LEU A C 1
ATOM 6777 O O . LEU A 1 863 ? -7.694 7.092 -18.492 1.00 71.75 863 LEU A O 1
ATOM 6781 N N . LEU A 1 864 ? -7.997 8.732 -20.014 1.00 78.88 864 LEU A N 1
ATOM 6782 C CA . LEU A 1 864 ? -6.849 8.471 -20.879 1.00 78.88 864 LEU A CA 1
ATOM 6783 C C . LEU A 1 864 ? -6.117 9.782 -21.159 1.00 78.88 864 LEU A C 1
ATOM 6785 O O . LEU A 1 864 ? -6.741 10.766 -21.546 1.00 78.88 864 LEU A O 1
ATOM 6789 N N . HIS A 1 865 ? -4.792 9.778 -21.041 1.00 82.31 865 HIS A N 1
ATOM 6790 C CA . HIS A 1 865 ? -3.959 10.943 -21.339 1.00 82.31 865 HIS A CA 1
ATOM 6791 C C . HIS A 1 865 ? -2.852 10.574 -22.334 1.00 82.31 865 HIS A C 1
ATOM 6793 O O . HIS A 1 865 ? -2.131 9.600 -22.130 1.00 82.31 865 HIS A O 1
ATOM 6799 N N . LEU A 1 866 ? -2.667 11.358 -23.403 1.00 83.50 866 LEU A N 1
ATOM 6800 C CA . LEU A 1 866 ? -1.561 11.151 -24.347 1.00 83.50 866 LEU A CA 1
ATOM 6801 C C . LEU A 1 866 ? -0.222 11.488 -23.670 1.00 83.50 866 LEU A C 1
ATOM 6803 O O . LEU A 1 866 ? 0.087 12.654 -23.435 1.00 83.50 866 LEU A O 1
ATOM 6807 N N . ALA A 1 867 ? 0.578 10.474 -23.350 1.00 81.75 867 ALA A N 1
ATOM 6808 C CA . ALA A 1 867 ? 1.839 10.644 -22.634 1.00 81.75 867 ALA A CA 1
ATOM 6809 C C . ALA A 1 867 ? 3.016 10.967 -23.562 1.00 81.75 867 ALA A C 1
ATOM 6811 O O . ALA A 1 867 ? 3.808 11.861 -23.264 1.00 81.75 867 ALA A O 1
ATOM 6812 N N . GLN A 1 868 ? 3.149 10.241 -24.675 1.00 83.06 868 GLN A N 1
ATOM 6813 C CA . GLN A 1 868 ? 4.275 10.385 -25.601 1.00 83.06 868 GLN A CA 1
ATOM 6814 C C . GLN A 1 868 ? 3.884 9.948 -27.017 1.00 83.06 868 GLN A C 1
ATOM 6816 O O . GLN A 1 868 ? 2.966 9.150 -27.201 1.00 83.06 868 GLN A O 1
ATOM 6821 N N . VAL A 1 869 ? 4.607 10.453 -28.016 1.00 87.25 869 VAL A N 1
ATOM 6822 C CA . VAL A 1 869 ? 4.507 10.014 -29.413 1.00 87.25 869 VAL A CA 1
ATOM 6823 C C . VAL A 1 869 ? 5.904 9.621 -29.896 1.00 87.25 869 VAL A C 1
ATOM 6825 O O . VAL A 1 869 ? 6.857 10.378 -29.703 1.00 87.25 869 VAL A O 1
ATOM 6828 N N . TYR A 1 870 ? 6.040 8.434 -30.489 1.00 87.50 870 TYR A N 1
ATOM 6829 C CA . TYR A 1 870 ? 7.298 7.936 -31.045 1.00 87.50 870 TYR A CA 1
ATOM 6830 C C . TYR A 1 870 ? 7.362 8.178 -32.555 1.00 87.50 870 TYR A C 1
ATOM 6832 O O . TYR A 1 870 ? 6.498 7.715 -33.297 1.00 87.50 870 TYR A O 1
ATOM 6840 N N . THR A 1 871 ? 8.400 8.898 -32.985 1.00 85.50 871 THR A N 1
ATOM 6841 C CA . THR A 1 871 ? 8.700 9.272 -34.375 1.00 85.50 871 THR A CA 1
ATOM 6842 C C . THR A 1 871 ? 10.208 9.429 -34.580 1.00 85.50 871 THR A C 1
ATOM 6844 O O . THR A 1 871 ? 10.865 10.139 -33.822 1.00 85.50 871 THR A O 1
ATOM 6847 N N . ASP A 1 872 ? 10.744 8.847 -35.648 1.00 83.38 872 ASP A N 1
ATOM 6848 C CA . ASP A 1 872 ? 12.078 9.142 -36.189 1.00 83.38 872 ASP A CA 1
ATOM 6849 C C . ASP A 1 872 ? 11.923 9.705 -37.612 1.00 83.38 872 ASP A C 1
ATOM 6851 O O . ASP A 1 872 ? 11.320 9.059 -38.478 1.00 83.38 872 ASP A O 1
ATOM 6855 N N . GLU A 1 873 ? 12.460 10.908 -37.843 1.00 79.00 873 GLU A N 1
ATOM 6856 C CA . GLU A 1 873 ? 12.372 11.643 -39.114 1.00 79.00 873 GLU A CA 1
ATOM 6857 C C . GLU A 1 873 ? 12.908 10.845 -40.313 1.00 79.00 873 GLU A C 1
ATOM 6859 O O . GLU A 1 873 ? 12.444 11.057 -41.430 1.00 79.00 873 GLU A O 1
ATOM 6864 N N . MET A 1 874 ? 13.861 9.928 -40.096 1.00 81.06 874 MET A N 1
ATOM 6865 C CA . MET A 1 874 ? 14.448 9.112 -41.165 1.00 81.06 874 MET A CA 1
ATOM 6866 C C . MET A 1 874 ? 13.711 7.785 -41.374 1.00 81.06 874 MET A C 1
ATOM 6868 O O . MET A 1 874 ? 13.510 7.373 -42.509 1.00 81.06 874 MET A O 1
ATOM 6872 N N . TRP A 1 875 ? 13.343 7.081 -40.299 1.00 80.75 875 TRP A N 1
ATOM 6873 C CA . TRP A 1 875 ? 12.910 5.675 -40.398 1.00 80.75 875 TRP A CA 1
ATOM 6874 C C . TRP A 1 875 ? 11.405 5.447 -40.261 1.00 80.75 875 TRP A C 1
ATOM 6876 O O . TRP A 1 875 ? 10.950 4.346 -40.562 1.00 80.75 875 TRP A O 1
ATOM 6886 N N . THR A 1 876 ? 10.640 6.450 -39.818 1.00 83.38 876 THR A N 1
ATOM 6887 C CA . THR A 1 876 ? 9.184 6.314 -39.599 1.00 83.38 876 THR A CA 1
ATOM 6888 C C . THR A 1 876 ? 8.326 7.233 -40.453 1.00 83.38 876 THR A C 1
ATOM 6890 O O . THR A 1 876 ? 7.172 6.904 -40.705 1.00 83.38 876 THR A O 1
ATOM 6893 N N . ALA A 1 877 ? 8.863 8.371 -40.899 1.00 82.06 877 ALA A N 1
ATOM 6894 C CA . ALA A 1 877 ? 8.067 9.410 -41.537 1.00 82.06 877 ALA A CA 1
ATOM 6895 C C . ALA A 1 877 ? 7.307 8.878 -42.767 1.00 82.06 877 ALA A C 1
ATOM 6897 O O . ALA A 1 877 ? 7.922 8.398 -43.720 1.00 82.06 877 ALA A O 1
ATOM 6898 N N . LYS A 1 878 ? 5.972 9.011 -42.747 1.00 82.12 878 LYS A N 1
ATOM 6899 C CA . LYS A 1 878 ? 5.053 8.587 -43.821 1.00 82.12 878 LYS A CA 1
ATOM 6900 C C . LYS A 1 878 ? 5.058 7.081 -44.118 1.00 82.12 878 LYS A C 1
ATOM 6902 O O . LYS A 1 878 ? 4.791 6.683 -45.249 1.00 82.12 878 LYS A O 1
ATOM 6907 N N . ARG A 1 879 ? 5.360 6.242 -43.124 1.00 86.56 879 ARG A N 1
ATOM 6908 C CA . ARG A 1 879 ? 5.279 4.780 -43.245 1.00 86.56 879 ARG A CA 1
ATOM 6909 C C . ARG A 1 879 ? 4.191 4.228 -42.337 1.00 86.56 879 ARG A C 1
ATOM 6911 O O . ARG A 1 879 ? 4.293 4.352 -41.122 1.00 86.56 879 ARG A O 1
ATOM 6918 N N . LEU A 1 880 ? 3.225 3.522 -42.909 1.00 87.50 880 LEU A N 1
ATOM 6919 C CA . LEU A 1 880 ? 2.140 2.902 -42.147 1.00 87.50 880 LEU A CA 1
ATOM 6920 C C . LEU A 1 880 ? 2.643 1.859 -41.131 1.00 87.50 880 LEU A C 1
ATOM 6922 O O . LEU A 1 880 ? 3.479 1.009 -41.459 1.00 87.50 880 LEU A O 1
ATOM 6926 N N . VAL A 1 881 ? 2.115 1.896 -39.903 1.00 91.25 881 VAL A N 1
ATOM 6927 C CA . VAL A 1 881 ? 2.403 0.885 -38.872 1.00 91.25 881 VAL A CA 1
ATOM 6928 C C . VAL A 1 881 ? 1.612 -0.394 -39.159 1.00 91.25 881 VAL A C 1
ATOM 6930 O O . VAL A 1 881 ? 0.395 -0.441 -38.991 1.00 91.25 881 VAL A O 1
ATOM 6933 N N . THR A 1 882 ? 2.299 -1.464 -39.566 1.00 89.06 882 THR A N 1
ATOM 6934 C CA . THR A 1 882 ? 1.659 -2.746 -39.925 1.00 89.06 882 THR A CA 1
ATOM 6935 C C . THR A 1 882 ? 1.461 -3.684 -38.739 1.00 89.06 882 THR A C 1
ATOM 6937 O O . THR A 1 882 ? 0.503 -4.462 -38.710 1.00 89.06 882 THR A O 1
ATOM 6940 N N . GLY A 1 883 ? 2.348 -3.623 -37.745 1.00 89.00 883 GLY A N 1
ATOM 6941 C CA . GLY A 1 883 ? 2.392 -4.576 -36.642 1.00 89.00 883 GLY A CA 1
ATOM 6942 C C . GLY A 1 883 ? 3.191 -4.063 -35.450 1.00 89.00 883 GLY A C 1
ATOM 6943 O O . GLY A 1 883 ? 4.162 -3.324 -35.602 1.00 89.00 883 GLY A O 1
ATOM 6944 N N . MET A 1 884 ? 2.772 -4.471 -34.252 1.00 93.25 884 MET A N 1
ATOM 6945 C CA . MET A 1 884 ? 3.406 -4.116 -32.982 1.00 93.25 884 MET A CA 1
ATOM 6946 C C . MET A 1 884 ? 3.508 -5.347 -32.080 1.00 93.25 884 MET A C 1
ATOM 6948 O O . MET A 1 884 ? 2.577 -6.151 -32.028 1.00 93.25 884 MET A O 1
ATOM 6952 N N . ALA A 1 885 ? 4.621 -5.492 -31.358 1.00 92.06 885 ALA A N 1
ATOM 6953 C CA . ALA A 1 885 ? 4.823 -6.571 -30.393 1.00 92.06 885 ALA A CA 1
ATOM 6954 C C . ALA A 1 885 ? 5.717 -6.136 -29.223 1.00 92.06 885 ALA A C 1
ATOM 6956 O O . ALA A 1 885 ? 6.766 -5.523 -29.424 1.00 92.06 885 ALA A O 1
ATOM 6957 N N . PHE A 1 886 ? 5.338 -6.524 -28.004 1.00 92.50 886 PHE A N 1
ATOM 6958 C CA . PHE A 1 886 ? 6.172 -6.395 -26.806 1.00 92.50 886 PHE A CA 1
ATOM 6959 C C . PHE A 1 886 ? 7.073 -7.614 -26.600 1.00 92.50 886 PHE A C 1
ATOM 6961 O O . PHE A 1 886 ? 6.702 -8.740 -26.940 1.00 92.50 886 PHE A O 1
ATOM 6968 N N . SER A 1 887 ? 8.247 -7.402 -26.004 1.00 90.25 887 SER A N 1
ATOM 6969 C CA . SER A 1 887 ? 9.106 -8.494 -25.541 1.00 90.25 887 SER A CA 1
ATOM 6970 C C . SER A 1 887 ? 8.687 -8.964 -24.146 1.00 90.25 887 SER A C 1
ATOM 6972 O O . SER A 1 887 ? 8.730 -8.196 -23.190 1.00 90.25 887 SER A O 1
ATOM 6974 N N . GLU A 1 888 ? 8.348 -10.250 -23.997 1.00 85.06 888 GLU A N 1
ATOM 6975 C CA . GLU A 1 888 ? 8.047 -10.851 -22.682 1.00 85.06 888 GLU A CA 1
ATOM 6976 C C . GLU A 1 888 ? 9.263 -10.874 -21.736 1.00 85.06 888 GLU A C 1
ATOM 6978 O O . GLU A 1 888 ? 9.106 -10.895 -20.519 1.00 85.06 888 GLU A O 1
ATOM 6983 N N . HIS A 1 889 ? 10.485 -10.866 -22.280 1.00 88.25 889 HIS A N 1
ATOM 6984 C CA . HIS A 1 889 ? 11.716 -10.834 -21.483 1.00 88.25 889 HIS A CA 1
ATOM 6985 C C . HIS A 1 889 ? 12.097 -9.420 -21.027 1.00 88.25 889 HIS A C 1
ATOM 6987 O O . HIS A 1 889 ? 12.703 -9.255 -19.969 1.00 88.25 889 HIS A O 1
ATOM 6993 N N . TYR A 1 890 ? 11.770 -8.414 -21.839 1.00 87.88 890 TYR A N 1
ATOM 6994 C CA . TYR A 1 890 ? 12.075 -7.009 -21.598 1.00 87.88 890 TYR A CA 1
ATOM 6995 C C . TYR A 1 890 ? 10.824 -6.181 -21.931 1.00 87.88 890 TYR A C 1
ATOM 6997 O O . TYR A 1 890 ? 10.726 -5.686 -23.055 1.00 87.88 890 TYR A O 1
ATOM 7005 N N . PRO A 1 891 ? 9.873 -6.009 -20.990 1.00 85.62 891 PRO A N 1
ATOM 7006 C CA . PRO A 1 891 ? 8.592 -5.335 -21.256 1.00 85.62 891 PRO A CA 1
ATOM 7007 C C . PRO A 1 891 ? 8.752 -3.865 -21.684 1.00 85.62 891 PRO A C 1
ATOM 7009 O O . PRO A 1 891 ? 7.832 -3.270 -22.236 1.00 85.62 891 PRO A O 1
ATOM 7012 N N . ASP A 1 892 ? 9.945 -3.302 -21.485 1.00 85.75 892 ASP A N 1
ATOM 7013 C CA . ASP A 1 892 ? 10.351 -1.968 -21.931 1.00 85.75 892 ASP A CA 1
ATOM 7014 C C . ASP A 1 892 ? 10.554 -1.865 -23.455 1.00 85.75 892 ASP A C 1
ATOM 7016 O O . ASP A 1 892 ? 10.668 -0.758 -23.979 1.00 85.75 892 ASP A O 1
ATOM 7020 N N . LEU A 1 893 ? 10.675 -2.993 -24.167 1.00 89.88 893 LEU A N 1
ATOM 7021 C CA . LEU A 1 893 ? 10.981 -3.033 -25.598 1.00 89.88 893 LEU A CA 1
ATOM 7022 C C . LEU A 1 893 ? 9.728 -3.317 -26.432 1.00 89.88 893 LEU A C 1
ATOM 7024 O O . LEU A 1 893 ? 9.146 -4.403 -26.362 1.00 89.88 893 LEU A O 1
ATOM 7028 N N . LEU A 1 894 ? 9.378 -2.346 -27.275 1.00 92.25 894 LEU A N 1
ATOM 7029 C CA . LEU A 1 894 ? 8.286 -2.407 -28.243 1.00 92.25 894 LEU A CA 1
ATOM 7030 C C . LEU A 1 894 ? 8.873 -2.472 -29.658 1.00 92.25 894 LEU A C 1
ATOM 7032 O O . LEU A 1 894 ? 9.493 -1.514 -30.114 1.00 92.25 894 LEU A O 1
ATOM 7036 N N . ALA A 1 895 ? 8.681 -3.586 -30.363 1.00 92.31 895 ALA A N 1
ATOM 7037 C CA . ALA A 1 895 ? 9.019 -3.691 -31.780 1.00 92.31 895 ALA A CA 1
ATOM 7038 C C . ALA A 1 895 ? 7.825 -3.254 -32.633 1.00 92.31 895 ALA A C 1
ATOM 7040 O O . ALA A 1 895 ? 6.712 -3.743 -32.437 1.00 92.31 895 ALA A O 1
ATOM 7041 N N . VAL A 1 896 ? 8.077 -2.365 -33.592 1.00 93.00 896 VAL A N 1
ATOM 7042 C CA . VAL A 1 896 ? 7.076 -1.813 -34.511 1.00 93.00 896 VAL A CA 1
ATOM 7043 C C . VAL A 1 896 ? 7.563 -2.025 -35.937 1.00 93.00 896 VAL A C 1
ATOM 7045 O O . VAL A 1 896 ? 8.674 -1.604 -36.274 1.00 93.00 896 VAL A O 1
ATOM 7048 N N . SER A 1 897 ? 6.760 -2.692 -36.768 1.00 91.62 897 SER A N 1
ATOM 7049 C CA . SER A 1 897 ? 7.006 -2.772 -38.208 1.00 91.62 897 SER A CA 1
ATOM 7050 C C . SER A 1 897 ? 6.333 -1.637 -38.957 1.00 91.62 897 SER A C 1
ATOM 7052 O O . SER A 1 897 ? 5.170 -1.303 -38.726 1.00 91.62 897 SER A O 1
ATOM 7054 N N . TYR A 1 898 ? 7.091 -1.114 -39.908 1.00 90.56 898 TYR A N 1
ATOM 7055 C CA . TYR A 1 898 ? 6.719 -0.056 -40.818 1.00 90.56 898 TYR A CA 1
ATOM 7056 C C . TYR A 1 898 ? 6.682 -0.607 -42.239 1.00 90.56 898 TYR A C 1
ATOM 7058 O O . TYR A 1 898 ? 7.578 -1.355 -42.655 1.00 90.56 898 TYR A O 1
ATOM 7066 N N . GLY A 1 899 ? 5.637 -0.221 -42.962 1.00 84.56 899 GLY A N 1
ATOM 7067 C CA . GLY A 1 899 ? 5.476 -0.497 -44.379 1.00 84.56 899 GLY A CA 1
ATOM 7068 C C . GLY A 1 899 ? 6.418 0.321 -45.281 1.00 84.56 899 GLY A C 1
ATOM 7069 O O . GLY A 1 899 ? 7.366 0.972 -44.804 1.00 84.56 899 GLY A O 1
ATOM 7070 N N . PRO A 1 900 ? 6.156 0.284 -46.598 1.00 82.38 900 PRO A N 1
ATOM 7071 C CA . PRO A 1 900 ? 6.960 0.964 -47.599 1.00 82.38 900 PRO A CA 1
ATOM 7072 C C . PRO A 1 900 ? 6.841 2.482 -47.455 1.00 82.38 900 PRO A C 1
ATOM 7074 O O . PRO A 1 900 ? 5.895 3.009 -46.872 1.00 82.38 900 PRO A O 1
ATOM 7077 N N . CYS A 1 901 ? 7.820 3.184 -48.017 1.00 73.69 901 CYS A N 1
ATOM 7078 C CA . CYS A 1 901 ? 7.790 4.628 -48.204 1.00 73.69 901 CYS A CA 1
ATOM 7079 C C . CYS A 1 901 ? 7.955 4.914 -49.699 1.00 73.69 901 CYS A C 1
ATOM 7081 O O . CYS A 1 901 ? 8.737 4.234 -50.364 1.00 73.69 901 CYS A O 1
ATOM 7083 N N . ASP A 1 902 ? 7.295 5.951 -50.218 1.00 69.25 902 ASP A N 1
ATOM 7084 C CA . ASP A 1 902 ? 7.381 6.358 -51.633 1.00 69.25 902 ASP A CA 1
ATOM 7085 C C . ASP A 1 902 ? 8.772 6.903 -52.047 1.00 69.25 902 ASP A C 1
ATOM 7087 O O . ASP A 1 902 ? 8.982 7.320 -53.189 1.00 69.25 902 ASP A O 1
ATOM 7091 N N . VAL A 1 903 ? 9.743 6.940 -51.125 1.00 71.94 903 VAL A N 1
ATOM 7092 C CA . VAL A 1 903 ? 11.096 7.465 -51.353 1.00 71.94 903 VAL A CA 1
ATOM 7093 C C . VAL A 1 903 ? 11.984 6.399 -52.028 1.00 71.94 903 VAL A C 1
ATOM 7095 O O . VAL A 1 903 ? 12.281 5.369 -51.422 1.00 71.94 903 VAL A O 1
ATOM 7098 N N . PRO A 1 904 ? 12.502 6.638 -53.251 1.00 63.69 904 PRO A N 1
ATOM 7099 C CA . PRO A 1 904 ? 13.019 5.585 -54.141 1.00 63.69 904 PRO A CA 1
ATOM 7100 C C . PRO A 1 904 ? 14.390 4.968 -53.781 1.00 63.69 904 PRO A C 1
ATOM 7102 O O . PRO A 1 904 ? 15.003 4.334 -54.636 1.00 63.69 904 PRO A O 1
ATOM 7105 N N . ASN A 1 905 ? 14.897 5.146 -52.556 1.00 70.44 905 ASN A N 1
ATOM 7106 C CA . ASN A 1 905 ? 16.207 4.633 -52.113 1.00 70.44 905 ASN A CA 1
ATOM 7107 C C . ASN A 1 905 ? 16.190 3.950 -50.730 1.00 70.44 905 ASN A C 1
ATOM 7109 O O . ASN A 1 905 ? 17.248 3.566 -50.228 1.00 70.44 905 ASN A O 1
ATOM 7113 N N . GLU A 1 906 ? 15.026 3.794 -50.097 1.00 74.50 906 GLU A N 1
ATOM 7114 C CA . GLU A 1 906 ? 14.918 3.198 -48.762 1.00 74.50 906 GLU A CA 1
ATOM 7115 C C . GLU A 1 906 ? 14.412 1.746 -48.801 1.00 74.50 906 GLU A C 1
ATOM 7117 O O . GLU A 1 906 ? 13.674 1.371 -49.712 1.00 74.50 906 GLU A O 1
ATOM 7122 N N . PRO A 1 907 ? 14.776 0.895 -47.820 1.00 81.81 907 PRO A N 1
ATOM 7123 C CA . PRO A 1 907 ? 14.230 -0.455 -47.741 1.00 81.81 907 PRO A CA 1
ATOM 7124 C C . PRO A 1 907 ? 12.712 -0.423 -47.449 1.00 81.81 907 PRO A C 1
ATOM 7126 O O . PRO A 1 907 ? 12.267 0.362 -46.598 1.00 81.81 907 PRO A O 1
ATOM 7129 N N . PRO A 1 908 ? 11.913 -1.281 -48.115 1.00 81.19 908 PRO A N 1
ATOM 7130 C CA . PRO A 1 908 ? 10.454 -1.236 -48.027 1.00 81.19 908 PRO A CA 1
ATOM 7131 C C . PRO A 1 908 ? 9.914 -1.789 -46.703 1.00 81.19 908 PRO A C 1
ATOM 7133 O O . PRO A 1 908 ? 8.904 -1.306 -46.219 1.00 81.19 908 PRO A O 1
ATOM 7136 N N . GLY A 1 909 ? 10.588 -2.760 -46.078 1.00 85.19 909 GLY A N 1
ATOM 7137 C CA . GLY A 1 909 ? 10.232 -3.241 -44.742 1.00 85.19 909 GLY A CA 1
ATOM 7138 C C . GLY A 1 909 ? 11.240 -2.770 -43.702 1.00 85.19 909 GLY A C 1
ATOM 7139 O O . GLY A 1 909 ? 12.417 -3.122 -43.794 1.00 85.19 909 GLY A O 1
ATOM 7140 N N . VAL A 1 910 ? 10.794 -2.025 -42.692 1.00 90.19 910 VAL A N 1
ATOM 7141 C CA . VAL A 1 910 ? 11.634 -1.588 -41.563 1.00 90.19 910 VAL A CA 1
ATOM 7142 C C . VAL A 1 910 ? 10.994 -2.040 -40.254 1.00 90.19 910 VAL A C 1
ATOM 7144 O O . VAL A 1 910 ? 9.783 -1.949 -40.089 1.00 90.19 910 VAL A O 1
ATOM 7147 N N . ILE A 1 911 ? 11.803 -2.525 -39.313 1.00 91.44 911 ILE A N 1
ATOM 7148 C CA . ILE A 1 911 ? 11.399 -2.728 -37.921 1.00 91.44 911 ILE A CA 1
ATOM 7149 C C . ILE A 1 911 ? 12.235 -1.800 -37.048 1.00 91.44 911 ILE A C 1
ATOM 7151 O O . ILE A 1 911 ? 13.469 -1.815 -37.109 1.00 91.44 911 ILE A O 1
ATOM 7155 N N . VAL A 1 912 ? 11.556 -1.022 -36.212 1.00 90.88 912 VAL A N 1
ATOM 7156 C CA . VAL A 1 912 ? 12.183 -0.192 -35.185 1.00 90.88 912 VAL A CA 1
ATOM 7157 C C . VAL A 1 912 ? 11.810 -0.751 -33.819 1.00 90.88 912 VAL A C 1
ATOM 7159 O O . VAL A 1 912 ? 10.641 -1.023 -33.549 1.00 90.88 912 VAL A O 1
ATOM 7162 N N . VAL A 1 913 ? 12.808 -0.943 -32.957 1.00 91.31 913 VAL A N 1
ATOM 7163 C CA . VAL A 1 913 ? 12.598 -1.312 -31.555 1.00 91.31 913 VAL A CA 1
ATOM 7164 C C . VAL A 1 913 ? 12.729 -0.059 -30.700 1.00 91.31 913 VAL A C 1
ATOM 7166 O O . VAL A 1 913 ? 13.813 0.520 -30.575 1.00 91.31 913 VAL A O 1
ATOM 7169 N N . TRP A 1 914 ? 11.610 0.349 -30.115 1.00 89.88 914 TRP A N 1
ATOM 7170 C CA . TRP A 1 914 ? 11.491 1.467 -29.190 1.00 89.88 914 TRP A CA 1
ATOM 7171 C C . TRP A 1 914 ? 11.711 1.014 -27.750 1.00 89.88 914 TRP A C 1
ATOM 7173 O O . TRP A 1 914 ? 11.415 -0.127 -27.392 1.00 89.88 914 TRP A O 1
ATOM 7183 N N . ASN A 1 915 ? 12.200 1.934 -26.919 1.00 86.94 915 ASN A N 1
ATOM 7184 C CA . ASN A 1 915 ? 12.324 1.744 -25.480 1.00 86.94 915 ASN A CA 1
ATOM 7185 C C . ASN A 1 915 ? 11.301 2.642 -24.772 1.00 86.94 915 ASN A C 1
ATOM 7187 O O . ASN A 1 915 ? 11.447 3.865 -24.785 1.00 86.94 915 ASN A O 1
ATOM 7191 N N . THR A 1 916 ? 10.274 2.051 -24.164 1.00 83.38 916 THR A N 1
ATOM 7192 C CA . THR A 1 916 ? 9.131 2.785 -23.596 1.00 83.38 916 THR A CA 1
ATOM 7193 C C . THR A 1 916 ? 9.499 3.607 -22.361 1.00 83.38 916 THR A C 1
ATOM 7195 O O . THR A 1 916 ? 8.930 4.672 -22.144 1.00 83.38 916 THR A O 1
ATOM 7198 N N . LYS A 1 917 ? 10.516 3.189 -21.591 1.00 77.44 917 LYS A N 1
ATOM 7199 C CA . LYS A 1 917 ? 11.032 3.952 -20.436 1.00 77.44 917 LYS A CA 1
ATOM 7200 C C . LYS A 1 917 ? 11.828 5.197 -20.828 1.00 77.44 917 LYS A C 1
ATOM 7202 O O . LYS A 1 917 ? 12.083 6.056 -19.987 1.00 77.44 917 LYS A O 1
ATOM 7207 N N . SER A 1 918 ? 12.273 5.297 -22.078 1.00 70.44 918 SER A N 1
ATOM 7208 C CA . SER A 1 918 ? 13.019 6.453 -22.565 1.00 70.44 918 SER A CA 1
ATOM 7209 C C . SER A 1 918 ? 12.063 7.525 -23.087 1.00 70.44 918 SER A C 1
ATOM 7211 O O . SER A 1 918 ? 11.468 7.356 -24.152 1.00 70.44 918 SER A O 1
ATOM 7213 N N . LYS A 1 919 ? 12.022 8.699 -22.435 1.00 65.88 919 LYS A N 1
ATOM 7214 C CA . LYS A 1 919 ? 11.364 9.879 -23.036 1.00 65.88 919 LYS A CA 1
ATOM 7215 C C . LYS A 1 919 ? 12.059 10.370 -24.313 1.00 65.88 919 LYS A C 1
ATOM 7217 O O . LYS A 1 919 ? 11.509 11.182 -25.050 1.00 65.88 919 LYS A O 1
ATOM 7222 N N . ARG A 1 920 ? 13.271 9.877 -24.613 1.00 66.50 920 ARG A N 1
ATOM 7223 C CA . ARG A 1 920 ? 13.912 10.137 -25.902 1.00 66.50 920 ARG A CA 1
ATOM 7224 C C . ARG A 1 920 ? 13.208 9.376 -27.011 1.00 66.50 920 ARG A C 1
ATOM 7226 O O . ARG A 1 920 ? 13.119 8.152 -26.959 1.00 66.50 920 ARG A O 1
ATOM 7233 N N . ILE A 1 921 ? 12.891 10.098 -28.076 1.00 69.69 921 ILE A N 1
ATOM 7234 C CA . ILE A 1 921 ? 12.304 9.583 -29.315 1.00 69.69 921 ILE A CA 1
ATOM 7235 C C . ILE A 1 921 ? 13.349 8.892 -30.223 1.00 69.69 921 ILE A C 1
ATOM 7237 O O . ILE A 1 921 ? 13.297 8.983 -31.441 1.00 69.69 921 ILE A O 1
ATOM 7241 N N . THR A 1 922 ? 14.357 8.230 -29.645 1.00 73.81 922 THR A N 1
ATOM 7242 C CA . THR A 1 922 ? 15.387 7.504 -30.409 1.00 73.81 922 THR A CA 1
ATOM 7243 C C . THR A 1 922 ? 15.149 6.006 -30.355 1.00 73.81 922 THR A C 1
ATOM 7245 O O . THR A 1 922 ? 15.089 5.440 -29.262 1.00 73.81 922 THR A O 1
ATOM 7248 N N . ALA A 1 923 ? 15.126 5.371 -31.524 1.00 78.44 923 ALA A N 1
ATOM 7249 C CA . ALA A 1 923 ? 15.176 3.923 -31.669 1.00 78.44 923 ALA A CA 1
ATOM 7250 C C . ALA A 1 923 ? 16.359 3.306 -30.902 1.00 78.44 923 ALA A C 1
ATOM 7252 O O . ALA A 1 923 ? 17.477 3.828 -30.947 1.00 78.44 923 ALA A O 1
ATOM 7253 N N . GLU A 1 924 ? 16.143 2.167 -30.238 1.00 78.81 924 GLU A N 1
ATOM 7254 C CA . GLU A 1 924 ? 17.236 1.418 -29.610 1.00 78.81 924 GLU A CA 1
ATOM 7255 C C . GLU A 1 924 ? 17.920 0.474 -30.611 1.00 78.81 924 GLU A C 1
ATOM 7257 O O . GLU A 1 924 ? 19.150 0.336 -30.591 1.00 78.81 924 GLU A O 1
ATOM 7262 N N . PHE A 1 925 ? 17.129 -0.117 -31.517 1.00 84.31 925 PHE A N 1
ATOM 7263 C CA . PHE A 1 925 ? 17.585 -0.981 -32.606 1.00 84.31 925 PHE A CA 1
ATOM 7264 C C . PHE A 1 925 ? 16.754 -0.735 -33.874 1.00 84.31 925 PHE A C 1
ATOM 7266 O O . PHE A 1 925 ? 15.538 -0.562 -33.799 1.00 84.31 925 PHE A O 1
ATOM 7273 N N . ILE A 1 926 ? 17.414 -0.716 -35.036 1.00 88.25 926 ILE A N 1
ATOM 7274 C CA . ILE A 1 926 ? 16.792 -0.489 -36.351 1.00 88.25 926 ILE A CA 1
ATOM 7275 C C . ILE A 1 926 ? 17.249 -1.592 -37.296 1.00 88.25 926 ILE A C 1
ATOM 7277 O O . ILE A 1 926 ? 18.449 -1.813 -37.485 1.00 88.25 926 ILE A O 1
ATOM 7281 N N . VAL A 1 927 ? 16.277 -2.257 -37.902 1.00 89.62 927 VAL A N 1
ATOM 7282 C CA . VAL A 1 927 ? 16.436 -3.479 -38.681 1.00 89.62 927 VAL A CA 1
ATOM 7283 C C . VAL A 1 927 ? 15.611 -3.350 -39.960 1.00 89.62 927 VAL A C 1
ATOM 7285 O O . VAL A 1 927 ? 14.541 -2.751 -39.932 1.00 89.62 927 VAL A O 1
ATOM 7288 N N . TYR A 1 928 ? 16.075 -3.888 -41.092 1.00 88.38 928 TYR A N 1
ATOM 7289 C CA . TYR A 1 928 ? 15.321 -3.780 -42.346 1.00 88.38 928 TYR A CA 1
ATOM 7290 C C . TYR A 1 928 ? 15.352 -5.041 -43.216 1.00 88.38 928 TYR A C 1
ATOM 7292 O O . TYR A 1 928 ? 16.262 -5.875 -43.154 1.00 88.38 928 TYR A O 1
ATOM 7300 N N . CYS A 1 929 ? 14.327 -5.162 -44.058 1.00 86.44 929 CYS A N 1
ATOM 7301 C CA . CYS A 1 929 ? 14.122 -6.227 -45.026 1.00 86.44 929 CYS A CA 1
ATOM 7302 C C . CYS A 1 929 ? 13.943 -5.658 -46.444 1.00 86.44 929 CYS A C 1
ATOM 7304 O O . CYS A 1 929 ? 13.599 -4.496 -46.639 1.00 86.44 929 CYS A O 1
ATOM 7306 N N . GLN A 1 930 ? 14.173 -6.506 -47.448 1.00 85.62 930 GLN A N 1
ATOM 7307 C CA . GLN A 1 930 ? 13.950 -6.188 -48.866 1.00 85.62 930 GLN A CA 1
ATOM 7308 C C . GLN A 1 930 ? 12.483 -6.352 -49.297 1.00 85.62 930 GLN A C 1
ATOM 7310 O O . GLN A 1 930 ? 12.144 -6.008 -50.421 1.00 85.62 930 GLN A O 1
ATOM 7315 N N . SER A 1 931 ? 11.638 -6.897 -48.422 1.00 86.62 931 SER A N 1
ATOM 7316 C CA . SER A 1 931 ? 10.196 -7.058 -48.603 1.00 86.62 931 SER A CA 1
ATOM 7317 C C . SER A 1 931 ? 9.487 -6.299 -47.490 1.00 86.62 931 SER A C 1
ATOM 7319 O O . SER A 1 931 ? 10.015 -6.212 -46.380 1.00 86.62 931 SER A O 1
ATOM 7321 N N . GLU A 1 932 ? 8.286 -5.809 -47.775 1.00 88.06 932 GLU A N 1
ATOM 7322 C CA . GLU A 1 932 ? 7.385 -5.229 -46.778 1.00 88.06 932 GLU A CA 1
ATOM 7323 C C . GLU A 1 932 ? 7.069 -6.235 -45.667 1.00 88.06 932 GLU A C 1
ATOM 7325 O O . GLU A 1 932 ? 7.053 -7.448 -45.904 1.00 88.06 932 GLU A O 1
ATOM 7330 N N . ILE A 1 933 ? 6.835 -5.730 -44.455 1.00 91.00 933 ILE A N 1
ATOM 7331 C CA . ILE A 1 933 ? 6.632 -6.527 -43.242 1.00 91.00 933 ILE A CA 1
ATOM 7332 C C . ILE A 1 933 ? 5.208 -6.299 -42.748 1.00 91.00 933 ILE A C 1
ATOM 7334 O O . ILE A 1 933 ? 4.826 -5.162 -42.496 1.00 91.00 933 ILE A O 1
ATOM 7338 N N . GLN A 1 934 ? 4.442 -7.377 -42.593 1.00 89.44 934 GLN A N 1
ATOM 7339 C CA . GLN A 1 934 ? 3.022 -7.343 -42.222 1.00 89.44 934 GLN A CA 1
ATOM 7340 C C . GLN A 1 934 ? 2.784 -7.704 -40.750 1.00 89.44 934 GLN A C 1
ATOM 7342 O O . GLN A 1 934 ? 1.846 -7.214 -40.126 1.00 89.44 934 GLN A O 1
ATOM 7347 N N . SER A 1 935 ? 3.640 -8.550 -40.173 1.00 89.62 935 SER A N 1
ATOM 7348 C CA . SER A 1 935 ? 3.531 -8.988 -38.780 1.00 89.62 935 SER A CA 1
ATOM 7349 C C . SER A 1 935 ? 4.907 -9.145 -38.132 1.00 89.62 935 SER A C 1
ATOM 7351 O O . SER A 1 935 ? 5.871 -9.539 -38.786 1.00 89.62 935 SER A O 1
ATOM 7353 N N . VAL A 1 936 ? 4.999 -8.847 -36.834 1.00 93.00 936 VAL A N 1
ATOM 7354 C CA . VAL A 1 936 ? 6.218 -8.955 -36.014 1.00 93.00 936 VAL A CA 1
ATOM 7355 C C . VAL A 1 936 ? 5.881 -9.688 -34.722 1.00 93.00 936 VAL A C 1
ATOM 7357 O O . VAL A 1 936 ? 4.811 -9.481 -34.156 1.00 93.00 936 VAL A O 1
ATOM 7360 N N . ALA A 1 937 ? 6.801 -10.523 -34.243 1.00 91.31 937 ALA A N 1
ATOM 7361 C CA . ALA A 1 937 ? 6.724 -11.157 -32.933 1.00 91.31 937 ALA A CA 1
ATOM 7362 C C . ALA A 1 937 ? 8.125 -11.298 -32.318 1.00 91.31 937 ALA A C 1
ATOM 7364 O O . ALA A 1 937 ? 9.086 -11.660 -32.998 1.00 91.31 937 ALA A O 1
ATOM 7365 N N . PHE A 1 938 ? 8.246 -11.071 -31.010 1.00 91.50 938 PHE A N 1
ATOM 7366 C CA . PHE A 1 938 ? 9.441 -11.475 -30.268 1.00 91.50 938 PHE A CA 1
ATOM 7367 C C . PHE A 1 938 ? 9.422 -12.981 -29.997 1.00 91.50 938 PHE A C 1
ATOM 7369 O O . PHE A 1 938 ? 8.370 -13.571 -29.742 1.00 91.50 938 PHE A O 1
ATOM 7376 N N . ALA A 1 939 ? 10.593 -13.616 -30.001 1.00 86.50 939 ALA A N 1
ATOM 7377 C CA . ALA A 1 939 ? 10.706 -15.011 -29.604 1.00 86.50 939 ALA A CA 1
ATOM 7378 C C . ALA A 1 939 ? 10.542 -15.153 -28.078 1.00 86.50 939 ALA A C 1
ATOM 7380 O O . ALA A 1 939 ? 11.437 -14.802 -27.310 1.00 86.50 939 ALA A O 1
ATOM 7381 N N . ARG A 1 940 ? 9.414 -15.730 -27.642 1.00 84.25 940 ARG A N 1
ATOM 7382 C CA . ARG A 1 940 ? 9.006 -15.874 -26.227 1.00 84.25 940 ARG A CA 1
ATOM 7383 C C . ARG A 1 940 ? 10.064 -16.452 -25.272 1.00 84.25 940 ARG A C 1
ATOM 7385 O O . ARG A 1 940 ? 10.036 -16.158 -24.083 1.00 84.25 940 ARG A O 1
ATOM 7392 N N . PHE A 1 941 ? 10.964 -17.296 -25.777 1.00 85.12 941 PHE A N 1
ATOM 7393 C CA . PHE A 1 941 ? 12.004 -17.967 -24.983 1.00 85.12 941 PHE A CA 1
ATOM 7394 C C . PHE A 1 941 ? 13.430 -17.502 -25.313 1.00 85.12 941 PHE A C 1
ATOM 7396 O O . PHE A 1 941 ? 14.383 -17.936 -24.668 1.00 85.12 941 PHE A O 1
ATOM 7403 N N . HIS A 1 942 ? 13.582 -16.626 -26.309 1.00 84.88 942 HIS A N 1
ATOM 7404 C CA . HIS A 1 942 ? 14.865 -16.153 -26.811 1.00 84.88 942 HIS A CA 1
ATOM 7405 C C . HIS A 1 942 ? 14.879 -14.625 -26.829 1.00 84.88 942 HIS A C 1
ATOM 7407 O O . HIS A 1 942 ? 14.572 -14.000 -27.839 1.00 84.88 942 HIS A O 1
ATOM 7413 N N . ALA A 1 943 ? 15.314 -14.020 -25.720 1.00 84.50 943 ALA A N 1
ATOM 7414 C CA . ALA A 1 943 ? 15.326 -12.567 -25.495 1.00 84.50 943 ALA A CA 1
ATOM 7415 C C . ALA A 1 943 ? 16.051 -11.711 -26.559 1.00 84.50 943 ALA A C 1
ATOM 7417 O O . ALA A 1 943 ? 15.921 -10.489 -26.551 1.00 84.50 943 ALA A O 1
ATOM 7418 N N . HIS A 1 944 ? 16.834 -12.332 -27.445 1.00 86.31 944 HIS A N 1
ATOM 7419 C CA . HIS A 1 944 ? 17.570 -11.673 -28.521 1.00 86.31 944 HIS A CA 1
ATOM 7420 C C . HIS A 1 944 ? 16.991 -11.919 -29.923 1.00 86.31 944 HIS A C 1
ATOM 7422 O O . HIS A 1 944 ? 17.435 -11.254 -30.854 1.00 86.31 944 HIS A O 1
ATOM 7428 N N . LEU A 1 945 ? 16.032 -12.837 -30.103 1.00 89.75 945 LEU A N 1
ATOM 7429 C CA . LEU A 1 945 ? 15.496 -13.175 -31.425 1.00 89.75 945 LEU A CA 1
ATOM 7430 C C . LEU A 1 945 ? 14.187 -12.439 -31.726 1.00 89.75 945 LEU A C 1
ATOM 7432 O O . LEU A 1 945 ? 13.236 -12.443 -30.939 1.00 89.75 945 LEU A O 1
ATOM 7436 N N . LEU A 1 946 ? 14.146 -11.849 -32.917 1.00 91.50 946 LEU A N 1
ATOM 7437 C CA . LEU A 1 946 ? 13.002 -11.144 -33.482 1.00 91.50 946 LEU A CA 1
ATOM 7438 C C . LEU A 1 946 ? 12.539 -11.877 -34.745 1.00 91.50 946 LEU A C 1
ATOM 7440 O O . LEU A 1 946 ? 13.359 -12.187 -35.610 1.00 91.50 946 LEU A O 1
ATOM 7444 N N . LEU A 1 947 ? 11.238 -12.141 -34.845 1.00 91.75 947 LEU A N 1
ATOM 7445 C CA . LEU A 1 947 ? 10.591 -12.808 -35.974 1.00 91.75 947 LEU A CA 1
ATOM 7446 C C . LEU A 1 947 ? 9.711 -11.794 -36.713 1.00 91.75 947 LEU A C 1
ATOM 7448 O O . LEU A 1 947 ? 8.998 -11.020 -36.070 1.00 91.75 947 LEU A O 1
ATOM 7452 N N . ALA A 1 948 ? 9.698 -11.820 -38.047 1.00 92.12 948 ALA A N 1
ATOM 7453 C CA . ALA A 1 948 ? 8.708 -11.064 -38.814 1.00 92.12 948 ALA A CA 1
ATOM 7454 C C . ALA A 1 948 ? 8.258 -11.775 -40.092 1.00 92.12 948 ALA A C 1
ATOM 7456 O O . ALA A 1 948 ? 9.034 -12.468 -40.758 1.00 92.12 948 ALA A O 1
ATOM 7457 N N . GLY A 1 949 ? 6.984 -11.578 -40.420 1.00 91.69 949 GLY A N 1
ATOM 7458 C CA . GLY A 1 949 ? 6.312 -12.104 -41.594 1.00 91.69 949 GLY A CA 1
ATOM 7459 C C . GLY A 1 949 ? 6.280 -11.049 -42.689 1.00 91.69 949 GLY A C 1
ATOM 7460 O O . GLY A 1 949 ? 5.773 -9.945 -42.482 1.00 91.69 949 GLY A O 1
ATOM 7461 N N . CYS A 1 950 ? 6.850 -11.377 -43.843 1.00 91.06 950 CYS A N 1
ATOM 7462 C CA . CYS A 1 950 ? 6.880 -10.489 -44.993 1.00 91.06 950 CYS A CA 1
ATOM 7463 C C . CYS A 1 950 ? 5.626 -10.653 -45.861 1.00 91.06 950 CYS A C 1
ATOM 7465 O O . CYS A 1 950 ? 4.991 -11.711 -45.891 1.00 91.06 950 CYS A O 1
ATOM 7467 N N . GLU A 1 951 ? 5.302 -9.613 -46.624 1.00 89.50 951 GLU A N 1
ATOM 7468 C CA . GLU A 1 951 ? 4.211 -9.638 -47.603 1.00 89.50 951 GLU A CA 1
ATOM 7469 C C . GLU A 1 951 ? 4.448 -10.682 -48.712 1.00 89.50 951 GLU A C 1
ATOM 7471 O O . GLU A 1 951 ? 3.530 -11.360 -49.161 1.00 89.50 951 GLU A O 1
ATOM 7476 N N . SER A 1 952 ? 5.712 -10.909 -49.075 1.00 87.94 952 SER A N 1
ATOM 7477 C CA . SER A 1 952 ? 6.137 -11.947 -50.023 1.00 87.94 952 SER A CA 1
ATOM 7478 C C . SER A 1 952 ? 5.971 -13.394 -49.526 1.00 87.94 952 SER A C 1
ATOM 7480 O O . SER A 1 952 ? 6.448 -14.307 -50.191 1.00 87.94 952 SER A O 1
ATOM 7482 N N . GLY A 1 953 ? 5.380 -13.635 -48.349 1.00 87.25 953 GLY A N 1
ATOM 7483 C CA . GLY A 1 953 ? 5.253 -14.968 -47.739 1.00 87.25 953 GLY A CA 1
ATOM 7484 C C . GLY A 1 953 ? 6.519 -15.469 -47.026 1.00 87.25 953 GLY A C 1
ATOM 7485 O O . GLY A 1 953 ? 6.476 -16.455 -46.289 1.00 87.25 953 GLY A O 1
ATOM 7486 N N . GLN A 1 954 ? 7.656 -14.784 -47.187 1.00 89.62 954 GLN A N 1
ATOM 7487 C CA . GLN A 1 954 ? 8.891 -15.117 -46.473 1.00 89.62 954 GLN A CA 1
ATOM 7488 C C . GLN A 1 954 ? 8.805 -14.752 -44.988 1.00 89.62 954 GLN A C 1
ATOM 7490 O O . GLN A 1 954 ? 8.256 -13.720 -44.606 1.00 89.62 954 GLN A O 1
ATOM 7495 N N . ILE A 1 955 ? 9.432 -15.566 -44.146 1.00 91.38 955 ILE A N 1
ATOM 7496 C CA . ILE A 1 955 ? 9.631 -15.286 -42.726 1.00 91.38 955 ILE A CA 1
ATOM 7497 C C . ILE A 1 955 ? 11.104 -14.960 -42.518 1.00 91.38 955 ILE A C 1
ATOM 7499 O O . ILE A 1 955 ? 11.983 -15.694 -42.974 1.00 91.38 955 ILE A O 1
ATOM 7503 N N . CYS A 1 956 ? 11.368 -13.853 -41.835 1.00 90.75 956 CYS A N 1
ATOM 7504 C CA . CYS A 1 956 ? 12.708 -13.356 -41.551 1.00 90.75 956 CYS A CA 1
ATOM 7505 C C . CYS A 1 956 ? 12.988 -13.385 -40.047 1.00 90.75 956 CYS A C 1
ATOM 7507 O O . CYS A 1 956 ? 12.093 -13.139 -39.236 1.00 90.75 956 CYS A O 1
ATOM 7509 N N . VAL A 1 957 ? 14.244 -13.673 -39.690 1.00 91.12 957 VAL A N 1
ATOM 7510 C CA . VAL A 1 957 ? 14.708 -13.709 -38.297 1.00 91.12 957 VAL A CA 1
ATOM 7511 C C . VAL A 1 957 ? 15.978 -12.885 -38.120 1.00 91.12 957 VAL A C 1
ATOM 7513 O O . VAL A 1 957 ? 16.900 -12.946 -38.943 1.00 91.12 957 VAL A O 1
ATOM 7516 N N . TRP A 1 958 ? 16.027 -12.136 -37.020 1.00 90.75 958 TRP A N 1
ATOM 7517 C CA . TRP A 1 958 ? 17.140 -11.274 -36.627 1.00 90.75 958 TRP A CA 1
ATOM 7518 C C . TRP A 1 958 ? 17.574 -11.554 -35.185 1.00 90.75 958 TRP A C 1
ATOM 7520 O O . TRP A 1 958 ? 16.767 -11.976 -34.360 1.00 90.75 958 TRP A O 1
ATOM 7530 N N . ASP A 1 959 ? 18.848 -11.285 -34.892 1.00 88.00 959 ASP A N 1
ATOM 7531 C CA . ASP A 1 959 ? 19.460 -11.394 -33.565 1.00 88.00 959 ASP A CA 1
ATOM 7532 C C . ASP A 1 959 ? 19.923 -10.009 -33.112 1.00 88.00 959 ASP A C 1
ATOM 7534 O O . ASP A 1 959 ? 20.768 -9.380 -33.752 1.00 88.00 959 ASP A O 1
ATOM 7538 N N . ASN A 1 960 ? 19.390 -9.560 -31.981 1.00 80.88 960 ASN A N 1
ATOM 7539 C CA . ASN A 1 960 ? 19.666 -8.259 -31.393 1.00 80.88 960 ASN A CA 1
ATOM 7540 C C . ASN A 1 960 ? 21.121 -8.089 -30.908 1.00 80.88 960 ASN A C 1
ATOM 7542 O O . ASN A 1 960 ? 21.570 -6.977 -30.652 1.00 80.88 960 ASN A O 1
ATOM 7546 N N . ARG A 1 961 ? 21.886 -9.182 -30.780 1.00 82.31 961 ARG A N 1
ATOM 7547 C CA . ARG A 1 961 ? 23.316 -9.141 -30.426 1.00 82.31 961 ARG A CA 1
ATOM 7548 C C . ARG A 1 961 ? 24.196 -8.677 -31.587 1.00 82.31 961 ARG A C 1
ATOM 7550 O O . ARG A 1 961 ? 25.311 -8.218 -31.360 1.00 82.31 961 ARG A O 1
ATOM 7557 N N . LEU A 1 962 ? 23.721 -8.802 -32.827 1.00 77.75 962 LEU A N 1
ATOM 7558 C CA . LEU A 1 962 ? 24.475 -8.483 -34.040 1.00 77.75 962 LEU A CA 1
ATOM 7559 C C . LEU A 1 962 ? 24.147 -7.072 -34.551 1.00 77.75 962 LEU A C 1
ATOM 7561 O O . LEU A 1 962 ? 23.833 -6.889 -35.724 1.00 77.75 962 LEU A O 1
ATOM 7565 N N . THR A 1 963 ? 24.258 -6.062 -33.682 1.00 63.84 963 THR A N 1
ATOM 7566 C CA . THR A 1 963 ? 23.915 -4.646 -33.950 1.00 63.84 963 THR A CA 1
ATOM 7567 C C . THR A 1 963 ? 24.550 -4.071 -35.228 1.00 63.84 963 THR A C 1
ATOM 7569 O O . THR A 1 963 ? 23.993 -3.170 -35.853 1.00 63.84 963 THR A O 1
ATOM 7572 N N . SER A 1 964 ? 25.705 -4.595 -35.653 1.00 64.75 964 SER A N 1
ATOM 7573 C CA . SER A 1 964 ? 26.388 -4.206 -36.895 1.00 64.75 964 SER A CA 1
ATOM 7574 C C . SER A 1 964 ? 25.713 -4.724 -38.177 1.00 64.75 964 SER A C 1
ATOM 7576 O O . SER A 1 964 ? 25.920 -4.151 -39.249 1.00 64.75 964 SER A O 1
ATOM 7578 N N . ARG A 1 965 ? 24.887 -5.777 -38.102 1.00 74.88 965 ARG A N 1
ATOM 7579 C CA . ARG A 1 965 ? 24.210 -6.415 -39.242 1.00 74.88 965 ARG A CA 1
ATOM 7580 C C . ARG A 1 965 ? 22.708 -6.114 -39.220 1.00 74.88 965 ARG A C 1
ATOM 7582 O O . ARG A 1 965 ? 21.927 -6.808 -38.583 1.00 74.88 965 ARG A O 1
ATOM 7589 N N . LYS A 1 966 ? 22.288 -5.128 -40.018 1.00 81.25 966 LYS A N 1
ATOM 7590 C CA . LYS A 1 966 ? 20.872 -4.715 -40.153 1.00 81.25 966 LYS A CA 1
ATOM 7591 C C . LYS A 1 966 ? 20.000 -5.648 -41.015 1.00 81.25 966 LYS A C 1
ATOM 7593 O O . LYS A 1 966 ? 18.777 -5.529 -40.999 1.00 81.25 966 LYS A O 1
ATOM 7598 N N . LEU A 1 967 ? 20.623 -6.555 -41.773 1.00 85.31 967 LEU A N 1
ATOM 7599 C CA . LEU A 1 967 ? 19.961 -7.540 -42.638 1.00 85.31 967 LEU A CA 1
ATOM 7600 C C . LEU A 1 967 ? 19.610 -8.829 -41.870 1.00 85.31 967 LEU A C 1
ATOM 7602 O O . LEU A 1 967 ? 20.395 -9.238 -41.011 1.00 85.31 967 LEU A O 1
ATOM 7606 N N . PRO A 1 968 ? 18.515 -9.530 -42.230 1.00 85.62 968 PRO A N 1
ATOM 7607 C CA . PRO A 1 968 ? 18.128 -10.792 -41.595 1.00 85.62 968 PRO A CA 1
ATOM 7608 C C . PRO A 1 968 ? 19.229 -11.846 -41.652 1.00 85.62 968 PRO A C 1
ATOM 7610 O O . PRO A 1 968 ? 20.066 -11.868 -42.561 1.00 85.62 968 PRO A O 1
ATOM 7613 N N . ILE A 1 969 ? 19.222 -12.713 -40.646 1.00 85.00 969 ILE A N 1
ATOM 7614 C CA . ILE A 1 969 ? 20.195 -13.792 -40.467 1.00 85.00 969 ILE A CA 1
ATOM 7615 C C . ILE A 1 969 ? 19.749 -14.991 -41.287 1.00 85.00 969 ILE A C 1
ATOM 7617 O O . ILE A 1 969 ? 20.464 -15.399 -42.200 1.00 85.00 969 ILE A O 1
ATOM 7621 N N . ASN A 1 970 ? 18.528 -15.455 -41.014 1.00 86.06 970 ASN A N 1
ATOM 7622 C CA . ASN A 1 970 ? 17.864 -16.541 -41.719 1.00 86.06 970 ASN A CA 1
ATOM 7623 C C . ASN A 1 970 ? 16.575 -16.025 -42.379 1.00 86.06 970 ASN A C 1
ATOM 7625 O O . ASN A 1 970 ? 15.914 -15.119 -41.863 1.00 86.06 970 ASN A O 1
ATOM 7629 N N . ARG A 1 971 ? 16.224 -16.622 -43.522 1.00 87.94 971 ARG A N 1
ATOM 7630 C CA . ARG A 1 971 ? 14.958 -16.419 -44.240 1.00 87.94 971 ARG A CA 1
ATOM 7631 C C . ARG A 1 971 ? 14.369 -17.776 -44.614 1.00 87.94 971 ARG A C 1
ATOM 7633 O O . ARG A 1 971 ? 15.134 -18.673 -44.969 1.00 87.94 971 ARG A O 1
ATOM 7640 N N . SER A 1 972 ? 13.047 -17.920 -44.581 1.00 89.62 972 SER A N 1
ATOM 7641 C CA . SER A 1 972 ? 12.387 -19.088 -45.175 1.00 89.62 972 SER A CA 1
ATOM 7642 C C . SER A 1 972 ? 12.372 -19.001 -46.712 1.00 89.62 972 SER A C 1
ATOM 7644 O O . SER A 1 972 ? 12.300 -17.899 -47.268 1.00 89.62 972 SER A O 1
ATOM 7646 N N . PRO A 1 973 ? 12.445 -20.135 -47.433 1.00 82.38 973 PRO A N 1
ATOM 7647 C CA . PRO A 1 973 ? 12.304 -20.145 -48.883 1.00 82.38 973 PRO A CA 1
ATOM 7648 C C . PRO A 1 973 ? 10.837 -19.988 -49.296 1.00 82.38 973 PRO A C 1
ATOM 7650 O O . PRO A 1 973 ? 9.928 -20.484 -48.629 1.00 82.38 973 PRO A O 1
ATOM 7653 N N . LEU A 1 974 ? 10.617 -19.362 -50.454 1.00 80.88 974 LEU A N 1
ATOM 7654 C CA . LEU A 1 974 ? 9.306 -19.331 -51.095 1.00 80.88 974 LEU A CA 1
ATOM 7655 C C . LEU A 1 974 ? 9.025 -20.710 -51.715 1.00 80.88 974 LEU A C 1
ATOM 7657 O O . LEU A 1 974 ? 9.727 -21.139 -52.630 1.00 80.88 974 LEU A O 1
ATOM 7661 N N . SER A 1 975 ? 8.041 -21.427 -51.177 1.00 79.75 975 SER A N 1
ATOM 7662 C CA . SER A 1 975 ? 7.750 -22.834 -51.486 1.00 79.75 975 SER A CA 1
ATOM 7663 C C . SER A 1 975 ? 6.250 -23.087 -51.379 1.00 79.75 975 SER A C 1
ATOM 7665 O O . SER A 1 975 ? 5.587 -22.447 -50.575 1.00 79.75 975 SER A O 1
ATOM 7667 N N . THR A 1 976 ? 5.711 -24.065 -52.110 1.00 71.50 976 THR A N 1
ATOM 7668 C CA . THR A 1 976 ? 4.297 -24.482 -52.000 1.00 71.50 976 THR A CA 1
ATOM 7669 C C . THR A 1 976 ? 3.944 -25.131 -50.656 1.00 71.50 976 THR A C 1
ATOM 7671 O O . THR A 1 976 ? 2.766 -25.279 -50.338 1.00 71.50 976 THR A O 1
ATOM 7674 N N . GLN A 1 977 ? 4.954 -25.561 -49.890 1.00 76.00 977 GLN A N 1
ATOM 7675 C CA . GLN A 1 977 ? 4.803 -26.024 -48.503 1.00 76.00 977 GLN A CA 1
ATOM 7676 C C . GLN A 1 977 ? 4.843 -24.869 -47.491 1.00 76.00 977 GLN A C 1
ATOM 7678 O O . GLN A 1 977 ? 4.390 -25.037 -46.365 1.00 76.00 977 GLN A O 1
ATOM 7683 N N . ALA A 1 978 ? 5.409 -23.728 -47.889 1.00 82.81 978 ALA A N 1
ATOM 7684 C CA . ALA A 1 978 ? 5.449 -22.494 -47.119 1.00 82.81 978 ALA A CA 1
ATOM 7685 C C . ALA A 1 978 ? 4.343 -21.537 -47.605 1.00 82.81 978 ALA A C 1
ATOM 7687 O O . ALA A 1 978 ? 3.517 -21.894 -48.448 1.00 82.81 978 ALA A O 1
ATOM 7688 N N . HIS A 1 979 ? 4.344 -20.314 -47.078 1.00 88.56 979 HIS A N 1
ATOM 7689 C CA . HIS A 1 979 ? 3.393 -19.282 -47.481 1.00 88.56 979 HIS A CA 1
ATOM 7690 C C . HIS A 1 979 ? 3.725 -18.711 -48.856 1.00 88.56 979 HIS A C 1
ATOM 7692 O O . HIS A 1 979 ? 4.887 -18.495 -49.201 1.00 88.56 979 HIS A O 1
ATOM 7698 N N . THR A 1 980 ? 2.676 -18.442 -49.624 1.00 87.12 980 THR A N 1
ATOM 7699 C CA . THR A 1 980 ? 2.727 -17.842 -50.968 1.00 87.12 980 THR A CA 1
ATOM 7700 C C . THR A 1 980 ? 2.129 -16.435 -51.011 1.00 87.12 980 THR A C 1
ATOM 7702 O O . THR A 1 980 ? 2.377 -15.687 -51.954 1.00 87.12 980 THR A O 1
ATOM 7705 N N . GLN A 1 981 ? 1.356 -16.082 -49.984 1.00 88.06 981 GLN A N 1
ATOM 7706 C CA . GLN A 1 981 ? 0.698 -14.792 -49.773 1.00 88.06 981 GLN A CA 1
ATOM 7707 C C . GLN A 1 981 ? 1.219 -14.111 -48.488 1.00 88.06 981 GLN A C 1
ATOM 7709 O O . GLN A 1 981 ? 1.888 -14.774 -47.682 1.00 88.06 981 GLN A O 1
ATOM 7714 N N . PRO A 1 982 ? 0.905 -12.818 -48.253 1.00 89.38 982 PRO A N 1
ATOM 7715 C CA . PRO A 1 982 ? 1.278 -12.088 -47.040 1.00 89.38 982 PRO A CA 1
ATOM 7716 C C . PRO A 1 982 ? 0.989 -12.842 -45.742 1.00 89.38 982 PRO A C 1
ATOM 7718 O O . PRO A 1 982 ? -0.134 -13.288 -45.495 1.00 89.38 982 PRO A O 1
ATOM 7721 N N . VAL A 1 983 ? 2.013 -12.919 -44.885 1.00 91.69 983 VAL A N 1
ATOM 7722 C CA . VAL A 1 983 ? 1.918 -13.498 -43.538 1.00 91.69 983 VAL A CA 1
ATOM 7723 C C . VAL A 1 983 ? 1.188 -12.517 -42.615 1.00 91.69 983 VAL A C 1
ATOM 7725 O O . VAL A 1 983 ? 1.792 -11.614 -42.027 1.00 91.69 983 VAL A O 1
ATOM 7728 N N . SER A 1 984 ? -0.129 -12.689 -42.510 1.00 88.69 984 SER A N 1
ATOM 7729 C CA . SER A 1 984 ? -1.050 -11.794 -41.804 1.00 88.69 984 SER A CA 1
ATOM 7730 C C . SER A 1 984 ? -0.839 -11.782 -40.286 1.00 88.69 984 SER A C 1
ATOM 7732 O O . SER A 1 984 ? -1.066 -10.762 -39.632 1.00 88.69 984 SER A O 1
ATOM 7734 N N . CYS A 1 985 ? -0.363 -12.888 -39.705 1.00 88.31 985 CYS A N 1
ATOM 7735 C CA . CYS A 1 985 ? -0.105 -12.984 -38.271 1.00 88.31 985 CYS A CA 1
ATOM 7736 C C . CYS A 1 985 ? 1.010 -13.990 -37.927 1.00 88.31 985 CYS A C 1
ATOM 7738 O O . CYS A 1 985 ? 1.199 -15.002 -38.607 1.00 88.31 985 CYS A O 1
ATOM 7740 N N . LEU A 1 986 ? 1.711 -13.729 -36.819 1.00 90.88 986 LEU A N 1
ATOM 7741 C CA . LEU A 1 986 ? 2.721 -14.594 -36.210 1.00 90.88 986 LEU A CA 1
ATOM 7742 C C . LEU A 1 986 ? 2.421 -14.774 -34.720 1.00 90.88 986 LEU A C 1
ATOM 7744 O O . LEU A 1 986 ? 2.118 -13.803 -34.033 1.00 90.88 986 LEU A O 1
ATOM 7748 N N . ALA A 1 987 ? 2.564 -15.999 -34.214 1.00 88.75 987 ALA A N 1
ATOM 7749 C CA . ALA A 1 987 ? 2.427 -16.311 -32.792 1.00 88.75 987 ALA A CA 1
ATOM 7750 C C . ALA A 1 987 ? 3.449 -17.375 -32.371 1.00 88.75 987 ALA A C 1
ATOM 7752 O O . ALA A 1 987 ? 3.630 -18.379 -33.057 1.00 88.75 987 ALA A O 1
ATOM 7753 N N . VAL A 1 988 ? 4.119 -17.185 -31.233 1.00 87.44 988 VAL A N 1
ATOM 7754 C CA . VAL A 1 988 ? 5.088 -18.157 -30.698 1.00 87.44 988 VAL A CA 1
ATOM 7755 C C . VAL A 1 988 ? 4.370 -19.101 -29.734 1.00 87.44 988 VAL A C 1
ATOM 7757 O O . VAL A 1 988 ? 3.761 -18.646 -28.769 1.00 87.44 988 VAL A O 1
ATOM 7760 N N . VAL A 1 989 ? 4.432 -20.412 -29.990 1.00 82.38 989 VAL A N 1
ATOM 7761 C CA . VAL A 1 989 ? 3.607 -21.423 -29.308 1.00 82.38 989 VAL A CA 1
ATOM 7762 C C . VAL A 1 989 ? 4.451 -22.621 -28.883 1.00 82.38 989 VAL A C 1
ATOM 7764 O O . VAL A 1 989 ? 4.998 -23.354 -29.708 1.00 82.38 989 VAL A O 1
ATOM 7767 N N . GLY A 1 990 ? 4.492 -22.878 -27.579 1.00 77.88 990 GLY A N 1
ATOM 7768 C CA . GLY A 1 990 ? 5.129 -24.064 -27.019 1.00 77.88 990 GLY A CA 1
ATOM 7769 C C . GLY A 1 990 ? 5.682 -23.829 -25.622 1.00 77.88 990 GLY A C 1
ATOM 7770 O O . GLY A 1 990 ? 5.305 -22.881 -24.936 1.00 77.88 990 GLY A O 1
ATOM 7771 N N . THR A 1 991 ? 6.603 -24.697 -25.218 1.00 79.56 991 THR A N 1
ATOM 7772 C CA . THR A 1 991 ? 7.339 -24.609 -23.950 1.00 79.56 991 THR A CA 1
ATOM 7773 C C . THR A 1 991 ? 8.815 -24.326 -24.226 1.00 79.56 991 THR A C 1
ATOM 7775 O O . THR A 1 991 ? 9.269 -24.484 -25.357 1.00 79.56 991 THR A O 1
ATOM 7778 N N . ARG A 1 992 ? 9.601 -23.968 -23.200 1.00 76.25 992 ARG A N 1
ATOM 7779 C CA . ARG A 1 992 ? 11.047 -23.687 -23.344 1.00 76.25 992 ARG A CA 1
ATOM 7780 C C . ARG A 1 992 ? 11.795 -24.761 -24.154 1.00 76.25 992 ARG A C 1
ATOM 7782 O O . ARG A 1 992 ? 12.600 -24.420 -25.014 1.00 76.25 992 ARG A O 1
ATOM 7789 N N . ASN A 1 993 ? 11.476 -26.036 -23.922 1.00 77.38 993 ASN A N 1
ATOM 7790 C CA . ASN A 1 993 ? 12.166 -27.181 -24.527 1.00 77.38 993 ASN A CA 1
ATOM 7791 C C . ASN A 1 993 ? 11.616 -27.571 -25.912 1.00 77.38 993 ASN A C 1
ATOM 7793 O O . ASN A 1 993 ? 12.288 -28.275 -26.657 1.00 77.38 993 ASN A O 1
ATOM 7797 N N . ALA A 1 994 ? 10.393 -27.152 -26.243 1.00 75.44 994 ALA A N 1
ATOM 7798 C CA . ALA A 1 994 ? 9.718 -27.461 -27.499 1.00 75.44 994 ALA A CA 1
ATOM 7799 C C . ALA A 1 994 ? 8.877 -26.248 -27.911 1.00 75.44 994 ALA A C 1
ATOM 7801 O O . ALA A 1 994 ? 7.668 -26.188 -27.663 1.00 75.44 994 ALA A O 1
ATOM 7802 N N . HIS A 1 995 ? 9.550 -25.255 -28.491 1.00 80.44 995 HIS A N 1
ATOM 7803 C CA . HIS A 1 995 ? 8.939 -24.020 -28.957 1.00 80.44 995 HIS A CA 1
ATOM 7804 C C . HIS A 1 995 ? 8.975 -23.970 -30.480 1.00 80.44 995 HIS A C 1
ATOM 7806 O O . HIS A 1 995 ? 10.031 -23.885 -31.099 1.00 80.44 995 HIS A O 1
ATOM 7812 N N . ASN A 1 996 ? 7.791 -23.975 -31.078 1.00 88.00 996 ASN A N 1
ATOM 7813 C CA . ASN A 1 996 ? 7.635 -23.607 -32.472 1.00 88.00 996 ASN A CA 1
ATOM 7814 C C . ASN A 1 996 ? 7.029 -22.203 -32.520 1.00 88.00 996 ASN A C 1
ATOM 7816 O O . ASN A 1 996 ? 6.507 -21.688 -31.529 1.00 88.00 996 ASN A O 1
ATOM 7820 N N . PHE A 1 997 ? 7.043 -21.581 -33.687 1.00 88.62 997 PHE A N 1
ATOM 7821 C CA . PHE A 1 997 ? 6.150 -20.463 -33.952 1.00 88.62 997 PHE A CA 1
ATOM 7822 C C . PHE A 1 997 ? 5.223 -20.817 -35.105 1.00 88.62 997 PHE A C 1
ATOM 7824 O O . PHE A 1 997 ? 5.559 -21.592 -36.000 1.00 88.62 997 PHE A O 1
ATOM 7831 N N . VAL A 1 998 ? 4.009 -20.301 -35.027 1.00 89.75 998 VAL A N 1
ATOM 7832 C CA . VAL A 1 998 ? 2.953 -20.491 -36.006 1.00 89.75 998 VAL A CA 1
ATOM 7833 C C . VAL A 1 998 ? 2.870 -19.218 -36.836 1.00 89.75 998 VAL A C 1
ATOM 7835 O O . VAL A 1 998 ? 2.963 -18.110 -36.303 1.00 89.75 998 VAL A O 1
ATOM 7838 N N . SER A 1 999 ? 2.720 -19.376 -38.144 1.00 90.44 999 SER A N 1
ATOM 7839 C CA . SER A 1 999 ? 2.484 -18.285 -39.082 1.00 90.44 999 SER A CA 1
ATOM 7840 C C . SER A 1 999 ? 1.206 -18.538 -39.869 1.00 90.44 999 SER A C 1
ATOM 7842 O O . SER A 1 999 ? 0.983 -19.639 -40.377 1.00 90.44 999 SER A O 1
ATOM 7844 N N . LEU A 1 1000 ? 0.385 -17.496 -39.949 1.00 89.94 1000 LEU A N 1
ATOM 7845 C CA . LEU A 1 1000 ? -0.881 -17.446 -40.668 1.00 89.94 1000 LEU A CA 1
ATOM 7846 C C . LEU A 1 1000 ? -0.679 -16.637 -41.949 1.00 89.94 1000 LEU A C 1
ATOM 7848 O O . LEU A 1 1000 ? -0.068 -15.567 -41.893 1.00 89.94 1000 LEU A O 1
ATOM 7852 N N . SER A 1 1001 ? -1.200 -17.114 -43.076 1.00 90.62 1001 SER A N 1
ATOM 7853 C CA . SER A 1 1001 ? -1.196 -16.364 -44.333 1.00 90.62 1001 SER A CA 1
ATOM 7854 C C . SER A 1 1001 ? -2.584 -16.287 -44.960 1.00 90.62 1001 SER A C 1
ATOM 7856 O O . SER A 1 1001 ? -3.476 -17.100 -44.700 1.00 90.62 1001 SER A O 1
ATOM 7858 N N . ARG A 1 1002 ? -2.760 -15.273 -45.810 1.00 86.81 1002 ARG A N 1
ATOM 7859 C C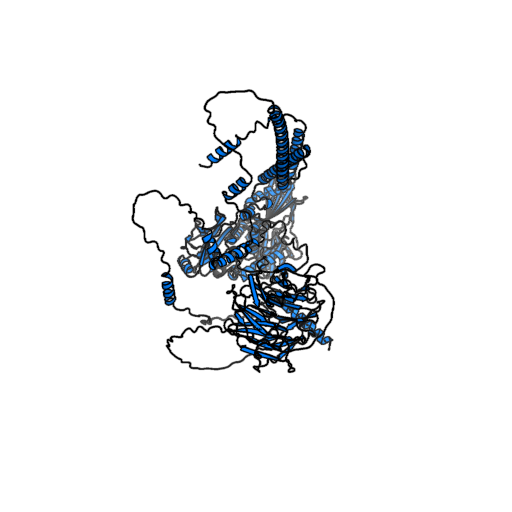A . ARG A 1 1002 ? -3.992 -15.027 -46.559 1.00 86.81 1002 ARG A CA 1
ATOM 7860 C C . ARG A 1 1002 ? -4.277 -16.087 -47.635 1.00 86.81 1002 ARG A C 1
ATOM 7862 O O . ARG A 1 1002 ? -5.421 -16.227 -48.057 1.00 86.81 1002 ARG A O 1
ATOM 7869 N N . ASP A 1 1003 ? -3.292 -16.916 -47.995 1.00 85.31 1003 ASP A N 1
ATOM 7870 C CA . ASP A 1 1003 ? -3.514 -18.111 -48.828 1.00 85.31 1003 ASP A CA 1
ATOM 7871 C C . ASP A 1 1003 ? -4.315 -19.221 -48.119 1.00 85.31 1003 ASP A C 1
ATOM 7873 O O . ASP A 1 1003 ? -4.644 -20.237 -48.734 1.00 85.31 1003 ASP A O 1
ATOM 7877 N N . GLY A 1 1004 ? -4.668 -19.014 -46.846 1.00 82.25 1004 GLY A N 1
ATOM 7878 C CA . GLY A 1 1004 ? -5.433 -19.955 -46.041 1.00 82.25 1004 GLY A CA 1
ATOM 7879 C C . GLY A 1 1004 ? -4.580 -21.076 -45.464 1.00 82.25 1004 GLY A C 1
ATOM 7880 O O . GLY A 1 1004 ? -5.121 -22.103 -45.062 1.00 82.25 1004 GLY A O 1
ATOM 7881 N N . LYS A 1 1005 ? -3.254 -20.911 -45.412 1.00 85.88 1005 LYS A N 1
ATOM 7882 C CA . LYS A 1 1005 ? -2.347 -21.872 -44.784 1.00 85.88 1005 LYS A CA 1
ATOM 7883 C C . LYS A 1 1005 ? -1.956 -21.452 -43.374 1.00 85.88 1005 LYS A C 1
ATOM 7885 O O . LYS A 1 1005 ? -1.773 -20.274 -43.057 1.00 85.88 1005 LYS A O 1
ATOM 7890 N N . ILE A 1 1006 ? -1.750 -22.464 -42.539 1.00 87.88 1006 ILE A N 1
ATOM 7891 C CA . ILE A 1 1006 ? -1.066 -22.352 -41.255 1.00 87.88 1006 ILE A CA 1
ATOM 7892 C C . ILE A 1 1006 ? 0.193 -23.201 -41.310 1.00 87.88 1006 ILE A C 1
ATOM 7894 O O . ILE A 1 1006 ? 0.130 -24.415 -41.509 1.00 87.88 1006 ILE A O 1
ATOM 7898 N N . CYS A 1 1007 ? 1.337 -22.563 -41.076 1.00 88.12 1007 CYS A N 1
ATOM 7899 C CA . CYS A 1 1007 ? 2.626 -23.238 -41.026 1.00 88.12 1007 CYS A CA 1
ATOM 7900 C C . CYS A 1 1007 ? 3.229 -23.141 -39.619 1.00 88.12 1007 CYS A C 1
ATOM 7902 O O . CYS A 1 1007 ? 3.347 -22.052 -39.055 1.00 88.12 1007 CYS A O 1
ATOM 7904 N N . SER A 1 1008 ? 3.641 -24.277 -39.058 1.00 88.88 1008 SER A N 1
ATOM 7905 C CA . SER A 1 1008 ? 4.462 -24.349 -37.849 1.00 88.88 1008 SER A CA 1
ATOM 7906 C C . SER A 1 1008 ? 5.936 -24.409 -38.236 1.00 88.88 1008 SER A C 1
ATOM 7908 O O . SER A 1 1008 ? 6.333 -25.211 -39.078 1.00 88.88 1008 SER A O 1
ATOM 7910 N N . TRP A 1 1009 ? 6.753 -23.582 -37.598 1.00 89.00 1009 TRP A N 1
ATOM 7911 C CA . TRP A 1 1009 ? 8.176 -23.426 -37.876 1.00 89.00 1009 TRP A CA 1
ATOM 7912 C C . TRP A 1 1009 ? 8.995 -23.647 -36.611 1.00 89.00 1009 TRP A C 1
ATOM 7914 O O . TRP A 1 1009 ? 8.582 -23.251 -35.519 1.00 89.00 1009 TRP A O 1
ATOM 7924 N N . ASN A 1 1010 ? 10.180 -24.231 -36.770 1.00 88.75 1010 ASN A N 1
ATOM 7925 C CA . ASN A 1 1010 ? 11.207 -24.209 -35.737 1.00 88.75 1010 ASN A CA 1
ATOM 7926 C C . ASN A 1 1010 ? 12.015 -22.907 -35.888 1.00 88.75 1010 ASN A C 1
ATOM 7928 O O . ASN A 1 1010 ? 12.344 -22.512 -37.005 1.00 88.75 1010 ASN A O 1
ATOM 7932 N N . VAL A 1 1011 ? 12.342 -22.243 -34.778 1.00 84.12 1011 VAL A N 1
ATOM 7933 C CA . VAL A 1 1011 ? 13.162 -21.019 -34.770 1.00 84.12 1011 VAL A CA 1
ATOM 7934 C C . VAL A 1 1011 ? 14.565 -21.281 -35.336 1.00 84.12 1011 VAL A C 1
ATOM 7936 O O . VAL A 1 1011 ? 15.083 -20.457 -36.089 1.00 84.12 1011 VAL A O 1
ATOM 7939 N N . ASP A 1 1012 ? 15.146 -22.448 -35.041 1.00 83.12 1012 ASP A N 1
ATOM 7940 C CA . ASP A 1 1012 ? 16.517 -22.793 -35.442 1.00 83.12 1012 ASP A CA 1
ATOM 7941 C C . ASP A 1 1012 ? 16.637 -23.209 -36.918 1.00 83.12 1012 ASP A C 1
ATOM 7943 O O . ASP A 1 1012 ? 17.700 -23.066 -37.525 1.00 83.12 1012 ASP A O 1
ATOM 7947 N N . ASN A 1 1013 ? 15.558 -23.726 -37.519 1.00 84.12 1013 ASN A N 1
ATOM 7948 C CA . ASN A 1 1013 ? 15.555 -24.212 -38.898 1.00 84.12 1013 ASN A CA 1
ATOM 7949 C C . ASN A 1 1013 ? 14.323 -23.724 -39.672 1.00 84.12 1013 ASN A C 1
ATOM 7951 O O . ASN A 1 1013 ? 13.228 -24.266 -39.538 1.00 84.12 1013 ASN A O 1
ATOM 7955 N N . LEU A 1 1014 ? 14.554 -22.742 -40.546 1.00 82.88 1014 LEU A N 1
ATOM 7956 C CA . LEU A 1 1014 ? 13.549 -22.129 -41.421 1.00 82.88 1014 LEU A CA 1
ATOM 7957 C C . LEU A 1 1014 ? 13.585 -22.659 -42.862 1.00 82.88 1014 LEU A C 1
ATOM 7959 O O . LEU A 1 1014 ? 12.919 -22.104 -43.732 1.00 82.88 1014 LEU A O 1
ATOM 7963 N N . THR A 1 1015 ? 14.380 -23.693 -43.158 1.00 84.06 1015 THR A N 1
ATOM 7964 C CA . THR A 1 1015 ? 14.493 -24.205 -44.537 1.00 84.06 1015 THR A CA 1
ATOM 7965 C C . THR A 1 1015 ? 13.220 -24.901 -45.018 1.00 84.06 1015 THR A C 1
ATOM 7967 O O . THR A 1 1015 ? 12.914 -24.851 -46.207 1.00 84.06 1015 THR A O 1
ATOM 7970 N N . GLN A 1 1016 ? 12.460 -25.510 -44.107 1.00 82.31 1016 GLN A N 1
ATOM 7971 C CA . GLN A 1 1016 ? 11.149 -26.108 -44.356 1.00 82.31 1016 GLN A CA 1
ATOM 7972 C C . GLN A 1 1016 ? 10.262 -25.909 -43.116 1.00 82.31 1016 GLN A C 1
ATOM 7974 O O . GLN A 1 1016 ? 10.786 -25.934 -41.998 1.00 82.31 1016 GLN A O 1
ATOM 7979 N N . PRO A 1 1017 ? 8.940 -25.722 -43.278 1.00 85.38 1017 PRO A N 1
ATOM 7980 C CA . PRO A 1 1017 ? 8.020 -25.758 -42.150 1.00 85.38 1017 PRO A CA 1
ATOM 7981 C C . PRO A 1 1017 ? 7.945 -27.177 -41.574 1.00 85.38 1017 PRO A C 1
ATOM 7983 O O . PRO A 1 1017 ? 8.017 -28.166 -42.302 1.00 85.38 1017 PRO A O 1
ATOM 7986 N N . VAL A 1 1018 ? 7.787 -27.266 -40.255 1.00 82.62 1018 VAL A N 1
ATOM 7987 C CA . VAL A 1 1018 ? 7.617 -28.525 -39.507 1.00 82.62 1018 VAL A CA 1
ATOM 7988 C C . VAL A 1 1018 ? 6.249 -29.145 -39.794 1.00 82.62 1018 VAL A C 1
ATOM 7990 O O . VAL A 1 1018 ? 6.108 -30.363 -39.843 1.00 82.62 1018 VAL A O 1
ATOM 7993 N N . ASP A 1 1019 ? 5.245 -28.291 -39.967 1.00 81.81 1019 ASP A N 1
ATOM 7994 C CA . ASP A 1 1019 ? 3.859 -28.646 -40.250 1.00 81.81 1019 ASP A CA 1
ATOM 7995 C C . ASP A 1 1019 ? 3.269 -27.545 -41.138 1.00 81.81 1019 ASP A C 1
ATOM 7997 O O . ASP A 1 1019 ? 3.556 -26.367 -40.918 1.00 81.81 1019 ASP A O 1
ATOM 8001 N N . GLY A 1 1020 ? 2.484 -27.903 -42.148 1.00 84.44 1020 GLY A N 1
ATOM 8002 C CA . GLY A 1 1020 ? 1.933 -26.969 -43.129 1.00 84.44 1020 GLY A CA 1
ATOM 8003 C C . GLY A 1 1020 ? 0.559 -27.451 -43.553 1.00 84.44 1020 GLY A C 1
ATOM 8004 O O . GLY A 1 1020 ? 0.458 -28.401 -44.328 1.00 84.44 1020 GLY A O 1
ATOM 8005 N N . LYS A 1 1021 ? -0.483 -26.827 -43.001 1.00 82.94 1021 LYS A N 1
ATOM 8006 C CA . LYS A 1 1021 ? -1.869 -27.284 -43.116 1.00 82.94 1021 LYS A CA 1
ATOM 8007 C C . LYS A 1 1021 ? -2.753 -26.229 -43.753 1.00 82.94 1021 LYS A C 1
ATOM 8009 O O . LYS A 1 1021 ? -2.678 -25.051 -43.403 1.00 82.94 1021 LYS A O 1
ATOM 8014 N N . ASP A 1 1022 ? -3.635 -26.686 -44.628 1.00 84.06 1022 ASP A N 1
ATOM 8015 C CA . ASP A 1 1022 ? -4.630 -25.838 -45.272 1.00 84.06 1022 ASP A CA 1
ATOM 8016 C C . ASP A 1 1022 ? -5.858 -25.689 -44.349 1.00 84.06 1022 ASP A C 1
ATOM 8018 O O . ASP A 1 1022 ? -6.355 -26.671 -43.782 1.00 84.06 1022 ASP A O 1
ATOM 8022 N N . LEU A 1 1023 ? -6.345 -24.457 -44.179 1.00 80.44 1023 LEU A N 1
ATOM 8023 C CA . LEU A 1 1023 ? -7.568 -24.130 -43.445 1.00 80.44 1023 LEU A CA 1
ATOM 8024 C C . LEU A 1 1023 ? -8.779 -24.338 -44.342 1.00 80.44 1023 LEU A C 1
ATOM 8026 O O . LEU A 1 1023 ? -8.947 -23.655 -45.355 1.00 80.44 1023 LEU A O 1
ATOM 8030 N N . VAL A 1 1024 ? -9.656 -25.254 -43.940 1.00 80.62 1024 VAL A N 1
ATOM 8031 C CA . VAL A 1 1024 ? -10.848 -25.597 -44.713 1.00 80.62 1024 VAL A CA 1
ATOM 8032 C C . VAL A 1 1024 ? -12.090 -25.456 -43.833 1.00 80.62 1024 VAL A C 1
ATOM 8034 O O . VAL A 1 1024 ? -12.156 -25.977 -42.713 1.00 80.62 1024 VAL A O 1
ATOM 8037 N N . THR A 1 1025 ? -13.089 -24.723 -44.329 1.00 74.38 1025 THR A N 1
ATOM 8038 C CA . THR A 1 1025 ? -14.388 -24.602 -43.651 1.00 74.38 1025 THR A CA 1
ATOM 8039 C C . THR A 1 1025 ? -15.131 -25.937 -43.678 1.00 74.38 1025 THR A C 1
ATOM 8041 O O . THR A 1 1025 ? -14.828 -26.826 -44.479 1.00 74.38 1025 THR A O 1
ATOM 8044 N N . LYS A 1 1026 ? -16.186 -26.081 -42.868 1.00 69.00 1026 LYS A N 1
ATOM 8045 C CA . LYS A 1 1026 ? -17.074 -27.261 -42.924 1.00 69.00 1026 LYS A CA 1
ATOM 8046 C C . LYS A 1 1026 ? -17.691 -27.510 -44.314 1.00 69.00 1026 LYS A C 1
ATOM 8048 O O . LYS A 1 1026 ? -18.131 -28.622 -44.585 1.00 69.00 1026 LYS A O 1
ATOM 8053 N N . GLU A 1 1027 ? -17.692 -26.510 -45.200 1.00 69.38 1027 GLU A N 1
ATOM 8054 C CA . GLU A 1 1027 ? -18.166 -26.608 -46.588 1.00 69.38 1027 GLU A CA 1
ATOM 8055 C C . GLU A 1 1027 ? -17.102 -27.099 -47.591 1.00 69.38 1027 GLU A C 1
ATOM 8057 O O . GLU A 1 1027 ? -17.388 -27.202 -48.782 1.00 69.38 1027 GLU A O 1
ATOM 8062 N N . GLY A 1 1028 ? -15.869 -27.379 -47.153 1.00 69.31 1028 GLY A N 1
ATOM 8063 C CA . GLY A 1 1028 ? -14.792 -27.842 -48.037 1.00 69.31 1028 GLY A CA 1
ATOM 8064 C C . GLY A 1 1028 ? -14.089 -26.735 -48.835 1.00 69.31 1028 GLY A C 1
ATOM 8065 O O . GLY A 1 1028 ? -13.309 -27.041 -49.734 1.00 69.31 1028 GLY A O 1
ATOM 8066 N N . LYS A 1 1029 ? -14.343 -25.457 -48.522 1.00 78.38 1029 LYS A N 1
ATOM 8067 C CA . LYS A 1 1029 ? -13.680 -24.298 -49.147 1.00 78.38 1029 LYS A CA 1
ATOM 8068 C C . LYS A 1 1029 ? -12.453 -23.885 -48.334 1.00 78.38 1029 LYS A C 1
ATOM 8070 O O . LYS A 1 1029 ? -12.516 -23.858 -47.105 1.00 78.38 1029 LYS A O 1
ATOM 8075 N N . THR A 1 1030 ? -11.369 -23.518 -49.013 1.00 76.75 1030 THR A N 1
ATOM 8076 C CA . THR A 1 1030 ? -10.184 -22.903 -48.393 1.00 76.75 1030 THR A CA 1
ATOM 8077 C C . THR A 1 1030 ? -10.529 -21.517 -47.852 1.00 76.75 1030 THR A C 1
ATOM 8079 O O . THR A 1 1030 ? -11.038 -20.684 -48.605 1.00 76.75 1030 THR A O 1
ATOM 8082 N N . ALA A 1 1031 ? -10.260 -21.267 -46.572 1.00 78.31 1031 ALA A N 1
ATOM 8083 C CA . ALA A 1 1031 ? -10.582 -20.005 -45.909 1.00 78.31 1031 ALA A CA 1
ATOM 8084 C C . ALA A 1 1031 ? -9.363 -19.072 -45.852 1.00 78.31 1031 ALA A C 1
ATOM 8086 O O . ALA A 1 1031 ? -8.347 -19.421 -45.257 1.00 78.31 1031 ALA A O 1
ATOM 8087 N N . SER A 1 1032 ? -9.480 -17.876 -46.433 1.00 83.62 1032 SER A N 1
ATOM 8088 C CA . SER A 1 1032 ? -8.480 -16.804 -46.327 1.00 83.62 1032 SER A CA 1
ATOM 8089 C C . SER A 1 1032 ? -8.513 -16.206 -44.917 1.00 83.62 1032 SER A C 1
ATOM 8091 O O . SER A 1 1032 ? -9.585 -15.865 -44.409 1.00 83.62 1032 SER A O 1
ATOM 8093 N N . ALA A 1 1033 ? -7.350 -16.119 -44.264 1.00 84.25 1033 ALA A N 1
ATOM 8094 C CA . ALA A 1 1033 ? -7.250 -15.855 -42.832 1.00 84.25 1033 ALA A CA 1
ATOM 8095 C C . ALA A 1 1033 ? -6.503 -14.550 -42.498 1.00 84.25 1033 ALA A C 1
ATOM 8097 O O . ALA A 1 1033 ? -5.369 -14.318 -42.932 1.00 84.25 1033 ALA A O 1
ATOM 8098 N N . THR A 1 1034 ? -7.136 -13.695 -41.691 1.00 87.44 1034 THR A N 1
ATOM 8099 C CA . THR A 1 1034 ? -6.674 -12.327 -41.395 1.00 87.44 1034 THR A CA 1
ATOM 8100 C C . THR A 1 1034 ? -5.958 -12.203 -40.052 1.00 87.44 1034 THR A C 1
ATOM 8102 O O . THR A 1 1034 ? -4.958 -11.495 -39.949 1.00 87.44 1034 THR A O 1
ATOM 8105 N N . ARG A 1 1035 ? -6.438 -12.897 -39.016 1.00 89.56 1035 ARG A N 1
ATOM 8106 C CA . ARG A 1 1035 ? -5.891 -12.830 -37.653 1.00 89.56 1035 ARG A CA 1
ATOM 8107 C C . ARG A 1 1035 ? -6.014 -14.186 -36.966 1.00 89.56 1035 ARG A C 1
ATOM 8109 O O . ARG A 1 1035 ? -6.940 -14.940 -37.250 1.00 89.56 1035 ARG A O 1
ATOM 8116 N N . MET A 1 1036 ? -5.106 -14.488 -36.044 1.00 90.44 1036 MET A N 1
ATOM 8117 C CA . MET A 1 1036 ? -5.234 -15.632 -35.138 1.00 90.44 1036 MET A CA 1
ATOM 8118 C C . MET A 1 1036 ? -4.932 -15.212 -33.705 1.00 90.44 1036 MET A C 1
ATOM 8120 O O . MET A 1 1036 ? -4.176 -14.268 -33.479 1.00 90.44 1036 MET A O 1
ATOM 8124 N N . SER A 1 1037 ? -5.491 -15.944 -32.749 1.00 89.12 1037 SER A N 1
ATOM 8125 C CA . SER A 1 1037 ? -5.197 -15.775 -31.330 1.00 89.12 1037 SER A CA 1
ATOM 8126 C C . SER A 1 1037 ? -5.217 -17.124 -30.612 1.00 89.12 1037 SER A C 1
ATOM 8128 O O . SER A 1 1037 ? -5.921 -18.048 -31.031 1.00 89.12 1037 SER A O 1
ATOM 8130 N N . PHE A 1 1038 ? -4.433 -17.236 -29.541 1.00 88.06 1038 PHE A N 1
ATOM 8131 C CA . PHE A 1 1038 ? -4.306 -18.442 -28.723 1.00 88.06 1038 PHE A CA 1
ATOM 8132 C C . PHE A 1 1038 ? -4.817 -18.162 -27.302 1.00 88.06 1038 PHE A C 1
ATOM 8134 O O . PHE A 1 1038 ? -4.455 -17.123 -26.742 1.00 88.06 1038 PHE A O 1
ATOM 8141 N N . PRO A 1 1039 ? -5.613 -19.065 -26.703 1.00 85.12 1039 PRO A N 1
ATOM 8142 C CA . PRO A 1 1039 ? -5.955 -18.995 -25.285 1.00 85.12 1039 PRO A CA 1
ATOM 8143 C C . PRO A 1 1039 ? -4.703 -19.159 -24.410 1.00 85.12 1039 PRO A C 1
ATOM 8145 O O . PRO A 1 1039 ? -3.703 -19.760 -24.810 1.00 85.12 1039 PRO A O 1
ATOM 8148 N N . ILE A 1 1040 ? -4.749 -18.648 -23.180 1.00 79.38 1040 ILE A N 1
ATOM 8149 C CA . ILE A 1 1040 ? -3.660 -18.857 -22.219 1.00 79.38 1040 ILE A CA 1
ATOM 8150 C C . ILE A 1 1040 ? -3.737 -20.276 -21.645 1.00 79.38 1040 ILE A C 1
ATOM 8152 O O . ILE A 1 1040 ? -4.780 -20.716 -21.180 1.00 79.38 1040 ILE A O 1
ATOM 8156 N N . GLY A 1 1041 ? -2.604 -20.984 -21.654 1.00 73.44 1041 GLY A N 1
ATOM 8157 C CA . GLY A 1 1041 ? -2.460 -22.333 -21.094 1.00 73.44 1041 GLY A CA 1
ATOM 8158 C C . GLY A 1 1041 ? -2.697 -23.462 -22.101 1.00 73.44 1041 GLY A C 1
ATOM 8159 O O . GLY A 1 1041 ? -1.979 -24.463 -22.063 1.00 73.44 1041 GLY A O 1
ATOM 8160 N N . GLU A 1 1042 ? -3.612 -23.289 -23.057 1.00 75.44 1042 GLU A N 1
ATOM 8161 C CA . GLU A 1 1042 ? -3.837 -24.259 -24.133 1.00 75.44 1042 GLU A CA 1
ATOM 8162 C C . GLU A 1 1042 ? -3.014 -23.925 -25.393 1.00 75.44 1042 GLU A C 1
ATOM 8164 O O . GLU A 1 1042 ? -2.989 -22.804 -25.886 1.00 75.44 1042 GLU A O 1
ATOM 8169 N N . MET A 1 1043 ? -2.307 -24.927 -25.927 1.00 75.62 1043 MET A N 1
ATOM 8170 C CA . MET A 1 1043 ? -1.398 -24.791 -27.084 1.00 75.62 1043 MET A CA 1
ATOM 8171 C C . MET A 1 1043 ? -1.895 -25.524 -28.343 1.00 75.62 1043 MET A C 1
ATOM 8173 O O . MET A 1 1043 ? -1.174 -25.602 -29.342 1.00 75.62 1043 MET A O 1
ATOM 8177 N N . GLN A 1 1044 ? -3.071 -26.153 -28.268 1.00 79.12 1044 GLN A N 1
ATOM 8178 C CA . GLN A 1 1044 ? -3.616 -27.009 -29.328 1.00 79.12 1044 GLN A CA 1
ATOM 8179 C C . GLN A 1 1044 ? -4.815 -26.357 -30.008 1.00 79.12 1044 GLN A C 1
ATOM 8181 O O . GLN A 1 1044 ? -4.863 -26.320 -31.233 1.00 79.12 1044 GLN A O 1
ATOM 8186 N N . THR A 1 1045 ? -5.739 -25.845 -29.203 1.00 83.50 1045 THR A N 1
ATOM 8187 C CA . THR A 1 1045 ? -6.899 -25.034 -29.566 1.00 83.50 1045 THR A CA 1
ATOM 8188 C C . THR A 1 1045 ? -6.459 -23.602 -29.861 1.00 83.50 1045 THR A C 1
ATOM 8190 O O . THR A 1 1045 ? -5.649 -23.020 -29.141 1.00 83.50 1045 THR A O 1
ATOM 8193 N N . PHE A 1 1046 ? -6.974 -23.025 -30.940 1.00 87.12 1046 PHE A N 1
ATOM 8194 C CA . PHE A 1 1046 ? -6.791 -21.617 -31.273 1.00 87.12 1046 PHE A CA 1
ATOM 8195 C C . PHE A 1 1046 ? -7.928 -21.133 -32.168 1.00 87.12 1046 PHE A C 1
ATOM 8197 O O . PHE A 1 1046 ? -8.708 -21.927 -32.700 1.00 87.12 1046 PHE A O 1
ATOM 8204 N N . VAL A 1 1047 ? -8.037 -19.817 -32.315 1.00 88.44 1047 VAL A N 1
ATOM 8205 C CA . VAL A 1 1047 ? -9.109 -19.182 -33.083 1.00 88.44 1047 VAL A CA 1
ATOM 8206 C C . VAL A 1 1047 ? -8.515 -18.377 -34.231 1.00 88.44 1047 VAL A C 1
ATOM 8208 O O . VAL A 1 1047 ? -7.522 -17.671 -34.058 1.00 88.44 1047 VAL A O 1
ATOM 8211 N N . VAL A 1 1048 ? -9.132 -18.502 -35.406 1.00 88.50 1048 VAL A N 1
ATOM 8212 C CA . VAL A 1 1048 ? -8.736 -17.841 -36.653 1.00 88.50 1048 VAL A CA 1
ATOM 8213 C C . VAL A 1 1048 ? -9.898 -17.012 -37.186 1.00 88.50 1048 VAL A C 1
ATOM 8215 O O . VAL A 1 1048 ? -11.019 -17.506 -37.294 1.00 88.50 1048 VAL A O 1
ATOM 8218 N N . GLY A 1 1049 ? -9.625 -15.765 -37.556 1.00 88.31 1049 GLY A N 1
ATOM 8219 C CA . GLY A 1 1049 ? -10.564 -14.905 -38.263 1.00 88.31 1049 GLY A CA 1
ATOM 8220 C C . GLY A 1 1049 ? -10.415 -15.042 -39.769 1.00 88.31 1049 GLY A C 1
ATOM 8221 O O . GLY A 1 1049 ? -9.296 -15.013 -40.286 1.00 88.31 1049 GLY A O 1
ATOM 8222 N N . THR A 1 1050 ? -11.538 -15.185 -40.468 1.00 87.12 1050 THR A N 1
ATOM 8223 C CA . THR A 1 1050 ? -11.583 -15.159 -41.935 1.00 87.12 1050 THR A CA 1
ATOM 8224 C C . THR A 1 1050 ? -11.886 -13.765 -42.475 1.00 87.12 1050 THR A C 1
ATOM 8226 O O . THR A 1 1050 ? -12.490 -12.928 -41.797 1.00 87.12 1050 THR A O 1
ATOM 8229 N N . ASP A 1 1051 ? -11.541 -13.521 -43.739 1.00 85.69 1051 ASP A N 1
ATOM 8230 C CA . ASP A 1 1051 ? -12.036 -12.332 -44.436 1.00 85.69 1051 ASP A CA 1
ATOM 8231 C C . ASP A 1 1051 ? -13.543 -12.390 -44.744 1.00 85.69 1051 ASP A C 1
ATOM 8233 O O . ASP A 1 1051 ? -14.162 -11.349 -44.920 1.00 85.69 1051 ASP A O 1
ATOM 8237 N N . THR A 1 1052 ? -14.172 -13.566 -44.703 1.00 84.06 1052 THR A N 1
ATOM 8238 C CA . THR A 1 1052 ? -15.634 -13.717 -44.826 1.00 84.06 1052 THR A CA 1
ATOM 8239 C C . THR A 1 1052 ? -16.436 -13.379 -43.560 1.00 84.06 1052 THR A C 1
ATOM 8241 O O . THR A 1 1052 ? -17.657 -13.503 -43.580 1.00 84.06 1052 THR A O 1
ATOM 8244 N N . GLY A 1 1053 ? -15.786 -12.991 -42.457 1.00 82.81 1053 GLY A N 1
ATOM 8245 C CA . GLY A 1 1053 ? -16.452 -12.677 -41.180 1.00 82.81 1053 GLY A CA 1
ATOM 8246 C C . GLY A 1 1053 ? -16.779 -13.894 -40.305 1.00 82.81 1053 GLY A C 1
ATOM 8247 O O . GLY A 1 1053 ? -17.226 -13.751 -39.169 1.00 82.81 1053 GLY A O 1
ATOM 8248 N N . GLU A 1 1054 ? -16.509 -15.108 -40.785 1.00 86.50 1054 GLU A N 1
ATOM 8249 C CA . GLU A 1 1054 ? -16.580 -16.316 -39.964 1.00 86.50 1054 GLU A CA 1
ATOM 8250 C C . GLU A 1 1054 ? -15.348 -16.428 -39.064 1.00 86.50 1054 GLU A C 1
ATOM 8252 O O . GLU A 1 1054 ? -14.212 -16.245 -39.517 1.00 86.50 1054 GLU A O 1
ATOM 8257 N N . ILE A 1 1055 ? -15.572 -16.785 -37.802 1.00 88.44 1055 ILE A N 1
ATOM 8258 C CA . ILE A 1 1055 ? -14.512 -17.112 -36.851 1.00 88.44 1055 ILE A CA 1
ATOM 8259 C C . ILE A 1 1055 ? -14.443 -18.634 -36.728 1.00 88.44 1055 ILE A C 1
ATOM 8261 O O . ILE A 1 1055 ? -15.451 -19.299 -36.483 1.00 88.44 1055 ILE A O 1
ATOM 8265 N N . LEU A 1 1056 ? -13.252 -19.200 -36.892 1.00 85.88 1056 LEU A N 1
ATOM 8266 C CA . LEU A 1 1056 ? -13.026 -20.639 -36.950 1.00 85.88 1056 LEU A CA 1
ATOM 8267 C C . LEU A 1 1056 ? -12.196 -21.091 -35.746 1.00 85.88 1056 LEU A C 1
ATOM 8269 O O . LEU A 1 1056 ? -11.061 -20.647 -35.570 1.00 85.88 1056 LEU A O 1
ATOM 8273 N N . ALA A 1 1057 ? -12.745 -21.996 -34.933 1.00 84.06 1057 ALA A N 1
ATOM 8274 C CA . ALA A 1 1057 ? -11.962 -22.728 -33.945 1.00 84.06 1057 ALA A CA 1
ATOM 8275 C C . ALA A 1 1057 ? -11.210 -23.867 -34.643 1.00 84.06 1057 ALA A C 1
ATOM 8277 O O . ALA A 1 1057 ? -11.802 -24.698 -35.340 1.00 84.06 1057 ALA A O 1
ATOM 8278 N N . ALA A 1 1058 ? -9.900 -23.894 -34.438 1.00 79.50 1058 ALA A N 1
ATOM 8279 C CA . ALA A 1 1058 ? -8.973 -24.828 -35.045 1.00 79.50 1058 ALA A CA 1
ATOM 8280 C C . ALA A 1 1058 ? -8.193 -25.570 -33.953 1.00 79.50 1058 ALA A C 1
ATOM 8282 O O . ALA A 1 1058 ? -7.752 -24.972 -32.971 1.00 79.50 1058 ALA A O 1
ATOM 8283 N N . SER A 1 1059 ? -7.994 -26.875 -34.144 1.00 80.31 1059 SER A N 1
ATOM 8284 C CA . SER A 1 1059 ? -7.059 -27.667 -33.345 1.00 80.31 1059 SER A CA 1
ATOM 8285 C C . SER A 1 1059 ? -5.840 -28.029 -34.184 1.00 80.31 1059 SER A C 1
ATOM 8287 O O . SER A 1 1059 ? -5.964 -28.501 -35.316 1.00 80.31 1059 SER A O 1
ATOM 8289 N N . ARG A 1 1060 ? -4.640 -27.856 -33.623 1.00 71.31 1060 ARG A N 1
ATOM 8290 C CA . ARG A 1 1060 ? -3.377 -28.246 -34.273 1.00 71.31 1060 ARG A CA 1
ATOM 8291 C C . ARG A 1 1060 ? -3.312 -29.754 -34.557 1.00 71.31 1060 ARG A C 1
ATOM 8293 O O . ARG A 1 1060 ? -2.685 -30.172 -35.534 1.00 71.31 1060 ARG A O 1
ATOM 8300 N N . ASN A 1 1061 ? -3.990 -30.555 -33.735 1.00 68.50 1061 ASN A N 1
ATOM 8301 C CA . ASN A 1 1061 ? -4.008 -32.017 -33.791 1.00 68.50 1061 ASN A CA 1
ATOM 8302 C C . ASN A 1 1061 ? -5.281 -32.538 -34.490 1.00 68.50 1061 ASN A C 1
ATOM 8304 O O . ASN A 1 1061 ? -6.049 -33.304 -33.911 1.00 68.50 1061 ASN A O 1
ATOM 8308 N N . GLY A 1 1062 ? -5.513 -32.109 -35.734 1.00 59.62 1062 GLY A N 1
ATOM 8309 C CA . GLY A 1 1062 ? -6.556 -32.680 -36.591 1.00 59.62 1062 GLY A CA 1
ATOM 8310 C C . GLY A 1 1062 ? -6.243 -34.122 -37.019 1.00 59.62 1062 GLY A C 1
ATOM 8311 O O . GLY A 1 1062 ? -5.080 -34.512 -37.117 1.00 59.62 1062 GLY A O 1
ATOM 8312 N N . ALA A 1 1063 ? -7.286 -34.911 -37.302 1.00 58.91 1063 ALA A N 1
ATOM 8313 C CA . ALA A 1 1063 ? -7.146 -36.302 -37.755 1.00 58.91 1063 ALA A CA 1
ATOM 8314 C C . ALA A 1 1063 ? -6.495 -36.435 -39.149 1.00 58.91 1063 ALA A C 1
ATOM 8316 O O . ALA A 1 1063 ? -5.881 -37.460 -39.443 1.00 58.91 1063 ALA A O 1
ATOM 8317 N N . ASP A 1 1064 ? -6.606 -35.400 -39.988 1.00 60.28 1064 ASP A N 1
ATOM 8318 C CA . ASP A 1 1064 ? -5.935 -35.318 -41.284 1.00 60.28 1064 ASP A CA 1
ATOM 8319 C C . ASP A 1 1064 ? -4.637 -34.495 -41.147 1.00 60.28 1064 ASP A C 1
ATOM 8321 O O . ASP A 1 1064 ? -4.690 -33.331 -40.745 1.00 60.28 1064 ASP A O 1
ATOM 8325 N N . PRO A 1 1065 ? -3.456 -35.031 -41.511 1.00 60.91 1065 PRO A N 1
ATOM 8326 C CA . PRO A 1 1065 ? -2.186 -34.331 -41.302 1.00 60.91 1065 PRO A CA 1
ATOM 8327 C C . PRO A 1 1065 ? -1.979 -33.118 -42.223 1.00 60.91 1065 PRO A C 1
ATOM 8329 O O . PRO A 1 1065 ? -1.110 -32.305 -41.939 1.00 60.91 1065 PRO A O 1
ATOM 8332 N N . ALA A 1 1066 ? -2.755 -32.983 -43.305 1.00 58.84 1066 ALA A N 1
ATOM 8333 C CA . ALA A 1 1066 ? -2.612 -31.910 -44.297 1.00 58.84 1066 ALA A CA 1
ATOM 8334 C C . ALA A 1 1066 ? -3.679 -30.800 -44.198 1.00 58.84 1066 ALA A C 1
ATOM 8336 O O . ALA A 1 1066 ? -3.525 -29.748 -44.816 1.00 58.84 1066 ALA A O 1
ATOM 8337 N N . VAL A 1 1067 ? -4.773 -31.021 -43.460 1.00 62.09 1067 VAL A N 1
ATOM 8338 C CA . VAL A 1 1067 ? -5.940 -30.123 -43.441 1.00 62.09 1067 VAL A CA 1
ATOM 8339 C C . VAL A 1 1067 ? -6.454 -29.971 -42.019 1.00 62.09 1067 VAL A C 1
ATOM 8341 O O . VAL A 1 1067 ? -6.762 -30.963 -41.358 1.00 62.09 1067 VAL A O 1
ATOM 8344 N N . ILE A 1 1068 ? -6.628 -28.729 -41.566 1.00 61.50 1068 ILE A N 1
ATOM 8345 C CA . ILE A 1 1068 ? -7.365 -28.464 -40.328 1.00 61.50 1068 ILE A CA 1
ATOM 8346 C C . ILE A 1 1068 ? -8.845 -28.347 -40.686 1.00 61.50 1068 ILE A C 1
ATOM 8348 O O . ILE A 1 1068 ? -9.291 -27.342 -41.243 1.00 61.50 1068 ILE A O 1
ATOM 8352 N N . LYS A 1 1069 ? -9.611 -29.387 -40.347 1.00 59.00 1069 LYS A N 1
ATOM 8353 C CA . LYS A 1 1069 ? -11.072 -29.297 -40.275 1.00 59.00 1069 LYS A CA 1
ATOM 8354 C C . LYS A 1 1069 ? -11.445 -28.466 -39.052 1.00 59.00 1069 LYS A C 1
ATOM 8356 O O . LYS A 1 1069 ? -10.867 -28.624 -37.982 1.00 59.00 1069 LYS A O 1
ATOM 8361 N N . THR A 1 1070 ? -12.388 -27.556 -39.244 1.00 64.56 1070 THR A N 1
ATOM 8362 C CA . THR A 1 1070 ? -12.784 -26.565 -38.244 1.00 64.56 1070 THR A CA 1
ATOM 8363 C C . THR A 1 1070 ? -14.000 -27.066 -37.470 1.00 64.56 1070 THR A C 1
ATOM 8365 O O . THR A 1 1070 ? -15.105 -27.166 -38.008 1.00 64.56 1070 THR A O 1
ATOM 8368 N N . ASP A 1 1071 ? -13.788 -27.443 -36.207 1.00 65.88 1071 ASP A N 1
ATOM 8369 C CA . ASP A 1 1071 ? -14.788 -28.153 -35.396 1.00 65.88 1071 ASP A CA 1
ATOM 8370 C C . ASP A 1 1071 ? -15.947 -27.244 -34.969 1.00 65.88 1071 ASP A C 1
ATOM 8372 O O . ASP A 1 1071 ? -17.106 -27.670 -34.954 1.00 65.88 1071 ASP A O 1
ATOM 8376 N N . VAL A 1 1072 ? -15.665 -25.965 -34.706 1.00 73.69 1072 VAL A N 1
ATOM 8377 C CA . VAL A 1 1072 ? -16.653 -24.933 -34.357 1.00 73.69 1072 VAL A CA 1
ATOM 8378 C C . VAL A 1 1072 ? -16.433 -23.706 -35.241 1.00 73.69 1072 VAL A C 1
ATOM 8380 O O . VAL A 1 1072 ? -15.302 -23.288 -35.484 1.00 73.69 1072 VAL A O 1
ATOM 8383 N N . CYS A 1 1073 ? -17.530 -23.147 -35.746 1.00 80.44 1073 CYS A N 1
ATOM 8384 C CA . CYS A 1 1073 ? -17.560 -21.936 -36.556 1.00 80.44 1073 CYS A CA 1
ATOM 8385 C C . CYS A 1 1073 ? -18.537 -20.973 -35.881 1.00 80.44 1073 CYS A C 1
ATOM 8387 O O . CYS A 1 1073 ? -19.721 -21.298 -35.771 1.00 80.44 1073 CYS A O 1
ATOM 8389 N N . TYR A 1 1074 ? -18.041 -19.829 -35.417 1.00 83.88 1074 TYR A N 1
ATOM 8390 C CA . TYR A 1 1074 ? -18.868 -18.764 -34.864 1.00 83.88 1074 TYR A CA 1
ATOM 8391 C C . TYR A 1 1074 ? -19.260 -17.845 -36.020 1.00 83.88 1074 TYR A C 1
ATOM 8393 O O . TYR A 1 1074 ? -18.407 -17.221 -36.660 1.00 83.88 1074 TYR A O 1
ATOM 8401 N N . LYS A 1 1075 ? -20.559 -17.809 -36.316 1.00 81.31 1075 LYS A N 1
ATOM 8402 C CA . LYS A 1 1075 ? -21.148 -16.948 -37.344 1.00 81.31 1075 LYS A CA 1
ATOM 8403 C C . LYS A 1 1075 ? -21.832 -15.784 -36.641 1.00 81.31 1075 LYS A C 1
ATOM 8405 O O . LYS A 1 1075 ? -22.641 -16.001 -35.746 1.00 81.31 1075 LYS A O 1
ATOM 8410 N N . GLY A 1 1076 ? -21.508 -14.558 -37.040 1.00 77.56 1076 GLY A N 1
ATOM 8411 C CA . GLY A 1 1076 ? -22.111 -13.370 -36.436 1.00 77.56 1076 GLY A CA 1
ATOM 8412 C C . GLY A 1 1076 ? -21.586 -12.043 -36.967 1.00 77.56 1076 GLY A C 1
ATOM 8413 O O . GLY A 1 1076 ? -22.328 -11.065 -36.921 1.00 77.56 1076 GLY A O 1
ATOM 8414 N N . HIS A 1 1077 ? -20.357 -11.993 -37.485 1.00 88.12 1077 HIS A N 1
ATOM 8415 C CA . HIS A 1 1077 ? -19.884 -10.841 -38.251 1.00 88.12 1077 HIS A CA 1
ATOM 8416 C C . HIS A 1 1077 ? -20.289 -10.952 -39.725 1.00 88.12 1077 HIS A C 1
ATOM 8418 O O . HIS A 1 1077 ? -20.451 -12.050 -40.260 1.00 88.12 1077 HIS A O 1
ATOM 8424 N N . SER A 1 1078 ? -20.469 -9.797 -40.360 1.00 85.75 1078 SER A N 1
ATOM 8425 C CA . SER A 1 1078 ? -20.800 -9.642 -41.784 1.00 85.75 1078 SER A CA 1
ATOM 8426 C C . SER A 1 1078 ? -19.674 -8.993 -42.600 1.00 85.75 1078 SER A C 1
ATOM 8428 O O . SER A 1 1078 ? -19.686 -9.070 -43.828 1.00 85.75 1078 SER A O 1
ATOM 8430 N N . GLY A 1 1079 ? -18.696 -8.384 -41.921 1.00 85.50 1079 GLY A N 1
ATOM 8431 C CA . GLY A 1 1079 ? -17.482 -7.807 -42.500 1.00 85.50 1079 GLY A CA 1
ATOM 8432 C C . GLY A 1 1079 ? -16.235 -8.660 -42.249 1.00 85.50 1079 GLY A C 1
ATOM 8433 O O . GLY A 1 1079 ? -16.263 -9.642 -41.508 1.00 85.50 1079 GLY A O 1
ATOM 8434 N N . THR A 1 1080 ? -15.114 -8.274 -42.866 1.00 88.81 1080 THR A N 1
ATOM 8435 C CA . THR A 1 1080 ? -13.832 -8.967 -42.670 1.00 88.81 1080 THR A CA 1
ATOM 8436 C C . THR A 1 1080 ? -13.315 -8.745 -41.248 1.00 88.81 1080 THR A C 1
ATOM 8438 O O . THR A 1 1080 ? -13.303 -7.604 -40.782 1.00 88.81 1080 THR A O 1
ATOM 8441 N N . LEU A 1 1081 ? -12.809 -9.789 -40.592 1.00 91.50 1081 LEU A N 1
ATOM 8442 C CA . LEU A 1 1081 ? -12.283 -9.689 -39.227 1.00 91.50 1081 LEU A CA 1
ATOM 8443 C C . LEU A 1 1081 ? -10.924 -8.980 -39.198 1.00 91.50 1081 LEU A C 1
ATOM 8445 O O . LEU A 1 1081 ? -10.009 -9.364 -39.931 1.00 91.50 1081 LEU A O 1
ATOM 8449 N N . THR A 1 1082 ? -10.794 -7.968 -38.342 1.00 89.38 1082 THR A N 1
ATOM 8450 C CA . THR A 1 1082 ? -9.625 -7.073 -38.267 1.00 89.38 1082 THR A CA 1
ATOM 8451 C C . THR A 1 1082 ? -8.702 -7.424 -37.098 1.00 89.38 1082 THR A C 1
ATOM 8453 O O . THR A 1 1082 ? -7.485 -7.550 -37.273 1.00 89.38 1082 THR A O 1
ATOM 8456 N N . GLY A 1 1083 ? -9.294 -7.690 -35.932 1.00 89.25 1083 GLY A N 1
ATOM 8457 C CA . GLY A 1 1083 ? -8.628 -8.058 -34.688 1.00 89.25 1083 GLY A CA 1
ATOM 8458 C C . GLY A 1 1083 ? -9.350 -9.215 -33.993 1.00 89.25 1083 GLY A C 1
ATOM 8459 O O . GLY A 1 1083 ? -10.572 -9.336 -34.054 1.00 89.25 1083 GLY A O 1
ATOM 8460 N N . ILE A 1 1084 ? -8.581 -10.096 -33.350 1.00 92.38 1084 ILE A N 1
ATOM 8461 C CA . ILE A 1 1084 ? -9.075 -11.166 -32.474 1.00 92.38 1084 ILE A CA 1
ATOM 8462 C C . ILE A 1 1084 ? -8.089 -11.293 -31.322 1.00 92.38 1084 ILE A C 1
ATOM 8464 O O . ILE A 1 1084 ? -6.893 -11.483 -31.558 1.00 92.38 1084 ILE A O 1
ATOM 8468 N N . GLU A 1 1085 ? -8.590 -11.254 -30.091 1.00 91.88 1085 GLU A N 1
ATOM 8469 C CA . GLU A 1 1085 ? -7.768 -11.461 -28.907 1.00 91.88 1085 GLU A CA 1
ATOM 8470 C C . GLU A 1 1085 ? -8.493 -12.241 -27.803 1.00 91.88 1085 GLU A C 1
ATOM 8472 O O . GLU A 1 1085 ? -9.621 -11.924 -27.424 1.00 91.88 1085 GLU A O 1
ATOM 8477 N N . PHE A 1 1086 ? -7.812 -13.260 -27.271 1.00 91.31 1086 PHE A N 1
ATOM 8478 C CA . PHE A 1 1086 ? -8.190 -13.944 -26.036 1.00 91.31 1086 PHE A CA 1
ATOM 8479 C C . PHE A 1 1086 ? -7.912 -13.091 -24.797 1.00 91.31 1086 PHE A C 1
ATOM 8481 O O . PHE A 1 1086 ? -6.923 -12.362 -24.736 1.00 91.31 1086 PHE A O 1
ATOM 8488 N N . HIS A 1 1087 ? -8.745 -13.258 -23.773 1.00 90.38 1087 HIS A N 1
ATOM 8489 C CA . HIS A 1 1087 ? -8.535 -12.669 -22.455 1.00 90.38 1087 HIS A CA 1
ATOM 8490 C C . HIS A 1 1087 ? -7.153 -13.051 -21.889 1.00 90.38 1087 HIS A C 1
ATOM 8492 O O . HIS A 1 1087 ? -6.863 -14.231 -21.664 1.00 90.38 1087 HIS A O 1
ATOM 8498 N N . ARG A 1 1088 ? -6.296 -12.047 -21.643 1.00 82.94 1088 ARG A N 1
ATOM 8499 C CA . ARG A 1 1088 ? -4.891 -12.263 -21.247 1.00 82.94 1088 ARG A CA 1
ATOM 8500 C C . ARG A 1 1088 ? -4.607 -12.218 -19.743 1.00 82.94 1088 ARG A C 1
ATOM 8502 O O . ARG A 1 1088 ? -3.530 -12.647 -19.333 1.00 82.94 1088 ARG A O 1
ATOM 8509 N N . ALA A 1 1089 ? -5.524 -11.714 -18.921 1.00 81.38 1089 ALA A N 1
ATOM 8510 C CA . ALA A 1 1089 ? -5.303 -11.664 -17.479 1.00 81.38 1089 ALA A CA 1
ATOM 8511 C C . ALA A 1 1089 ? -5.391 -13.068 -16.847 1.00 81.38 1089 ALA A C 1
ATOM 8513 O O . ALA A 1 1089 ? -6.210 -13.898 -17.239 1.00 81.38 1089 ALA A O 1
ATOM 8514 N N . SER A 1 1090 ? -4.566 -13.329 -15.831 1.00 75.69 1090 SER A N 1
ATOM 8515 C CA . SER A 1 1090 ? -4.631 -14.555 -15.020 1.00 75.69 1090 SER A CA 1
ATOM 8516 C C . SER A 1 1090 ? -5.015 -14.199 -13.586 1.00 75.69 1090 SER A C 1
ATOM 8518 O O . SER A 1 1090 ? -4.443 -13.279 -13.002 1.00 75.69 1090 SER A O 1
ATOM 8520 N N . GLY A 1 1091 ? -6.010 -14.886 -13.025 1.00 73.06 1091 GLY A N 1
ATOM 8521 C CA . GLY A 1 1091 ? -6.592 -14.514 -11.738 1.00 73.06 1091 GLY A CA 1
ATOM 8522 C C . GLY A 1 1091 ? -7.334 -15.649 -11.045 1.00 73.06 1091 GLY A C 1
ATOM 8523 O O . GLY A 1 1091 ? -7.146 -16.820 -11.358 1.00 73.06 1091 GLY A O 1
ATOM 8524 N N . VAL A 1 1092 ? -8.163 -15.287 -10.062 1.00 75.62 1092 VAL A N 1
ATOM 8525 C CA . VAL A 1 1092 ? -8.869 -16.244 -9.184 1.00 75.62 1092 VAL A CA 1
ATOM 8526 C C . VAL A 1 1092 ? -9.937 -17.047 -9.937 1.00 75.62 1092 VAL A C 1
ATOM 8528 O O . VAL A 1 1092 ? -10.219 -18.186 -9.573 1.00 75.62 1092 VAL A O 1
ATOM 8531 N N . VAL A 1 1093 ? -10.520 -16.458 -10.983 1.00 79.56 1093 VAL A N 1
ATOM 8532 C CA . VAL A 1 1093 ? -11.498 -17.090 -11.876 1.00 79.56 1093 VAL A CA 1
ATOM 8533 C C . VAL A 1 1093 ? -10.879 -17.165 -13.266 1.00 79.56 1093 VAL A C 1
ATOM 8535 O O . VAL A 1 1093 ? -10.316 -16.180 -13.737 1.00 79.56 1093 VAL A O 1
ATOM 8538 N N . ASP A 1 1094 ? -10.970 -18.322 -13.922 1.00 81.25 1094 ASP A N 1
ATOM 8539 C CA . ASP A 1 1094 ? -10.369 -18.507 -15.241 1.00 81.25 1094 ASP A CA 1
ATOM 8540 C C . ASP A 1 1094 ? -11.306 -18.080 -16.386 1.00 81.25 1094 ASP A C 1
ATOM 8542 O O . ASP A 1 1094 ? -12.299 -18.746 -16.703 1.00 81.25 1094 ASP A O 1
ATOM 8546 N N . PHE A 1 1095 ? -10.936 -16.982 -17.043 1.00 85.38 1095 PHE A N 1
ATOM 8547 C CA . PHE A 1 1095 ? -11.591 -16.440 -18.235 1.00 85.38 1095 PHE A CA 1
ATOM 8548 C C . PHE A 1 1095 ? -10.802 -16.693 -19.534 1.00 85.38 1095 PHE A C 1
ATOM 8550 O O . PHE A 1 1095 ? -11.179 -16.159 -20.571 1.00 85.38 1095 PHE A O 1
ATOM 8557 N N . SER A 1 1096 ? -9.768 -17.549 -19.522 1.00 84.25 1096 SER A N 1
ATOM 8558 C CA . SER A 1 1096 ? -8.953 -17.945 -20.696 1.00 84.25 1096 SER A CA 1
ATOM 8559 C C . SER A 1 1096 ? -9.757 -18.369 -21.934 1.00 84.25 1096 SER A C 1
ATOM 8561 O O . SER A 1 1096 ? -9.295 -18.234 -23.063 1.00 84.25 1096 SER A O 1
ATOM 8563 N N . HIS A 1 1097 ? -10.968 -18.879 -21.711 1.00 86.56 1097 HIS A N 1
ATOM 8564 C CA . HIS A 1 1097 ? -11.921 -19.335 -22.715 1.00 86.56 1097 HIS A CA 1
ATOM 8565 C C . HIS A 1 1097 ? -12.694 -18.205 -23.423 1.00 86.56 1097 HIS A C 1
ATOM 8567 O O . HIS A 1 1097 ? -13.410 -18.478 -24.385 1.00 86.56 1097 HIS A O 1
ATOM 8573 N N . LEU A 1 1098 ? -12.591 -16.956 -22.960 1.00 90.38 1098 LEU A N 1
ATOM 8574 C CA . LEU A 1 1098 ? -13.247 -15.799 -23.571 1.00 90.38 1098 LEU A CA 1
ATOM 8575 C C . LEU A 1 1098 ? -12.320 -15.101 -24.568 1.00 90.38 1098 LEU A C 1
ATOM 8577 O O . LEU A 1 1098 ? -11.131 -14.901 -24.304 1.00 90.38 1098 LEU A O 1
ATOM 8581 N N . PHE A 1 1099 ? -12.883 -14.674 -25.694 1.00 91.94 1099 PHE A N 1
ATOM 8582 C CA . PHE A 1 1099 ? -12.183 -13.861 -26.685 1.00 91.94 1099 PHE A CA 1
ATOM 8583 C C . PHE A 1 1099 ? -13.098 -12.792 -27.275 1.00 91.94 1099 PHE A C 1
ATOM 8585 O O . PHE A 1 1099 ? -14.317 -12.953 -27.338 1.00 91.94 1099 PHE A O 1
ATOM 8592 N N . ILE A 1 1100 ? -12.490 -11.692 -27.708 1.00 92.88 1100 ILE A N 1
ATOM 8593 C CA . ILE A 1 1100 ? -13.161 -10.612 -28.428 1.00 92.88 1100 ILE A CA 1
ATOM 8594 C C . ILE A 1 1100 ? -12.705 -10.621 -29.890 1.00 92.88 1100 ILE A C 1
ATOM 8596 O O . ILE A 1 1100 ? -11.543 -10.915 -30.184 1.00 92.88 1100 ILE A O 1
ATOM 8600 N N . SER A 1 1101 ? -13.618 -10.284 -30.800 1.00 92.44 1101 SER A N 1
ATOM 8601 C CA . SER A 1 1101 ? -13.338 -10.022 -32.213 1.00 92.44 1101 SER A CA 1
ATOM 8602 C C . SER A 1 1101 ? -13.837 -8.647 -32.649 1.00 92.44 1101 SER A C 1
ATOM 8604 O O . SER A 1 1101 ? -14.915 -8.219 -32.238 1.00 92.44 1101 SER A O 1
ATOM 8606 N N . SER A 1 1102 ? -13.083 -7.987 -33.527 1.00 92.50 1102 SER A N 1
ATOM 8607 C CA . SER A 1 1102 ? -13.477 -6.765 -34.235 1.00 92.50 1102 SER A CA 1
ATOM 8608 C C . SER A 1 1102 ? -13.579 -7.006 -35.739 1.00 92.50 1102 SER A C 1
ATOM 8610 O O . SER A 1 1102 ? -12.902 -7.877 -36.298 1.00 92.50 1102 SER A O 1
ATOM 8612 N N . SER A 1 1103 ? -14.428 -6.229 -36.406 1.00 92.25 1103 SER A N 1
ATOM 8613 C CA . SER A 1 1103 ? -14.752 -6.404 -37.820 1.00 92.25 1103 SER A CA 1
ATOM 8614 C C . SER A 1 1103 ? -15.032 -5.067 -38.506 1.00 92.25 1103 SER A C 1
ATOM 8616 O O . SER A 1 1103 ? -15.421 -4.082 -37.879 1.00 92.25 1103 SER A O 1
ATOM 8618 N N . HIS A 1 1104 ? -14.916 -5.067 -39.833 1.00 91.12 1104 HIS A N 1
ATOM 8619 C CA . HIS A 1 1104 ? -15.379 -3.985 -40.706 1.00 91.12 1104 HIS A CA 1
ATOM 8620 C C . HIS A 1 1104 ? -16.914 -3.801 -40.745 1.00 91.12 1104 HIS A C 1
ATOM 8622 O O . HIS A 1 1104 ? -17.400 -2.980 -41.512 1.00 91.12 1104 HIS A O 1
ATOM 8628 N N . ASP A 1 1105 ? -17.694 -4.538 -39.950 1.00 89.62 1105 ASP A N 1
ATOM 8629 C CA . ASP A 1 1105 ? -19.139 -4.305 -39.782 1.00 89.62 1105 ASP A CA 1
ATOM 8630 C C . ASP A 1 1105 ? -19.488 -3.335 -38.641 1.00 89.62 1105 ASP A C 1
ATOM 8632 O O . ASP A 1 1105 ? -20.622 -3.331 -38.172 1.00 89.62 1105 ASP A O 1
ATOM 8636 N N . TRP A 1 1106 ? -18.514 -2.532 -38.196 1.00 90.25 1106 TRP A N 1
ATOM 8637 C CA . TRP A 1 1106 ? -18.624 -1.568 -37.090 1.00 90.25 1106 TRP A CA 1
ATOM 8638 C C . TRP A 1 1106 ? -18.896 -2.196 -35.712 1.00 90.25 1106 TRP A C 1
ATOM 8640 O O . TRP A 1 1106 ? -19.037 -1.474 -34.728 1.00 90.25 1106 TRP A O 1
ATOM 8650 N N . THR A 1 1107 ? -18.930 -3.529 -35.596 1.00 90.69 1107 THR A N 1
ATOM 8651 C CA . THR A 1 1107 ? -19.202 -4.200 -34.319 1.00 90.69 1107 THR A CA 1
ATOM 8652 C C . THR A 1 1107 ? -17.968 -4.856 -33.714 1.00 90.69 1107 THR A C 1
ATOM 8654 O O . THR A 1 1107 ? -17.082 -5.377 -34.402 1.00 90.69 1107 THR A O 1
ATOM 8657 N N . ILE A 1 1108 ? -17.961 -4.896 -32.385 1.00 92.56 1108 ILE A N 1
ATOM 8658 C CA . ILE A 1 1108 ? -17.086 -5.759 -31.593 1.00 92.56 1108 ILE A CA 1
ATOM 8659 C C . ILE A 1 1108 ? -17.961 -6.846 -30.975 1.00 92.56 1108 ILE A C 1
ATOM 8661 O O . ILE A 1 1108 ? -19.063 -6.560 -30.510 1.00 92.56 1108 ILE A O 1
ATOM 8665 N N . LYS A 1 1109 ? -17.505 -8.100 -30.969 1.00 91.31 1109 LYS A N 1
ATOM 8666 C CA . LYS A 1 1109 ? -18.281 -9.224 -30.426 1.00 91.31 1109 LYS A CA 1
ATOM 8667 C C . LYS A 1 1109 ? -17.485 -10.013 -29.400 1.00 91.31 1109 LYS A C 1
ATOM 8669 O O . LYS A 1 1109 ? -16.307 -10.306 -29.600 1.00 91.31 1109 LYS A O 1
ATOM 8674 N N . LEU A 1 1110 ? -18.150 -10.339 -28.294 1.00 91.62 1110 LEU A N 1
ATOM 8675 C CA . LEU A 1 1110 ? -17.636 -11.187 -27.226 1.00 91.62 1110 LEU A CA 1
ATOM 8676 C C . LEU A 1 1110 ? -18.100 -12.628 -27.450 1.00 91.62 1110 LEU A C 1
ATOM 8678 O O . LEU A 1 1110 ? -19.290 -12.896 -27.651 1.00 91.62 1110 LEU A O 1
ATOM 8682 N N . TRP A 1 1111 ? -17.155 -13.557 -27.358 1.00 90.19 1111 TRP A N 1
ATOM 8683 C CA . TRP A 1 1111 ? -17.359 -14.979 -27.596 1.00 90.19 1111 TRP A CA 1
ATOM 8684 C C . TRP A 1 1111 ? -16.773 -15.825 -26.466 1.00 90.19 1111 TRP A C 1
ATOM 8686 O O . TRP A 1 1111 ? -15.900 -15.394 -25.711 1.00 90.19 1111 TRP A O 1
ATOM 8696 N N . SER A 1 1112 ? -17.245 -17.066 -26.381 1.00 88.19 1112 SER A N 1
ATOM 8697 C CA . SER A 1 1112 ? -16.753 -18.097 -25.471 1.00 88.19 1112 SER A CA 1
ATOM 8698 C C . SER A 1 1112 ? -16.347 -19.316 -26.288 1.00 88.19 1112 SER A C 1
ATOM 8700 O O . SER A 1 1112 ? -17.097 -19.737 -27.159 1.00 88.19 1112 SER A O 1
ATOM 8702 N N . THR A 1 1113 ? -15.210 -19.946 -25.996 1.00 82.94 1113 THR A N 1
ATOM 8703 C CA . THR A 1 1113 ? -14.850 -21.224 -26.636 1.00 82.94 1113 THR A CA 1
ATOM 8704 C C . THR A 1 1113 ? -15.682 -22.408 -26.144 1.00 82.94 1113 THR A C 1
ATOM 8706 O O . THR A 1 1113 ? -15.652 -23.470 -26.762 1.00 82.94 1113 THR A O 1
ATOM 8709 N N . LYS A 1 1114 ? -16.439 -22.239 -25.049 1.00 82.12 1114 LYS A N 1
ATOM 8710 C CA . LYS A 1 1114 ? -17.336 -23.268 -24.495 1.00 82.12 1114 LYS A CA 1
ATOM 8711 C C . LYS A 1 1114 ? -18.697 -23.301 -25.194 1.00 82.12 1114 LYS A C 1
ATOM 8713 O O . LYS A 1 1114 ? -19.268 -24.376 -25.340 1.00 82.12 1114 LYS A O 1
ATOM 8718 N N . ASP A 1 1115 ? -19.186 -22.141 -25.638 1.00 78.00 1115 ASP A N 1
ATOM 8719 C CA . ASP A 1 1115 ? -20.521 -21.967 -26.216 1.00 78.00 1115 ASP A CA 1
ATOM 8720 C C . ASP A 1 1115 ? -20.398 -21.353 -27.617 1.00 78.00 1115 ASP A C 1
ATOM 8722 O O . ASP A 1 1115 ? -19.872 -20.255 -27.762 1.00 78.00 1115 ASP A O 1
ATOM 8726 N N . ALA A 1 1116 ? -20.928 -22.014 -28.651 1.00 72.75 1116 ALA A N 1
ATOM 8727 C CA . ALA A 1 1116 ? -20.850 -21.515 -30.032 1.00 72.75 1116 ALA A CA 1
ATOM 8728 C C . ALA A 1 1116 ? -21.707 -20.256 -30.309 1.00 72.75 1116 ALA A C 1
ATOM 8730 O O . ALA A 1 1116 ? -21.587 -19.657 -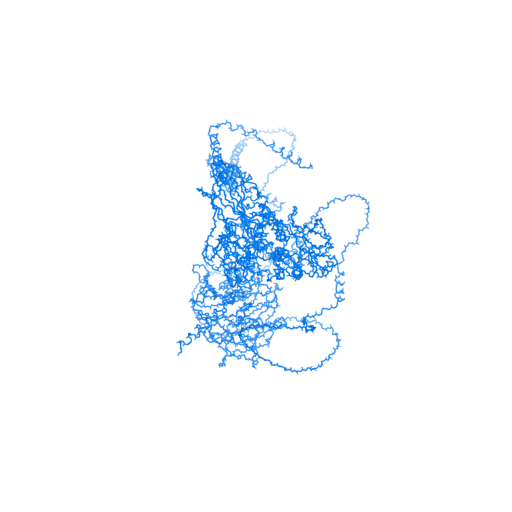31.380 1.00 72.75 1116 ALA A O 1
ATOM 8731 N N . ASN A 1 1117 ? -22.569 -19.864 -29.365 1.00 79.44 1117 ASN A N 1
ATOM 8732 C CA . ASN A 1 1117 ? -23.460 -18.712 -29.484 1.00 79.44 1117 ASN A CA 1
ATOM 8733 C C . ASN A 1 1117 ? -22.740 -17.405 -29.106 1.00 79.44 1117 ASN A C 1
ATOM 8735 O O . ASN A 1 1117 ? -21.845 -17.376 -28.259 1.00 79.44 1117 ASN A O 1
ATOM 8739 N N . LEU A 1 1118 ? -23.186 -16.305 -29.712 1.00 83.12 1118 LEU A N 1
ATOM 8740 C CA . LEU A 1 1118 ? -22.737 -14.949 -29.395 1.00 83.12 1118 LEU A CA 1
ATOM 8741 C C . LEU A 1 1118 ? -23.058 -14.599 -27.930 1.00 83.12 1118 LEU A C 1
ATOM 8743 O O . LEU A 1 1118 ? -24.185 -14.805 -27.480 1.00 83.12 1118 LEU A O 1
ATOM 8747 N N . LYS A 1 1119 ? -22.083 -14.058 -27.184 1.00 83.69 1119 LYS A N 1
ATOM 8748 C CA . LYS A 1 1119 ? -22.310 -13.590 -25.803 1.00 83.69 1119 LYS A CA 1
ATOM 8749 C C . LYS A 1 1119 ? -22.763 -12.143 -25.751 1.00 83.69 1119 LYS A C 1
ATOM 8751 O O . LYS A 1 1119 ? -23.692 -11.840 -25.016 1.00 83.69 1119 LYS A O 1
ATOM 8756 N N . PHE A 1 1120 ? -22.136 -11.263 -26.522 1.00 86.12 1120 PHE A N 1
ATOM 8757 C CA . PHE A 1 1120 ? -22.548 -9.865 -26.601 1.00 86.12 1120 PHE A CA 1
ATOM 8758 C C . PHE A 1 1120 ? -22.007 -9.204 -27.871 1.00 86.12 1120 PHE A C 1
ATOM 8760 O O . PHE A 1 1120 ? -20.938 -9.588 -28.353 1.00 86.12 1120 PHE A O 1
ATOM 8767 N N . SER A 1 1121 ? -22.718 -8.206 -28.394 1.00 87.94 1121 SER A N 1
ATOM 8768 C CA . SER A 1 1121 ? -22.275 -7.358 -29.505 1.00 87.94 1121 SER A CA 1
ATOM 8769 C C . SER A 1 1121 ? -22.302 -5.889 -29.102 1.00 87.94 1121 SER A C 1
ATOM 8771 O O . SER A 1 1121 ? -23.358 -5.352 -28.785 1.00 87.94 1121 SER A O 1
ATOM 8773 N N . PHE A 1 1122 ? -21.140 -5.246 -29.153 1.00 88.69 1122 PHE A N 1
ATOM 8774 C CA . PHE A 1 1122 ? -20.971 -3.818 -28.922 1.00 88.69 1122 PHE A CA 1
ATOM 8775 C C . PHE A 1 1122 ? -21.135 -3.082 -30.259 1.00 88.69 1122 PHE A C 1
ATOM 8777 O O . PHE A 1 1122 ? -20.338 -3.281 -31.180 1.00 88.69 1122 PHE A O 1
ATOM 8784 N N . GLU A 1 1123 ? -22.174 -2.250 -30.365 1.00 84.62 1123 GLU A N 1
ATOM 8785 C CA . GLU A 1 1123 ? -22.562 -1.531 -31.594 1.00 84.62 1123 GLU A CA 1
ATOM 8786 C C . GLU A 1 1123 ? -22.385 -0.001 -31.472 1.00 84.62 1123 GLU A C 1
ATOM 8788 O O . GLU A 1 1123 ? -23.018 0.769 -32.188 1.00 84.62 1123 GLU A O 1
ATOM 8793 N N . SER A 1 1124 ? -21.535 0.475 -30.551 1.00 76.50 1124 SER A N 1
ATOM 8794 C CA . SER A 1 1124 ? -21.368 1.916 -30.284 1.00 76.50 1124 SER A CA 1
ATOM 8795 C C . SER A 1 1124 ? -20.372 2.639 -31.205 1.00 76.50 1124 SER A C 1
ATOM 8797 O O . SER A 1 1124 ? -20.134 3.837 -31.014 1.00 76.50 1124 SER A O 1
ATOM 8799 N N . HIS A 1 1125 ? -19.698 1.932 -32.117 1.00 83.50 1125 HIS A N 1
ATOM 8800 C CA . HIS A 1 1125 ? -18.658 2.525 -32.962 1.00 83.50 1125 HIS A CA 1
ATOM 8801 C C . HIS A 1 1125 ? -19.275 3.271 -34.155 1.00 83.50 1125 HIS A C 1
ATOM 8803 O O . HIS A 1 1125 ? -20.230 2.779 -34.754 1.00 83.50 1125 HIS A O 1
ATOM 8809 N N . PRO A 1 1126 ? -18.757 4.463 -34.508 1.00 83.44 1126 PRO A N 1
ATOM 8810 C CA . PRO A 1 1126 ? -19.297 5.250 -35.611 1.00 83.44 1126 PRO A CA 1
ATOM 8811 C C . PRO A 1 1126 ? -18.765 4.821 -36.989 1.00 83.44 1126 PRO A C 1
ATOM 8813 O O . PRO A 1 1126 ? -19.413 5.145 -37.982 1.00 83.44 1126 PRO A O 1
ATOM 8816 N N . ASP A 1 1127 ? -17.617 4.134 -37.058 1.00 88.12 1127 ASP A N 1
ATOM 8817 C CA . ASP A 1 1127 ? -17.016 3.631 -38.299 1.00 88.12 1127 ASP A CA 1
ATOM 8818 C C . ASP A 1 1127 ? -16.197 2.325 -38.069 1.00 88.12 1127 ASP A C 1
ATOM 8820 O O . ASP A 1 1127 ? -16.393 1.602 -37.085 1.00 88.12 1127 ASP A O 1
ATOM 8824 N N . LEU A 1 1128 ? -15.370 1.931 -39.048 1.00 90.12 1128 LEU A N 1
ATOM 8825 C CA . LEU A 1 1128 ? -14.643 0.659 -39.136 1.00 90.12 1128 LEU A CA 1
ATOM 8826 C C . LEU A 1 1128 ? -13.716 0.409 -37.936 1.00 90.12 1128 LEU A C 1
ATOM 8828 O O . LEU A 1 1128 ? -12.723 1.111 -37.747 1.00 90.12 1128 LEU A O 1
ATOM 8832 N N . VAL A 1 1129 ? -13.961 -0.677 -37.192 1.00 91.88 1129 VAL A N 1
ATOM 8833 C CA . VAL A 1 1129 ? -13.087 -1.092 -36.085 1.00 91.88 1129 VAL A CA 1
ATOM 8834 C C . VAL A 1 1129 ? -11.844 -1.803 -36.634 1.00 91.88 1129 VAL A C 1
ATOM 8836 O O . VAL A 1 1129 ? -11.938 -2.912 -37.170 1.00 91.88 1129 VAL A O 1
ATOM 8839 N N . LEU A 1 1130 ? -10.669 -1.181 -36.502 1.00 90.25 1130 LEU A N 1
ATOM 8840 C CA . LEU A 1 1130 ? -9.419 -1.619 -37.146 1.00 90.25 1130 LEU A CA 1
ATOM 8841 C C . LEU A 1 1130 ? -8.573 -2.584 -36.300 1.00 90.25 1130 LEU A C 1
ATOM 8843 O O . LEU A 1 1130 ? -7.904 -3.456 -36.854 1.00 90.25 1130 LEU A O 1
ATOM 8847 N N . ASP A 1 1131 ? -8.608 -2.474 -34.972 1.00 91.19 1131 ASP A N 1
ATOM 8848 C CA . ASP A 1 1131 ? -7.979 -3.447 -34.069 1.00 91.19 1131 ASP A CA 1
ATOM 8849 C C . ASP A 1 1131 ? -8.654 -3.409 -32.689 1.00 91.19 1131 ASP A C 1
ATOM 8851 O O . ASP A 1 1131 ? -9.269 -2.410 -32.294 1.00 91.19 1131 ASP A O 1
ATOM 8855 N N . VAL A 1 1132 ? -8.525 -4.502 -31.941 1.00 93.56 1132 VAL A N 1
ATOM 8856 C CA . VAL A 1 1132 ? -9.084 -4.660 -30.592 1.00 93.56 1132 VAL A CA 1
ATOM 8857 C C . VAL A 1 1132 ? -8.091 -5.410 -29.717 1.00 93.56 1132 VAL A C 1
ATOM 8859 O O . VAL A 1 1132 ? -7.446 -6.350 -30.181 1.00 93.56 1132 VAL A O 1
ATOM 8862 N N . ALA A 1 1133 ? -7.954 -4.989 -28.461 1.00 93.31 1133 ALA A N 1
ATOM 8863 C CA . ALA A 1 1133 ? -6.993 -5.584 -27.544 1.00 93.31 1133 ALA A CA 1
ATOM 8864 C C . ALA A 1 1133 ? -7.533 -5.667 -26.110 1.00 93.31 1133 ALA A C 1
ATOM 8866 O O . ALA A 1 1133 ? -8.079 -4.700 -25.574 1.00 93.31 1133 ALA A O 1
ATOM 8867 N N . TRP A 1 1134 ? -7.334 -6.813 -25.466 1.00 92.31 1134 TRP A N 1
ATOM 8868 C CA . TRP A 1 1134 ? -7.673 -7.090 -24.070 1.00 92.31 1134 TRP A CA 1
ATOM 8869 C C . TRP A 1 1134 ? -6.585 -6.595 -23.120 1.00 92.31 1134 TRP A C 1
ATOM 8871 O O . TRP A 1 1134 ? -5.396 -6.802 -23.371 1.00 92.31 1134 TRP A O 1
ATOM 8881 N N . SER A 1 1135 ? -6.978 -6.033 -21.972 1.00 91.50 1135 SER A N 1
ATOM 8882 C CA . SER A 1 1135 ? -6.010 -5.748 -20.913 1.00 91.50 1135 SER A CA 1
ATOM 8883 C C . SER A 1 1135 ? -5.359 -7.055 -20.421 1.00 91.50 1135 SER A C 1
ATOM 8885 O O . SER A 1 1135 ? -6.065 -8.018 -20.110 1.00 91.50 1135 SER A O 1
ATOM 8887 N N . PRO A 1 1136 ? -4.019 -7.119 -20.303 1.00 88.81 1136 PRO A N 1
ATOM 8888 C CA . PRO A 1 1136 ? -3.326 -8.270 -19.726 1.00 88.81 1136 PRO A CA 1
ATOM 8889 C C . PRO A 1 1136 ? -3.411 -8.303 -18.196 1.00 88.81 1136 PRO A C 1
ATOM 8891 O O . PRO A 1 1136 ? -2.968 -9.272 -17.584 1.00 88.81 1136 PRO A O 1
ATOM 8894 N N . VAL A 1 1137 ? -3.964 -7.254 -17.578 1.00 89.06 1137 VAL A N 1
ATOM 8895 C CA . VAL A 1 1137 ? -4.019 -7.083 -16.125 1.00 89.06 1137 VAL A CA 1
ATOM 8896 C C . VAL A 1 1137 ? -5.460 -7.144 -15.617 1.00 89.06 1137 VAL A C 1
ATOM 8898 O O . VAL A 1 1137 ? -5.752 -7.979 -14.764 1.00 89.06 1137 VAL A O 1
ATOM 8901 N N . HIS A 1 1138 ? -6.376 -6.319 -16.137 1.00 89.44 1138 HIS A N 1
ATOM 8902 C CA . HIS A 1 1138 ? -7.747 -6.227 -15.613 1.00 89.44 1138 HIS A CA 1
ATOM 8903 C C . HIS A 1 1138 ? -8.758 -7.063 -16.434 1.00 89.44 1138 HIS A C 1
ATOM 8905 O O . HIS A 1 1138 ? -8.860 -6.872 -17.646 1.00 89.44 1138 HIS A O 1
ATOM 8911 N N . PRO A 1 1139 ? -9.564 -7.945 -15.803 1.00 89.06 1139 PRO A N 1
ATOM 8912 C CA . PRO A 1 1139 ? -10.325 -8.989 -16.499 1.00 89.06 1139 PRO A CA 1
ATOM 8913 C C . PRO A 1 1139 ? -11.588 -8.525 -17.228 1.00 89.06 1139 PRO A C 1
ATOM 8915 O O . PRO A 1 1139 ? -12.203 -9.322 -17.925 1.00 89.06 1139 PRO A O 1
ATOM 8918 N N . ALA A 1 1140 ? -11.998 -7.265 -17.065 1.00 89.06 1140 ALA A N 1
ATOM 8919 C CA . ALA A 1 1140 ? -13.194 -6.703 -17.702 1.00 89.06 1140 ALA A CA 1
ATOM 8920 C C . ALA A 1 1140 ? -12.895 -5.481 -18.594 1.00 89.06 1140 ALA A C 1
ATOM 8922 O O . ALA A 1 1140 ? -13.827 -4.842 -19.077 1.00 89.06 1140 ALA A O 1
ATOM 8923 N N . VAL A 1 1141 ? -11.613 -5.131 -18.787 1.00 91.75 1141 VAL A N 1
ATOM 8924 C CA . VAL A 1 1141 ? -11.199 -3.952 -19.569 1.00 91.75 1141 VAL A CA 1
ATOM 8925 C C . VAL A 1 1141 ? -10.551 -4.366 -20.883 1.00 91.75 1141 VAL A C 1
ATOM 8927 O O . VAL A 1 1141 ? -9.616 -5.169 -20.914 1.00 91.75 1141 VAL A O 1
ATOM 8930 N N . PHE A 1 1142 ? -11.012 -3.752 -21.967 1.00 92.81 1142 PHE A N 1
ATOM 8931 C CA . PHE A 1 1142 ? -10.407 -3.858 -23.288 1.00 92.81 1142 PHE A CA 1
ATOM 8932 C C . PHE A 1 1142 ? -10.396 -2.490 -23.978 1.00 92.81 1142 PHE A C 1
ATOM 8934 O O . PHE A 1 1142 ? -11.095 -1.556 -23.585 1.00 92.81 1142 PHE A O 1
ATOM 8941 N N . ALA A 1 1143 ? -9.551 -2.363 -24.991 1.00 92.75 1143 ALA A N 1
ATOM 8942 C CA . ALA A 1 1143 ? -9.419 -1.181 -25.823 1.00 92.75 1143 ALA A CA 1
ATOM 8943 C C . ALA A 1 1143 ? -9.742 -1.550 -27.273 1.00 92.75 1143 ALA A C 1
ATOM 8945 O O . ALA A 1 1143 ? -9.594 -2.702 -27.685 1.00 92.75 1143 ALA A O 1
ATOM 8946 N N . SER A 1 1144 ? -10.177 -0.567 -28.047 1.00 92.25 1144 SER A N 1
ATOM 8947 C CA . SER A 1 1144 ? -10.577 -0.737 -29.442 1.00 92.25 1144 SER A CA 1
ATOM 8948 C C . SER A 1 1144 ? -10.345 0.538 -30.231 1.00 92.25 1144 SER A C 1
ATOM 8950 O O . SER A 1 1144 ? -10.426 1.638 -29.681 1.00 92.25 1144 SER A O 1
ATOM 8952 N N . ILE A 1 1145 ? -10.042 0.376 -31.513 1.00 91.25 1145 ILE A N 1
ATOM 8953 C CA . ILE A 1 1145 ? -9.686 1.466 -32.413 1.00 91.25 1145 ILE A CA 1
ATOM 8954 C C . ILE A 1 1145 ? -10.657 1.531 -33.580 1.00 91.25 1145 ILE A C 1
ATOM 8956 O O . ILE A 1 1145 ? -11.003 0.512 -34.168 1.00 91.25 1145 ILE A O 1
ATOM 8960 N N . ASP A 1 1146 ? -11.010 2.754 -33.939 1.00 88.94 1146 ASP A N 1
ATOM 8961 C CA . ASP A 1 1146 ? -11.891 3.124 -35.037 1.00 88.94 1146 ASP A CA 1
ATOM 8962 C C . ASP A 1 1146 ? -11.121 3.911 -36.117 1.00 88.94 1146 ASP A C 1
ATOM 8964 O O . ASP A 1 1146 ? -10.181 4.650 -35.805 1.00 88.94 1146 ASP A O 1
ATOM 8968 N N . ALA A 1 1147 ? -11.515 3.759 -37.384 1.00 85.62 1147 ALA A N 1
ATOM 8969 C CA . ALA A 1 1147 ? -10.834 4.349 -38.539 1.00 85.62 1147 ALA A CA 1
ATOM 8970 C C . ALA A 1 1147 ? -10.767 5.883 -38.498 1.00 85.62 1147 ALA A C 1
ATOM 8972 O O . ALA A 1 1147 ? -9.793 6.466 -38.966 1.00 85.62 1147 ALA A O 1
ATOM 8973 N N . ASP A 1 1148 ? -11.741 6.528 -37.858 1.00 83.25 1148 ASP A N 1
ATOM 8974 C CA . ASP A 1 1148 ? -11.832 7.984 -37.687 1.00 83.25 1148 ASP A CA 1
ATOM 8975 C C . ASP A 1 1148 ? -10.789 8.574 -36.692 1.00 83.25 1148 ASP A C 1
ATOM 8977 O O . ASP A 1 1148 ? -10.820 9.769 -36.360 1.00 83.25 1148 ASP A O 1
ATOM 8981 N N . GLY A 1 1149 ? -9.882 7.732 -36.175 1.00 82.69 1149 GLY A N 1
ATOM 8982 C CA . GLY A 1 1149 ? -8.833 8.095 -35.217 1.00 82.69 1149 GLY A CA 1
ATOM 8983 C C . GLY A 1 1149 ? -9.320 8.161 -33.766 1.00 82.69 1149 GLY A C 1
ATOM 8984 O O . GLY A 1 1149 ? -8.767 8.914 -32.959 1.00 82.69 1149 GLY A O 1
ATOM 8985 N N . ASN A 1 1150 ? -10.378 7.417 -33.425 1.00 87.50 1150 ASN A N 1
ATOM 8986 C CA . ASN A 1 1150 ? -10.894 7.321 -32.059 1.00 87.50 1150 ASN A CA 1
ATOM 8987 C C . ASN A 1 1150 ? -10.355 6.060 -31.362 1.00 87.50 1150 ASN A C 1
ATOM 8989 O O . ASN A 1 1150 ? -10.619 4.938 -31.795 1.00 87.50 1150 ASN A O 1
ATOM 8993 N N . LEU A 1 1151 ? -9.680 6.249 -30.229 1.00 90.06 1151 LEU A N 1
ATOM 8994 C CA . LEU A 1 1151 ? -9.405 5.198 -29.256 1.00 90.06 1151 LEU A CA 1
ATOM 8995 C C . LEU A 1 1151 ? -10.573 5.120 -28.265 1.00 90.06 1151 LEU A C 1
ATOM 8997 O O . LEU A 1 1151 ? -10.902 6.102 -27.596 1.00 90.06 1151 LEU A O 1
ATOM 9001 N N . PHE A 1 1152 ? -11.168 3.939 -28.147 1.00 90.62 1152 PHE A N 1
ATOM 9002 C CA . PHE A 1 1152 ? -12.224 3.631 -27.190 1.00 90.62 1152 PHE A CA 1
ATOM 9003 C C . PHE A 1 1152 ? -11.707 2.642 -26.145 1.00 90.62 1152 PHE A C 1
ATOM 9005 O O . PHE A 1 1152 ? -11.121 1.616 -26.500 1.00 90.62 1152 PHE A O 1
ATOM 9012 N N . VAL A 1 1153 ? -11.952 2.920 -24.864 1.00 91.31 1153 VAL A N 1
ATOM 9013 C CA . VAL A 1 1153 ? -11.681 1.992 -23.758 1.00 91.31 1153 VAL A CA 1
ATOM 9014 C C . VAL A 1 1153 ? -12.981 1.637 -23.056 1.00 91.31 1153 VAL A C 1
ATOM 9016 O O . VAL A 1 1153 ? -13.794 2.496 -22.715 1.00 91.31 1153 VAL A O 1
ATOM 9019 N N . TRP A 1 1154 ? -13.143 0.338 -22.847 1.00 90.31 1154 TRP A N 1
ATOM 9020 C CA . TRP A 1 1154 ? -14.331 -0.314 -22.329 1.00 90.31 1154 TRP A CA 1
ATOM 9021 C C . TRP A 1 1154 ? -14.040 -0.907 -20.956 1.00 90.31 1154 TRP A C 1
ATOM 9023 O O . TRP A 1 1154 ? -12.948 -1.432 -20.731 1.00 90.31 1154 TRP A O 1
ATOM 9033 N N . ASN A 1 1155 ? -15.019 -0.864 -20.053 1.00 90.19 1155 ASN A N 1
ATOM 9034 C CA . ASN A 1 1155 ? -14.946 -1.528 -18.755 1.00 90.19 1155 ASN A CA 1
ATOM 9035 C C . ASN A 1 1155 ? -16.285 -2.198 -18.441 1.00 90.19 1155 ASN A C 1
ATOM 9037 O O . ASN A 1 1155 ? -17.186 -1.569 -17.891 1.00 90.19 1155 ASN A O 1
ATOM 9041 N N . LEU A 1 1156 ? -16.378 -3.495 -18.735 1.00 88.62 1156 LEU A N 1
ATOM 9042 C CA . LEU A 1 1156 ? -17.613 -4.281 -18.635 1.00 88.62 1156 LEU A CA 1
ATOM 9043 C C . LEU A 1 1156 ? -18.151 -4.416 -17.198 1.00 88.62 1156 LEU A C 1
ATOM 9045 O O . LEU A 1 1156 ? -19.262 -4.892 -17.003 1.00 88.62 1156 LEU A O 1
ATOM 9049 N N . ASN A 1 1157 ? -17.378 -4.008 -16.186 1.00 88.88 1157 ASN A N 1
ATOM 9050 C CA . ASN A 1 1157 ? -17.827 -3.932 -14.793 1.00 88.88 1157 ASN A CA 1
ATOM 9051 C C . ASN A 1 1157 ? -18.549 -2.613 -14.439 1.00 88.88 1157 ASN A C 1
ATOM 9053 O O . ASN A 1 1157 ? -19.116 -2.527 -13.348 1.00 88.88 1157 ASN A O 1
ATOM 9057 N N . GLU A 1 1158 ? -18.476 -1.589 -15.294 1.00 84.94 1158 GLU A N 1
ATOM 9058 C CA . GLU A 1 1158 ? -19.064 -0.257 -15.076 1.00 84.94 1158 GLU A CA 1
ATOM 9059 C C . GLU A 1 1158 ? -20.177 0.040 -16.085 1.00 84.94 1158 GLU A C 1
ATOM 9061 O O . GLU A 1 1158 ? -21.286 0.370 -15.672 1.00 84.94 1158 GLU A O 1
ATOM 9066 N N . ASP A 1 1159 ? -19.893 -0.125 -17.379 1.00 82.69 1159 ASP A N 1
ATOM 9067 C CA . ASP A 1 1159 ? -20.864 -0.001 -18.468 1.00 82.69 1159 ASP A CA 1
ATOM 9068 C C . ASP A 1 1159 ? -20.617 -1.109 -19.507 1.00 82.69 1159 ASP A C 1
ATOM 9070 O O . ASP A 1 1159 ? -19.481 -1.486 -19.806 1.00 82.69 1159 ASP A O 1
ATOM 9074 N N . VAL A 1 1160 ? -21.713 -1.664 -20.014 1.00 80.81 1160 VAL A N 1
ATOM 9075 C CA . VAL A 1 1160 ? -21.757 -2.753 -20.995 1.00 80.81 1160 VAL A CA 1
ATOM 9076 C C . VAL A 1 1160 ? -22.183 -2.238 -22.372 1.00 80.81 1160 VAL A C 1
ATOM 9078 O O . VAL A 1 1160 ? -21.775 -2.802 -23.386 1.00 80.81 1160 VAL A O 1
ATOM 9081 N N . GLU A 1 1161 ? -22.983 -1.172 -22.422 1.00 79.00 1161 GLU A N 1
ATOM 9082 C CA . GLU A 1 1161 ? -23.522 -0.601 -23.660 1.00 79.00 1161 GLU A CA 1
ATOM 9083 C C . GLU A 1 1161 ? -22.614 0.513 -24.202 1.00 79.00 1161 GLU A C 1
ATOM 9085 O O . GLU A 1 1161 ? -22.439 0.636 -25.418 1.00 79.00 1161 GLU A O 1
ATOM 9090 N N . GLY A 1 1162 ? -22.021 1.310 -23.306 1.00 83.38 1162 GLY A N 1
ATOM 9091 C CA . GLY A 1 1162 ? -21.178 2.457 -23.637 1.00 83.38 1162 GLY A CA 1
ATOM 9092 C C . GLY A 1 1162 ? -19.673 2.251 -23.384 1.00 83.38 1162 GLY A C 1
ATOM 9093 O O . GLY A 1 1162 ? -19.278 1.592 -22.420 1.00 83.38 1162 GLY A O 1
ATOM 9094 N N . PRO A 1 1163 ? -18.793 2.861 -24.204 1.00 86.00 1163 PRO A N 1
ATOM 9095 C CA . PRO A 1 1163 ? -17.371 2.953 -23.899 1.00 86.00 1163 PRO A CA 1
ATOM 9096 C C . PRO A 1 1163 ? -17.142 3.963 -22.766 1.00 86.00 1163 PRO A C 1
ATOM 9098 O O . PRO A 1 1163 ? -17.582 5.111 -22.839 1.00 86.00 1163 PRO A O 1
ATOM 9101 N N . VAL A 1 1164 ? -16.393 3.556 -21.740 1.00 85.19 1164 VAL A N 1
ATOM 9102 C CA . VAL A 1 1164 ? -16.098 4.381 -20.554 1.00 85.19 1164 VAL A CA 1
ATOM 9103 C C . VAL A 1 1164 ? -15.168 5.554 -20.881 1.00 85.19 1164 VAL A C 1
ATOM 9105 O O . VAL A 1 1164 ? -15.251 6.603 -20.246 1.00 85.19 1164 VAL A O 1
ATOM 9108 N N . ALA A 1 1165 ? -14.313 5.419 -21.898 1.00 83.06 1165 ALA A N 1
ATOM 9109 C CA . ALA A 1 1165 ? -13.522 6.528 -22.422 1.00 83.06 1165 ALA A CA 1
ATOM 9110 C C . ALA A 1 1165 ? -13.483 6.520 -23.954 1.00 83.06 1165 ALA A C 1
ATOM 9112 O O . ALA A 1 1165 ? -13.291 5.473 -24.573 1.00 83.06 1165 ALA A O 1
ATOM 9113 N N . ARG A 1 1166 ? -13.588 7.709 -24.557 1.00 85.38 1166 ARG A N 1
ATOM 9114 C CA . ARG A 1 1166 ? -13.338 7.958 -25.982 1.00 85.38 1166 ARG A CA 1
ATOM 9115 C C . ARG A 1 1166 ? -12.336 9.097 -26.108 1.00 85.38 1166 ARG A C 1
ATOM 9117 O O . ARG A 1 1166 ? -12.612 10.200 -25.648 1.00 85.38 1166 ARG A O 1
ATOM 9124 N N . LEU A 1 1167 ? -11.216 8.848 -26.776 1.00 84.75 1167 LEU A N 1
ATOM 9125 C CA . LEU A 1 1167 ? -10.179 9.842 -27.035 1.00 84.75 1167 LEU A CA 1
ATOM 9126 C C . LEU A 1 1167 ? -9.838 9.856 -28.526 1.00 84.75 1167 LEU A C 1
ATOM 9128 O O . LEU A 1 1167 ? -9.501 8.823 -29.098 1.00 84.75 1167 LEU A O 1
ATOM 9132 N N . ARG A 1 1168 ? -9.917 11.027 -29.162 1.00 81.12 1168 ARG A N 1
ATOM 9133 C CA . ARG A 1 1168 ? -9.492 11.214 -30.555 1.00 81.12 1168 ARG A CA 1
ATOM 9134 C C . ARG A 1 1168 ? -8.000 11.548 -30.593 1.00 81.12 1168 ARG A C 1
ATOM 9136 O O . ARG A 1 1168 ? -7.566 12.418 -29.840 1.00 81.12 1168 ARG A O 1
ATOM 9143 N N . ALA A 1 1169 ? -7.220 10.893 -31.452 1.00 68.12 1169 ALA A N 1
ATOM 9144 C CA . ALA A 1 1169 ? -5.862 11.350 -31.754 1.00 68.12 1169 ALA A CA 1
ATOM 9145 C C . ALA A 1 1169 ? -5.861 12.370 -32.894 1.00 68.12 1169 ALA A C 1
ATOM 9147 O O . ALA A 1 1169 ? -6.701 12.320 -33.791 1.00 68.12 1169 ALA A O 1
ATOM 9148 N N . GLY A 1 1170 ? -4.876 13.265 -32.864 1.00 60.88 1170 GLY A N 1
ATOM 9149 C CA . GLY A 1 1170 ? -4.744 14.360 -33.821 1.00 60.88 1170 GLY A CA 1
ATOM 9150 C C . GLY A 1 1170 ? -5.309 15.680 -33.295 1.00 60.88 1170 GLY A C 1
ATOM 9151 O O . GLY A 1 1170 ? -6.083 15.729 -32.339 1.00 60.88 1170 GLY A O 1
ATOM 9152 N N . ASN A 1 1171 ? -4.876 16.774 -33.920 1.00 60.44 1171 ASN A N 1
ATOM 9153 C CA . ASN A 1 1171 ? -5.426 18.103 -33.661 1.00 60.44 1171 ASN A CA 1
ATOM 9154 C C . ASN A 1 1171 ? -6.773 18.270 -34.387 1.00 60.44 1171 ASN A C 1
ATOM 9156 O O . ASN A 1 1171 ? -7.052 17.573 -35.363 1.00 60.44 1171 ASN A O 1
ATOM 9160 N N . GLU A 1 1172 ? -7.596 19.229 -33.951 1.00 51.78 1172 GLU A N 1
ATOM 9161 C CA . GLU A 1 1172 ? -8.887 19.531 -34.586 1.00 51.78 1172 GLU A CA 1
ATOM 9162 C C . GLU A 1 1172 ? -8.733 19.841 -36.091 1.00 51.78 1172 GLU A C 1
ATOM 9164 O O . GLU A 1 1172 ? -8.318 20.934 -36.476 1.00 51.78 1172 GLU A O 1
ATOM 9169 N N . GLY A 1 1173 ? -9.093 18.874 -36.944 1.00 52.78 1173 GLY A N 1
ATOM 9170 C CA . GLY A 1 1173 ? -9.118 19.012 -38.406 1.00 52.78 1173 GLY A CA 1
ATOM 9171 C C . GLY A 1 1173 ? -8.284 17.996 -39.194 1.00 52.78 1173 GLY A C 1
ATOM 9172 O O . GLY A 1 1173 ? -8.435 17.940 -40.412 1.00 52.78 1173 GLY A O 1
ATOM 9173 N N . GLU A 1 1174 ? -7.446 17.186 -38.542 1.00 64.56 1174 GLU A N 1
ATOM 9174 C CA . GLU A 1 1174 ? -6.622 16.159 -39.198 1.00 64.56 1174 GLU A CA 1
ATOM 9175 C C . GLU A 1 1174 ? -7.218 14.758 -38.971 1.00 64.56 1174 GLU A C 1
ATOM 9177 O O . GLU A 1 1174 ? -7.469 14.354 -37.836 1.00 64.56 1174 GLU A O 1
ATOM 9182 N N . THR A 1 1175 ? -7.499 14.023 -40.052 1.00 64.81 1175 THR A N 1
ATOM 9183 C CA . THR A 1 1175 ? -7.992 12.635 -40.000 1.00 64.81 1175 THR A CA 1
ATOM 9184 C C . THR A 1 1175 ? -6.808 11.680 -40.039 1.00 64.81 1175 THR A C 1
ATOM 9186 O O . THR A 1 1175 ? -6.152 11.577 -41.075 1.00 64.81 1175 THR A O 1
ATOM 9189 N N . VAL A 1 1176 ? -6.545 11.000 -38.925 1.00 75.38 1176 VAL A N 1
ATOM 9190 C CA . VAL A 1 1176 ? -5.416 10.078 -38.751 1.00 75.38 1176 VAL A CA 1
ATOM 9191 C C . VAL A 1 1176 ? -5.953 8.656 -38.629 1.00 75.38 1176 VAL A C 1
ATOM 9193 O O . VAL A 1 1176 ? -6.750 8.385 -37.730 1.00 75.38 1176 VAL A O 1
ATOM 9196 N N . TYR A 1 1177 ? -5.511 7.751 -39.504 1.00 82.06 1177 TYR A N 1
ATOM 9197 C CA . TYR A 1 1177 ? -5.952 6.356 -39.473 1.00 82.06 1177 TYR A CA 1
ATOM 9198 C C . TYR A 1 1177 ? -5.064 5.532 -38.539 1.00 82.06 1177 TYR A C 1
ATOM 9200 O O . TYR A 1 1177 ? -3.860 5.385 -38.751 1.00 82.06 1177 TYR A O 1
ATOM 9208 N N . MET A 1 1178 ? -5.673 4.953 -37.510 1.00 86.69 1178 MET A N 1
ATOM 9209 C CA . MET A 1 1178 ? -4.992 4.121 -36.522 1.00 86.69 1178 MET A CA 1
ATOM 9210 C C . MET A 1 1178 ? -5.076 2.637 -36.910 1.00 86.69 1178 MET A C 1
ATOM 9212 O O . MET A 1 1178 ? -6.132 2.021 -36.819 1.00 86.69 1178 MET A O 1
ATOM 9216 N N . ASN A 1 1179 ? -3.967 2.025 -37.316 1.00 87.56 1179 ASN A N 1
ATOM 9217 C CA . ASN A 1 1179 ? -3.980 0.673 -37.890 1.00 87.56 1179 ASN A CA 1
ATOM 9218 C C . ASN A 1 1179 ? -3.809 -0.460 -36.869 1.00 87.56 1179 ASN A C 1
ATOM 9220 O O . ASN A 1 1179 ? -4.165 -1.604 -37.159 1.00 87.56 1179 ASN A O 1
ATOM 9224 N N . ARG A 1 1180 ? -3.199 -0.186 -35.708 1.00 90.06 1180 ARG A N 1
ATOM 9225 C CA . ARG A 1 1180 ? -2.818 -1.216 -34.726 1.00 90.06 1180 ARG A CA 1
ATOM 9226 C C . ARG A 1 1180 ? -2.948 -0.749 -33.286 1.00 90.06 1180 ARG A C 1
ATOM 9228 O O . ARG A 1 1180 ? -2.618 0.392 -32.972 1.00 90.06 1180 ARG A O 1
ATOM 9235 N N . LEU A 1 1181 ? -3.331 -1.687 -32.422 1.00 93.12 1181 LEU A N 1
ATOM 9236 C CA . LEU A 1 1181 ? -3.505 -1.513 -30.981 1.00 93.12 1181 LEU A CA 1
ATOM 9237 C C . LEU A 1 1181 ? -2.711 -2.578 -30.213 1.00 93.12 1181 LEU A C 1
ATOM 9239 O O . LEU A 1 1181 ? -2.719 -3.746 -30.598 1.00 93.12 1181 LEU A O 1
ATOM 9243 N N . ILE A 1 1182 ? -2.065 -2.209 -29.105 1.00 92.94 1182 ILE A N 1
ATOM 9244 C CA . ILE A 1 1182 ? -1.512 -3.185 -28.154 1.00 92.94 1182 ILE A CA 1
ATOM 9245 C C . ILE A 1 1182 ? -1.450 -2.625 -26.724 1.00 92.94 1182 ILE A C 1
ATOM 9247 O O . ILE A 1 1182 ? -1.067 -1.475 -26.502 1.00 92.94 1182 ILE A O 1
ATOM 9251 N N . TRP A 1 1183 ? -1.799 -3.454 -25.737 1.00 91.94 1183 TRP A N 1
ATOM 9252 C CA . TRP A 1 1183 ? -1.591 -3.154 -24.316 1.00 91.94 1183 TRP A CA 1
ATOM 9253 C C . TRP A 1 1183 ? -0.149 -3.439 -23.888 1.00 91.94 1183 TRP A C 1
ATOM 9255 O O . TRP A 1 1183 ? 0.436 -4.450 -24.287 1.00 91.94 1183 TRP A O 1
ATOM 9265 N N . SER A 1 1184 ? 0.412 -2.596 -23.017 1.00 91.25 1184 SER A N 1
ATOM 9266 C CA . SER A 1 1184 ? 1.660 -2.930 -22.327 1.00 91.25 1184 SER A CA 1
ATOM 9267 C C . SER A 1 1184 ? 1.461 -4.118 -21.370 1.00 91.25 1184 SER A C 1
ATOM 9269 O O . SER A 1 1184 ? 0.374 -4.256 -20.804 1.00 91.25 1184 SER A O 1
ATOM 9271 N N . PRO A 1 1185 ? 2.485 -4.964 -21.129 1.00 88.00 1185 PRO A N 1
ATOM 9272 C CA . PRO A 1 1185 ? 2.372 -6.097 -20.201 1.00 88.00 1185 PRO A CA 1
ATOM 9273 C C . PRO A 1 1185 ? 1.949 -5.697 -18.777 1.00 88.00 1185 PRO A C 1
ATOM 9275 O O . PRO A 1 1185 ? 1.256 -6.455 -18.106 1.00 88.00 1185 PRO A O 1
ATOM 9278 N N . ASP A 1 1186 ? 2.316 -4.484 -18.353 1.00 86.00 1186 ASP A N 1
ATOM 9279 C CA . ASP A 1 1186 ? 1.968 -3.891 -17.056 1.00 86.00 1186 ASP A CA 1
ATOM 9280 C C . ASP A 1 1186 ? 0.533 -3.319 -17.003 1.00 86.00 1186 ASP A C 1
ATOM 9282 O O . ASP A 1 1186 ? 0.107 -2.836 -15.955 1.00 86.00 1186 ASP A O 1
ATOM 9286 N N . GLY A 1 1187 ? -0.202 -3.284 -18.123 1.00 86.12 1187 GLY A N 1
ATOM 9287 C CA . GLY A 1 1187 ? -1.570 -2.751 -18.225 1.00 86.12 1187 GLY A CA 1
ATOM 9288 C C . GLY A 1 1187 ? -1.710 -1.223 -18.120 1.00 86.12 1187 GLY A C 1
ATOM 9289 O O . GLY A 1 1187 ? -2.789 -0.698 -18.372 1.00 86.12 1187 GLY A O 1
ATOM 9290 N N . LYS A 1 1188 ? -0.637 -0.499 -17.778 1.00 88.69 1188 LYS A N 1
ATOM 9291 C CA . LYS A 1 1188 ? -0.643 0.961 -17.548 1.00 88.69 1188 LYS A CA 1
ATOM 9292 C C . LYS A 1 1188 ? -0.733 1.810 -18.811 1.00 88.69 1188 LYS A C 1
ATOM 9294 O O . LYS A 1 1188 ? -1.133 2.966 -18.740 1.00 88.69 1188 LYS A O 1
ATOM 9299 N N . HIS A 1 1189 ? -0.288 1.277 -19.946 1.00 90.56 1189 HIS A N 1
ATOM 9300 C CA . HIS A 1 1189 ? -0.114 2.061 -21.163 1.00 90.56 1189 HIS A CA 1
ATOM 9301 C C . HIS A 1 1189 ? -0.709 1.333 -22.367 1.00 90.56 1189 HIS A C 1
ATOM 9303 O O . HIS A 1 1189 ? -0.511 0.126 -22.537 1.00 90.56 1189 HIS A O 1
ATOM 9309 N N . VAL A 1 1190 ? -1.396 2.087 -23.219 1.00 92.19 1190 VAL A N 1
ATOM 9310 C CA . VAL A 1 1190 ? -1.959 1.617 -24.488 1.00 92.19 1190 VAL A CA 1
ATOM 9311 C C . VAL A 1 1190 ? -1.175 2.250 -25.628 1.00 92.19 1190 VAL A C 1
ATOM 9313 O O . VAL A 1 1190 ? -0.974 3.464 -25.648 1.00 92.19 1190 VAL A O 1
ATOM 9316 N N . PHE A 1 1191 ? -0.730 1.426 -26.574 1.00 91.88 1191 PHE A N 1
ATOM 9317 C CA . PHE A 1 1191 ? 0.029 1.864 -27.739 1.00 91.88 1191 PHE A CA 1
ATOM 9318 C C . PHE A 1 1191 ? -0.820 1.744 -28.997 1.00 91.88 1191 PHE A C 1
ATOM 9320 O O . PHE A 1 1191 ? -1.451 0.711 -29.240 1.00 91.88 1191 PHE A O 1
ATOM 9327 N N . VAL A 1 1192 ? -0.804 2.808 -29.792 1.00 91.75 1192 VAL A N 1
ATOM 9328 C CA . VAL A 1 1192 ? -1.579 2.966 -31.022 1.00 91.75 1192 VAL A CA 1
ATOM 9329 C C . VAL A 1 1192 ? -0.639 3.352 -32.160 1.00 91.75 1192 VAL A C 1
ATOM 9331 O O . VAL A 1 1192 ? 0.187 4.243 -31.983 1.00 91.75 1192 VAL A O 1
ATOM 9334 N N . GLY A 1 1193 ? -0.736 2.676 -33.305 1.00 90.38 1193 GLY A N 1
ATOM 9335 C CA . GLY A 1 1193 ? 0.086 2.958 -34.487 1.00 90.38 1193 GLY A CA 1
ATOM 9336 C C . GLY A 1 1193 ? -0.689 3.669 -35.597 1.00 90.38 1193 GLY A C 1
ATOM 9337 O O . GLY A 1 1193 ? -1.704 3.142 -36.053 1.00 90.38 1193 GLY A O 1
ATOM 9338 N N . ASP A 1 1194 ? -0.173 4.808 -36.056 1.00 87.75 1194 ASP A N 1
ATOM 9339 C CA . ASP A 1 1194 ? -0.742 5.625 -37.135 1.00 87.75 1194 ASP A CA 1
ATOM 9340 C C . ASP A 1 1194 ? -0.362 5.108 -38.541 1.00 87.75 1194 ASP A C 1
ATOM 9342 O O . ASP A 1 1194 ? 0.576 4.326 -38.740 1.00 87.75 1194 ASP A O 1
ATOM 9346 N N . ASP A 1 1195 ? -1.057 5.620 -39.551 1.00 86.44 1195 ASP A N 1
ATOM 9347 C CA . ASP A 1 1195 ? -0.692 5.587 -40.968 1.00 86.44 1195 ASP A CA 1
ATOM 9348 C C . ASP A 1 1195 ? 0.527 6.468 -41.309 1.00 86.44 1195 ASP A C 1
ATOM 9350 O O . ASP A 1 1195 ? 1.360 6.081 -42.129 1.00 86.44 1195 ASP A O 1
ATOM 9354 N N . GLU A 1 1196 ? 0.700 7.610 -40.640 1.00 84.75 1196 GLU A N 1
ATOM 9355 C CA . GLU A 1 1196 ? 1.861 8.496 -40.838 1.00 84.75 1196 GLU A CA 1
ATOM 9356 C C . GLU A 1 1196 ? 3.171 7.985 -40.200 1.00 84.75 1196 GLU A C 1
ATOM 9358 O O . GLU A 1 1196 ? 4.224 8.615 -40.352 1.00 84.75 1196 GLU A O 1
ATOM 9363 N N . GLY A 1 1197 ? 3.124 6.848 -39.496 1.00 84.19 1197 GLY A N 1
ATOM 9364 C CA . GLY A 1 1197 ? 4.276 6.206 -38.849 1.00 84.19 1197 GLY A CA 1
ATOM 9365 C C . GLY A 1 1197 ? 4.561 6.661 -37.420 1.00 84.19 1197 GLY A C 1
ATOM 9366 O O . GLY A 1 1197 ? 5.579 6.288 -36.829 1.00 84.19 1197 GLY A O 1
ATOM 9367 N N . ARG A 1 1198 ? 3.657 7.440 -36.829 1.00 88.38 1198 ARG A N 1
ATOM 9368 C CA . ARG A 1 1198 ? 3.705 7.776 -35.405 1.00 88.38 1198 ARG A CA 1
ATOM 9369 C C . ARG A 1 1198 ? 3.205 6.600 -34.568 1.00 88.38 1198 ARG A C 1
ATOM 9371 O O . ARG A 1 1198 ? 2.313 5.866 -34.987 1.00 88.38 1198 ARG A O 1
ATOM 9378 N N . VAL A 1 1199 ? 3.754 6.437 -33.367 1.00 90.56 1199 VAL A N 1
ATOM 9379 C CA . VAL A 1 1199 ? 3.184 5.535 -32.354 1.00 90.56 1199 VAL A CA 1
ATOM 9380 C C . VAL A 1 1199 ? 2.807 6.346 -31.126 1.00 90.56 1199 VAL A C 1
ATOM 9382 O O . VAL A 1 1199 ? 3.673 6.903 -30.453 1.00 90.56 1199 VAL A O 1
ATOM 9385 N N . HIS A 1 1200 ? 1.515 6.421 -30.841 1.00 89.75 1200 HIS A N 1
ATOM 9386 C CA . HIS A 1 1200 ? 0.946 7.146 -29.715 1.00 89.75 1200 HIS A CA 1
ATOM 9387 C C . HIS A 1 1200 ? 0.911 6.250 -28.474 1.00 89.75 1200 HIS A C 1
ATOM 9389 O O . HIS A 1 1200 ? 0.412 5.127 -28.522 1.00 89.75 1200 HIS A O 1
ATOM 9395 N N . MET A 1 1201 ? 1.442 6.751 -27.357 1.00 91.12 1201 MET A N 1
ATOM 9396 C CA . MET A 1 1201 ? 1.392 6.107 -26.046 1.00 91.12 1201 MET A CA 1
ATOM 9397 C C . MET A 1 1201 ? 0.413 6.855 -25.148 1.00 91.12 1201 MET A C 1
ATOM 9399 O O . MET A 1 1201 ? 0.652 8.006 -24.772 1.00 91.12 1201 MET A O 1
ATOM 9403 N N . TYR A 1 1202 ? -0.667 6.177 -24.781 1.00 90.00 1202 TYR A N 1
ATOM 9404 C CA . TYR A 1 1202 ? -1.673 6.665 -23.849 1.00 90.00 1202 TYR A CA 1
ATOM 9405 C C . TYR A 1 1202 ? -1.422 6.090 -22.464 1.00 90.00 1202 TYR A C 1
ATOM 9407 O O . TYR A 1 1202 ? -1.280 4.877 -22.312 1.00 90.00 1202 TYR A O 1
ATOM 9415 N N . ASP A 1 1203 ? -1.385 6.963 -21.465 1.00 87.81 1203 ASP A N 1
ATOM 9416 C CA . ASP A 1 1203 ? -1.383 6.575 -20.063 1.00 87.81 1203 ASP A CA 1
ATOM 9417 C C . ASP A 1 1203 ? -2.820 6.326 -19.602 1.00 87.81 1203 ASP A C 1
ATOM 9419 O O . ASP A 1 1203 ? -3.728 7.118 -19.885 1.00 87.81 1203 ASP A O 1
ATOM 9423 N N . VAL A 1 1204 ? -3.024 5.196 -18.934 1.00 87.19 1204 VAL A N 1
ATOM 9424 C CA . VAL A 1 1204 ? -4.331 4.709 -18.493 1.00 87.19 1204 VAL A CA 1
ATOM 9425 C C . VAL A 1 1204 ? -4.489 5.026 -17.013 1.00 87.19 1204 VAL A C 1
ATOM 9427 O O . VAL A 1 1204 ? -3.597 4.745 -16.215 1.00 87.19 1204 VAL A O 1
ATOM 9430 N N . ARG A 1 1205 ? -5.635 5.588 -16.613 1.00 83.56 1205 ARG A N 1
ATOM 9431 C CA . ARG A 1 1205 ? -5.888 5.927 -15.206 1.00 83.56 1205 ARG A CA 1
ATOM 9432 C C . ARG A 1 1205 ? -5.787 4.700 -14.289 1.00 83.56 1205 ARG A C 1
ATOM 9434 O O . ARG A 1 1205 ? -6.276 3.620 -14.615 1.00 83.56 1205 ARG A O 1
ATOM 9441 N N . GLU A 1 1206 ? -5.245 4.912 -13.087 1.00 80.12 1206 GLU A N 1
ATOM 9442 C CA . GLU A 1 1206 ? -5.046 3.889 -12.044 1.00 80.12 1206 GLU A CA 1
ATOM 9443 C C . GLU A 1 1206 ? -6.285 3.010 -11.784 1.00 80.12 1206 GLU A C 1
ATOM 9445 O O . GLU A 1 1206 ? -6.160 1.804 -11.579 1.00 80.12 1206 GLU A O 1
ATOM 9450 N N . SER A 1 1207 ? -7.488 3.585 -11.876 1.00 79.19 1207 SER A N 1
ATOM 9451 C CA . SER A 1 1207 ? -8.765 2.890 -11.680 1.00 79.19 1207 SER A CA 1
ATOM 9452 C C . SER A 1 1207 ? -9.055 1.754 -12.668 1.00 79.19 1207 SER A C 1
ATOM 9454 O O . SER A 1 1207 ? -9.886 0.911 -12.343 1.00 79.19 1207 SER A O 1
ATOM 9456 N N . LEU A 1 1208 ? -8.412 1.736 -13.842 1.00 79.56 1208 LEU A N 1
ATOM 9457 C CA . LEU A 1 1208 ? -8.650 0.755 -14.911 1.00 79.56 1208 LEU A CA 1
ATOM 9458 C C . LEU A 1 1208 ? -7.614 -0.383 -14.942 1.00 79.56 1208 LEU A C 1
ATOM 9460 O O . LEU A 1 1208 ? -7.889 -1.427 -15.530 1.00 79.56 1208 LEU A O 1
ATOM 9464 N N . TYR A 1 1209 ? -6.436 -0.204 -14.324 1.00 81.25 1209 TYR A N 1
ATOM 9465 C CA . TYR A 1 1209 ? -5.387 -1.236 -14.267 1.00 81.25 1209 TYR A CA 1
ATOM 9466 C C . TYR A 1 1209 ? -5.110 -1.773 -12.851 1.00 81.25 1209 TYR A C 1
ATOM 9468 O O . TYR A 1 1209 ? -4.599 -2.886 -12.718 1.00 81.25 1209 TYR A O 1
ATOM 9476 N N . VAL A 1 1210 ? -5.436 -1.041 -11.777 1.00 81.62 1210 VAL A N 1
ATOM 9477 C CA . VAL A 1 1210 ? -5.293 -1.550 -10.401 1.00 81.62 1210 VAL A CA 1
ATOM 9478 C C . VAL A 1 1210 ? -6.505 -2.395 -10.031 1.00 81.62 1210 VAL A C 1
ATOM 9480 O O . VAL A 1 1210 ? -7.568 -1.866 -9.703 1.00 81.62 1210 VAL A O 1
ATOM 9483 N N . LEU A 1 1211 ? -6.322 -3.718 -10.027 1.00 76.12 1211 LEU A N 1
ATOM 9484 C CA . LEU A 1 1211 ? -7.392 -4.639 -9.660 1.00 76.12 1211 LEU A CA 1
ATOM 9485 C C . LEU A 1 1211 ? -7.799 -4.514 -8.189 1.00 76.12 1211 LEU A C 1
ATOM 9487 O O . LEU A 1 1211 ? -6.982 -4.647 -7.273 1.00 76.12 1211 LEU A O 1
ATOM 9491 N N . LYS A 1 1212 ? -9.105 -4.430 -7.959 1.00 78.56 1212 LYS A N 1
ATOM 9492 C CA . LYS A 1 1212 ? -9.747 -4.728 -6.678 1.00 78.56 1212 LYS A CA 1
ATOM 9493 C C . LYS A 1 1212 ? -10.127 -6.208 -6.654 1.00 78.56 1212 LYS A C 1
ATOM 9495 O O . LYS A 1 1212 ? -10.602 -6.767 -7.639 1.00 78.56 1212 LYS A O 1
ATOM 9500 N N . SER A 1 1213 ? -10.006 -6.851 -5.493 1.00 76.50 1213 SER A N 1
ATOM 9501 C CA . SER A 1 1213 ? -10.286 -8.290 -5.330 1.00 76.50 1213 SER A CA 1
ATOM 9502 C C . SER A 1 1213 ? -11.725 -8.713 -5.668 1.00 76.50 1213 SER A C 1
ATOM 9504 O O . SER A 1 1213 ? -11.991 -9.902 -5.822 1.00 76.50 1213 SER A O 1
ATOM 9506 N N . GLU A 1 1214 ? -12.658 -7.767 -5.780 1.00 83.25 1214 GLU A N 1
ATOM 9507 C CA . GLU A 1 1214 ? -14.048 -8.023 -6.168 1.00 83.25 1214 GLU A CA 1
ATOM 9508 C C . GLU A 1 1214 ? -14.280 -8.047 -7.688 1.00 83.25 1214 GLU A C 1
ATOM 9510 O O . GLU A 1 1214 ? -15.277 -8.617 -8.123 1.00 83.25 1214 GLU A O 1
ATOM 9515 N N . GLU A 1 1215 ? -13.401 -7.459 -8.506 1.00 83.06 1215 GLU A N 1
ATOM 9516 C CA . GLU A 1 1215 ? -13.667 -7.208 -9.937 1.00 83.06 1215 GLU A CA 1
ATOM 9517 C C . GLU A 1 1215 ? -13.775 -8.491 -10.774 1.00 83.06 1215 GLU A C 1
ATOM 9519 O O . GLU A 1 1215 ? -14.604 -8.549 -11.679 1.00 83.06 1215 GLU A O 1
ATOM 9524 N N . TRP A 1 1216 ? -13.050 -9.557 -10.410 1.00 86.62 1216 TRP A N 1
ATOM 9525 C CA . TRP A 1 1216 ? -13.205 -10.894 -11.010 1.00 86.62 1216 TRP A CA 1
ATOM 9526 C C . TRP A 1 1216 ? -14.598 -11.487 -10.759 1.00 86.62 1216 TRP A C 1
ATOM 9528 O O . TRP A 1 1216 ? -15.211 -12.059 -11.657 1.00 86.62 1216 TRP A O 1
ATOM 9538 N N . ASN A 1 1217 ? -15.118 -11.323 -9.538 1.00 89.06 1217 ASN A N 1
ATOM 9539 C CA . ASN A 1 1217 ? -16.433 -11.836 -9.151 1.00 89.06 1217 ASN A CA 1
ATOM 9540 C C . ASN A 1 1217 ? -17.573 -10.968 -9.701 1.00 89.06 1217 ASN A C 1
ATOM 9542 O O . ASN A 1 1217 ? -18.654 -11.487 -9.964 1.00 89.06 1217 ASN A O 1
ATOM 9546 N N . ARG A 1 1218 ? -17.348 -9.658 -9.872 1.00 88.62 1218 ARG A N 1
ATOM 9547 C CA . ARG A 1 1218 ? -18.289 -8.760 -10.557 1.00 88.62 1218 ARG A CA 1
ATOM 9548 C C . ARG A 1 1218 ? -18.388 -9.123 -12.035 1.00 88.62 1218 ARG A C 1
ATOM 9550 O O . ARG A 1 1218 ? -19.496 -9.350 -12.504 1.00 88.62 1218 ARG A O 1
ATOM 9557 N N . PHE A 1 1219 ? -17.256 -9.319 -12.710 1.00 89.88 1219 PHE A N 1
ATOM 9558 C CA . PHE A 1 1219 ? -17.247 -9.694 -14.123 1.00 89.88 1219 PHE A CA 1
ATOM 9559 C C . PHE A 1 1219 ? -17.912 -11.057 -14.363 1.00 89.88 1219 PHE A C 1
ATOM 9561 O O . PHE A 1 1219 ? -18.719 -11.198 -15.276 1.00 89.88 1219 PHE A O 1
ATOM 9568 N N . ALA A 1 1220 ? -17.682 -12.034 -13.476 1.00 88.94 1220 ALA A N 1
ATOM 9569 C CA . ALA A 1 1220 ? -18.389 -13.317 -13.510 1.00 88.94 1220 ALA A CA 1
ATOM 9570 C C . ALA A 1 1220 ? -19.925 -13.176 -13.426 1.00 88.94 1220 ALA A C 1
ATOM 9572 O O . ALA A 1 1220 ? -20.632 -13.948 -14.069 1.00 88.94 1220 ALA A O 1
ATOM 9573 N N . ARG A 1 1221 ? -20.441 -12.205 -12.653 1.00 89.12 1221 ARG A N 1
ATOM 9574 C CA . ARG A 1 1221 ? -21.885 -11.917 -12.577 1.00 89.12 1221 ARG A CA 1
ATOM 9575 C C . ARG A 1 1221 ? -22.386 -11.237 -13.842 1.00 89.12 1221 ARG A C 1
ATOM 9577 O O . ARG A 1 1221 ? -23.320 -11.750 -14.433 1.00 89.12 1221 ARG A O 1
ATOM 9584 N N . VAL A 1 1222 ? -21.704 -10.190 -14.316 1.00 89.81 1222 VAL A N 1
ATOM 9585 C CA . VAL A 1 1222 ? -22.064 -9.498 -15.568 1.00 89.81 1222 VAL A CA 1
ATOM 9586 C C . VAL A 1 1222 ? -22.155 -10.482 -16.742 1.00 89.81 1222 VAL A C 1
ATOM 9588 O O . VAL A 1 1222 ? -23.095 -10.423 -17.523 1.00 89.81 1222 VAL A O 1
ATOM 9591 N N . LEU A 1 1223 ? -21.235 -11.448 -16.836 1.00 87.94 1223 LEU A N 1
ATOM 9592 C CA . LEU A 1 1223 ? -21.284 -12.508 -17.851 1.00 87.94 1223 LEU A CA 1
ATOM 9593 C C . LEU A 1 1223 ? -22.472 -13.479 -17.689 1.00 87.94 1223 LEU A C 1
ATOM 9595 O O . LEU A 1 1223 ? -22.915 -14.058 -18.683 1.00 87.94 1223 LEU A O 1
ATOM 9599 N N . SER A 1 1224 ? -22.972 -13.680 -16.465 1.00 86.69 1224 SER A N 1
ATOM 9600 C CA . SER A 1 1224 ? -24.206 -14.433 -16.197 1.00 86.69 1224 SER A CA 1
ATOM 9601 C C . SER A 1 1224 ? -25.427 -13.618 -16.616 1.00 86.69 1224 SER A C 1
ATOM 9603 O O . SER A 1 1224 ? -26.249 -14.114 -17.380 1.00 86.69 1224 SER A O 1
ATOM 9605 N N . ASP A 1 1225 ? -25.485 -12.348 -16.214 1.00 87.38 1225 ASP A N 1
ATOM 9606 C CA . ASP A 1 1225 ? -26.579 -11.423 -16.520 1.00 87.38 1225 ASP A CA 1
ATOM 9607 C C . ASP A 1 1225 ? -26.716 -11.217 -18.049 1.00 87.38 1225 ASP A C 1
ATOM 9609 O O . ASP A 1 1225 ? -27.814 -11.279 -18.601 1.00 87.38 1225 ASP A O 1
ATOM 9613 N N . MET A 1 1226 ? -25.591 -11.077 -18.769 1.00 84.25 1226 MET A N 1
ATOM 9614 C CA . MET A 1 1226 ? -25.536 -11.071 -20.242 1.00 84.25 1226 MET A CA 1
ATOM 9615 C C . MET A 1 1226 ? -26.088 -12.364 -20.855 1.00 84.25 1226 MET A C 1
ATOM 9617 O O . MET A 1 1226 ? -26.787 -12.329 -21.868 1.00 84.25 1226 MET A O 1
ATOM 9621 N N . LYS A 1 1227 ? -25.757 -13.521 -20.266 1.00 83.25 1227 LYS A N 1
ATOM 9622 C CA . LYS A 1 1227 ? -26.222 -14.821 -20.758 1.00 83.25 1227 LYS A CA 1
ATOM 9623 C C . LYS A 1 1227 ? -27.734 -14.965 -20.569 1.00 83.25 1227 LYS A C 1
ATOM 9625 O O . LYS A 1 1227 ? -28.405 -15.379 -21.508 1.00 83.25 1227 LYS A O 1
ATOM 9630 N N . GLU A 1 1228 ? -28.255 -14.598 -19.401 1.00 83.69 1228 GLU A N 1
ATOM 9631 C CA . GLU A 1 1228 ? -29.692 -14.615 -19.106 1.00 83.69 1228 GLU A CA 1
ATOM 9632 C C . GLU A 1 1228 ? -30.459 -13.665 -20.038 1.00 83.69 1228 GLU A C 1
ATOM 9634 O O . GLU A 1 1228 ? -31.436 -14.081 -20.656 1.00 83.69 1228 GLU A O 1
ATOM 9639 N N . SER A 1 1229 ? -29.959 -12.441 -20.245 1.00 82.00 1229 SER A N 1
ATOM 9640 C CA . SER A 1 1229 ? -30.537 -11.468 -21.185 1.00 82.00 1229 SER A CA 1
ATOM 9641 C C . SER A 1 1229 ? -30.626 -12.008 -22.621 1.00 82.00 1229 SER A C 1
ATOM 9643 O O . SER A 1 1229 ? -31.674 -11.902 -23.262 1.00 82.00 1229 SER A O 1
ATOM 9645 N N . ASN A 1 1230 ? -29.574 -12.669 -23.121 1.00 77.75 1230 ASN A N 1
ATOM 9646 C CA . ASN A 1 1230 ? -29.607 -13.288 -24.451 1.00 77.75 1230 ASN A CA 1
ATOM 9647 C C . ASN A 1 1230 ? -30.571 -14.482 -24.523 1.00 77.75 1230 ASN A C 1
ATOM 9649 O O . ASN A 1 1230 ? -31.275 -14.623 -25.520 1.00 77.75 1230 ASN A O 1
ATOM 9653 N N . GLU A 1 1231 ? -30.632 -15.331 -23.492 1.00 79.62 1231 GLU A N 1
ATOM 9654 C CA . GLU A 1 1231 ? -31.574 -16.460 -23.447 1.00 79.62 1231 GLU A CA 1
ATOM 9655 C C . GLU A 1 1231 ? -33.038 -15.978 -23.389 1.00 79.62 1231 GLU A C 1
ATOM 9657 O O . GLU A 1 1231 ? -33.913 -16.577 -24.020 1.00 79.62 1231 GLU A O 1
ATOM 9662 N N . GLU A 1 1232 ? -33.320 -14.859 -22.711 1.00 81.12 1232 GLU A N 1
ATOM 9663 C CA . GLU A 1 1232 ? -34.625 -14.195 -22.781 1.00 81.12 1232 GLU A CA 1
ATOM 9664 C C . GLU A 1 1232 ? -34.894 -13.601 -24.171 1.00 81.12 1232 GLU A C 1
ATOM 9666 O O . GLU A 1 1232 ? -35.970 -13.823 -24.730 1.00 81.12 1232 GLU A O 1
ATOM 9671 N N . ALA A 1 1233 ? -33.927 -12.901 -24.771 1.00 75.31 1233 ALA A N 1
ATOM 9672 C CA . ALA A 1 1233 ? -34.070 -12.311 -26.101 1.00 75.31 1233 ALA A CA 1
ATOM 9673 C C . ALA A 1 1233 ? -34.297 -13.369 -27.198 1.00 75.31 1233 ALA A C 1
ATOM 9675 O O . ALA A 1 1233 ? -35.157 -13.179 -28.060 1.00 75.31 1233 ALA A O 1
ATOM 9676 N N . GLU A 1 1234 ? -33.595 -14.506 -27.165 1.00 72.81 1234 GLU A N 1
ATOM 9677 C CA . GLU A 1 1234 ? -33.859 -15.642 -28.062 1.00 72.81 1234 GLU A CA 1
ATOM 9678 C C . GLU A 1 1234 ? -35.283 -16.185 -27.857 1.00 72.81 1234 GLU A C 1
ATOM 9680 O O . GLU A 1 1234 ? -35.997 -16.438 -28.828 1.00 72.81 1234 GLU A O 1
ATOM 9685 N N . LYS A 1 1235 ? -35.744 -16.287 -26.605 1.00 73.75 1235 LYS A N 1
ATOM 9686 C CA . LYS A 1 1235 ? -37.081 -16.786 -26.248 1.00 73.75 1235 LYS A CA 1
ATOM 9687 C C . LYS A 1 1235 ? -38.232 -15.843 -26.622 1.00 73.75 1235 LYS A C 1
ATOM 9689 O O . LYS A 1 1235 ? -39.347 -16.324 -26.797 1.00 73.75 1235 LYS A O 1
ATOM 9694 N N . TYR A 1 1236 ? -37.993 -14.535 -26.743 1.00 68.62 1236 TYR A N 1
ATOM 9695 C CA . TYR A 1 1236 ? -38.976 -13.569 -27.261 1.00 68.62 1236 TYR A CA 1
ATOM 9696 C C . TYR A 1 1236 ? -38.979 -13.456 -28.796 1.00 68.62 1236 TYR A C 1
ATOM 9698 O O . TYR A 1 1236 ? -39.949 -12.949 -29.360 1.00 68.62 1236 TYR A O 1
ATOM 9706 N N . ASN A 1 1237 ? -37.919 -13.917 -29.469 1.00 54.38 1237 ASN A N 1
ATOM 9707 C CA . ASN A 1 1237 ? -37.813 -13.951 -30.933 1.00 54.38 1237 ASN A CA 1
ATOM 9708 C C . ASN A 1 1237 ? -38.291 -15.285 -31.559 1.00 54.38 1237 ASN A C 1
ATOM 9710 O O . ASN A 1 1237 ? -38.269 -15.418 -32.786 1.00 54.38 1237 ASN A O 1
ATOM 9714 N N . LEU A 1 1238 ? -38.721 -16.246 -30.730 1.00 43.34 1238 LEU A N 1
ATOM 9715 C CA . LEU A 1 1238 ? -39.292 -17.558 -31.083 1.00 43.34 1238 LEU A CA 1
ATOM 9716 C C . LEU A 1 1238 ? -40.816 -17.607 -30.863 1.00 43.34 1238 LEU A C 1
ATOM 9718 O O . LEU A 1 1238 ? -41.488 -18.234 -31.715 1.00 43.34 1238 LEU A O 1
#

Secondary structure (DSSP, 8-state):
--HHHHHHHHHHHHTTS--HHHHTTSTT--HHHHHHHHHHHHHHHHHHHHHT-SS----HHHHHHHHHHTTTHHHHHTTSEEE-SSSPP-EE-SSEEE-TTS-EEE-SSS-TTSEE-----SEEEEETT---SEEEEEEETTTTEEEEEEEEEETTEEEEEEEEEEE-SSSTTEEEEEEEEEE-SSS-EEEEEEE---TTSEEEEETTEEEEEEEETTEEEEEEEEPP-SEEEEPTTEEEEEEEEEEEEEESSHHHHHHHHHHHHHHT--HHHHHHHHHHHHHHHTSSEEEE----STT---HHHHHHHHHHHHHHS--TTTSTT--HHHHHHHHHHHHT-TT-S-SS-TTSSS-GGG---SSHHHHHHHHHHHHHHHHHTT-HHHHTT-HHHHHHHHHHHHHTEEEETTEEEE---STT-SS-EEEEEEEEEETTEEEEEEEEEEEE-TTS-EEEEEEESS-EEEEEGGG-SPPEEE-SS-EEEE-EEEES---SEEEES-HHHHHHHHHH---SEEEEPPPPPHHHHHHHHH--TTTTT--HHHHHHHHHHHHHHHHHHHHHHHHHHTT-------HHHHHHHHHHHHHHHHHHHHHHHHHHHHHHHHHHHHHHHTS-S-----------------PPP-THHHHHHHHTTT------------------------------------------PPPPPPPP----------------------------------------------------PPPP--PPPPPHHHHHHHHHHHTTS------S---S-------PPPPPPPPPPPPHHHHHHHTT-HHHHHHHHHHHHHHHHHHH----TT--TTS-GGGGGSS---SEEEEEEE--TTTTTT--EEEEEE-SS-TTEEEEEE---S-TTS-SEEEEEEETT--S---SEEEEESS-EEEEEE-TT-TTEEEEEETTS-EEEEETT-TT--S-SEE----TTS-SS---EEEEEEETTEEEEEEE-TTSEEEEEESS--SS-SEEEEEE-TTSPBPPEEEEE--SS-SSEEEEEETTS-EEEEESS-SSTTEEE-SEEE----S-EEEEEE-----SS--TTEEEEEETTS-EEEEESS-SS--EEE---SS-EEEEEE-SS-TTEEEEEETTTEEEEEETTT-SSS-SEEEE-SSTT----EEEEEE-TTSSEEEEEESSS-EEEEEEPHHHHS--TTHHHHHHHHHHHHHHHHHHHHHH--

Sequence (1238 aa):
MSASLTWRTFVRRIENMEFESKLRLIRRYPKRRLAIIAAVCLFFIFVFSRSTQTGGTATKEQQCSAEKLKLWEKEIEEFDTGIHNDSVEFVGNGFFGVDSLGQLRIQEKNRVLDVETNFYPALSVEIDGNQPVEVTKMTDFKNGLFKIMRCFSIDGECACVISQLYAHRTRTNYFVQIVQISNPTKSTVRLNLSRLSSNWWSHSKSGELAVSQRQIGGTSYAIVCTDPPGKVTVSQKREESLRFTCSIASKPTSEEASRDAIRLFQSGKDAKTLDSEHFEGWSKMHLSGFSVAPSKAPNTLNGDRINATKYILMSNLRAPTIEYGTTIETVKTLETTARKSELCYTGHSNLLFPSRLWSDWDTPSKLIELMNTWMVTFQKRGCSNLVSTGALGASQAFVQSLTASSYHDSHLEVALDAHDLHREMSFHGIPVHSNMGTVGTIRVDIRLDKENRPYFMVSSSNQLFACDGGCLDNPVSLGKTPTELPVKVTKPATSLLYIAPSRRHLELLKSAIHVSEVGSAPAHEDDVIEMHRSGDKTSGGLPTVFWVIIVIIIIAFHLFLAKIFWSEWRKGDMTPYNPYLRNRMAAEQRRLEIERKKQKLAELRSQRGRNEEARVQQLLGPAAGSENGHVNGGAAHRQTLTSNQVEEILREVGIDAEPTVRAEPPEVRANHAENHVDGPSLTASMSASVSARMAAELEFSAVQTATTDNKDSAIYSKGTQTDDERISVGEFSLGSQEFDYDDDLGMMEHGQFRGRAFSHDQESPLPAEEIAKLLAQARQTDKPLQRADSEEHTIGGTKKSQAVQAVPPLSDEEKSRLTLDPEFLDSFHRSCRVIGRALNEDIDIFINYTKDPYEKAVASDDLLHLAQVYTDEMWTAKRLVTGMAFSEHYPDLLAVSYGPCDVPNEPPGVIVVWNTKSKRITAEFIVYCQSEIQSVAFARFHAHLLLAGCESGQICVWDNRLTSRKLPINRSPLSTQAHTQPVSCLAVVGTRNAHNFVSLSRDGKICSWNVDNLTQPVDGKDLVTKEGKTASATRMSFPIGEMQTFVVGTDTGEILAASRNGADPAVIKTDVCYKGHSGTLTGIEFHRASGVVDFSHLFISSSHDWTIKLWSTKDANLKFSFESHPDLVLDVAWSPVHPAVFASIDADGNLFVWNLNEDVEGPVARLRAGNEGETVYMNRLIWSPDGKHVFVGDDEGRVHMYDVRESLYVLKSEEWNRFARVLSDMKESNEEAEKYNL